Protein AF-A0AA36XPP5-F1 (afdb_monomer)

Solvent-accessible surface area (backbone atoms only — not comparable to full-atom values): 53344 Å² total; per-residue (Å²): 145,74,96,83,79,74,90,86,80,87,82,66,67,74,62,55,51,56,56,52,49,53,53,53,50,54,57,54,77,67,50,90,87,70,90,84,84,87,48,51,59,71,35,63,33,61,49,49,78,95,54,59,74,43,61,52,51,81,38,69,43,71,72,24,37,44,35,72,62,15,49,47,55,27,47,52,43,38,48,56,35,48,56,54,48,48,61,48,45,57,52,46,52,52,49,46,51,52,50,49,50,52,47,48,56,48,43,42,61,69,55,74,66,60,68,74,81,83,69,68,63,65,62,61,53,60,72,58,71,79,62,90,84,93,86,81,97,67,85,78,70,79,70,71,80,76,77,81,85,87,85,79,97,71,75,68,45,34,56,79,75,78,38,54,87,59,74,57,29,41,75,36,64,59,76,80,69,86,54,88,68,45,43,58,11,17,26,10,43,19,52,45,30,52,52,27,51,54,58,43,49,61,72,61,68,70,78,72,85,83,82,81,79,93,72,81,78,91,62,87,86,82,83,75,95,77,77,88,86,84,90,70,84,80,74,53,61,93,96,37,50,63,42,72,44,71,46,99,86,73,49,78,43,76,78,50,63,70,64,86,78,76,92,78,88,84,70,102,60,90,84,83,77,91,73,89,84,89,66,95,82,75,91,86,58,101,82,70,84,83,87,79,81,62,65,93,93,57,97,66,76,66,95,70,70,93,78,61,75,100,48,54,101,56,50,99,56,94,78,84,88,88,80,72,92,59,94,52,96,84,60,74,83,87,87,79,72,78,44,58,93,92,66,67,85,56,75,87,83,73,89,86,66,86,71,89,66,101,60,90,72,82,54,95,92,50,88,71,83,72,72,86,72,66,48,74,48,77,47,76,44,54,57,33,42,57,71,16,23,17,37,48,27,38,35,44,40,53,50,76,73,24,42,36,37,43,34,36,40,36,11,46,37,85,62,85,92,49,66,46,26,66,27,51,33,44,33,42,36,33,30,26,79,50,83,72,67,55,70,51,42,39,33,42,23,58,34,81,83,8,44,32,42,76,48,43,32,36,28,82,76,52,96,46,28,32,42,31,33,37,25,17,48,26,52,53,14,49,68,29,38,35,37,37,30,38,75,62,48,61,47,84,36,80,41,66,54,58,34,73,84,66,82,80,56,47,74,43,47,85,41,71,49,74,45,101,91,36,69,93,53,92,34,57,50,79,40,89,61,33,29,44,33,38,43,56,96,93,33,48,34,31,44,30,47,45,52,102,87,42,72,51,76,51,59,68,46,92,84,60,86,86,72,100,63,86,89,80,59,95,84,62,82,89,63,52,75,73,34,60,54,55,58,95,89,27,56,42,39,33,18,72,75,82,80,55,88,37,54,21,48,82,58,60,61,94,72,80,88,72,50,37,92,34,49,82,48,68,90,78,35,48,34,50,30,49,87,63,96,68,40,52,27,44,38,39,35,91,77,70,71,81,89,71,71,87,79,62,99,76,60,43,68,39,76,45,63,48,80,42,102,52,68,48,70,83,40,70,44,63,78,50,102,84,44,56,37,28,34,36,35,35,36,29,42,98,70,60,33,34,31,48,24,74,50,33,100,65,32,34,35,40,36,45,93,95,43,80,42,81,49,68,68,96,70,95,73,87,92,81,87,82,76,56,69,71,57,64,69,64,68,80,77,70,82,88,60,60,71,45,60,32,42,33,44,58,22,44,46,71,70,50,72,49,73,43,98,92,42,74,30,30,28,41,38,49,88,94,22,60,52,59,92,74,59,51,60,46,80,75,44,53,94,56,27,29,31,25,61,53,56,25,30,34,44,38,42,40,31,32,34,35,34,48,83,68,94,67,76,47,57,34,36,8,33,38,25,48,72,78,37,84,73,28,73,28,74,40,78,40,64,80,70,49,72,52,73,20,63,24,62,44,74,48,79,44,49,64,66,44,31,40,32,67,32,31,43,51,88,38,54,58,39,65,60,20,35,37,40,44,32,39,59,44,112

pLDDT: mean 73.1, std 15.68, range [35.47, 96.19]

Sequence (875 aa):
MALKKLTQVGGSPARKLREEITTKVDEHASNKTNPHGVTKAQVGLGNVPNYPATSSVSDTSNSKLATAGAVKQAYDKGVEGLNRGNAAYDRAEQAETNANKHTDERISTLIGGAPAEALDTIKELGDALMDQEDAVAAITTNIAQHKSDNSNPHKVTKAQVGLSNVPNYAFTAAVNDASDVKFAAAGAVKKAYDLAASKMTQAQADGRYLKLSGGTLTGGLLIDEGSSNVSQLHIGHAGKRFHVETKTDGTFEVVESDVSSRLKIRKGGESTLYGSLNATESVSSNRSVEVQGTRAGNNVPSSEQVKLDGYGLIGNRRAVYLTNGSNSSDAYVQIAVGGAHNGGVAKLDLTRSELNSNVPIKIQGQKVITEANNRTQVVRTSLGSDNSWCQVANVTMPQSSSTAVIEFFGGAGFNTDLHYQSSRHQMILRASNGNPKGLNGQVITDHPSGLPFSEFGWVNTSGDNYAIYVKTRSAYSTNILIRYMCSHTITPYVSNKGATQPAGLVKGLMVTNYTSYNKPLDGVDIEAAKGIKLTYSGKQTWIGSRNSSWCHMETEATSGFYSYSSFTFAKGIDVMLNQSISLGGRAAFRNTDGNWLRINDLGKFTSGIFFGSSLVRTDGEFTAGSWTGSNDAVRMDNSFMDSSWATNGRAGFSINCKDSSSAHWALASYYDGTNIRSGIQILSNSEGRMRFYTNRRSKYVDIKDGNVYAGSPQSSAGNSLARKDYVDSKLAGVSSRAGEVALGCNAGLREGNLTIDGITWEFKNWIGCFLDPFDLINYNAPVAGFDVRVEGYYEIEWTAIRRRNASNSSTVYSAIAKSNKIIAEAQSDSNDFDAVPTTCRWVGKLYYGELIQFLDRGASTPIQGSHFSIRYIKP

Mean predicted aligned error: 24.29 Å

Foldseek 3Di:
DPPDDDDDDPDDDPVVVVVVVVVVVVVVVPDPPDDDDDDCVLQVLVQPDPADEDLDLQDQDLRHFYDPNLLVLLVVLLVVLVVLVVVVVVVVVVVVVVVVVVVVVVVCVVVVNDDCVVPDPVVVVVVVVVDDDDDDPDVPVPPDPPDDDDDDDDRNYCVNVVNPVPQSAHEDLDLPPPDPRYTYGSSNSNVSSVVSVVSVVVSVVVPDDDDDPDDDPPDDDDDDPDDDDPPDDAPDDPPWGFDWDQDPVRDIDRPDGPPDDDDDDDDDDDDDDPDDDPDPPDDDDPPDDDDDQDDPPDPDRDPDDPDDPDAPPARPHDDDDDDFPDPDPPTDDDDDFDDPDPDDDGDDCPPDDDDDDPDQDDDPPDRDDDDDDQFKDKDFWFQAAAQAKWWWKKDQAPQPWKKKKKKKAAFQADDPPPCLRRWIKIKMWTFHNVVVGDIAIEIETQAQRNHQFDWWWWAAPDDRMITIMTGGNHSRSHRIIMIIGIPHDMGGDSGPHRHDDDPRTDTYHYHYDDDPVRHPPPAWDQDPLFGIWGADPNKIWTFAHNDPPDTDTDIPDPVTDDDPDDDDDPVDDDADAPGADDDPNHGAWHHHPVPDIDGCLVVRDVDDDDLHVWDQDDPQKGKRWDDPQATWIWIAHPPDDDPPPPPDPDDNTDTRDHQDQDKAFPFFDAPDPPWTQWGWIFGSHPQRWIWGGNGTPAFTWIDTPNDIRGDHGPDDDDDDDPPDPVVVVPPPPDDDQAWFKKKFWFWAFFPDWDAAPNDIWTWTDRVVGIDHPPQQWDQDGGRFGIFGADWAKKKKKWKFWFWADDADKKKKKKFKDKPRHTPWMFIDIDHHGDTDITMIMDIDTDDGGITIGIIIDMNTTGDTTIMMMMGGHGD

Organism: Vibrio alginolyticus (NCBI:txid663)

Secondary structure (DSSP, 8-state):
------SSSS--THHHHHHHHHHHHHHHHH-TTSSS---TTTTT-TT-----EE--TT---TTSEEPHHHHHHHHHHHHHHHHHHHHHHHHHHHHHHHHHHHHHHHHHHHTTT--GGGG--HHHHHTTSS-----------TTGGG-------SS--GGGGT-TTS--PEEE--S----TTEEEBHHHHHHHHHHHHHHHHHHHHT------SS----S-------SS---------TT--EEEEEPTTS-EEEEEE-S-S------SS-----S----SS----SS--------TT-SS--S-----TTTTTTTT-S---------STT-------PPPTTS-------TT-----SS---BTTB----SSSSS-EEEEE---STT-EEEEEEEE--TTT-EEEEEEES-S---TT-GGGG-EEEEEEEE--STT-SEEEEEEES-GGG-SEEEEEEEEEETTEEEEEEEES-TT--SEEEEEEESSEEEEEEEEEEEPPPTTPEEPEEEEPPBTTB---TTEEEETTTEEEEEETTEEEEEEEEETTEEEEEE--TT----SS----TT-----BT-EEEETTEEEEEESSSS-EEESTT---SSSS--TTPEEE-SSSEEEE--STTS-EEEE-SS---TTSSS----SEEEE--S-SSEEEEEEEESSSS-EEEEEEEESSTT--EEEESBTBT-EEEEETTEEEEPPPSSS--S--SSSHHHHHHHTT--S-TT-EEEE-S--SEEEEEEETTEEEEEE--TTSEE-SS--EEEEETTTEEEESS-EEEEEEEEEEEEE-SSS-EEEEEEEEETTEEEEEEEEEE-TT-EEEEEEEEEEEE-TT-EEEEEEEESEEE-S--EEEEEEEE-

Radius of gyration: 94.65 Å; Cα contacts (8 Å, |Δi|>4): 1377; chains: 1; bounding box: 246×124×213 Å

Structure (mmCIF, N/CA/C/O backbone):
data_AF-A0AA36XPP5-F1
#
_entry.id   AF-A0AA36XPP5-F1
#
loop_
_atom_site.group_PDB
_atom_site.id
_atom_site.type_symbol
_atom_site.label_atom_id
_atom_site.label_alt_id
_atom_site.label_comp_id
_atom_site.label_asym_id
_atom_site.label_entity_id
_atom_site.label_seq_id
_atom_site.pdbx_PDB_ins_code
_atom_site.Cartn_x
_atom_site.Cartn_y
_atom_site.Cartn_z
_atom_site.occupancy
_atom_site.B_iso_or_equiv
_atom_site.auth_seq_id
_atom_site.auth_comp_id
_atom_site.auth_asym_id
_atom_site.auth_atom_id
_atom_site.pdbx_PDB_model_num
ATOM 1 N N . MET A 1 1 ? -145.602 -66.912 -20.712 1.00 37.72 1 MET A N 1
ATOM 2 C CA . MET A 1 1 ? -145.394 -68.295 -21.206 1.00 37.72 1 MET A CA 1
ATOM 3 C C . MET A 1 1 ? -144.557 -69.134 -20.213 1.00 37.72 1 MET A C 1
ATOM 5 O O . MET A 1 1 ? -143.662 -69.845 -20.635 1.00 37.72 1 MET A O 1
ATOM 9 N N . ALA A 1 2 ? -144.823 -69.074 -18.894 1.00 45.12 2 ALA A N 1
ATOM 10 C CA . ALA A 1 2 ? -143.966 -69.719 -17.874 1.00 45.12 2 ALA A CA 1
ATOM 11 C C . ALA A 1 2 ? -144.724 -70.517 -16.788 1.00 45.12 2 ALA A C 1
ATOM 13 O O . ALA A 1 2 ? -144.128 -70.970 -15.814 1.00 45.12 2 ALA A O 1
ATOM 14 N N . LEU A 1 3 ? -146.023 -70.780 -16.977 1.00 37.66 3 LEU A N 1
ATOM 15 C CA . LEU A 1 3 ? -146.696 -71.877 -16.276 1.00 37.66 3 LEU A CA 1
ATOM 16 C C . LEU A 1 3 ? -146.195 -73.207 -16.868 1.00 37.66 3 LEU A C 1
ATOM 18 O O . LEU A 1 3 ? -146.825 -73.729 -17.786 1.00 37.66 3 LEU A O 1
ATOM 22 N N . LYS A 1 4 ? -145.042 -73.711 -16.395 1.00 36.62 4 LYS A N 1
ATOM 23 C CA . LYS A 1 4 ? -144.599 -75.123 -16.505 1.00 36.62 4 LYS A CA 1
ATOM 24 C C . LYS A 1 4 ? -143.245 -75.372 -15.804 1.00 36.62 4 LYS A C 1
ATOM 26 O O . LYS A 1 4 ? -142.230 -75.542 -16.472 1.00 36.62 4 LYS A O 1
ATOM 31 N N . LYS A 1 5 ? -143.274 -75.472 -14.466 1.00 48.28 5 LYS A N 1
ATOM 32 C CA . LYS A 1 5 ? -142.683 -76.541 -13.609 1.00 48.28 5 LYS A CA 1
ATOM 33 C C . LYS A 1 5 ? -142.287 -75.980 -12.214 1.00 48.28 5 LYS A C 1
ATOM 35 O O . LYS A 1 5 ? -141.548 -75.009 -12.172 1.00 48.28 5 LYS A O 1
ATOM 40 N N . LEU A 1 6 ? -142.847 -76.414 -11.067 1.00 50.94 6 LEU A N 1
ATOM 41 C CA . LEU A 1 6 ? -142.948 -77.784 -10.496 1.00 50.94 6 LEU A CA 1
ATOM 42 C C . LEU A 1 6 ? -141.558 -78.182 -9.939 1.00 50.94 6 LEU A C 1
ATOM 44 O O . LEU A 1 6 ? -140.620 -78.297 -10.717 1.00 50.94 6 LEU A O 1
ATOM 48 N N . THR A 1 7 ? -141.291 -78.348 -8.635 1.00 44.22 7 THR A N 1
ATOM 49 C CA . THR A 1 7 ? -142.137 -78.766 -7.493 1.00 44.22 7 THR A CA 1
ATOM 50 C C . THR A 1 7 ? -142.832 -80.097 -7.767 1.00 44.22 7 THR A C 1
ATOM 52 O O . THR A 1 7 ? -144.007 -80.094 -8.080 1.00 44.22 7 THR A O 1
ATOM 55 N N . GLN A 1 8 ? -142.107 -81.221 -7.643 1.00 38.69 8 GLN A N 1
ATOM 56 C CA . GLN A 1 8 ? -142.527 -82.599 -7.999 1.00 38.69 8 GLN A CA 1
ATOM 57 C C . GLN A 1 8 ? -142.375 -83.008 -9.486 1.00 38.69 8 GLN A C 1
ATOM 59 O O . GLN A 1 8 ? -143.361 -83.349 -10.118 1.00 38.69 8 GLN A O 1
ATOM 64 N N . VAL A 1 9 ? -141.144 -83.069 -10.023 1.00 40.81 9 VAL A N 1
ATOM 65 C CA . VAL A 1 9 ? -140.527 -84.333 -10.521 1.00 40.81 9 VAL A CA 1
ATOM 66 C C . VAL A 1 9 ? -138.992 -84.157 -10.485 1.00 40.81 9 VAL A C 1
ATOM 68 O O . VAL A 1 9 ? -138.464 -83.357 -11.248 1.00 40.81 9 VAL A O 1
ATOM 71 N N . GLY A 1 10 ? -138.269 -84.870 -9.605 1.00 55.81 10 GLY A N 1
ATOM 72 C CA . GLY A 1 10 ? -136.784 -84.877 -9.574 1.00 55.81 10 GLY A CA 1
ATOM 73 C C . GLY A 1 10 ? -136.077 -84.067 -8.466 1.00 55.81 10 GLY A C 1
ATOM 74 O O . GLY A 1 10 ? -134.906 -83.727 -8.609 1.00 55.81 10 GLY A O 1
ATOM 75 N N . GLY A 1 11 ? -136.762 -83.721 -7.370 1.00 44.28 11 GLY A N 1
ATOM 76 C CA . GLY A 1 11 ? -136.217 -82.848 -6.318 1.00 44.28 11 GLY A CA 1
ATOM 77 C C . GLY A 1 11 ? -135.140 -83.478 -5.418 1.00 44.28 11 GLY A C 1
ATOM 78 O O . GLY A 1 11 ? -135.283 -84.613 -4.968 1.00 44.28 11 GLY A O 1
ATOM 79 N N . SER A 1 12 ? -134.106 -82.687 -5.097 1.00 49.72 12 SER A N 1
ATOM 80 C CA . SER A 1 12 ? -133.097 -82.986 -4.068 1.00 49.72 12 SER A CA 1
ATOM 81 C C . SER A 1 12 ? -133.144 -81.962 -2.907 1.00 49.72 12 SER A C 1
ATOM 83 O O . SER A 1 12 ? -134.116 -82.010 -2.154 1.00 49.72 12 SER A O 1
ATOM 85 N N . PRO A 1 13 ? -132.186 -81.039 -2.680 1.00 51.31 13 PRO A N 1
ATOM 86 C CA . PRO A 1 13 ? -131.531 -80.895 -1.373 1.00 51.31 13 PRO A CA 1
ATOM 87 C C . PRO A 1 13 ? -132.428 -80.634 -0.154 1.00 51.31 13 PRO A C 1
ATOM 89 O O . PRO A 1 13 ? -132.145 -81.171 0.907 1.00 51.31 13 PRO A O 1
ATOM 92 N N . ALA A 1 14 ? -133.510 -79.855 -0.260 1.00 52.28 14 ALA A N 1
ATOM 93 C CA . ALA A 1 14 ? -134.243 -79.356 0.912 1.00 52.28 14 ALA A CA 1
ATOM 94 C C . ALA A 1 14 ? -134.846 -80.450 1.824 1.00 52.28 14 ALA A C 1
ATOM 96 O O . ALA A 1 14 ? -134.867 -80.274 3.042 1.00 52.28 14 ALA A O 1
ATOM 97 N N . ARG A 1 15 ? -135.302 -81.590 1.270 1.00 54.53 15 ARG A N 1
ATOM 98 C CA . ARG A 1 15 ? -135.760 -82.728 2.097 1.00 54.53 15 ARG A CA 1
ATOM 99 C C . ARG A 1 15 ? -134.588 -83.511 2.689 1.00 54.53 15 ARG A C 1
ATOM 101 O O . ARG A 1 15 ? -134.635 -83.830 3.872 1.00 54.53 15 ARG A O 1
ATOM 108 N N . LYS A 1 16 ? -133.525 -83.731 1.899 1.00 58.62 16 LYS A N 1
ATOM 109 C CA . LYS A 1 16 ? -132.273 -84.336 2.383 1.00 58.62 16 LYS A CA 1
ATOM 110 C C . LYS A 1 16 ? -131.715 -83.551 3.566 1.00 58.62 16 LYS A C 1
ATOM 112 O O . LYS A 1 16 ? -131.491 -84.157 4.599 1.00 58.62 16 LYS A O 1
ATOM 117 N N . LEU A 1 17 ? -131.622 -82.220 3.464 1.00 64.38 17 LEU A N 1
ATOM 118 C CA . LEU A 1 17 ? -131.173 -81.363 4.563 1.00 64.38 17 LEU A CA 1
ATOM 119 C C . LEU A 1 17 ? -131.991 -81.579 5.840 1.00 64.38 17 LEU A C 1
ATOM 121 O O . LEU A 1 17 ? -131.408 -81.619 6.912 1.00 64.38 17 LEU A O 1
ATOM 125 N N . ARG A 1 18 ? -133.322 -81.717 5.768 1.00 68.88 18 ARG A N 1
ATOM 126 C CA . ARG A 1 18 ? -134.134 -81.910 6.983 1.00 68.88 18 ARG A CA 1
ATOM 127 C C . ARG A 1 18 ? -133.870 -83.254 7.666 1.00 68.88 18 ARG A C 1
ATOM 129 O O . ARG A 1 18 ? -133.756 -83.278 8.885 1.00 68.88 18 ARG A O 1
ATOM 136 N N . GLU A 1 19 ? -133.743 -84.336 6.902 1.00 65.88 19 GLU A N 1
ATOM 137 C CA . GLU A 1 19 ? -133.425 -85.675 7.428 1.00 65.88 19 GLU A CA 1
ATOM 138 C C . GLU A 1 19 ? -131.963 -85.763 7.924 1.00 65.88 19 GLU A C 1
ATOM 140 O O . GLU A 1 19 ? -131.681 -86.313 8.991 1.00 65.88 19 GLU A O 1
ATOM 145 N N . GLU A 1 20 ? -131.038 -85.138 7.195 1.00 69.75 20 GLU A N 1
ATOM 146 C CA . GLU A 1 20 ? -129.612 -85.033 7.521 1.00 69.75 20 GLU A CA 1
ATOM 147 C C . GLU A 1 20 ? -129.373 -84.179 8.779 1.00 69.75 20 GLU A C 1
ATOM 149 O O . GLU A 1 20 ? -128.576 -84.564 9.630 1.00 69.75 20 GLU A O 1
ATOM 154 N N . ILE A 1 21 ? -130.123 -83.084 8.968 1.00 74.69 21 ILE A N 1
ATOM 155 C CA . ILE A 1 21 ? -130.101 -82.274 10.198 1.00 74.69 21 ILE A CA 1
ATOM 156 C C . ILE A 1 21 ? -130.597 -83.082 11.401 1.00 74.69 21 ILE A C 1
ATOM 158 O O . ILE A 1 21 ? -129.938 -83.054 12.436 1.00 74.69 21 ILE A O 1
ATOM 162 N N . THR A 1 22 ? -131.712 -83.817 11.292 1.00 70.00 22 THR A N 1
ATOM 163 C CA . THR A 1 22 ? -132.204 -84.645 12.411 1.00 70.00 22 THR A CA 1
ATOM 164 C C . THR A 1 22 ? -131.165 -85.692 12.819 1.00 70.00 22 THR A C 1
ATOM 166 O O . THR A 1 22 ? -130.789 -85.745 13.987 1.00 70.00 22 THR A O 1
ATOM 169 N N . THR A 1 23 ? -130.598 -86.420 11.852 1.00 72.12 23 THR A N 1
ATOM 170 C CA . THR A 1 23 ? -129.526 -87.401 12.113 1.00 72.12 23 THR A CA 1
ATOM 171 C C . THR A 1 23 ? -128.309 -86.740 12.783 1.00 72.12 23 THR A C 1
ATOM 173 O O . THR A 1 23 ? -127.792 -87.251 13.774 1.00 72.12 23 THR A O 1
ATOM 176 N N . LYS A 1 24 ? -127.876 -85.565 12.300 1.00 73.56 24 LYS A N 1
ATOM 177 C CA . LYS A 1 24 ? -126.742 -84.811 12.868 1.00 73.56 24 LYS A CA 1
ATOM 178 C C . LYS A 1 24 ? -126.979 -84.331 14.301 1.00 73.56 24 LYS A C 1
ATOM 180 O O . LYS A 1 24 ? -126.022 -84.247 15.068 1.00 73.56 24 LYS A O 1
ATOM 185 N N . VAL A 1 25 ? -128.218 -84.003 14.667 1.00 73.19 25 VAL A N 1
ATOM 186 C CA . VAL A 1 25 ? -128.571 -83.577 16.031 1.00 73.19 25 VAL A CA 1
ATOM 187 C C . VAL A 1 25 ? -128.553 -84.763 16.997 1.00 73.19 25 VAL A C 1
ATOM 189 O O . VAL A 1 25 ? -128.009 -84.631 18.093 1.00 73.19 25 VAL A O 1
ATOM 192 N N . ASP A 1 26 ? -129.036 -85.934 16.581 1.00 70.44 26 ASP A N 1
ATOM 193 C CA . ASP A 1 26 ? -129.015 -87.140 17.418 1.00 70.44 26 ASP A CA 1
ATOM 194 C C . ASP A 1 26 ? -127.584 -87.707 17.579 1.00 70.44 26 ASP A C 1
ATOM 196 O O . ASP A 1 26 ? -127.186 -88.109 18.679 1.00 70.44 26 ASP A O 1
ATOM 200 N N . GLU A 1 27 ? -126.751 -87.641 16.528 1.00 74.31 27 GLU A N 1
ATOM 201 C CA . GLU A 1 27 ? -125.295 -87.886 16.605 1.00 74.31 27 GLU A CA 1
ATOM 202 C C . GLU A 1 27 ? -124.598 -86.917 17.581 1.00 74.31 27 GLU A C 1
ATOM 204 O O . GLU A 1 27 ? -123.693 -87.308 18.321 1.00 74.31 27 GLU A O 1
ATOM 209 N N . HIS A 1 28 ? -125.012 -85.646 17.602 1.00 65.75 28 HIS A N 1
ATOM 210 C CA . HIS A 1 28 ? -124.443 -84.635 18.493 1.00 65.75 28 HIS A CA 1
ATOM 211 C C . HIS A 1 28 ? -124.829 -84.883 19.959 1.00 65.75 28 HIS A C 1
ATOM 213 O O . HIS A 1 28 ? -123.960 -84.881 20.830 1.00 65.75 28 HIS A O 1
ATOM 219 N N . ALA A 1 29 ? -126.108 -85.159 20.233 1.00 63.38 29 ALA A N 1
ATOM 220 C CA . ALA A 1 29 ? -126.623 -85.393 21.583 1.00 63.38 29 ALA A CA 1
ATOM 221 C C . ALA A 1 29 ? -126.069 -86.671 22.249 1.00 63.38 29 ALA A C 1
ATOM 223 O O . ALA A 1 29 ? -126.018 -86.761 23.478 1.00 63.38 29 ALA A O 1
ATOM 224 N N . SER A 1 30 ? -125.642 -87.659 21.456 1.00 64.94 30 SER A N 1
ATOM 225 C CA . SER A 1 30 ? -125.132 -88.948 21.947 1.00 64.94 30 SER A CA 1
ATOM 226 C C . SER A 1 30 ? -123.606 -89.005 22.140 1.00 64.94 30 SER A C 1
ATOM 228 O O . SER A 1 30 ? -123.102 -89.936 22.776 1.00 64.94 30 SER A O 1
ATOM 230 N N . ASN A 1 31 ? -122.848 -88.010 21.664 1.00 58.84 31 ASN A N 1
ATOM 231 C CA . ASN A 1 31 ? -121.384 -88.031 21.712 1.00 58.84 31 ASN A CA 1
ATOM 232 C C . ASN A 1 31 ? -120.802 -87.612 23.083 1.00 58.84 31 ASN A C 1
ATOM 234 O O . ASN A 1 31 ? -120.739 -86.436 23.434 1.00 58.84 31 ASN A O 1
ATOM 238 N N . LYS A 1 32 ? -120.269 -88.582 23.837 1.00 55.00 32 LYS A N 1
ATOM 239 C CA . LYS A 1 32 ? -119.685 -88.398 25.183 1.00 55.00 32 LYS A CA 1
ATOM 240 C C . LYS A 1 32 ? -118.195 -87.983 25.196 1.00 55.00 32 LYS A C 1
ATOM 242 O O . LYS A 1 32 ? -117.572 -88.049 26.251 1.00 55.00 32 LYS A O 1
ATOM 247 N N . THR A 1 33 ? -117.602 -87.584 24.063 1.00 52.97 33 THR A N 1
ATOM 248 C CA . THR A 1 33 ? -116.139 -87.333 23.937 1.00 52.97 33 THR A CA 1
ATOM 249 C C . THR A 1 33 ? -115.708 -85.870 23.762 1.00 52.97 33 THR A C 1
ATOM 251 O O . THR A 1 33 ? -114.516 -85.605 23.609 1.00 52.97 33 THR A O 1
ATOM 254 N N . ASN A 1 34 ? -116.632 -84.903 23.791 1.00 50.91 34 ASN A N 1
ATOM 255 C CA . ASN A 1 34 ? -116.337 -83.493 23.501 1.00 50.91 34 ASN A CA 1
ATOM 256 C C . ASN A 1 34 ? -117.468 -82.570 24.025 1.00 50.91 34 ASN A C 1
ATOM 258 O O . ASN A 1 34 ? -118.586 -82.770 23.557 1.00 50.91 34 ASN A O 1
ATOM 262 N N . PRO A 1 35 ? -117.258 -81.553 24.902 1.00 57.38 35 PRO A N 1
ATOM 263 C CA . PRO A 1 35 ? -116.050 -81.151 25.639 1.00 57.38 35 PRO A CA 1
ATOM 264 C C . PRO A 1 35 ? -116.288 -80.889 27.154 1.00 57.38 35 PRO A C 1
ATOM 266 O O . PRO A 1 35 ? -116.817 -79.844 27.528 1.00 57.38 35 PRO A O 1
ATOM 269 N N . HIS A 1 36 ? -115.782 -81.735 28.059 1.00 49.56 36 HIS A N 1
ATOM 270 C CA . HIS A 1 36 ? -115.665 -81.385 29.489 1.00 49.56 36 HIS A CA 1
ATOM 271 C C . HIS A 1 36 ? -114.374 -81.967 30.094 1.00 49.56 36 HIS A C 1
ATOM 273 O O . HIS A 1 36 ? -114.084 -83.143 29.901 1.00 49.56 36 HIS A O 1
ATOM 279 N N . GLY A 1 37 ? -113.601 -81.151 30.828 1.00 56.16 37 GLY A N 1
ATOM 280 C CA . GLY A 1 37 ? -112.390 -81.599 31.543 1.00 56.16 37 GLY A CA 1
ATOM 281 C C . GLY A 1 37 ? -111.062 -81.545 30.765 1.00 56.16 37 GLY A C 1
ATOM 282 O O . GLY A 1 37 ? -110.202 -82.393 30.980 1.00 56.16 37 GLY A O 1
ATOM 283 N N . VAL A 1 38 ? -110.868 -80.570 29.866 1.00 64.06 38 VAL A N 1
ATOM 284 C CA . VAL A 1 38 ? -109.613 -80.420 29.096 1.00 64.06 38 VAL A CA 1
ATOM 285 C C . VAL A 1 38 ? -108.395 -80.106 29.976 1.00 64.06 38 VAL A C 1
ATOM 287 O O . VAL A 1 38 ? -108.352 -79.109 30.694 1.00 64.06 38 VAL A O 1
ATOM 290 N N . THR A 1 39 ? -107.361 -80.937 29.855 1.00 67.44 39 THR A N 1
ATOM 291 C CA . THR A 1 39 ? -106.042 -80.770 30.484 1.00 67.44 39 THR A CA 1
ATOM 292 C C . THR A 1 39 ? -105.096 -79.925 29.622 1.00 67.44 39 THR A C 1
ATOM 294 O O . THR A 1 39 ? -105.262 -79.824 28.404 1.00 67.44 39 THR A O 1
ATOM 297 N N . LYS A 1 40 ? -104.025 -79.376 30.223 1.00 70.94 40 LYS A N 1
ATOM 298 C CA . LYS A 1 40 ? -102.977 -78.631 29.488 1.00 70.94 40 LYS A CA 1
ATOM 299 C C . LYS A 1 40 ? -102.377 -79.424 28.319 1.00 70.94 40 LYS A C 1
ATOM 301 O O . LYS A 1 40 ? -102.091 -78.841 27.278 1.00 70.94 40 LYS A O 1
ATOM 306 N N . ALA A 1 41 ? -102.224 -80.742 28.463 1.00 73.94 41 ALA A N 1
ATOM 307 C CA . ALA A 1 41 ? -101.731 -81.609 27.394 1.00 73.94 41 ALA A CA 1
ATOM 308 C C . ALA A 1 41 ? -102.694 -81.663 26.192 1.00 73.94 41 ALA A C 1
ATOM 310 O O . ALA A 1 41 ? -102.249 -81.565 25.051 1.00 73.94 41 ALA A O 1
ATOM 311 N N . GLN A 1 42 ? -104.008 -81.742 26.435 1.00 65.12 42 GLN A N 1
ATOM 312 C CA . GLN A 1 42 ? -105.024 -81.864 25.379 1.00 65.12 42 GLN A CA 1
ATOM 313 C C . GLN A 1 42 ? -105.183 -80.600 24.518 1.00 65.12 42 GLN A C 1
ATOM 315 O O . GLN A 1 42 ? -105.526 -80.722 23.347 1.00 65.12 42 GLN A O 1
ATOM 320 N N . VAL A 1 43 ? -104.885 -79.409 25.053 1.00 69.44 43 VAL A N 1
ATOM 321 C CA . VAL A 1 43 ? -104.853 -78.144 24.280 1.00 69.44 43 VAL A CA 1
ATOM 322 C C . VAL A 1 43 ? -103.466 -77.810 23.706 1.00 69.44 43 VAL A C 1
ATOM 324 O O . VAL A 1 43 ? -103.255 -76.724 23.164 1.00 69.44 43 VAL A O 1
ATOM 327 N N . GLY A 1 44 ? -102.497 -78.725 23.827 1.00 74.31 44 GLY A N 1
ATOM 328 C CA . GLY A 1 44 ? -101.134 -78.531 23.327 1.00 74.31 44 GLY A CA 1
ATOM 329 C C . GLY A 1 44 ? -100.313 -77.501 24.112 1.00 74.31 44 GLY A C 1
ATOM 330 O O . GLY A 1 44 ? -99.426 -76.887 23.532 1.00 74.31 44 GLY A O 1
ATOM 331 N N . LEU A 1 45 ? -100.604 -77.304 25.405 1.00 77.38 45 LEU A N 1
ATOM 332 C CA . LEU A 1 45 ? -99.897 -76.406 26.338 1.00 77.38 45 LEU A CA 1
ATOM 333 C C . LEU A 1 45 ? -99.236 -77.173 27.508 1.00 77.38 45 LEU A C 1
ATOM 335 O O . LEU A 1 45 ? -99.023 -76.624 28.590 1.00 77.38 45 LEU A O 1
ATOM 339 N N . GLY A 1 46 ? -98.941 -78.465 27.318 1.00 77.62 46 GLY A N 1
ATOM 340 C CA . GLY A 1 46 ? -98.427 -79.357 28.367 1.00 77.62 46 GLY A CA 1
ATOM 341 C C . GLY A 1 46 ? -97.079 -78.941 28.972 1.00 77.62 46 GLY A C 1
ATOM 342 O O . GLY A 1 46 ? -96.835 -79.238 30.137 1.00 77.62 46 GLY A O 1
ATOM 343 N N . ASN A 1 47 ? -96.245 -78.209 28.227 1.00 78.06 47 ASN A N 1
ATOM 344 C CA . ASN A 1 47 ? -94.931 -77.746 28.687 1.00 78.06 47 ASN A CA 1
ATOM 345 C C . ASN A 1 47 ? -94.996 -76.420 29.459 1.00 78.06 47 ASN A C 1
ATOM 347 O O . ASN A 1 47 ? -93.966 -75.976 29.959 1.00 78.06 47 ASN A O 1
ATOM 351 N N . VAL A 1 48 ? -96.169 -75.778 29.549 1.00 76.50 48 VAL A N 1
ATOM 352 C CA . VAL A 1 48 ? -96.344 -74.473 30.203 1.00 76.50 48 VAL A CA 1
ATOM 353 C C . VAL A 1 48 ? -96.692 -74.672 31.690 1.00 76.50 48 VAL A C 1
ATOM 355 O O . VAL A 1 48 ? -97.867 -74.903 32.007 1.00 76.50 48 VAL A O 1
ATOM 358 N N . PRO A 1 49 ? -95.737 -74.589 32.641 1.00 71.12 49 PRO A N 1
ATOM 359 C CA . PRO A 1 49 ? -96.024 -74.596 34.077 1.00 71.12 49 PRO A CA 1
ATOM 360 C C . PRO A 1 49 ? -96.929 -73.433 34.508 1.00 71.12 49 PRO A C 1
ATOM 362 O O . PRO A 1 49 ? -97.138 -72.464 33.783 1.00 71.12 49 PRO A O 1
ATOM 365 N N . ASN A 1 50 ? -97.509 -73.544 35.705 1.00 75.19 50 ASN A N 1
ATOM 366 C CA . ASN A 1 50 ? -98.354 -72.503 36.297 1.00 75.19 50 ASN A CA 1
ATOM 367 C C . ASN A 1 50 ? -97.551 -71.674 37.314 1.00 75.19 50 ASN A C 1
ATOM 369 O O . ASN A 1 50 ? -97.726 -71.836 38.519 1.00 75.19 50 ASN A O 1
ATOM 373 N N . TYR A 1 51 ? -96.615 -70.856 36.828 1.00 81.56 51 TYR A N 1
ATOM 374 C CA . TYR A 1 51 ? -95.694 -70.081 37.668 1.00 81.56 51 TYR A CA 1
ATOM 375 C C . TYR A 1 51 ? -96.023 -68.578 37.668 1.00 81.56 51 TYR A C 1
ATOM 377 O O . TYR A 1 51 ? -96.376 -68.041 36.617 1.00 81.56 51 TYR A O 1
ATOM 385 N N . PRO A 1 52 ? -95.876 -67.873 38.808 1.00 81.25 52 PRO A N 1
ATOM 386 C CA . PRO A 1 52 ? -96.033 -66.423 38.858 1.00 81.25 52 PRO A CA 1
ATOM 387 C C . PRO A 1 52 ? -94.862 -65.707 38.164 1.00 81.25 52 PRO A C 1
ATOM 389 O O . PRO A 1 52 ? -93.767 -66.257 38.028 1.00 81.25 52 PRO A O 1
ATOM 392 N N . ALA A 1 53 ? -95.084 -64.463 37.738 1.00 82.00 53 ALA A N 1
ATOM 393 C CA . ALA A 1 53 ? -94.066 -63.638 37.089 1.00 82.00 53 ALA A CA 1
ATOM 394 C C . ALA A 1 53 ? -93.352 -62.686 38.068 1.00 82.00 53 ALA A C 1
ATOM 396 O O . ALA A 1 53 ? -93.882 -62.348 39.126 1.00 82.00 53 ALA A O 1
ATOM 397 N N . THR A 1 54 ? -92.148 -62.242 37.707 1.00 81.88 54 THR A N 1
ATOM 398 C CA . THR A 1 54 ? -91.340 -61.269 38.455 1.00 81.88 54 THR A CA 1
ATOM 399 C C . THR A 1 54 ? -90.597 -60.328 37.506 1.00 81.88 54 THR A C 1
ATOM 401 O O . THR A 1 54 ? -90.093 -60.742 36.461 1.00 81.88 54 THR A O 1
ATOM 404 N N . SER A 1 55 ? -90.534 -59.048 37.874 1.00 84.44 55 SER A N 1
ATOM 405 C CA . SER A 1 55 ? -89.827 -57.998 37.123 1.00 84.44 55 SER A CA 1
ATOM 406 C C . SER A 1 55 ? -88.485 -57.610 37.749 1.00 84.44 55 SER A C 1
ATOM 408 O O . SER A 1 55 ? -87.861 -56.657 37.297 1.00 84.44 55 SER A O 1
ATOM 410 N N . SER A 1 56 ? -88.043 -58.315 38.796 1.00 83.69 56 SER A N 1
ATOM 411 C CA . SER A 1 56 ? -86.760 -58.051 39.449 1.00 83.69 56 SER A CA 1
ATOM 412 C C . SER A 1 56 ? -85.641 -58.873 38.815 1.00 83.69 56 SER A C 1
ATOM 414 O O . SER A 1 56 ? -85.721 -60.100 38.781 1.00 83.69 56 SER A O 1
ATOM 416 N N . VAL A 1 57 ? -84.555 -58.208 38.409 1.00 82.25 57 VAL A N 1
ATOM 417 C CA . VAL A 1 57 ? -83.293 -58.871 38.030 1.00 82.25 57 VAL A CA 1
ATOM 418 C C . VAL A 1 57 ? -82.581 -59.546 39.207 1.00 82.25 57 VAL A C 1
ATOM 420 O O . VAL A 1 57 ? -81.631 -60.282 38.984 1.00 82.25 57 VAL A O 1
ATOM 423 N N . SER A 1 58 ? -83.027 -59.339 40.450 1.00 84.31 58 SER A N 1
ATOM 424 C CA . SER A 1 58 ? -82.422 -59.938 41.649 1.00 84.31 58 SER A CA 1
ATOM 425 C C . SER A 1 58 ? -83.110 -61.229 42.112 1.00 84.31 58 SER A C 1
ATOM 427 O O . SER A 1 58 ? -82.634 -61.861 43.054 1.00 84.31 58 SER A O 1
ATOM 429 N N . ASP A 1 59 ? -84.217 -61.634 41.480 1.00 83.00 59 ASP A N 1
ATOM 430 C CA . ASP A 1 59 ? -84.981 -62.829 41.857 1.00 83.00 59 ASP A CA 1
ATOM 431 C C . ASP A 1 59 ? -84.274 -64.108 41.374 1.00 83.00 59 ASP A C 1
ATOM 433 O O . ASP A 1 59 ? -84.054 -64.317 40.183 1.00 83.00 59 ASP A O 1
ATOM 437 N N . THR A 1 60 ? -83.894 -64.975 42.313 1.00 84.25 60 THR A N 1
ATOM 438 C CA . THR A 1 60 ? -83.137 -66.209 42.051 1.00 84.25 60 THR A CA 1
ATOM 439 C C . THR A 1 60 ? -84.010 -67.393 41.628 1.00 84.25 60 THR A C 1
ATOM 441 O O . THR A 1 60 ? -83.476 -68.467 41.345 1.00 84.25 60 THR A O 1
ATOM 444 N N . SER A 1 61 ? -85.340 -67.249 41.599 1.00 84.44 61 SER A N 1
ATOM 445 C CA . SER A 1 61 ? -86.247 -68.387 41.427 1.00 84.44 61 SER A CA 1
ATOM 446 C C . SER A 1 61 ? -86.194 -69.010 40.028 1.00 84.44 61 SER A C 1
ATOM 448 O O . SER A 1 61 ? -86.360 -68.337 39.009 1.00 84.44 61 SER A O 1
ATOM 450 N N . ASN A 1 62 ? -86.069 -70.339 39.984 1.00 81.56 62 ASN A N 1
ATOM 451 C CA . ASN A 1 62 ? -86.235 -71.132 38.760 1.00 81.56 62 ASN A CA 1
ATOM 452 C C . ASN A 1 62 ? -87.712 -71.468 38.458 1.00 81.56 62 ASN A C 1
ATOM 454 O O . ASN A 1 62 ? -88.015 -71.994 37.390 1.00 81.56 62 ASN A O 1
ATOM 458 N N . SER A 1 63 ? -88.629 -71.133 39.374 1.00 82.69 63 SER A N 1
ATOM 459 C CA . SER A 1 63 ? -90.075 -71.392 39.273 1.00 82.69 63 SER A CA 1
ATOM 460 C C . SER A 1 63 ? -90.883 -70.092 39.192 1.00 82.69 63 SER A C 1
ATOM 462 O O . SER A 1 63 ? -91.973 -69.982 39.753 1.00 82.69 63 SER A O 1
ATOM 464 N N . LYS A 1 64 ? -90.318 -69.079 38.522 1.00 85.75 64 LYS A N 1
ATOM 465 C CA . LYS A 1 64 ? -90.978 -67.816 38.170 1.00 85.75 64 LYS A CA 1
ATOM 466 C C . LYS A 1 64 ? -90.639 -67.401 36.742 1.00 85.75 64 LYS A C 1
ATOM 468 O O . LYS A 1 64 ? -89.501 -67.564 36.302 1.00 85.75 64 LYS A O 1
ATOM 473 N N . LEU A 1 65 ? -91.615 -66.810 36.059 1.00 81.75 65 LEU A N 1
ATOM 474 C CA . LEU A 1 65 ? -91.437 -66.141 34.769 1.00 81.75 65 LEU A CA 1
ATOM 475 C C . LEU A 1 65 ? -90.690 -64.815 34.959 1.00 81.75 65 LEU A C 1
ATOM 477 O O . LEU A 1 65 ? -91.152 -63.962 35.714 1.00 81.75 65 LEU A O 1
ATOM 481 N N . ALA A 1 66 ? -89.583 -64.599 34.249 1.00 83.44 66 ALA A N 1
ATOM 482 C CA . ALA A 1 66 ? -89.030 -63.253 34.120 1.00 83.44 66 ALA A CA 1
ATOM 483 C C . ALA A 1 66 ? -89.919 -62.417 33.185 1.00 83.44 66 ALA A C 1
ATOM 485 O O . ALA A 1 66 ? -90.275 -62.873 32.097 1.00 83.44 66 ALA A O 1
ATOM 486 N N . THR A 1 67 ? -90.283 -61.193 33.573 1.00 84.12 67 THR A N 1
ATOM 487 C CA . THR A 1 67 ? -90.966 -60.272 32.651 1.00 84.12 67 THR A CA 1
ATOM 488 C C . THR A 1 67 ? -89.975 -59.635 31.675 1.00 84.12 67 THR A C 1
ATOM 490 O O . THR A 1 67 ? -88.772 -59.556 31.939 1.00 84.12 67 THR A O 1
ATOM 493 N N . ALA A 1 68 ? -90.489 -59.097 30.564 1.00 82.69 68 ALA A N 1
ATOM 494 C CA . ALA A 1 68 ? -89.688 -58.339 29.602 1.00 82.69 68 ALA A CA 1
ATOM 495 C C . ALA A 1 68 ? -88.915 -57.170 30.249 1.00 82.69 68 ALA A C 1
ATOM 497 O O . ALA A 1 68 ? -87.831 -56.836 29.784 1.00 82.69 68 ALA A O 1
ATOM 498 N N . GLY A 1 69 ? -89.418 -56.593 31.350 1.00 82.69 69 GLY A N 1
ATOM 499 C CA . GLY A 1 69 ? -88.711 -55.559 32.112 1.00 82.69 69 GLY A CA 1
ATOM 500 C C . GLY A 1 69 ? -87.421 -56.066 32.766 1.00 82.69 69 GLY A C 1
ATOM 501 O O . GLY A 1 69 ? -86.386 -55.416 32.643 1.00 82.69 69 GLY A O 1
ATOM 502 N N . ALA A 1 70 ? -87.448 -57.254 33.383 1.00 83.56 70 ALA A N 1
ATOM 503 C CA . ALA A 1 70 ? -86.246 -57.871 33.950 1.00 83.56 70 ALA A CA 1
ATOM 504 C C . ALA A 1 70 ? -85.234 -58.237 32.850 1.00 83.56 70 ALA A C 1
ATOM 506 O O . ALA A 1 70 ? -84.044 -57.953 32.974 1.00 83.56 70 ALA A O 1
ATOM 507 N N . VAL A 1 71 ? -85.709 -58.814 31.738 1.00 82.75 71 VAL A N 1
ATOM 508 C CA . VAL A 1 71 ? -84.854 -59.158 30.586 1.00 82.75 71 VAL A CA 1
ATOM 509 C C . VAL A 1 71 ? -84.214 -57.903 29.981 1.00 82.75 71 VAL A C 1
ATOM 511 O O . VAL A 1 71 ? -83.015 -57.899 29.715 1.00 82.75 71 VAL A O 1
ATOM 514 N N . LYS A 1 72 ? -84.977 -56.812 29.827 1.00 85.69 72 LYS A N 1
ATOM 515 C CA . LYS A 1 72 ? -84.481 -55.526 29.315 1.00 85.69 72 LYS A CA 1
ATOM 516 C C . LYS A 1 72 ? -83.432 -54.902 30.236 1.00 85.69 72 LYS A C 1
ATOM 518 O O . LYS A 1 72 ? -82.418 -54.437 29.736 1.00 85.69 72 LYS A O 1
ATOM 523 N N . GLN A 1 73 ? -83.614 -54.953 31.557 1.00 83.25 73 GLN A N 1
ATOM 524 C CA . GLN A 1 73 ? -82.603 -54.476 32.513 1.00 83.25 73 GLN A CA 1
ATOM 525 C C . GLN A 1 73 ? -81.296 -55.285 32.439 1.00 83.25 73 GLN A C 1
ATOM 527 O O . GLN A 1 73 ? -80.214 -54.704 32.502 1.00 83.25 73 GLN A O 1
ATOM 532 N N . ALA A 1 74 ? -81.372 -56.609 32.258 1.00 83.38 74 ALA A N 1
ATOM 533 C CA . ALA A 1 74 ? -80.190 -57.441 32.019 1.00 83.38 74 ALA A CA 1
ATOM 534 C C . ALA A 1 74 ? -79.513 -57.121 30.672 1.00 83.38 74 ALA A C 1
ATOM 536 O O . ALA A 1 74 ? -78.289 -57.005 30.614 1.00 83.38 74 ALA A O 1
ATOM 537 N N . TYR A 1 75 ? -80.301 -56.912 29.613 1.00 84.38 75 TYR A N 1
ATOM 538 C CA . TYR A 1 75 ? -79.810 -56.505 28.293 1.00 84.38 75 TYR A CA 1
ATOM 539 C C . TYR A 1 75 ? -79.110 -55.140 28.327 1.00 84.38 75 TYR A C 1
ATOM 541 O O . TYR A 1 75 ? -77.981 -55.030 27.858 1.00 84.38 75 TYR A O 1
ATOM 549 N N . ASP A 1 76 ? -79.727 -54.124 28.935 1.00 85.69 76 ASP A N 1
ATOM 550 C CA . ASP A 1 76 ? -79.159 -52.773 29.043 1.00 85.69 76 ASP A CA 1
ATOM 551 C C . ASP A 1 76 ? -77.818 -52.795 29.790 1.00 85.69 76 ASP A C 1
ATOM 553 O O . ASP A 1 76 ? -76.864 -52.134 29.379 1.00 85.69 76 ASP A O 1
ATOM 557 N N . LYS A 1 77 ? -77.695 -53.639 30.825 1.00 82.56 77 LYS A N 1
ATOM 558 C CA . LYS A 1 77 ? -76.422 -53.858 31.525 1.00 82.56 77 LYS A CA 1
ATOM 559 C C . LYS A 1 77 ? -75.373 -54.557 30.659 1.00 82.56 77 LYS A C 1
ATOM 561 O O . LYS A 1 77 ? -74.193 -54.223 30.741 1.00 82.56 77 LYS A O 1
ATOM 566 N N . GLY A 1 78 ? -75.797 -55.478 29.795 1.00 80.69 78 GLY A N 1
ATOM 567 C CA . GLY A 1 78 ? -74.952 -56.057 28.749 1.00 80.69 78 GLY A CA 1
ATOM 568 C C . GLY A 1 78 ? -74.455 -55.010 27.745 1.00 80.69 78 GLY A C 1
ATOM 569 O O . GLY A 1 78 ? -73.269 -54.998 27.425 1.00 80.69 78 GLY A O 1
ATOM 570 N N . VAL A 1 79 ? -75.322 -54.088 27.311 1.00 84.12 79 VAL A N 1
ATOM 571 C CA . VAL A 1 79 ? -74.971 -52.980 26.402 1.00 84.12 79 VAL A CA 1
ATOM 572 C C . VAL A 1 79 ? -74.014 -51.983 27.064 1.00 84.12 79 VAL A C 1
ATOM 574 O O . VAL A 1 79 ? -73.046 -51.566 26.434 1.00 84.12 79 VAL A O 1
ATOM 577 N N . GLU A 1 80 ? -74.205 -51.641 28.342 1.00 78.25 80 GLU A N 1
ATOM 578 C CA . GLU A 1 80 ? -73.224 -50.847 29.101 1.00 78.25 80 GLU A CA 1
ATOM 579 C C . GLU A 1 80 ? -71.847 -51.530 29.165 1.00 78.25 80 GLU A C 1
ATOM 581 O O . GLU A 1 80 ? -70.818 -50.861 29.039 1.00 78.25 80 GLU A O 1
ATOM 586 N N . GLY A 1 81 ? -71.820 -52.856 29.341 1.00 77.06 81 GLY A N 1
ATOM 587 C CA . GLY A 1 81 ? -70.599 -53.660 29.289 1.00 77.06 81 GLY A CA 1
ATOM 588 C C . GLY A 1 81 ? -69.936 -53.631 27.908 1.00 77.06 81 GLY A C 1
ATOM 589 O O . GLY A 1 81 ? -68.743 -53.345 27.814 1.00 77.06 81 GLY A O 1
ATOM 590 N N . LEU A 1 82 ? -70.712 -53.853 26.842 1.00 79.25 82 LEU A N 1
ATOM 591 C CA . LEU A 1 82 ? -70.242 -53.821 25.454 1.00 79.25 82 LEU A CA 1
ATOM 592 C C . LEU A 1 82 ? -69.683 -52.448 25.072 1.00 79.25 82 LEU A C 1
ATOM 594 O O . LEU A 1 82 ? -68.567 -52.369 24.577 1.00 79.25 82 LEU A O 1
ATOM 598 N N . ASN A 1 83 ? -70.397 -51.360 25.368 1.00 80.62 83 ASN A N 1
ATOM 599 C CA . ASN A 1 83 ? -69.949 -50.002 25.046 1.00 80.62 83 ASN A CA 1
ATOM 600 C C . ASN A 1 83 ? -68.643 -49.632 25.770 1.00 80.62 83 ASN A C 1
ATOM 602 O O . ASN A 1 83 ? -67.809 -48.920 25.216 1.00 80.62 83 ASN A O 1
ATOM 606 N N . ARG A 1 84 ? -68.425 -50.139 26.993 1.00 71.69 84 ARG A N 1
ATOM 607 C CA . ARG A 1 84 ? -67.141 -49.997 27.705 1.00 71.69 84 ARG A CA 1
ATOM 608 C C . ARG A 1 84 ? -66.038 -50.873 27.110 1.00 71.69 84 ARG A C 1
ATOM 610 O O . ARG A 1 84 ? -64.886 -50.448 27.116 1.00 71.69 84 ARG A O 1
ATOM 617 N N . GLY A 1 85 ? -66.390 -52.055 26.602 1.00 71.75 85 GLY A N 1
ATOM 618 C CA . GLY A 1 85 ? -65.505 -52.927 25.830 1.00 71.75 85 GLY A CA 1
ATOM 619 C C . GLY A 1 85 ? -65.042 -52.261 24.535 1.00 71.75 85 GLY A C 1
ATOM 620 O O . GLY A 1 85 ? -63.842 -52.148 24.322 1.00 71.75 85 GLY A O 1
ATOM 621 N N . ASN A 1 86 ? -65.969 -51.717 23.745 1.00 79.31 86 ASN A N 1
ATOM 622 C CA . ASN A 1 86 ? -65.667 -50.965 22.526 1.00 79.31 86 ASN A CA 1
ATOM 623 C C . ASN A 1 86 ? -64.800 -49.740 22.845 1.00 79.31 86 ASN A C 1
ATOM 625 O O . ASN A 1 86 ? -63.708 -49.621 22.319 1.00 79.31 86 ASN A O 1
ATOM 629 N N . ALA A 1 87 ? -65.157 -48.931 23.848 1.00 71.62 87 ALA A N 1
ATOM 630 C CA . ALA A 1 87 ? -64.303 -47.816 24.265 1.00 71.62 87 ALA A CA 1
ATOM 631 C C . ALA A 1 87 ? -62.916 -48.252 24.790 1.00 71.62 87 ALA A C 1
ATOM 633 O O . ALA A 1 87 ? -62.009 -47.428 24.891 1.00 71.62 87 ALA A O 1
ATOM 634 N N . ALA A 1 88 ? -62.717 -49.509 25.204 1.00 71.06 88 ALA A N 1
ATOM 635 C CA . ALA A 1 88 ? -61.391 -50.063 25.493 1.00 71.06 88 ALA A CA 1
ATOM 636 C C . ALA A 1 88 ? -60.677 -50.545 24.217 1.00 71.06 88 ALA A C 1
ATOM 638 O O . ALA A 1 88 ? -59.477 -50.309 24.099 1.00 71.06 88 ALA A O 1
ATOM 639 N N . TYR A 1 89 ? -61.409 -51.130 23.265 1.00 75.44 89 TYR A N 1
ATOM 640 C CA . TYR A 1 89 ? -60.933 -51.479 21.926 1.00 75.44 89 TYR A CA 1
ATOM 641 C C . TYR A 1 89 ? -60.462 -50.236 21.157 1.00 75.44 89 TYR A C 1
ATOM 643 O O . TYR A 1 89 ? -59.303 -50.198 20.772 1.00 75.44 89 TYR A O 1
ATOM 651 N N . ASP A 1 90 ? -61.261 -49.170 21.065 1.00 76.25 90 ASP A N 1
ATOM 652 C CA . ASP A 1 90 ? -60.897 -47.919 20.376 1.00 76.25 90 ASP A CA 1
ATOM 653 C C . ASP A 1 90 ? -59.612 -47.298 20.967 1.00 76.25 90 ASP A C 1
ATOM 655 O O . ASP A 1 90 ? -58.785 -46.711 20.273 1.00 76.25 90 ASP A O 1
ATOM 659 N N . ARG A 1 91 ? -59.400 -47.450 22.285 1.00 73.50 91 ARG A N 1
ATOM 660 C CA . ARG A 1 91 ? -58.160 -47.023 22.960 1.00 73.50 91 ARG A CA 1
ATOM 661 C C . ARG A 1 91 ? -56.985 -47.963 22.700 1.00 73.50 91 ARG A C 1
ATOM 663 O O . ARG A 1 91 ? -55.851 -47.490 22.718 1.00 73.50 91 ARG A O 1
ATOM 670 N N . ALA A 1 92 ? -57.231 -49.254 22.485 1.00 73.81 92 ALA A N 1
ATOM 671 C CA . ALA A 1 92 ? -56.215 -50.213 22.068 1.00 73.81 92 ALA A CA 1
ATOM 672 C C . ALA A 1 92 ? -55.811 -49.974 20.606 1.00 73.81 92 ALA A C 1
ATOM 674 O O . ALA A 1 92 ? -54.623 -49.868 20.342 1.00 73.81 92 ALA A O 1
ATOM 675 N N . GLU A 1 93 ? -56.767 -49.751 19.704 1.00 79.88 93 GLU A N 1
ATOM 676 C CA . GLU A 1 93 ? -56.555 -49.375 18.300 1.00 79.88 93 GLU A CA 1
ATOM 677 C C . GLU A 1 93 ? -55.829 -48.024 18.181 1.00 79.88 93 GLU A C 1
ATOM 679 O O . GLU A 1 93 ? -54.877 -47.881 17.414 1.00 79.88 93 GLU A O 1
ATOM 684 N N . GLN A 1 94 ? -56.177 -47.034 19.012 1.00 77.06 94 GLN A N 1
ATOM 685 C CA . GLN A 1 94 ? -55.438 -45.771 19.080 1.00 77.06 94 GLN A CA 1
ATOM 686 C C . GLN A 1 94 ? -54.015 -45.952 19.639 1.00 77.06 94 GLN A C 1
ATOM 688 O O . GLN A 1 94 ? -53.097 -45.239 19.222 1.00 77.06 94 GLN A O 1
ATOM 693 N N . ALA A 1 95 ? -53.810 -46.881 20.579 1.00 76.12 95 ALA A N 1
ATOM 694 C CA . ALA A 1 95 ? -52.488 -47.214 21.108 1.00 76.12 95 ALA A CA 1
ATOM 695 C C . ALA A 1 95 ? -51.644 -48.003 20.092 1.00 76.12 95 ALA A C 1
ATOM 697 O O . ALA A 1 95 ? -50.455 -47.727 19.969 1.00 76.12 95 ALA A O 1
ATOM 698 N N . GLU A 1 96 ? -52.257 -48.906 19.328 1.00 77.19 96 GLU A N 1
ATOM 699 C CA . GLU A 1 96 ? -51.661 -49.617 18.198 1.00 77.19 96 GLU A CA 1
ATOM 700 C C . GLU A 1 96 ? -51.302 -48.642 17.077 1.00 77.19 96 GLU A C 1
ATOM 702 O O . GLU A 1 96 ? -50.171 -48.645 16.622 1.00 77.19 96 GLU A O 1
ATOM 707 N N . THR A 1 97 ? -52.180 -47.700 16.730 1.00 79.75 97 THR A N 1
ATOM 708 C CA . THR A 1 97 ? -51.884 -46.603 15.790 1.00 79.75 97 THR A CA 1
ATOM 709 C C . THR A 1 97 ? -50.676 -45.779 16.247 1.00 79.75 97 THR A C 1
ATOM 711 O O . THR A 1 97 ? -49.814 -45.432 15.443 1.00 79.75 97 THR A O 1
ATOM 714 N N . ASN A 1 98 ? -50.565 -45.490 17.549 1.00 77.38 98 ASN A N 1
ATOM 715 C CA . ASN A 1 98 ? -49.410 -44.782 18.108 1.00 77.38 98 ASN A CA 1
ATOM 716 C C . ASN A 1 98 ? -48.138 -45.651 18.132 1.00 77.38 98 ASN A C 1
ATOM 718 O O . ASN A 1 98 ? -47.043 -45.127 17.934 1.00 77.38 98 ASN A O 1
ATOM 722 N N . ALA A 1 99 ? -48.265 -46.960 18.361 1.00 75.25 99 ALA A N 1
ATOM 723 C CA . ALA A 1 99 ? -47.155 -47.909 18.331 1.00 75.25 99 ALA A CA 1
ATOM 724 C C . ALA A 1 99 ? -46.667 -48.169 16.899 1.00 75.25 99 ALA A C 1
ATOM 726 O O . ALA A 1 99 ? -45.460 -48.230 16.685 1.00 75.25 99 ALA A O 1
ATOM 727 N N . ASN A 1 100 ? -47.577 -48.230 15.927 1.00 77.94 100 ASN A N 1
ATOM 728 C CA . ASN A 1 100 ? -47.294 -48.311 14.499 1.00 77.94 100 ASN A CA 1
ATOM 729 C C . ASN A 1 100 ? -46.621 -47.023 14.046 1.00 77.94 100 ASN A C 1
ATOM 731 O O . ASN A 1 100 ? -45.505 -47.103 13.569 1.00 77.94 100 ASN A O 1
ATOM 735 N N . LYS A 1 101 ? -47.156 -45.838 14.375 1.00 78.81 101 LYS A N 1
ATOM 736 C CA . LYS A 1 101 ? -46.467 -44.563 14.116 1.00 78.81 101 LYS A CA 1
ATOM 737 C C . LYS A 1 101 ? -45.055 -44.516 14.717 1.00 78.81 101 LYS A C 1
ATOM 739 O O . LYS A 1 101 ? -44.119 -44.095 14.045 1.00 78.81 101 LYS A O 1
ATOM 744 N N . HIS A 1 102 ? -44.873 -44.961 15.962 1.00 76.31 102 HIS A N 1
ATOM 745 C CA . HIS A 1 102 ? -43.539 -45.063 16.562 1.00 76.31 102 HIS A CA 1
ATOM 746 C C . HIS A 1 102 ? -42.650 -46.081 15.828 1.00 76.31 102 HIS A C 1
ATOM 748 O O . HIS A 1 102 ? -41.455 -45.854 15.651 1.00 76.31 102 HIS A O 1
ATOM 754 N N . THR A 1 103 ? -43.226 -47.191 15.371 1.00 72.31 103 THR A N 1
ATOM 755 C CA . THR A 1 103 ? -42.546 -48.210 14.564 1.00 72.31 103 THR A CA 1
ATOM 756 C C . THR A 1 103 ? -42.190 -47.676 13.180 1.00 72.31 103 THR A C 1
ATOM 758 O O . THR A 1 103 ? -41.089 -47.946 12.731 1.00 72.31 103 THR A O 1
ATOM 761 N N . ASP A 1 104 ? -43.015 -46.836 12.559 1.00 71.00 104 ASP A N 1
ATOM 762 C CA . ASP A 1 104 ? -42.773 -46.170 11.278 1.00 71.00 104 ASP A CA 1
ATOM 763 C C . ASP A 1 104 ? -41.689 -45.093 11.413 1.00 71.00 104 ASP A C 1
ATOM 765 O O . ASP A 1 104 ? -40.785 -45.009 10.586 1.00 71.00 104 ASP A O 1
ATOM 769 N N . GLU A 1 105 ? -41.697 -44.317 12.502 1.00 74.69 105 GLU A N 1
ATOM 770 C CA . GLU A 1 105 ? -40.602 -43.410 12.877 1.00 74.69 105 GLU A CA 1
ATOM 771 C C . GLU A 1 105 ? -39.290 -44.194 13.092 1.00 74.69 105 GLU A C 1
ATOM 773 O O . GLU A 1 105 ? -38.214 -43.777 12.648 1.00 74.69 105 GLU A O 1
ATOM 778 N N . ARG A 1 106 ? -39.361 -45.377 13.718 1.00 71.75 106 ARG A N 1
ATOM 779 C CA . ARG A 1 106 ? -38.221 -46.290 13.902 1.00 71.75 106 ARG A CA 1
ATOM 780 C C . ARG A 1 106 ? -37.786 -46.981 12.607 1.00 71.75 106 ARG A C 1
ATOM 782 O O . ARG A 1 106 ? -36.584 -47.155 12.438 1.00 71.75 106 ARG A O 1
ATOM 789 N N . ILE A 1 107 ? -38.700 -47.329 11.704 1.00 67.50 107 ILE A N 1
ATOM 790 C CA . ILE A 1 107 ? -38.440 -47.895 10.373 1.00 67.50 107 ILE A CA 1
ATOM 791 C C . ILE A 1 107 ? -37.779 -46.829 9.508 1.00 67.50 107 ILE A C 1
ATOM 793 O O . ILE A 1 107 ? -36.702 -47.088 8.993 1.00 67.50 107 ILE A O 1
ATOM 797 N N . SER A 1 108 ? -38.318 -45.608 9.465 1.00 66.81 108 SER A N 1
ATOM 798 C CA . SER A 1 108 ? -37.702 -44.424 8.846 1.00 66.81 108 SER A CA 1
ATOM 799 C C . SER A 1 108 ? -36.270 -44.183 9.354 1.00 66.81 108 SER A C 1
ATOM 801 O O . SER A 1 108 ? -35.353 -43.928 8.569 1.00 66.81 108 SER A O 1
ATOM 803 N N . THR A 1 109 ? -36.042 -44.385 10.659 1.00 67.44 109 THR A N 1
ATOM 804 C CA . THR A 1 109 ? -34.701 -44.344 11.271 1.00 67.44 109 THR A CA 1
ATOM 805 C C . THR A 1 109 ? -33.817 -45.544 10.872 1.00 67.44 109 THR A C 1
ATOM 807 O O . THR A 1 109 ? -32.607 -45.383 10.729 1.00 67.44 109 THR A O 1
ATOM 810 N N . LEU A 1 110 ? -34.382 -46.745 10.693 1.00 61.12 110 LEU A N 1
ATOM 811 C CA . LEU A 1 110 ? -33.664 -47.979 10.325 1.00 61.12 110 LEU A CA 1
ATOM 812 C C . LEU A 1 110 ? -33.294 -48.048 8.835 1.00 61.12 110 LEU A C 1
ATOM 814 O O . LEU A 1 110 ? -32.220 -48.542 8.505 1.00 61.12 110 LEU A O 1
ATOM 818 N N . ILE A 1 111 ? -34.153 -47.544 7.947 1.00 63.50 111 ILE A N 1
ATOM 819 C CA . ILE A 1 111 ? -33.943 -47.507 6.488 1.00 63.50 111 ILE A CA 1
ATOM 820 C C . ILE A 1 111 ? -33.106 -46.296 6.043 1.00 63.50 111 ILE A C 1
ATOM 822 O O . ILE A 1 111 ? -33.001 -46.014 4.852 1.00 63.50 111 ILE A O 1
ATOM 826 N N . GLY A 1 112 ? -32.513 -45.559 6.990 1.00 64.50 112 GLY A N 1
ATOM 827 C CA . GLY A 1 112 ? -31.594 -44.451 6.715 1.00 64.50 112 GLY A CA 1
ATOM 828 C C . GLY A 1 112 ? -32.224 -43.267 5.975 1.00 64.50 112 GLY A C 1
ATOM 829 O O . GLY A 1 112 ? -31.505 -42.525 5.310 1.00 64.50 112 GLY A O 1
ATOM 830 N N . GLY A 1 113 ? -33.548 -43.099 6.056 1.00 63.81 113 GLY A N 1
ATOM 831 C CA . GLY A 1 113 ? -34.283 -42.099 5.277 1.00 63.81 113 GLY A CA 1
ATOM 832 C C . GLY A 1 113 ? -34.556 -42.481 3.816 1.00 63.81 113 GLY A C 1
ATOM 833 O O . GLY A 1 113 ? -34.950 -41.610 3.042 1.00 63.81 113 GLY A O 1
ATOM 834 N N . ALA A 1 114 ? -34.381 -43.748 3.418 1.00 57.75 114 ALA A N 1
ATOM 835 C CA . ALA A 1 114 ? -34.936 -44.235 2.155 1.00 57.75 114 ALA A CA 1
ATOM 836 C C . ALA A 1 114 ? -36.477 -44.079 2.158 1.00 57.75 114 ALA A C 1
ATOM 838 O O . ALA A 1 114 ? -37.113 -44.420 3.158 1.00 57.75 114 ALA A O 1
ATOM 839 N N . PRO A 1 115 ? -37.097 -43.546 1.089 1.00 61.97 115 PRO A N 1
ATOM 840 C CA . PRO A 1 115 ? -38.531 -43.265 1.072 1.00 61.97 115 PRO A CA 1
ATOM 841 C C . PRO A 1 115 ? -39.380 -44.543 0.981 1.00 61.97 115 PRO A C 1
ATOM 843 O O . PRO A 1 115 ? -38.948 -45.568 0.453 1.00 61.97 115 PRO A O 1
ATOM 846 N N . ALA A 1 116 ? -40.629 -44.458 1.453 1.00 57.53 116 ALA A N 1
ATOM 847 C CA . ALA A 1 116 ? -41.586 -45.573 1.509 1.00 57.53 116 ALA A CA 1
ATOM 848 C C . ALA A 1 116 ? -42.001 -46.140 0.131 1.00 57.53 116 ALA A C 1
ATOM 850 O O . ALA A 1 116 ? -42.661 -47.171 0.053 1.00 57.53 116 ALA A O 1
ATOM 851 N N . GLU A 1 117 ? -41.572 -45.506 -0.958 1.00 60.59 117 GLU A N 1
ATOM 852 C CA . GLU A 1 117 ? -41.818 -45.896 -2.353 1.00 60.59 117 GLU A CA 1
ATOM 853 C C . GLU A 1 117 ? -41.127 -47.225 -2.735 1.00 60.59 117 GLU A C 1
ATOM 855 O O . GLU A 1 117 ? -41.424 -47.812 -3.770 1.00 60.59 117 GLU A O 1
ATOM 860 N N . ALA A 1 118 ? -40.247 -47.748 -1.872 1.00 59.78 118 ALA A N 1
ATOM 861 C CA . ALA A 1 118 ? -39.685 -49.096 -1.977 1.00 59.78 118 ALA A CA 1
ATOM 862 C C . ALA A 1 118 ? -40.603 -50.217 -1.423 1.00 59.78 118 ALA A C 1
ATOM 864 O O . ALA A 1 118 ? -40.178 -51.372 -1.372 1.00 59.78 118 ALA A O 1
ATOM 865 N N . LEU A 1 119 ? -41.821 -49.897 -0.961 1.00 59.81 119 LEU A N 1
ATOM 866 C CA . LEU A 1 119 ? -42.734 -50.816 -0.253 1.00 59.81 119 LEU A CA 1
ATOM 867 C C . LEU A 1 119 ? -44.155 -50.881 -0.869 1.00 59.81 119 LEU A C 1
ATOM 869 O O . LEU A 1 119 ? -45.091 -51.351 -0.221 1.00 59.81 119 LEU A O 1
ATOM 873 N N . ASP A 1 120 ? -44.334 -50.423 -2.112 1.00 53.72 120 ASP A N 1
ATOM 874 C CA . ASP A 1 120 ? -45.651 -50.260 -2.746 1.00 53.72 120 ASP A CA 1
ATOM 875 C C . ASP A 1 120 ? -46.146 -51.501 -3.525 1.00 53.72 120 ASP A C 1
ATOM 877 O O . ASP A 1 120 ? -45.913 -51.652 -4.723 1.00 53.72 120 ASP A O 1
ATOM 881 N N . THR A 1 121 ? -46.899 -52.367 -2.839 1.00 61.59 121 THR A N 1
ATOM 882 C CA . THR A 1 121 ? -47.765 -53.399 -3.460 1.00 61.59 121 THR A CA 1
ATOM 883 C C . THR A 1 121 ? -49.213 -52.926 -3.653 1.00 61.59 121 THR A C 1
ATOM 885 O O . THR A 1 121 ? -50.037 -53.645 -4.216 1.00 61.59 121 THR A O 1
ATOM 888 N N . ILE A 1 122 ? -49.546 -51.698 -3.237 1.00 61.44 122 ILE A N 1
ATOM 889 C CA . ILE A 1 122 ? -50.871 -51.097 -3.455 1.00 61.44 122 ILE A CA 1
ATOM 890 C C . ILE A 1 122 ? -51.026 -50.687 -4.927 1.00 61.44 122 ILE A C 1
ATOM 892 O O . ILE A 1 122 ? -52.127 -50.789 -5.475 1.00 61.44 122 ILE A O 1
ATOM 896 N N . LYS A 1 123 ? -49.918 -50.366 -5.608 1.00 58.41 123 LYS A N 1
ATOM 897 C CA . LYS A 1 123 ? -49.862 -50.267 -7.070 1.00 58.41 123 LYS A CA 1
ATOM 898 C C . LYS A 1 123 ? -50.420 -51.518 -7.773 1.00 58.41 123 LYS A C 1
ATOM 900 O O . LYS A 1 123 ? -51.176 -51.381 -8.730 1.00 58.41 123 LYS A O 1
ATOM 905 N N . GLU A 1 124 ? -50.100 -52.723 -7.297 1.00 64.06 124 GLU A N 1
ATOM 906 C CA . GLU A 1 124 ? -50.483 -53.977 -7.973 1.00 64.06 124 GLU A CA 1
ATOM 907 C C . GLU A 1 124 ? -51.984 -54.300 -7.858 1.00 64.06 124 GLU A C 1
ATOM 909 O O . GLU A 1 124 ? -52.549 -54.916 -8.759 1.00 64.06 124 GLU A O 1
ATOM 914 N N . LEU A 1 125 ? -52.665 -53.843 -6.799 1.00 63.03 125 LEU A N 1
ATOM 915 C CA . LEU A 1 125 ? -54.127 -53.968 -6.678 1.00 63.03 125 LEU A CA 1
ATOM 916 C C . LEU A 1 125 ? -54.888 -52.877 -7.447 1.00 63.03 125 LEU A C 1
ATOM 918 O O . LEU A 1 125 ? -56.002 -53.129 -7.909 1.00 63.03 125 LEU A O 1
ATOM 922 N N . GLY A 1 126 ? -54.286 -51.698 -7.637 1.00 62.78 126 GLY A N 1
ATOM 923 C CA . GLY A 1 126 ? -54.808 -50.673 -8.546 1.00 62.78 126 GLY A CA 1
ATOM 924 C C . GLY A 1 126 ? -54.843 -51.153 -10.000 1.00 62.78 126 GLY A C 1
ATOM 925 O O . GLY A 1 126 ? -55.843 -50.953 -10.685 1.00 62.78 126 GLY A O 1
ATOM 926 N N . ASP A 1 127 ? -53.803 -51.874 -10.425 1.00 59.66 127 ASP A N 1
ATOM 927 C CA . ASP A 1 127 ? -53.725 -52.496 -11.753 1.00 59.66 127 ASP A CA 1
ATOM 928 C C . ASP A 1 127 ? -54.713 -53.683 -11.926 1.00 59.66 127 ASP A C 1
ATOM 930 O O . ASP A 1 127 ? -54.982 -54.089 -13.055 1.00 59.66 127 ASP A O 1
ATOM 934 N N . ALA A 1 128 ? -55.285 -54.228 -10.839 1.00 61.94 128 ALA A N 1
ATOM 935 C CA . ALA A 1 128 ? -56.153 -55.417 -10.859 1.00 61.94 128 ALA A CA 1
ATOM 936 C C . ALA A 1 128 ? -57.669 -55.133 -10.785 1.00 61.94 128 ALA A C 1
ATOM 938 O O . ALA A 1 128 ? -58.462 -56.009 -11.126 1.00 61.94 128 ALA A O 1
ATOM 939 N N . LEU A 1 129 ? -58.095 -53.943 -10.336 1.00 61.59 129 LEU A N 1
ATOM 940 C CA . LEU A 1 129 ? -59.523 -53.575 -10.251 1.00 61.59 129 LEU A CA 1
ATOM 941 C C . LEU A 1 129 ? -60.052 -52.812 -11.478 1.00 61.59 129 LEU A C 1
ATOM 943 O O . LEU A 1 129 ? -61.223 -52.441 -11.510 1.00 61.59 129 LEU A O 1
ATOM 947 N N . MET A 1 130 ? -59.204 -52.565 -12.480 1.00 57.72 130 MET A N 1
ATOM 948 C CA . MET A 1 130 ? -59.589 -51.915 -13.739 1.00 57.72 130 MET A CA 1
ATOM 949 C C . MET A 1 130 ? -60.112 -52.906 -14.803 1.00 57.72 130 MET A C 1
ATOM 951 O O . MET A 1 130 ? -60.186 -52.536 -15.972 1.00 57.72 130 MET A O 1
ATOM 955 N N . ASP A 1 131 ? -60.484 -54.135 -14.415 1.00 60.38 131 ASP A N 1
ATOM 956 C CA . ASP A 1 131 ? -60.837 -55.230 -15.334 1.00 60.38 131 ASP A CA 1
ATOM 957 C C . ASP A 1 131 ? -62.164 -55.948 -14.946 1.00 60.38 131 ASP A C 1
ATOM 959 O O . ASP A 1 131 ? -62.287 -56.473 -13.837 1.00 60.38 131 ASP A O 1
ATOM 963 N N . GLN A 1 132 ? -63.111 -56.020 -15.907 1.00 56.06 132 GLN A N 1
ATOM 964 C CA . GLN A 1 132 ? -64.401 -56.775 -15.939 1.00 56.06 132 GLN A CA 1
ATOM 965 C C . GLN A 1 132 ? -65.593 -56.297 -15.046 1.00 56.06 132 GLN A C 1
ATOM 967 O O . GLN A 1 132 ? -65.440 -55.485 -14.140 1.00 56.06 132 GLN A O 1
ATOM 972 N N . GLU A 1 133 ? -66.817 -56.841 -15.212 1.00 57.84 133 GLU A N 1
ATOM 973 C CA . GLU A 1 133 ? -67.869 -56.368 -16.157 1.00 57.84 133 GLU A CA 1
ATOM 974 C C . GLU A 1 133 ? -69.306 -56.906 -15.807 1.00 57.84 133 GLU A C 1
ATOM 976 O O . GLU A 1 133 ? -69.522 -57.481 -14.739 1.00 57.84 133 GLU A O 1
ATOM 981 N N . ASP A 1 134 ? -70.304 -56.662 -16.676 1.00 55.94 134 ASP A N 1
ATOM 982 C CA . ASP A 1 134 ? -71.762 -56.959 -16.591 1.00 55.94 134 ASP A CA 1
ATOM 983 C C . ASP A 1 134 ? -72.215 -58.421 -16.280 1.00 55.94 134 ASP A C 1
ATOM 985 O O . ASP A 1 134 ? -71.935 -59.330 -17.065 1.00 55.94 134 ASP A O 1
ATOM 989 N N . ALA A 1 135 ? -73.080 -58.647 -15.255 1.00 49.88 135 ALA A N 1
ATOM 990 C CA . ALA A 1 135 ? -73.932 -59.863 -15.129 1.00 49.88 135 ALA A CA 1
ATOM 991 C C . ALA A 1 135 ? -75.113 -59.835 -14.091 1.00 49.88 135 ALA A C 1
ATOM 993 O O . ALA A 1 135 ? -75.072 -59.162 -13.068 1.00 49.88 135 ALA A O 1
ATOM 994 N N . VAL A 1 136 ? -76.111 -60.725 -14.304 1.00 47.72 136 VAL A N 1
ATOM 995 C CA . VAL A 1 136 ? -77.134 -61.289 -13.354 1.00 47.72 136 VAL A CA 1
ATOM 996 C C . VAL A 1 136 ? -78.382 -60.463 -12.942 1.00 47.72 136 VAL A C 1
ATOM 998 O O . VAL A 1 136 ? -78.818 -60.462 -11.791 1.00 47.72 136 VAL A O 1
ATOM 1001 N N . ALA A 1 137 ? -79.114 -59.919 -13.915 1.00 58.66 137 ALA A N 1
ATOM 1002 C CA . ALA A 1 137 ? -80.463 -59.344 -13.734 1.00 58.66 137 ALA A CA 1
ATOM 1003 C C . ALA A 1 137 ? -81.622 -60.357 -13.445 1.00 58.66 137 ALA A C 1
ATOM 1005 O O . ALA A 1 137 ? -82.760 -60.115 -13.846 1.00 58.66 137 ALA A O 1
ATOM 1006 N N . ALA A 1 138 ? -81.375 -61.520 -12.819 1.00 57.00 138 ALA A N 1
ATOM 1007 C CA . ALA A 1 138 ? -82.252 -62.701 -12.976 1.00 57.00 138 ALA A CA 1
ATOM 1008 C C . ALA A 1 138 ? -83.175 -63.105 -11.797 1.00 57.00 138 ALA A C 1
ATOM 1010 O O . ALA A 1 138 ? -84.209 -63.727 -12.038 1.00 57.00 138 ALA A O 1
ATOM 1011 N N . ILE A 1 139 ? -82.851 -62.814 -10.528 1.00 55.91 139 ILE A N 1
ATOM 1012 C CA . ILE A 1 139 ? -83.487 -63.485 -9.357 1.00 55.91 139 ILE A CA 1
ATOM 1013 C C . ILE A 1 139 ? -84.789 -62.791 -8.875 1.00 55.91 139 ILE A C 1
ATOM 1015 O O . ILE A 1 139 ? -85.240 -62.897 -7.737 1.00 55.91 139 ILE A O 1
ATOM 1019 N N . THR A 1 140 ? -85.518 -62.198 -9.820 1.00 52.22 140 THR A N 1
ATOM 1020 C CA . THR A 1 140 ? -86.926 -61.763 -9.697 1.00 52.22 140 THR A CA 1
ATOM 1021 C C . THR A 1 140 ? -87.912 -62.943 -9.490 1.00 52.22 140 THR A C 1
ATOM 1023 O O . THR A 1 140 ? -89.125 -62.760 -9.421 1.00 52.22 140 THR A O 1
ATOM 1026 N N . THR A 1 141 ? -87.392 -64.158 -9.280 1.00 55.00 141 THR A N 1
ATOM 1027 C CA . THR A 1 141 ? -88.011 -65.451 -8.907 1.00 55.00 141 THR A CA 1
ATOM 1028 C C . THR A 1 141 ? -88.976 -65.436 -7.699 1.00 55.00 141 THR A C 1
ATOM 1030 O O . THR A 1 141 ? -89.584 -66.458 -7.388 1.00 55.00 141 THR A O 1
ATOM 1033 N N . ASN A 1 142 ? -89.203 -64.290 -7.050 1.00 57.19 142 ASN A N 1
ATOM 1034 C CA . ASN A 1 142 ? -90.116 -64.074 -5.910 1.00 57.19 142 ASN A CA 1
ATOM 1035 C C . ASN A 1 142 ? -91.580 -64.553 -6.102 1.00 57.19 142 ASN A C 1
ATOM 1037 O O . ASN A 1 142 ? -92.355 -64.561 -5.151 1.00 57.19 142 ASN A O 1
ATOM 1041 N N . ILE A 1 143 ? -91.999 -64.922 -7.315 1.00 59.50 143 ILE A N 1
ATOM 1042 C CA . ILE A 1 143 ? -93.414 -65.097 -7.685 1.00 59.50 143 ILE A CA 1
ATOM 1043 C C . ILE A 1 143 ? -94.084 -66.357 -7.098 1.00 59.50 143 ILE A C 1
ATOM 1045 O O . ILE A 1 143 ? -95.279 -66.333 -6.806 1.00 59.50 143 ILE A O 1
ATOM 1049 N N . ALA A 1 144 ? -93.378 -67.483 -6.959 1.00 53.19 144 ALA A N 1
ATOM 1050 C CA . ALA A 1 144 ? -94.062 -68.785 -6.959 1.00 53.19 144 ALA A CA 1
ATOM 1051 C C . ALA A 1 144 ? -94.708 -69.224 -5.624 1.00 53.19 144 ALA A C 1
ATOM 1053 O O . ALA A 1 144 ? -95.689 -69.971 -5.644 1.00 53.19 144 ALA A O 1
ATOM 1054 N N . GLN A 1 145 ? -94.177 -68.808 -4.466 1.00 59.44 145 GLN A N 1
ATOM 1055 C CA . GLN A 1 145 ? -94.531 -69.410 -3.165 1.00 59.44 145 GLN A CA 1
ATOM 1056 C C . GLN A 1 145 ? -95.600 -68.680 -2.334 1.00 59.44 145 GLN A C 1
ATOM 1058 O O . GLN A 1 145 ? -95.880 -69.090 -1.214 1.00 59.44 145 GLN A O 1
ATOM 1063 N N . HIS A 1 146 ? -96.359 -67.781 -2.969 1.00 53.34 146 HIS A N 1
ATOM 1064 C CA . HIS A 1 146 ? -97.770 -68.082 -3.279 1.00 53.34 146 HIS A CA 1
ATOM 1065 C C . HIS A 1 146 ? -98.503 -69.071 -2.332 1.00 53.34 146 HIS A C 1
ATOM 1067 O O . HIS A 1 146 ? -99.480 -68.742 -1.663 1.00 53.34 146 HIS A O 1
ATOM 1073 N N . LYS A 1 147 ? -98.151 -70.356 -2.473 1.00 48.72 147 LYS A N 1
ATOM 1074 C CA . LYS A 1 147 ? -99.129 -71.413 -2.762 1.00 48.72 147 LYS A CA 1
ATOM 1075 C C . LYS A 1 147 ? -100.303 -71.498 -1.759 1.00 48.72 147 LYS A C 1
ATOM 1077 O O . LYS A 1 147 ? -101.465 -71.293 -2.099 1.00 48.72 147 LYS A O 1
ATOM 1082 N N . SER A 1 148 ? -99.975 -71.958 -0.551 1.00 53.94 148 SER A N 1
ATOM 1083 C CA . SER A 1 148 ? -100.856 -72.875 0.193 1.00 53.94 148 SER A CA 1
ATOM 1084 C C . SER A 1 148 ? -100.243 -73.319 1.532 1.00 53.94 148 SER A C 1
ATOM 1086 O O . SER A 1 148 ? -99.053 -73.621 1.552 1.00 53.94 148 SER A O 1
ATOM 1088 N N . ASP A 1 149 ? -100.974 -73.534 2.627 1.00 54.31 149 ASP A N 1
ATOM 1089 C CA . ASP A 1 149 ? -102.356 -73.154 2.975 1.00 54.31 149 ASP A CA 1
ATOM 1090 C C . ASP A 1 149 ? -102.574 -73.392 4.493 1.00 54.31 149 ASP A C 1
ATOM 1092 O O . ASP A 1 149 ? -101.753 -74.027 5.158 1.00 54.31 149 ASP A O 1
ATOM 1096 N N . ASN A 1 150 ? -103.694 -72.920 5.039 1.00 54.25 150 ASN A N 1
ATOM 1097 C CA . ASN A 1 150 ? -104.170 -73.162 6.402 1.00 54.25 150 ASN A CA 1
ATOM 1098 C C . ASN A 1 150 ? -105.412 -74.084 6.386 1.00 54.25 150 ASN A C 1
ATOM 1100 O O . ASN A 1 150 ? -106.046 -74.227 5.347 1.00 54.25 150 ASN A O 1
ATOM 1104 N N . SER A 1 151 ? -105.844 -74.615 7.547 1.00 48.44 151 SER A N 1
ATOM 1105 C CA . SER A 1 151 ? -107.223 -74.426 8.084 1.00 48.44 151 SER A CA 1
ATOM 1106 C C . SER A 1 151 ? -107.835 -75.571 8.938 1.00 48.44 151 SER A C 1
ATOM 1108 O O . SER A 1 151 ? -107.791 -76.749 8.604 1.00 48.44 151 SER A O 1
ATOM 1110 N N . ASN A 1 152 ? -108.541 -75.136 9.995 1.00 43.16 152 ASN A N 1
ATOM 1111 C CA . ASN A 1 152 ? -109.810 -75.676 10.530 1.00 43.16 152 ASN A CA 1
ATOM 1112 C C . ASN A 1 152 ? -109.838 -77.099 11.184 1.00 43.16 152 ASN A C 1
ATOM 1114 O O . ASN A 1 152 ? -108.790 -77.668 11.479 1.00 43.16 152 ASN A O 1
ATOM 1118 N N . PRO A 1 153 ? -110.984 -77.593 11.713 1.00 51.97 153 PRO A N 1
ATOM 1119 C CA . PRO A 1 153 ? -111.156 -77.714 13.154 1.00 51.97 153 PRO A CA 1
ATOM 1120 C C . PRO A 1 153 ? -111.147 -79.175 13.628 1.00 51.97 153 PRO A C 1
ATOM 1122 O O . PRO A 1 153 ? -112.110 -79.655 14.223 1.00 51.97 153 PRO A O 1
ATOM 1125 N N . HIS A 1 154 ? -110.033 -79.875 13.423 1.00 52.62 154 HIS A N 1
ATOM 1126 C CA . HIS A 1 154 ? -109.766 -81.152 14.092 1.00 52.62 154 HIS A CA 1
ATOM 1127 C C . HIS A 1 154 ? -108.464 -81.071 14.889 1.00 52.62 154 HIS A C 1
ATOM 1129 O O . HIS A 1 154 ? -107.456 -80.589 14.382 1.00 52.62 154 HIS A O 1
ATOM 1135 N N . LYS A 1 155 ? -108.500 -81.584 16.132 1.00 54.91 155 LYS A N 1
ATOM 1136 C CA . LYS A 1 155 ? -107.588 -81.234 17.241 1.00 54.91 155 LYS A CA 1
ATOM 1137 C C . LYS A 1 155 ? -107.803 -79.769 17.645 1.00 54.91 155 LYS A C 1
ATOM 1139 O O . LYS A 1 155 ? -107.324 -78.875 16.960 1.00 54.91 155 LYS A O 1
ATOM 1144 N N . VAL A 1 156 ? -108.519 -79.518 18.748 1.00 57.59 156 VAL A N 1
ATOM 1145 C CA . VAL A 1 156 ? -108.659 -78.154 19.295 1.00 57.59 156 VAL A CA 1
ATOM 1146 C C . VAL A 1 156 ? -107.296 -77.652 19.751 1.00 57.59 156 VAL A C 1
ATOM 1148 O O . VAL A 1 156 ? -106.818 -77.939 20.846 1.00 57.59 156 VAL A O 1
ATOM 1151 N N . THR A 1 157 ? -106.638 -76.927 18.857 1.00 59.44 157 THR A N 1
ATOM 1152 C CA . THR A 1 157 ? -105.365 -76.284 19.144 1.00 59.44 157 THR A CA 1
ATOM 1153 C C . THR A 1 157 ? -105.591 -75.158 20.145 1.00 59.44 157 THR A C 1
ATOM 1155 O O . THR A 1 157 ? -106.693 -74.609 20.250 1.00 59.44 157 THR A O 1
ATOM 1158 N N . LYS A 1 158 ? -104.517 -74.722 20.810 1.00 67.62 158 LYS A N 1
ATOM 1159 C CA . LYS A 1 158 ? -104.501 -73.479 21.591 1.00 67.62 158 LYS A CA 1
ATOM 1160 C C . LYS A 1 158 ? -105.196 -72.299 20.885 1.00 67.62 158 LYS A C 1
ATOM 1162 O O . LYS A 1 158 ? -105.807 -71.476 21.559 1.00 67.62 158 LYS A O 1
ATOM 1167 N N . ALA A 1 159 ? -105.189 -72.243 19.547 1.00 67.00 159 ALA A N 1
ATOM 1168 C CA . ALA A 1 159 ? -105.829 -71.172 18.788 1.00 67.00 159 ALA A CA 1
ATOM 1169 C C . ALA A 1 159 ? -107.356 -71.112 18.913 1.00 67.00 159 ALA A C 1
ATOM 1171 O O . ALA A 1 159 ? -107.934 -70.030 18.890 1.00 67.00 159 ALA A O 1
ATOM 1172 N N . GLN A 1 160 ? -108.014 -72.255 19.095 1.00 59.78 160 GLN A N 1
ATOM 1173 C CA . GLN A 1 160 ? -109.478 -72.343 19.098 1.00 59.78 160 GLN A CA 1
ATOM 1174 C C . GLN A 1 160 ? -110.091 -72.090 20.484 1.00 59.78 160 GLN A C 1
ATOM 1176 O O . GLN A 1 160 ? -111.297 -71.902 20.592 1.00 59.78 160 GLN A O 1
ATOM 1181 N N . VAL A 1 161 ? -109.261 -72.024 21.530 1.00 65.25 161 VAL A N 1
ATOM 1182 C CA . VAL A 1 161 ? -109.642 -71.625 22.899 1.00 65.25 161 VAL A CA 1
ATOM 1183 C C . VAL A 1 161 ? -109.164 -70.206 23.254 1.00 65.25 161 VAL A C 1
ATOM 1185 O O . VAL A 1 161 ? -109.075 -69.856 24.426 1.00 65.25 161 VAL A O 1
ATOM 1188 N N . GLY A 1 162 ? -108.804 -69.390 22.254 1.00 71.19 162 GLY A N 1
ATOM 1189 C CA . GLY A 1 162 ? -108.296 -68.023 22.455 1.00 71.19 162 GLY A CA 1
ATOM 1190 C C . GLY A 1 162 ? -106.856 -67.939 22.983 1.00 71.19 162 GLY A C 1
ATOM 1191 O O . GLY A 1 162 ? -106.373 -66.852 23.285 1.00 71.19 162 GLY A O 1
ATOM 1192 N N . LEU A 1 163 ? -106.144 -69.066 23.070 1.00 72.38 163 LEU A N 1
ATOM 1193 C CA . LEU A 1 163 ? -104.769 -69.166 23.570 1.00 72.38 163 LEU A CA 1
ATOM 1194 C C . LEU A 1 163 ? -103.735 -69.323 22.435 1.00 72.38 163 LEU A C 1
ATOM 1196 O O . LEU A 1 163 ? -102.605 -69.726 22.702 1.00 72.38 163 LEU A O 1
ATOM 1200 N N . SER A 1 164 ? -104.075 -69.003 21.175 1.00 73.56 164 SER A N 1
ATOM 1201 C CA . SER A 1 164 ? -103.202 -69.138 19.982 1.00 73.56 164 SER A CA 1
ATOM 1202 C C . SER A 1 164 ? -101.811 -68.572 20.222 1.00 73.56 164 SER A C 1
ATOM 1204 O O . SER A 1 164 ? -100.799 -69.185 19.877 1.00 73.56 164 SER A O 1
ATOM 1206 N N . ASN A 1 165 ? -101.791 -67.406 20.859 1.00 76.56 165 ASN A N 1
ATOM 1207 C CA . ASN A 1 165 ? -100.604 -66.600 21.076 1.00 76.56 165 ASN A CA 1
ATOM 1208 C C . ASN A 1 165 ? -99.781 -67.066 22.284 1.00 76.56 165 ASN A C 1
ATOM 1210 O O . ASN A 1 165 ? -98.698 -66.537 22.484 1.00 76.56 165 ASN A O 1
ATOM 1214 N N . VAL A 1 166 ? -100.246 -68.054 23.064 1.00 75.06 166 VAL A N 1
ATOM 1215 C CA . VAL A 1 166 ? -99.484 -68.654 24.172 1.00 75.06 166 VAL A CA 1
ATOM 1216 C C . VAL A 1 166 ? -98.503 -69.692 23.607 1.00 75.06 166 VAL A C 1
ATOM 1218 O O . VAL A 1 166 ? -98.933 -70.704 23.046 1.00 75.06 166 VAL A O 1
ATOM 1221 N N . PRO A 1 167 ? -97.180 -69.491 23.700 1.00 73.44 167 PRO A N 1
ATOM 1222 C CA . PRO A 1 167 ? -96.200 -70.491 23.278 1.00 73.44 167 PRO A CA 1
ATOM 1223 C C . PRO A 1 167 ? -96.179 -71.709 24.219 1.00 73.44 167 PRO A C 1
ATOM 1225 O O . PRO A 1 167 ? -96.196 -71.547 25.437 1.00 73.44 167 PRO A O 1
ATOM 1228 N N . ASN A 1 168 ? -96.099 -72.932 23.676 1.00 77.88 168 ASN A N 1
ATOM 1229 C CA . ASN A 1 168 ? -95.966 -74.167 24.472 1.00 77.88 168 ASN A CA 1
ATOM 1230 C C . ASN A 1 168 ? -94.494 -74.482 24.787 1.00 77.88 168 ASN A C 1
ATOM 1232 O O . ASN A 1 168 ? -93.965 -75.540 24.436 1.00 77.88 168 ASN A O 1
ATOM 1236 N N . TYR A 1 169 ? -93.813 -73.507 25.370 1.00 81.62 169 TYR A N 1
ATOM 1237 C CA . TYR A 1 169 ? -92.367 -73.519 25.535 1.00 81.62 169 TYR A CA 1
ATOM 1238 C C . TYR A 1 169 ? -91.977 -74.036 26.920 1.00 81.62 169 TYR A C 1
ATOM 1240 O O . TYR A 1 169 ? -92.594 -73.685 27.927 1.00 81.62 169 TYR A O 1
ATOM 1248 N N . ALA A 1 170 ? -90.946 -74.882 26.961 1.00 78.19 170 ALA A N 1
ATOM 1249 C CA . ALA A 1 170 ? -90.349 -75.336 28.212 1.00 78.19 170 ALA A CA 1
ATOM 1250 C C . ALA A 1 170 ? -89.559 -74.194 28.874 1.00 78.19 170 ALA A C 1
ATOM 1252 O O . ALA A 1 170 ? -89.220 -73.200 28.235 1.00 78.19 170 ALA A O 1
ATOM 1253 N N . PHE A 1 171 ? -89.249 -74.331 30.160 1.00 77.44 171 PHE A N 1
ATOM 1254 C CA . PHE A 1 171 ? -88.500 -73.319 30.907 1.00 77.44 171 PHE A CA 1
ATOM 1255 C C . PHE A 1 171 ? -87.017 -73.678 30.988 1.00 77.44 171 PHE A C 1
ATOM 1257 O O . PHE A 1 171 ? -86.666 -74.853 31.090 1.00 77.44 171 PHE A O 1
ATOM 1264 N N . THR A 1 172 ? -86.151 -72.664 30.992 1.00 80.62 172 THR A N 1
ATOM 1265 C CA . THR A 1 172 ? -84.705 -72.834 31.173 1.00 80.62 172 THR A CA 1
ATOM 1266 C C . THR A 1 172 ? -84.152 -71.939 32.282 1.00 80.62 172 THR A C 1
ATOM 1268 O O . THR A 1 172 ? -84.540 -70.780 32.437 1.00 80.62 172 THR A O 1
ATOM 1271 N N . ALA A 1 173 ? -83.241 -72.510 33.074 1.00 81.88 173 ALA A N 1
ATOM 1272 C CA . ALA A 1 173 ? -82.476 -71.835 34.128 1.00 81.88 173 ALA A CA 1
ATOM 1273 C C . ALA A 1 173 ? -81.009 -71.562 33.711 1.00 81.88 173 ALA A C 1
ATOM 1275 O O . ALA A 1 173 ? -80.189 -71.131 34.537 1.00 81.88 173 ALA A O 1
ATOM 1276 N N . ALA A 1 174 ? -80.679 -71.856 32.446 1.00 81.81 174 ALA A N 1
ATOM 1277 C CA . ALA A 1 174 ? -79.409 -71.553 31.796 1.00 81.81 174 ALA A CA 1
ATOM 1278 C C . ALA A 1 174 ? -79.440 -70.158 31.151 1.00 81.81 174 ALA A C 1
ATOM 1280 O O . ALA A 1 174 ? -80.484 -69.685 30.711 1.00 81.81 174 ALA A O 1
ATOM 1281 N N . VAL A 1 175 ? -78.276 -69.506 31.101 1.00 78.88 175 VAL A N 1
ATOM 1282 C CA . VAL A 1 175 ? -78.099 -68.141 30.557 1.00 78.88 175 VAL A CA 1
ATOM 1283 C C . VAL A 1 175 ? -77.721 -68.111 29.076 1.00 78.88 175 VAL A C 1
ATOM 1285 O O . VAL A 1 175 ? -77.699 -67.052 28.464 1.00 78.88 175 VAL A O 1
ATOM 1288 N N . ASN A 1 176 ? -77.385 -69.274 28.525 1.00 81.00 176 ASN A N 1
ATOM 1289 C CA . ASN A 1 176 ? -76.811 -69.487 27.198 1.00 81.00 176 ASN A CA 1
ATOM 1290 C C . ASN A 1 176 ? -77.613 -70.520 26.384 1.00 81.00 176 ASN A C 1
ATOM 1292 O O . ASN A 1 176 ? -77.088 -71.136 25.459 1.00 81.00 176 ASN A O 1
ATOM 1296 N N . ASP A 1 177 ? -78.872 -70.750 26.756 1.00 79.75 177 ASP A N 1
ATOM 1297 C CA . ASP A 1 177 ? -79.788 -71.614 26.018 1.00 79.75 177 ASP A CA 1
ATOM 1298 C C . ASP A 1 177 ? -80.270 -70.854 24.774 1.00 79.75 177 ASP A C 1
ATOM 1300 O O . ASP A 1 177 ? -81.121 -69.974 24.872 1.00 79.75 177 ASP A O 1
ATOM 1304 N N . ALA A 1 178 ? -79.699 -71.162 23.607 1.00 78.81 178 ALA A N 1
ATOM 1305 C CA . ALA A 1 178 ? -79.998 -70.480 22.340 1.00 78.81 178 ALA A CA 1
ATOM 1306 C C . ALA A 1 178 ? -81.399 -70.798 21.766 1.00 78.81 178 ALA A C 1
ATOM 1308 O O . ALA A 1 178 ? -81.715 -70.417 20.642 1.00 78.81 178 ALA A O 1
ATOM 1309 N N . SER A 1 179 ? -82.231 -71.521 22.519 1.00 78.31 179 SER A N 1
ATOM 1310 C CA . SER A 1 179 ? -83.581 -71.919 22.135 1.00 78.31 179 SER A CA 1
ATOM 1311 C C . SER A 1 179 ? -84.565 -70.746 22.202 1.00 78.31 179 SER A C 1
ATOM 1313 O O . SER A 1 179 ? -85.071 -70.410 23.273 1.00 78.31 179 SER A O 1
ATOM 1315 N N . ASP A 1 180 ? -84.951 -70.229 21.041 1.00 74.19 180 ASP A N 1
ATOM 1316 C CA . ASP A 1 180 ? -86.089 -69.320 20.836 1.00 74.19 180 ASP A CA 1
ATOM 1317 C C . ASP A 1 180 ? -87.447 -69.910 21.287 1.00 74.19 180 ASP A C 1
ATOM 1319 O O . ASP A 1 180 ? -88.383 -69.173 21.605 1.00 74.19 180 ASP A O 1
ATOM 1323 N N . VAL A 1 181 ? -87.539 -71.242 21.390 1.00 77.75 181 VAL A N 1
ATOM 1324 C CA . VAL A 1 181 ? -88.714 -71.994 21.872 1.00 77.75 181 VAL A CA 1
ATOM 1325 C C . VAL A 1 181 ? -88.698 -72.352 23.375 1.00 77.75 181 VAL A C 1
ATOM 1327 O O . VAL A 1 181 ? -89.284 -73.358 23.792 1.00 77.75 181 VAL A O 1
ATOM 1330 N N . LYS A 1 182 ? -88.037 -71.542 24.218 1.00 82.88 182 LYS A N 1
ATOM 1331 C CA . LYS A 1 182 ? -88.035 -71.681 25.693 1.00 82.88 182 LYS A CA 1
ATOM 1332 C C . LYS A 1 182 ? -88.293 -70.357 26.417 1.00 82.88 182 LYS A C 1
ATOM 1334 O O . LYS A 1 182 ? -87.931 -69.289 25.938 1.00 82.88 182 LYS A O 1
ATOM 1339 N N . PHE A 1 183 ? -88.877 -70.429 27.613 1.00 81.38 183 PHE A N 1
ATOM 1340 C CA . PHE A 1 183 ? -88.998 -69.284 28.521 1.00 81.38 183 PHE A CA 1
ATOM 1341 C C . PHE A 1 183 ? -87.830 -69.223 29.509 1.00 81.38 183 PHE A C 1
ATOM 1343 O O . PHE A 1 183 ? -87.487 -70.221 30.148 1.00 81.38 183 PHE A O 1
ATOM 1350 N N . ALA A 1 184 ? -87.257 -68.033 29.692 1.00 81.69 184 ALA A N 1
ATOM 1351 C CA . ALA A 1 184 ? -86.252 -67.792 30.720 1.00 81.69 184 ALA A CA 1
ATOM 1352 C C . ALA A 1 184 ? -86.896 -67.735 32.116 1.00 81.69 184 ALA A C 1
ATOM 1354 O O . ALA A 1 184 ? -87.824 -66.956 32.364 1.00 81.69 184 ALA A O 1
ATOM 1355 N N . ALA A 1 185 ? -86.377 -68.532 33.049 1.00 84.94 185 ALA A N 1
ATOM 1356 C CA . ALA A 1 185 ? -86.703 -68.380 34.460 1.00 84.94 185 ALA A CA 1
ATOM 1357 C C . ALA A 1 185 ? -86.012 -67.137 35.054 1.00 84.94 185 ALA A C 1
ATOM 1359 O O . ALA A 1 185 ? -84.948 -66.724 34.586 1.00 84.94 185 ALA A O 1
ATOM 1360 N N . ALA A 1 186 ? -86.573 -66.565 36.122 1.00 83.94 186 ALA A N 1
ATOM 1361 C CA . ALA A 1 186 ? -86.000 -65.387 36.788 1.00 83.94 186 ALA A CA 1
ATOM 1362 C C . ALA A 1 186 ? -84.527 -65.586 37.199 1.00 83.94 186 ALA A C 1
ATOM 1364 O O . ALA A 1 186 ? -83.676 -64.748 36.895 1.00 83.94 186 ALA A O 1
ATOM 1365 N N . GLY A 1 187 ? -84.201 -66.762 37.748 1.00 82.31 187 GLY A N 1
ATOM 1366 C CA . GLY A 1 187 ? -82.832 -67.146 38.095 1.00 82.31 187 GLY A CA 1
ATOM 1367 C C . GLY A 1 187 ? -81.848 -67.203 36.914 1.00 82.31 187 GLY A C 1
ATOM 1368 O O . GLY A 1 187 ? -80.645 -67.076 37.137 1.00 82.31 187 GLY A O 1
ATOM 1369 N N . ALA A 1 188 ? -82.310 -67.348 35.664 1.00 84.25 188 ALA A N 1
ATOM 1370 C CA . ALA A 1 188 ? -81.453 -67.208 34.481 1.00 84.25 188 ALA A CA 1
ATOM 1371 C C . ALA A 1 188 ? -81.163 -65.730 34.181 1.00 84.25 188 ALA A C 1
ATOM 1373 O O . ALA A 1 188 ? -80.006 -65.346 34.018 1.00 84.25 188 ALA A O 1
ATOM 1374 N N . VAL A 1 189 ? -82.193 -64.879 34.185 1.00 85.06 189 VAL A N 1
ATOM 1375 C CA . VAL A 1 189 ? -82.039 -63.435 33.932 1.00 85.06 189 VAL A CA 1
ATOM 1376 C C . VAL A 1 189 ? -81.139 -62.780 34.982 1.00 85.06 189 VAL A C 1
ATOM 1378 O O . VAL A 1 189 ? -80.264 -61.993 34.619 1.00 85.06 189 VAL A O 1
ATOM 1381 N N . LYS A 1 190 ? -81.255 -63.180 36.257 1.00 85.12 190 LYS A N 1
ATOM 1382 C CA . LYS A 1 190 ? -80.323 -62.751 37.309 1.00 85.12 190 LYS A CA 1
ATOM 1383 C C . LYS A 1 190 ? -78.875 -63.128 36.993 1.00 85.12 190 LYS A C 1
ATOM 1385 O O . LYS A 1 190 ? -78.003 -62.270 37.039 1.00 85.12 190 LYS A O 1
ATOM 1390 N N . LYS A 1 191 ? -78.601 -64.395 36.662 1.00 84.81 191 LYS A N 1
ATOM 1391 C CA . LYS A 1 191 ? -77.235 -64.850 36.339 1.00 84.81 191 LYS A CA 1
ATOM 1392 C C . LYS A 1 191 ? -76.648 -64.093 35.141 1.00 84.81 191 LYS A C 1
ATOM 1394 O O . LYS A 1 191 ? -75.456 -63.810 35.140 1.00 84.81 191 LYS A O 1
ATOM 1399 N N . ALA A 1 192 ? -77.466 -63.753 34.141 1.00 82.44 192 ALA A N 1
ATOM 1400 C CA . ALA A 1 192 ? -77.036 -62.937 33.005 1.00 82.44 192 ALA A CA 1
ATOM 1401 C C . ALA A 1 192 ? -76.698 -61.492 33.430 1.00 82.44 192 ALA A C 1
ATOM 1403 O O . ALA A 1 192 ? -75.653 -60.971 33.039 1.00 82.44 192 ALA A O 1
ATOM 1404 N N . TYR A 1 193 ? -77.523 -60.878 34.288 1.00 84.56 193 TYR A N 1
ATOM 1405 C CA . TYR A 1 193 ? -77.248 -59.565 34.882 1.00 84.56 193 TYR A CA 1
ATOM 1406 C C . TYR A 1 193 ? -75.964 -59.569 35.735 1.00 84.56 193 TYR A C 1
ATOM 1408 O O . TYR A 1 193 ? -75.109 -58.703 35.556 1.00 84.56 193 TYR A O 1
ATOM 1416 N N . ASP A 1 194 ? -75.784 -60.565 36.610 1.00 83.38 194 ASP A N 1
ATOM 1417 C CA . ASP A 1 194 ? -74.584 -60.717 37.447 1.00 83.38 194 ASP A CA 1
ATOM 1418 C C . ASP A 1 194 ? -73.314 -60.920 36.588 1.00 83.38 194 ASP A C 1
ATOM 1420 O O . ASP A 1 194 ? -72.246 -60.377 36.891 1.00 83.38 194 ASP A O 1
ATOM 1424 N N . LEU A 1 195 ? -73.414 -61.671 35.482 1.00 79.88 195 LEU A N 1
ATOM 1425 C CA . LEU A 1 195 ? -72.307 -61.879 34.544 1.00 79.88 195 LEU A CA 1
ATOM 1426 C C . LEU A 1 195 ? -71.929 -60.578 33.818 1.00 79.88 195 LEU A C 1
ATOM 1428 O O . LEU A 1 195 ? -70.745 -60.255 33.731 1.00 79.88 195 LEU A O 1
ATOM 1432 N N . ALA A 1 196 ? -72.908 -59.793 33.360 1.00 75.56 196 ALA A N 1
ATOM 1433 C CA . ALA A 1 196 ? -72.651 -58.474 32.780 1.00 75.56 196 ALA A CA 1
ATOM 1434 C C . ALA A 1 196 ? -72.023 -57.513 33.811 1.00 75.56 196 ALA A C 1
ATOM 1436 O O . ALA A 1 196 ? -71.006 -56.875 33.533 1.00 75.56 196 ALA A O 1
ATOM 1437 N N . ALA A 1 197 ? -72.570 -57.463 35.030 1.00 73.94 197 ALA A N 1
ATOM 1438 C CA . ALA A 1 197 ? -72.080 -56.599 36.101 1.00 73.94 197 ALA A CA 1
ATOM 1439 C C . ALA A 1 197 ? -70.642 -56.942 36.534 1.00 73.94 197 ALA A C 1
ATOM 1441 O O . ALA A 1 197 ? -69.813 -56.042 36.664 1.00 73.94 197 ALA A O 1
ATOM 1442 N N . SER A 1 198 ? -70.306 -58.227 36.688 1.00 69.94 198 SER A N 1
ATOM 1443 C CA . SER A 1 198 ? -68.947 -58.655 37.067 1.00 69.94 198 SER A CA 1
ATOM 1444 C C . SER A 1 198 ? -67.892 -58.310 36.007 1.00 69.94 198 SER A C 1
ATOM 1446 O O . SER A 1 198 ? -66.783 -57.897 36.355 1.00 69.94 198 SER A O 1
ATOM 1448 N N . LYS A 1 199 ? -68.243 -58.373 34.714 1.00 64.62 199 LYS A N 1
ATOM 1449 C CA . LYS A 1 199 ? -67.372 -57.900 33.625 1.00 64.62 199 LYS A CA 1
ATOM 1450 C C . LYS A 1 199 ? -67.171 -56.380 33.641 1.00 64.62 199 LYS A C 1
ATOM 1452 O O . LYS A 1 199 ? -66.082 -55.923 33.304 1.00 64.62 199 LYS A O 1
ATOM 1457 N N . MET A 1 200 ? -68.145 -55.598 34.116 1.00 63.12 200 MET A N 1
ATOM 1458 C CA . MET A 1 200 ? -67.951 -54.158 34.342 1.00 63.12 200 MET A CA 1
ATOM 1459 C C . MET A 1 200 ? -67.013 -53.865 35.521 1.00 63.12 200 MET A C 1
ATOM 1461 O O . MET A 1 200 ? -66.215 -52.934 35.433 1.00 63.12 200 MET A O 1
ATOM 1465 N N . THR A 1 201 ? -67.076 -54.647 36.606 1.00 57.69 201 THR A N 1
ATOM 1466 C CA . THR A 1 201 ? -66.209 -54.447 37.783 1.00 57.69 201 THR A CA 1
ATOM 1467 C C . THR A 1 201 ? -64.739 -54.679 37.443 1.00 57.69 201 THR A C 1
ATOM 1469 O O . THR A 1 201 ? -63.884 -53.906 37.869 1.00 57.69 201 THR A O 1
ATOM 1472 N N . GLN A 1 202 ? -64.439 -55.683 36.614 1.00 53.53 202 GLN A N 1
ATOM 1473 C CA . GLN A 1 202 ? -63.065 -55.987 36.207 1.00 53.53 202 GLN A CA 1
ATOM 1474 C C . GLN A 1 202 ? -62.450 -54.868 35.338 1.00 53.53 202 GLN A C 1
ATOM 1476 O O . GLN A 1 202 ? -61.268 -54.584 35.470 1.00 53.53 202 GLN A O 1
ATOM 1481 N N . ALA A 1 203 ? -63.265 -54.137 34.565 1.00 52.84 203 ALA A N 1
ATOM 1482 C CA . ALA A 1 203 ? -62.842 -52.942 33.822 1.00 52.84 203 ALA A CA 1
ATOM 1483 C C . ALA A 1 203 ? -62.790 -51.641 34.661 1.00 52.84 203 ALA A C 1
ATOM 1485 O O . ALA A 1 203 ? -62.305 -50.619 34.178 1.00 52.84 203 ALA A O 1
ATOM 1486 N N . GLN A 1 204 ? -63.303 -51.645 35.899 1.00 55.69 204 GLN A N 1
ATOM 1487 C CA . GLN A 1 204 ? -63.195 -50.519 36.845 1.00 55.69 204 GLN A CA 1
ATOM 1488 C C . GLN A 1 204 ? -62.099 -50.732 37.901 1.00 55.69 204 GLN A C 1
ATOM 1490 O O . GLN A 1 204 ? -61.604 -49.755 38.459 1.00 55.69 204 GLN A O 1
ATOM 1495 N N . ALA A 1 205 ? -61.691 -51.981 38.145 1.00 49.34 205 ALA A N 1
ATOM 1496 C CA . ALA A 1 205 ? -60.562 -52.322 39.009 1.00 49.34 205 ALA A CA 1
ATOM 1497 C C . ALA A 1 205 ? -59.204 -51.864 38.434 1.00 49.34 205 ALA A C 1
ATOM 1499 O O . ALA A 1 205 ? -58.302 -51.536 39.200 1.00 49.34 205 ALA A O 1
ATOM 1500 N N . ASP A 1 206 ? -59.088 -51.734 37.107 1.00 47.75 206 ASP A N 1
ATOM 1501 C CA . ASP A 1 206 ? -57.871 -51.310 36.388 1.00 47.75 206 ASP A CA 1
ATOM 1502 C C . ASP A 1 206 ? -57.536 -49.801 36.490 1.00 47.75 206 ASP A C 1
ATOM 1504 O O . ASP A 1 206 ? -56.767 -49.262 35.690 1.00 47.75 206 ASP A O 1
ATOM 1508 N N . GLY A 1 207 ? -58.091 -49.100 37.487 1.00 56.22 207 GLY A N 1
ATOM 1509 C CA . GLY A 1 207 ? -57.486 -47.902 38.088 1.00 56.22 207 GLY A CA 1
ATOM 1510 C C . GLY A 1 207 ? -57.213 -46.696 37.179 1.00 56.22 207 GLY A C 1
ATOM 1511 O O . GLY A 1 207 ? -56.432 -45.823 37.559 1.00 56.22 207 GLY A O 1
ATOM 1512 N N . ARG A 1 208 ? -57.816 -46.613 35.987 1.00 54.84 208 ARG A N 1
ATOM 1513 C CA . ARG A 1 208 ? -57.581 -45.523 35.025 1.00 54.84 208 ARG A CA 1
ATOM 1514 C C . ARG A 1 208 ? -58.873 -44.802 34.636 1.00 54.84 208 ARG A C 1
ATOM 1516 O O . ARG A 1 208 ? -59.938 -45.405 34.553 1.00 54.84 208 ARG A O 1
ATOM 1523 N N . TYR A 1 209 ? -58.718 -43.512 34.323 1.00 44.62 209 TYR A N 1
ATOM 1524 C CA . TYR A 1 209 ? -59.733 -42.577 33.806 1.00 44.62 209 TYR A CA 1
ATOM 1525 C C . TYR A 1 209 ? -60.670 -41.916 34.831 1.00 44.62 209 TYR A C 1
ATOM 1527 O O . TYR A 1 209 ? -61.891 -41.900 34.688 1.00 44.62 209 TYR A O 1
ATOM 1535 N N . LEU A 1 210 ? -60.057 -41.218 35.793 1.00 51.75 210 LEU A N 1
ATOM 1536 C CA . LEU A 1 210 ? -60.617 -39.966 36.305 1.00 51.75 210 LEU A CA 1
ATOM 1537 C C . LEU A 1 210 ? -60.217 -38.781 35.405 1.00 51.75 210 LEU A C 1
ATOM 1539 O O . LEU A 1 210 ? -59.055 -38.641 35.039 1.00 51.75 210 LEU A O 1
ATOM 1543 N N . LYS A 1 211 ? -61.197 -37.895 35.197 1.00 49.50 211 LYS A N 1
ATOM 1544 C CA . LYS A 1 211 ? -61.131 -36.484 34.765 1.00 49.50 211 LYS A CA 1
ATOM 1545 C C . LYS A 1 211 ? -60.713 -36.128 33.327 1.00 49.50 211 LYS A C 1
ATOM 1547 O O . LYS A 1 211 ? -59.603 -36.349 32.859 1.00 49.50 211 LYS A O 1
ATOM 1552 N N . LEU A 1 212 ? -61.667 -35.433 32.705 1.00 43.59 212 LEU A N 1
ATOM 1553 C CA . LEU A 1 212 ? -61.574 -34.654 31.477 1.00 43.59 212 LEU A CA 1
ATOM 1554 C C . LEU A 1 212 ? -60.480 -33.579 31.518 1.00 43.59 212 LEU A C 1
ATOM 1556 O O . LEU A 1 212 ? -60.208 -32.967 32.551 1.00 43.59 212 LEU A O 1
ATOM 1560 N N . SER A 1 213 ? -59.958 -33.297 30.327 1.00 42.94 213 SER A N 1
ATOM 1561 C CA . SER A 1 213 ? -59.138 -32.134 29.996 1.00 42.94 213 SER A CA 1
ATOM 1562 C C . SER A 1 213 ? -59.787 -30.797 30.393 1.00 42.94 213 SER A C 1
ATOM 1564 O O . SER A 1 213 ? -60.950 -30.549 30.084 1.00 42.94 213 SER A O 1
ATOM 1566 N N . GLY A 1 214 ? -58.994 -29.907 30.999 1.00 48.47 214 GLY A N 1
ATOM 1567 C CA . GLY A 1 214 ? -58.951 -28.476 30.652 1.00 48.47 214 GLY A CA 1
ATOM 1568 C C . GLY A 1 214 ? -60.154 -27.556 30.925 1.00 48.47 214 GLY A C 1
ATOM 1569 O O . GLY A 1 214 ? -60.027 -26.360 30.682 1.00 48.47 214 GLY A O 1
ATOM 1570 N N . GLY A 1 215 ? -61.296 -28.042 31.416 1.00 46.81 215 GLY A N 1
ATOM 1571 C CA . GLY A 1 215 ? -62.495 -27.217 31.640 1.00 46.81 215 GLY A CA 1
ATOM 1572 C C . GLY A 1 215 ? -62.514 -26.477 32.986 1.00 46.81 215 GLY A C 1
ATOM 1573 O O . GLY A 1 215 ? -62.501 -27.107 34.042 1.00 46.81 215 GLY A O 1
ATOM 1574 N N . THR A 1 216 ? -62.592 -25.142 32.966 1.00 42.19 216 THR A N 1
ATOM 1575 C CA . THR A 1 216 ? -62.689 -24.290 34.168 1.00 42.19 216 THR A CA 1
ATOM 1576 C C . THR A 1 216 ? -63.953 -24.570 34.989 1.00 42.19 216 THR A C 1
ATOM 1578 O O . THR A 1 216 ? -65.066 -24.396 34.495 1.00 42.19 216 THR A O 1
ATOM 1581 N N . LEU A 1 217 ? -63.800 -24.900 36.277 1.00 46.78 217 LEU A N 1
ATOM 1582 C CA . LEU A 1 217 ? -64.927 -25.067 37.201 1.00 46.78 217 LEU A CA 1
ATOM 1583 C C . LEU A 1 217 ? -65.444 -23.698 37.688 1.00 46.78 217 LEU A C 1
ATOM 1585 O O . LEU A 1 217 ? -65.014 -23.178 38.714 1.00 46.78 217 LEU A O 1
ATOM 1589 N N . THR A 1 218 ? -66.364 -23.096 36.936 1.00 43.69 218 THR A N 1
ATOM 1590 C CA . THR A 1 218 ? -67.004 -21.798 37.241 1.00 43.69 218 THR A CA 1
ATOM 1591 C C . THR A 1 218 ? -68.197 -21.948 38.199 1.00 43.69 218 THR A C 1
ATOM 1593 O O . THR A 1 218 ? -69.295 -21.460 37.958 1.00 43.69 218 THR A O 1
ATOM 1596 N N . GLY A 1 219 ? -67.975 -22.639 39.318 1.00 40.16 219 GLY A N 1
ATOM 1597 C CA . GLY A 1 219 ? -68.956 -22.841 40.385 1.00 40.16 219 GLY A CA 1
ATOM 1598 C C . GLY A 1 219 ? -68.253 -23.256 41.674 1.00 40.16 219 GLY A C 1
ATOM 1599 O O . GLY A 1 219 ? -67.314 -24.050 41.630 1.00 40.16 219 GLY A O 1
ATOM 1600 N N . GLY A 1 220 ? -68.659 -22.677 42.807 1.00 45.91 220 GLY A N 1
ATOM 1601 C CA . GLY A 1 220 ? -67.966 -22.850 44.085 1.00 45.91 220 GLY A CA 1
ATOM 1602 C C . GLY A 1 220 ? -67.912 -24.309 44.542 1.00 45.91 220 GLY A C 1
ATOM 1603 O O . GLY A 1 220 ? -68.940 -24.981 44.612 1.00 45.91 220 GLY A O 1
ATOM 1604 N N . LEU A 1 221 ? -66.713 -24.785 44.882 1.00 51.34 221 LEU A N 1
ATOM 1605 C CA . LEU A 1 221 ? -66.521 -26.095 45.497 1.00 51.34 221 LEU A CA 1
ATOM 1606 C C . LEU A 1 221 ? -66.885 -26.010 46.984 1.00 51.34 221 LEU A C 1
ATOM 1608 O O . LEU A 1 221 ? -66.089 -25.540 47.795 1.00 51.34 221 LEU A O 1
ATOM 1612 N N . LEU A 1 222 ? -68.086 -26.468 47.331 1.00 42.72 222 LEU A N 1
ATOM 1613 C CA . LEU A 1 222 ? -68.482 -26.705 48.716 1.00 42.72 222 LEU A CA 1
ATOM 1614 C C . LEU A 1 222 ? -67.900 -28.052 49.167 1.00 42.72 222 LEU A C 1
ATOM 1616 O O . LEU A 1 222 ? -68.256 -29.095 48.619 1.00 42.72 222 LEU A O 1
ATOM 1620 N N . ILE A 1 223 ? -66.997 -28.017 50.146 1.00 54.66 223 ILE A N 1
ATOM 1621 C CA . ILE A 1 223 ? -66.552 -29.198 50.891 1.00 54.66 223 ILE A CA 1
ATOM 1622 C C . ILE A 1 223 ? -67.300 -29.151 52.221 1.00 54.66 223 ILE A C 1
ATOM 1624 O O . ILE A 1 223 ? -66.995 -28.312 53.062 1.00 54.66 223 ILE A O 1
ATOM 1628 N N . ASP A 1 224 ? -68.313 -30.000 52.363 1.00 40.19 224 ASP A N 1
ATOM 1629 C CA . ASP A 1 224 ? -69.084 -30.137 53.599 1.00 40.19 224 ASP A CA 1
ATOM 1630 C C . ASP A 1 224 ? -68.397 -31.161 54.519 1.00 40.19 224 ASP A C 1
ATOM 1632 O O . ASP A 1 224 ? -67.993 -32.237 54.063 1.00 40.19 224 ASP A O 1
ATOM 1636 N N . GLU A 1 225 ? -68.227 -30.836 55.803 1.00 47.53 225 GLU A N 1
ATOM 1637 C CA . GLU A 1 225 ? -67.468 -31.642 56.774 1.00 47.53 225 GLU A CA 1
ATOM 1638 C C . GLU A 1 225 ? -68.302 -32.819 57.322 1.00 47.53 225 GLU A C 1
ATOM 1640 O O . GLU A 1 225 ? -68.564 -32.957 58.517 1.00 47.53 225 GLU A O 1
ATOM 1645 N N . GLY A 1 226 ? -68.720 -33.708 56.419 1.00 40.12 226 GLY A N 1
ATOM 1646 C CA . GLY A 1 226 ? -69.564 -34.871 56.697 1.00 40.12 226 GLY A CA 1
ATOM 1647 C C . GLY A 1 226 ? -68.798 -36.189 56.860 1.00 40.12 226 GLY A C 1
ATOM 1648 O O . GLY A 1 226 ? -68.916 -37.071 56.017 1.00 40.12 226 GLY A O 1
ATOM 1649 N N . SER A 1 227 ? -68.093 -36.360 57.982 1.00 35.47 227 SER A N 1
ATOM 1650 C CA . SER A 1 227 ? -67.492 -37.631 58.444 1.00 35.47 227 SER A CA 1
ATOM 1651 C C . SER A 1 227 ? -66.263 -38.185 57.683 1.00 35.47 227 SER A C 1
ATOM 1653 O O . SER A 1 227 ? -66.352 -39.059 56.824 1.00 35.47 227 SER A O 1
ATOM 1655 N N . SER A 1 228 ? -65.085 -37.819 58.203 1.00 43.19 228 SER A N 1
ATOM 1656 C CA . SER A 1 228 ? -63.820 -38.587 58.217 1.00 43.19 228 SER A CA 1
ATOM 1657 C C . SER A 1 228 ? -63.014 -38.815 56.914 1.00 43.19 228 SER A C 1
ATOM 1659 O O . SER A 1 228 ? -63.434 -39.484 55.977 1.00 43.19 228 SER A O 1
ATOM 1661 N N . ASN A 1 229 ? -61.740 -38.395 56.983 1.00 45.16 229 ASN A N 1
ATOM 1662 C CA . ASN A 1 229 ? -60.583 -38.860 56.192 1.00 45.16 229 ASN A CA 1
ATOM 1663 C C . ASN A 1 229 ? -60.314 -38.263 54.793 1.00 45.16 229 ASN A C 1
ATOM 1665 O O . ASN A 1 229 ? -59.729 -38.935 53.944 1.00 45.16 229 ASN A O 1
ATOM 1669 N N . VAL A 1 230 ? -60.560 -36.962 54.588 1.00 42.19 230 VAL A N 1
ATOM 1670 C CA . VAL A 1 230 ? -59.786 -36.172 53.600 1.00 42.19 230 VAL A CA 1
ATOM 1671 C C . VAL A 1 230 ? -58.697 -35.396 54.340 1.00 42.19 230 VAL A C 1
ATOM 1673 O O . VAL A 1 230 ? -58.851 -34.225 54.664 1.00 42.19 230 VAL A O 1
ATOM 1676 N N . SER A 1 231 ? -57.593 -36.071 54.663 1.00 44.53 231 SER A N 1
ATOM 1677 C CA . SER A 1 231 ? -56.527 -35.502 55.501 1.00 44.53 231 SER A CA 1
ATOM 1678 C C . SER A 1 231 ? -55.626 -34.489 54.787 1.00 44.53 231 SER A C 1
ATOM 1680 O O . SER A 1 231 ? -54.872 -33.790 55.458 1.00 44.53 231 SER A O 1
ATOM 1682 N N . GLN A 1 232 ? -55.642 -34.420 53.448 1.00 49.84 232 GLN A N 1
ATOM 1683 C CA . GLN A 1 232 ? -54.746 -33.554 52.670 1.00 49.84 232 GLN A CA 1
ATOM 1684 C C . GLN A 1 232 ? -55.410 -33.052 51.377 1.00 49.84 232 GLN A C 1
ATOM 1686 O O . GLN A 1 232 ? -55.793 -33.842 50.514 1.00 49.84 232 GLN A O 1
ATOM 1691 N N . LEU A 1 233 ? -55.466 -31.727 51.199 1.00 53.06 233 LEU A N 1
ATOM 1692 C CA . LEU A 1 233 ? -55.754 -31.094 49.910 1.00 53.06 233 LEU A CA 1
ATOM 1693 C C . LEU A 1 233 ? -54.452 -31.006 49.096 1.00 53.06 233 LEU A C 1
ATOM 1695 O O . LEU A 1 233 ? -53.680 -30.060 49.236 1.00 53.06 233 LEU A O 1
ATOM 1699 N N . HIS A 1 234 ? -54.183 -31.994 48.239 1.00 45.25 234 HIS A N 1
ATOM 1700 C CA . HIS A 1 234 ? -53.012 -31.956 47.353 1.00 45.25 234 HIS A CA 1
ATOM 1701 C C . HIS A 1 234 ? -53.211 -30.978 46.192 1.00 45.25 234 HIS A C 1
ATOM 1703 O O . HIS A 1 234 ? -53.659 -31.354 45.110 1.00 45.25 234 HIS A O 1
ATOM 1709 N N . ILE A 1 235 ? -52.794 -29.726 46.387 1.00 57.38 235 ILE A N 1
ATOM 1710 C CA . ILE A 1 235 ? -52.511 -28.800 45.282 1.00 57.38 235 ILE A CA 1
ATOM 1711 C C . ILE A 1 235 ? -51.067 -29.049 44.822 1.00 57.38 235 ILE A C 1
ATOM 1713 O O . ILE A 1 235 ? -50.147 -28.308 45.162 1.00 57.38 235 ILE A O 1
ATOM 1717 N N . GLY A 1 236 ? -50.861 -30.148 44.093 1.00 46.59 236 GLY A N 1
ATOM 1718 C CA . GLY A 1 236 ? -49.539 -30.604 43.660 1.00 46.59 236 GLY A CA 1
ATOM 1719 C C . GLY A 1 236 ? -49.521 -31.103 42.217 1.00 46.59 236 GLY A C 1
ATOM 1720 O O . GLY A 1 236 ? -50.409 -31.834 41.782 1.00 46.59 236 GLY A O 1
ATOM 1721 N N . HIS A 1 237 ? -48.477 -30.721 41.484 1.00 53.62 237 HIS A N 1
ATOM 1722 C CA . HIS A 1 237 ? -48.058 -31.410 40.264 1.00 53.62 237 HIS A CA 1
ATOM 1723 C C . HIS A 1 237 ? -47.277 -32.683 40.645 1.00 53.62 237 HIS A C 1
ATOM 1725 O O . HIS A 1 237 ? -46.738 -32.775 41.749 1.00 53.62 237 HIS A O 1
ATOM 1731 N N . ALA A 1 238 ? -47.223 -33.672 39.749 1.00 45.53 238 ALA A N 1
ATOM 1732 C CA . ALA A 1 238 ? -46.647 -34.984 40.039 1.00 45.53 238 ALA A CA 1
ATOM 1733 C C . ALA A 1 238 ? -45.223 -34.888 40.631 1.00 45.53 238 ALA A C 1
ATOM 1735 O O . ALA A 1 238 ? -44.336 -34.265 40.052 1.00 45.53 238 ALA A O 1
ATOM 1736 N N . GLY A 1 239 ? -45.017 -35.518 41.794 1.00 55.28 239 GLY A N 1
ATOM 1737 C CA . GLY A 1 239 ? -43.713 -35.608 42.462 1.00 55.28 239 GLY A CA 1
ATOM 1738 C C . GLY A 1 239 ? -43.297 -34.410 43.327 1.00 55.28 239 GLY A C 1
ATOM 1739 O O . GLY A 1 239 ? -42.147 -34.379 43.757 1.00 55.28 239 GLY A O 1
ATOM 1740 N N . LYS A 1 240 ? -44.176 -33.429 43.586 1.00 54.47 240 LYS A N 1
ATOM 1741 C CA . LYS A 1 240 ? -43.857 -32.240 44.400 1.00 54.47 240 LYS A CA 1
ATOM 1742 C C . LYS A 1 240 ? -44.985 -31.877 45.371 1.00 54.47 240 LYS A C 1
ATOM 1744 O O . LYS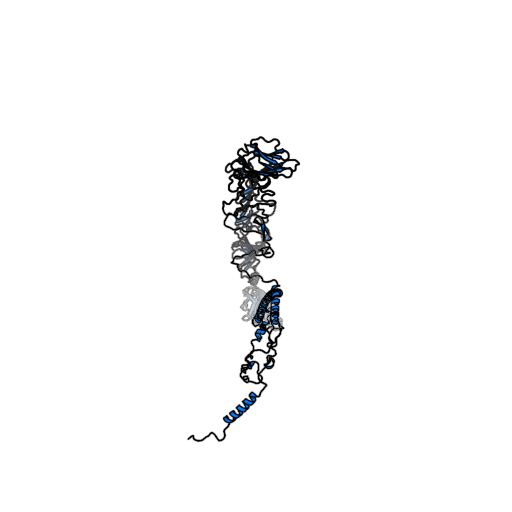 A 1 240 ? -46.130 -31.722 44.948 1.00 54.47 240 LYS A O 1
ATOM 1749 N N . ARG A 1 241 ? -44.665 -31.696 46.659 1.00 54.41 241 ARG A N 1
ATOM 1750 C CA . ARG A 1 241 ? -45.629 -31.301 47.705 1.00 54.41 241 ARG A CA 1
ATOM 1751 C C . ARG A 1 241 ? -45.442 -29.832 48.104 1.00 54.41 241 ARG A C 1
ATOM 1753 O O . ARG A 1 241 ? -44.314 -29.382 48.291 1.00 54.41 241 ARG A O 1
ATOM 1760 N N . PHE A 1 242 ? -46.549 -29.102 48.246 1.00 59.81 242 PHE A N 1
ATOM 1761 C CA . PHE A 1 242 ? -46.626 -27.813 48.943 1.00 59.81 242 PHE A CA 1
ATOM 1762 C C . PHE A 1 242 ? -47.594 -27.997 50.110 1.00 59.81 242 PHE A C 1
ATOM 1764 O O . PHE A 1 242 ? -48.802 -28.114 49.902 1.00 59.81 242 PHE A O 1
ATOM 1771 N N . HIS A 1 243 ? -47.052 -28.128 51.319 1.00 61.12 243 HIS A N 1
ATOM 1772 C CA . HIS A 1 243 ? -47.799 -28.510 52.513 1.00 61.12 243 HIS A CA 1
ATOM 1773 C C . HIS A 1 243 ? -47.854 -27.328 53.479 1.00 61.12 243 HIS A C 1
ATOM 1775 O O . HIS A 1 243 ? -46.817 -26.840 53.926 1.00 61.12 243 HIS A O 1
ATOM 1781 N N . VAL A 1 244 ? -49.065 -26.863 53.788 1.00 60.66 244 VAL A N 1
ATOM 1782 C CA . VAL A 1 244 ? -49.310 -25.761 54.725 1.00 60.66 244 VAL A CA 1
ATOM 1783 C C . VAL A 1 244 ? -50.182 -26.282 55.855 1.00 60.66 244 VAL A C 1
ATOM 1785 O O . VAL A 1 244 ? -51.281 -26.768 55.596 1.00 60.66 244 VAL A O 1
ATOM 1788 N N . GLU A 1 245 ? -49.703 -26.174 57.088 1.00 57.38 245 GLU A N 1
ATOM 1789 C CA . GLU A 1 245 ? -50.469 -26.529 58.282 1.00 57.38 245 GLU A CA 1
ATOM 1790 C C . GLU A 1 245 ? -50.979 -25.273 58.968 1.00 57.38 245 GLU A C 1
ATOM 1792 O O . GLU A 1 245 ? -50.256 -24.285 59.109 1.00 57.38 245 GLU A O 1
ATOM 1797 N N . THR A 1 246 ? -52.225 -25.324 59.430 1.00 54.66 246 THR A N 1
ATOM 1798 C CA . THR A 1 246 ? -52.722 -24.381 60.429 1.00 54.66 246 THR A CA 1
ATOM 1799 C C . THR A 1 246 ? -52.315 -24.900 61.801 1.00 54.66 246 THR A C 1
ATOM 1801 O O . THR A 1 246 ? -52.692 -26.010 62.180 1.00 54.66 246 THR A O 1
ATOM 1804 N N . LYS A 1 247 ? -51.549 -24.116 62.557 1.00 57.62 247 LYS A N 1
ATOM 1805 C CA . LYS A 1 247 ? -51.235 -24.432 63.951 1.00 57.62 247 LYS A CA 1
ATOM 1806 C C . LYS A 1 247 ? -52.454 -24.182 64.835 1.00 57.62 247 LYS A C 1
ATOM 1808 O O . LYS A 1 247 ? -53.384 -23.465 64.470 1.00 57.62 247 LYS A O 1
ATOM 1813 N N . THR A 1 248 ? -52.441 -24.761 66.031 1.00 57.25 248 THR A N 1
ATOM 1814 C CA . THR A 1 248 ? -53.516 -24.642 67.032 1.00 57.25 248 THR A CA 1
ATOM 1815 C C . THR A 1 248 ? -53.778 -23.211 67.519 1.00 57.25 248 THR A C 1
ATOM 1817 O O . THR A 1 248 ? -54.798 -22.979 68.160 1.00 57.25 248 THR A O 1
ATOM 1820 N N . ASP A 1 249 ? -52.902 -22.253 67.206 1.00 52.53 249 ASP A N 1
ATOM 1821 C CA . ASP A 1 249 ? -53.078 -20.816 67.460 1.00 52.53 249 ASP A CA 1
ATOM 1822 C C . ASP A 1 249 ? -53.743 -20.048 66.295 1.00 52.53 249 ASP A C 1
ATOM 1824 O O . ASP A 1 249 ? -53.950 -18.838 66.390 1.00 52.53 249 ASP A O 1
ATOM 1828 N N . GLY A 1 250 ? -54.094 -20.732 65.199 1.00 50.56 250 GLY A N 1
ATOM 1829 C CA . GLY A 1 250 ? -54.701 -20.140 64.004 1.00 50.56 250 GLY A CA 1
ATOM 1830 C C . GLY A 1 250 ? -53.706 -19.536 63.006 1.00 50.56 250 GLY A C 1
ATOM 1831 O O . GLY A 1 250 ? -54.129 -18.985 61.988 1.00 50.56 250 GLY A O 1
ATOM 1832 N N . THR A 1 251 ? -52.396 -19.636 63.253 1.00 46.47 251 THR A N 1
ATOM 1833 C CA . THR A 1 251 ? -51.366 -19.255 62.273 1.00 46.47 251 THR A CA 1
ATOM 1834 C C . THR A 1 251 ? -51.161 -20.354 61.228 1.00 46.47 251 THR A C 1
ATOM 1836 O O . THR A 1 251 ? -51.444 -21.523 61.478 1.00 46.47 251 THR A O 1
ATOM 1839 N N . PHE A 1 252 ? -50.674 -19.994 60.037 1.00 54.00 252 PHE A N 1
ATOM 1840 C CA . PHE A 1 252 ? -50.386 -20.941 58.954 1.00 54.00 252 PHE A CA 1
ATOM 1841 C C . PHE A 1 252 ? -48.878 -20.997 58.689 1.00 54.00 252 PHE A C 1
ATOM 1843 O O . PHE A 1 252 ? -48.261 -19.960 58.441 1.00 54.00 252 PHE A O 1
ATOM 1850 N N . GLU A 1 253 ? -48.294 -22.195 58.686 1.00 53.94 253 GLU A N 1
ATOM 1851 C CA . GLU A 1 253 ? -46.878 -22.432 58.381 1.00 53.94 253 GLU A CA 1
ATOM 1852 C C . GLU A 1 253 ? -46.732 -23.396 57.197 1.00 53.94 253 GLU A C 1
ATOM 1854 O O . GLU A 1 253 ? -47.431 -24.404 57.106 1.00 53.94 253 GLU A O 1
ATOM 1859 N N . VAL A 1 254 ? -45.813 -23.093 56.274 1.00 63.53 254 VAL A N 1
ATOM 1860 C CA . VAL A 1 254 ? -45.440 -24.011 55.188 1.00 63.53 254 VAL A CA 1
ATOM 1861 C C . VAL A 1 254 ? -44.427 -25.006 55.751 1.00 63.53 254 VAL A C 1
ATOM 1863 O O . VAL A 1 254 ? -43.251 -24.669 55.872 1.00 63.53 254 VAL A O 1
ATOM 1866 N N . VAL A 1 255 ? -44.882 -26.199 56.134 1.00 59.69 255 VAL A N 1
ATOM 1867 C CA . VAL A 1 255 ? -44.059 -27.163 56.889 1.00 59.69 255 VAL A CA 1
ATOM 1868 C C . VAL A 1 255 ? -43.062 -27.884 55.982 1.00 59.69 255 VAL A C 1
ATOM 1870 O O . VAL A 1 255 ? -41.892 -27.997 56.331 1.00 59.69 255 VAL A O 1
ATOM 1873 N N . GLU A 1 256 ? -43.485 -28.289 54.779 1.00 55.47 256 GLU A N 1
ATOM 1874 C CA . GLU A 1 256 ? -42.585 -28.791 53.734 1.00 55.47 256 GLU A CA 1
ATOM 1875 C C . GLU A 1 256 ? -43.009 -28.294 52.344 1.00 55.47 256 GLU A C 1
ATOM 1877 O O . GLU A 1 256 ? -44.193 -28.223 51.998 1.00 55.47 256 GLU A O 1
ATOM 1882 N N . SER A 1 257 ? -42.015 -27.943 51.527 1.00 53.50 257 SER A N 1
ATOM 1883 C CA . SER A 1 257 ? -42.211 -27.434 50.171 1.00 53.50 257 SER A CA 1
ATOM 1884 C C . SER A 1 257 ? -41.093 -27.906 49.247 1.00 53.50 257 SER A C 1
ATOM 1886 O O . SER A 1 257 ? -40.065 -27.242 49.110 1.00 53.50 257 SER A O 1
ATOM 1888 N N . ASP A 1 258 ? -41.339 -28.986 48.505 1.00 52.97 258 ASP A N 1
ATOM 1889 C CA . ASP A 1 258 ? -40.455 -29.404 47.408 1.00 52.97 258 ASP A CA 1
ATOM 1890 C C . ASP A 1 258 ? -40.509 -28.438 46.208 1.00 52.97 258 ASP A C 1
ATOM 1892 O O . ASP A 1 258 ? -39.729 -28.563 45.254 1.00 52.97 258 ASP A O 1
ATOM 1896 N N . VAL A 1 259 ? -41.486 -27.524 46.206 1.00 53.47 259 VAL A N 1
ATOM 1897 C CA . VAL A 1 259 ? -41.765 -26.583 45.120 1.00 53.47 259 VAL A CA 1
ATOM 1898 C C . VAL A 1 259 ? -40.817 -25.388 45.219 1.00 53.47 259 VAL A C 1
ATOM 1900 O O . VAL A 1 259 ? -41.054 -24.423 45.945 1.00 53.47 259 VAL A O 1
ATOM 1903 N N . SER A 1 260 ? -39.708 -25.451 44.486 1.00 48.56 260 SER A N 1
ATOM 1904 C CA . SER A 1 260 ? -38.683 -24.411 44.530 1.00 48.56 260 SER A CA 1
ATOM 1905 C C . SER A 1 260 ? -39.171 -23.071 43.955 1.00 48.56 260 SER A C 1
ATOM 1907 O O . SER A 1 260 ? -39.172 -22.845 42.746 1.00 48.56 260 SER A O 1
ATOM 1909 N N . SER A 1 261 ? -39.422 -22.140 44.878 1.00 43.75 261 SER A N 1
ATOM 1910 C CA . SER A 1 261 ? -39.276 -20.680 44.760 1.00 43.75 261 SER A CA 1
ATOM 1911 C C . SER A 1 261 ? -40.487 -19.799 44.360 1.00 43.75 261 SER A C 1
ATOM 1913 O O . SER A 1 261 ? -41.072 -19.883 43.284 1.00 43.75 261 SER A O 1
ATOM 1915 N N . ARG A 1 262 ? -40.707 -18.796 45.232 1.00 50.75 262 ARG A N 1
ATOM 1916 C CA . ARG A 1 262 ? -41.441 -17.520 45.054 1.00 50.75 262 ARG A CA 1
ATOM 1917 C C . ARG A 1 262 ? -42.978 -17.564 45.071 1.00 50.75 262 ARG A C 1
ATOM 1919 O O . ARG A 1 262 ? -43.637 -17.351 44.052 1.00 50.75 262 ARG A O 1
ATOM 1926 N N . LEU A 1 263 ? -43.529 -17.600 46.288 1.00 55.62 263 LEU A N 1
ATOM 1927 C CA . LEU A 1 263 ? -44.844 -17.024 46.599 1.00 55.62 263 LEU A CA 1
ATOM 1928 C C . LEU A 1 263 ? -44.896 -15.557 46.116 1.00 55.62 263 LEU A C 1
ATOM 1930 O O . LEU A 1 263 ? -44.190 -14.695 46.638 1.00 55.62 263 LEU A O 1
ATOM 1934 N N . LYS A 1 264 ? -45.715 -15.267 45.099 1.00 50.91 264 LYS A N 1
ATOM 1935 C CA . LYS A 1 264 ? -45.913 -13.913 44.552 1.00 50.91 264 LYS A CA 1
ATOM 1936 C C . LYS A 1 264 ? -47.214 -13.312 45.079 1.00 50.91 264 LYS A C 1
ATOM 1938 O O . LYS A 1 264 ? -48.257 -13.447 44.444 1.00 50.91 264 LYS A O 1
ATOM 1943 N N . ILE A 1 265 ? -47.142 -12.595 46.197 1.00 59.00 265 ILE A N 1
ATOM 1944 C CA . ILE A 1 265 ? -48.251 -11.749 46.651 1.00 59.00 265 ILE A CA 1
ATOM 1945 C C . ILE A 1 265 ? -48.293 -10.503 45.753 1.00 59.00 265 ILE A C 1
ATOM 1947 O O . ILE A 1 265 ? -47.312 -9.770 45.646 1.00 59.00 265 ILE A O 1
ATOM 1951 N N . ARG A 1 266 ? -49.421 -10.269 45.074 1.00 44.34 266 ARG A N 1
ATOM 1952 C CA . ARG A 1 266 ? -49.681 -9.051 44.291 1.00 44.34 266 ARG A CA 1
ATOM 1953 C C . ARG A 1 266 ? -51.012 -8.443 44.721 1.00 44.34 266 ARG A C 1
ATOM 1955 O O . ARG A 1 266 ? -52.062 -8.995 44.404 1.00 44.34 266 ARG A O 1
ATOM 1962 N N . LYS A 1 267 ? -50.972 -7.282 45.376 1.00 41.53 267 LYS A N 1
ATOM 1963 C CA . LYS A 1 267 ? -52.133 -6.400 45.559 1.00 41.53 267 LYS A CA 1
ATOM 1964 C C . LYS A 1 267 ? -51.668 -4.941 45.621 1.00 41.53 267 LYS A C 1
ATOM 1966 O O . LYS A 1 267 ? -50.546 -4.672 46.032 1.00 41.53 267 LYS A O 1
ATOM 1971 N N . GLY A 1 268 ? -52.508 -4.013 45.160 1.00 46.56 268 GLY A N 1
ATOM 1972 C CA . GLY A 1 268 ? -52.195 -2.581 45.040 1.00 46.56 268 GLY A CA 1
ATOM 1973 C C . GLY A 1 268 ? -52.270 -1.804 46.359 1.00 46.56 268 GLY A C 1
ATOM 1974 O O . GLY A 1 268 ? -53.027 -0.847 46.451 1.00 46.56 268 GLY A O 1
ATOM 1975 N N . GLY A 1 269 ? -51.527 -2.240 47.372 1.00 48.97 269 GLY A N 1
ATOM 1976 C CA . GLY A 1 269 ? -51.412 -1.605 48.686 1.00 48.97 269 GLY A CA 1
ATOM 1977 C C . GLY A 1 269 ? -50.255 -2.237 49.460 1.00 48.97 269 GLY A C 1
ATOM 1978 O O . GLY A 1 269 ? -49.890 -3.381 49.179 1.00 48.97 269 GLY A O 1
ATOM 1979 N N . GLU A 1 270 ? -49.645 -1.486 50.376 1.00 46.88 270 GLU A N 1
ATOM 1980 C CA . GLU A 1 270 ? -48.414 -1.881 51.072 1.00 46.88 270 GLU A CA 1
ATOM 1981 C C . GLU A 1 270 ? -48.506 -3.285 51.690 1.00 46.88 270 GLU A C 1
ATOM 1983 O O . GLU A 1 270 ? -49.464 -3.631 52.380 1.00 46.88 270 GLU A O 1
ATOM 1988 N N . SER A 1 271 ? -47.497 -4.112 51.414 1.00 51.75 271 SER A N 1
ATOM 1989 C CA . SER A 1 271 ? -47.383 -5.473 51.942 1.00 51.75 271 SER A CA 1
ATOM 1990 C C . SER A 1 271 ? -46.290 -5.509 53.006 1.00 51.75 271 SER A C 1
ATOM 1992 O O . SER A 1 271 ? -45.144 -5.853 52.722 1.00 51.75 271 SER A O 1
ATOM 1994 N N . THR A 1 272 ? -46.644 -5.117 54.229 1.00 51.66 272 THR A N 1
ATOM 1995 C CA . THR A 1 272 ? -45.728 -5.095 55.376 1.00 51.66 272 THR A CA 1
ATOM 1996 C C . THR A 1 272 ? -45.539 -6.506 55.933 1.00 51.66 272 THR A C 1
ATOM 1998 O O . THR A 1 272 ? -46.461 -7.082 56.509 1.00 51.66 272 THR A O 1
ATOM 2001 N N . LEU A 1 273 ? -44.341 -7.072 55.771 1.00 56.25 273 LEU A N 1
ATOM 2002 C CA . LEU A 1 273 ? -43.975 -8.361 56.359 1.00 56.25 273 LEU A CA 1
ATOM 2003 C C . LEU A 1 273 ? -43.471 -8.150 57.795 1.00 56.25 273 LEU A C 1
ATOM 2005 O O . LEU A 1 273 ? -42.372 -7.641 58.001 1.00 56.25 273 LEU A O 1
ATOM 2009 N N . TYR A 1 274 ? -44.261 -8.555 58.788 1.00 45.16 274 TYR A N 1
ATOM 2010 C CA . TYR A 1 274 ? -43.862 -8.507 60.196 1.00 45.16 274 TYR A CA 1
ATOM 2011 C C . TYR A 1 274 ? -43.068 -9.768 60.573 1.00 45.16 274 TYR A C 1
ATOM 2013 O O . TYR A 1 274 ? -43.657 -10.786 60.928 1.00 45.16 274 TYR A O 1
ATOM 2021 N N . GLY A 1 275 ? -41.735 -9.717 60.495 1.00 59.28 275 GLY A N 1
ATOM 2022 C CA . GLY A 1 275 ? -40.874 -10.825 60.924 1.00 59.28 275 GLY A CA 1
ATOM 2023 C C . GLY A 1 275 ? -39.412 -10.717 60.480 1.00 59.28 275 GLY A C 1
ATOM 2024 O O . GLY A 1 275 ? -39.030 -9.798 59.759 1.00 59.28 275 GLY A O 1
ATOM 2025 N N . SER A 1 276 ? -38.596 -11.683 60.909 1.00 53.88 276 SER A N 1
ATOM 2026 C CA . SER A 1 276 ? -37.212 -11.857 60.445 1.00 53.88 276 SER A CA 1
ATOM 2027 C C . SER A 1 276 ? -37.181 -12.523 59.064 1.00 53.88 276 SER A C 1
ATOM 2029 O O . SER A 1 276 ? -37.798 -13.571 58.871 1.00 53.88 276 SER A O 1
ATOM 2031 N N . LEU A 1 277 ? -36.440 -11.946 58.113 1.00 60.56 277 LEU A N 1
ATOM 2032 C CA . LEU A 1 277 ? -36.235 -12.514 56.777 1.00 60.56 277 LEU A CA 1
ATOM 2033 C C . LEU A 1 277 ? -34.860 -13.195 56.678 1.00 60.56 277 LEU A C 1
ATOM 2035 O O . LEU A 1 277 ? -33.882 -12.590 56.242 1.00 60.56 277 LEU A O 1
ATOM 2039 N N . ASN A 1 278 ? -34.798 -14.480 57.031 1.00 55.47 278 ASN A N 1
ATOM 2040 C CA . ASN A 1 278 ? -33.628 -15.322 56.764 1.00 55.47 278 ASN A CA 1
ATOM 2041 C C . ASN A 1 278 ? -33.627 -15.784 55.296 1.00 55.47 278 ASN A C 1
ATOM 2043 O O . ASN A 1 278 ? -34.200 -16.816 54.956 1.00 55.47 278 ASN A O 1
ATOM 2047 N N . ALA A 1 279 ? -32.987 -15.011 54.415 1.00 59.12 279 ALA A N 1
ATOM 2048 C CA . ALA A 1 279 ? -32.812 -15.362 53.006 1.00 59.12 279 ALA A CA 1
ATOM 2049 C C . ALA A 1 279 ? -31.436 -16.005 52.757 1.00 59.12 279 ALA A C 1
ATOM 2051 O O . ALA A 1 279 ? -30.408 -15.342 52.864 1.00 59.12 279 ALA A O 1
ATOM 2052 N N . THR A 1 280 ? -31.414 -17.283 52.368 1.00 51.25 280 THR A N 1
ATOM 2053 C CA . THR A 1 280 ? -30.177 -18.058 52.138 1.00 51.25 280 THR A CA 1
ATOM 2054 C C . THR A 1 280 ? -29.428 -17.696 50.847 1.00 51.25 280 THR A C 1
ATOM 2056 O O . THR A 1 280 ? -28.268 -18.070 50.693 1.00 51.25 280 THR A O 1
ATOM 2059 N N . GLU A 1 281 ? -30.076 -16.986 49.914 1.00 57.75 281 GLU A N 1
ATOM 2060 C CA . GLU A 1 281 ? -29.527 -16.677 48.583 1.00 57.75 281 GLU A CA 1
ATOM 2061 C C . GLU A 1 281 ? -29.487 -15.173 48.278 1.00 57.75 281 GLU A C 1
ATOM 2063 O O . GLU A 1 281 ? -28.406 -14.599 48.151 1.00 57.75 281 GLU A O 1
ATOM 2068 N N . SER A 1 282 ? -30.645 -14.516 48.122 1.00 57.47 282 SER A N 1
ATOM 2069 C CA . SER A 1 282 ? -30.710 -13.078 47.824 1.00 57.47 282 SER A CA 1
ATOM 2070 C C . SER A 1 282 ? -32.054 -12.437 48.188 1.00 57.47 282 SER A C 1
ATOM 2072 O O . SER A 1 282 ? -33.111 -13.060 48.083 1.00 57.47 282 SER A O 1
ATOM 2074 N N . VAL A 1 283 ? -32.014 -11.154 48.564 1.00 63.12 283 VAL A N 1
ATOM 2075 C CA . VAL A 1 283 ? -33.196 -10.289 48.710 1.00 63.12 283 VAL A CA 1
ATOM 2076 C C . VAL A 1 283 ? -33.188 -9.282 47.559 1.00 63.12 283 VAL A C 1
ATOM 2078 O O . VAL A 1 283 ? -32.408 -8.335 47.554 1.00 63.12 283 VAL A O 1
ATOM 2081 N N . SER A 1 284 ? -34.036 -9.506 46.551 1.00 59.00 284 SER A N 1
ATOM 2082 C CA . SER A 1 284 ? -34.110 -8.675 45.341 1.00 59.00 284 SER A CA 1
ATOM 2083 C C . SER A 1 284 ? -35.379 -7.817 45.320 1.00 59.00 284 SER A C 1
ATOM 2085 O O . SER A 1 284 ? -36.482 -8.372 45.314 1.00 59.00 284 SER A O 1
ATOM 2087 N N . SER A 1 285 ? -35.241 -6.498 45.188 1.00 58.53 285 SER A N 1
ATOM 2088 C CA . SER A 1 285 ? -36.341 -5.583 44.856 1.00 58.53 285 SER A CA 1
ATOM 2089 C C . SER A 1 285 ? -36.087 -4.937 43.497 1.00 58.53 285 SER A C 1
ATOM 2091 O O . SER A 1 285 ? -34.947 -4.628 43.164 1.00 58.53 285 SER A O 1
ATOM 2093 N N . ASN A 1 286 ? -37.142 -4.713 42.713 1.00 49.75 286 ASN A N 1
ATOM 2094 C CA . ASN A 1 286 ? -37.068 -4.000 41.433 1.00 49.75 286 ASN A CA 1
ATOM 2095 C C . ASN A 1 286 ? -37.186 -2.470 41.586 1.00 49.75 286 ASN A C 1
ATOM 2097 O O . ASN A 1 286 ? -37.349 -1.775 40.584 1.00 49.75 286 ASN A O 1
ATOM 2101 N N . ARG A 1 287 ? -37.149 -1.951 42.823 1.00 56.38 287 ARG A N 1
ATOM 2102 C CA . ARG A 1 287 ? -37.225 -0.513 43.118 1.00 56.38 287 ARG A CA 1
ATOM 2103 C C . ARG A 1 287 ? -36.216 -0.109 44.197 1.00 56.38 287 ARG A C 1
ATOM 2105 O O . ARG A 1 287 ? -35.225 0.539 43.889 1.00 56.38 287 ARG A O 1
ATOM 2112 N N . SER A 1 288 ? -36.430 -0.553 45.432 1.00 51.28 288 SER A N 1
ATOM 2113 C CA . SER A 1 288 ? -35.521 -0.384 46.573 1.00 51.28 288 SER A CA 1
ATOM 2114 C C . SER A 1 288 ? -35.753 -1.494 47.603 1.00 51.28 288 SER A C 1
ATOM 2116 O O . SER A 1 288 ? -36.855 -2.040 47.699 1.00 51.28 288 SER A O 1
ATOM 2118 N N . VAL A 1 289 ? -34.714 -1.845 48.363 1.00 64.62 289 VAL A N 1
ATOM 2119 C CA . VAL A 1 289 ? -34.852 -2.556 49.643 1.00 64.62 289 VAL A CA 1
ATOM 2120 C C . VAL A 1 289 ? -34.604 -1.508 50.716 1.00 64.62 289 VAL A C 1
ATOM 2122 O O . VAL A 1 289 ? -33.502 -0.972 50.802 1.00 64.62 289 VAL A O 1
ATOM 2125 N N . GLU A 1 290 ? -35.638 -1.164 51.475 1.00 58.34 290 GLU A N 1
ATOM 2126 C CA . GLU A 1 290 ? -35.582 -0.107 52.481 1.00 58.34 290 GLU A CA 1
ATOM 2127 C C . GLU A 1 290 ? -35.588 -0.718 53.885 1.00 58.34 290 GLU A C 1
ATOM 2129 O O . GLU A 1 290 ? -36.438 -1.547 54.204 1.00 58.34 290 GLU A O 1
ATOM 2134 N N . VAL A 1 291 ? -34.628 -0.315 54.718 1.00 64.56 291 VAL A N 1
ATOM 2135 C CA . VAL A 1 291 ? -34.503 -0.768 56.110 1.00 64.56 291 VAL A CA 1
ATOM 2136 C C . VAL A 1 291 ? -34.707 0.444 57.014 1.00 64.56 291 VAL A C 1
ATOM 2138 O O . VAL A 1 291 ? -33.755 1.146 57.351 1.00 64.56 291 VAL A O 1
ATOM 2141 N N . GLN A 1 292 ? -35.963 0.727 57.369 1.00 50.84 292 GLN A N 1
ATOM 2142 C CA . GLN A 1 292 ? -36.288 1.811 58.299 1.00 50.84 292 GLN A CA 1
ATOM 2143 C C . GLN A 1 292 ? -36.178 1.341 59.755 1.00 50.84 292 GLN A C 1
ATOM 2145 O O . GLN A 1 292 ? -36.835 0.386 60.161 1.00 50.84 292 GLN A O 1
ATOM 2150 N N . GLY A 1 293 ? -35.396 2.062 60.564 1.00 53.88 293 GLY A N 1
ATOM 2151 C CA . GLY A 1 293 ? -35.270 1.836 62.012 1.00 53.88 293 GLY A CA 1
ATOM 2152 C C . GLY A 1 293 ? -36.387 2.463 62.860 1.00 53.88 293 GLY A C 1
ATOM 2153 O O . GLY A 1 293 ? -36.264 2.526 64.080 1.00 53.88 293 GLY A O 1
ATOM 2154 N N . THR A 1 294 ? -37.455 2.977 62.245 1.00 50.78 294 THR A N 1
ATOM 2155 C CA . THR A 1 294 ? -38.496 3.767 62.922 1.00 50.78 294 THR A CA 1
ATOM 2156 C C . THR A 1 294 ? -39.889 3.188 62.710 1.00 50.78 294 THR A C 1
ATOM 2158 O O . THR A 1 294 ? -40.433 3.213 61.609 1.00 50.78 294 THR A O 1
ATOM 2161 N N . ARG A 1 295 ? -40.511 2.730 63.801 1.00 48.00 295 ARG A N 1
ATOM 2162 C CA . ARG A 1 295 ? -41.953 2.453 63.858 1.00 48.00 295 ARG A CA 1
ATOM 2163 C C . ARG A 1 295 ? -42.727 3.775 63.805 1.00 48.00 295 ARG A C 1
ATOM 2165 O O . ARG A 1 295 ? -42.339 4.739 64.464 1.00 48.00 295 ARG A O 1
ATOM 2172 N N . ALA A 1 296 ? -43.854 3.800 63.091 1.00 44.09 296 ALA A N 1
ATOM 2173 C CA . ALA A 1 296 ? -44.759 4.948 63.080 1.00 44.09 296 ALA A CA 1
ATOM 2174 C C . ALA A 1 296 ? -45.156 5.356 64.516 1.00 44.09 296 ALA A C 1
ATOM 2176 O O . ALA A 1 296 ? -45.667 4.532 65.277 1.00 44.09 296 ALA A O 1
ATOM 2177 N N . GLY A 1 297 ? -44.903 6.621 64.872 1.00 55.88 297 GLY A N 1
ATOM 2178 C CA . GLY A 1 297 ? -45.218 7.198 66.186 1.00 55.88 297 GLY A CA 1
ATOM 2179 C C . GLY A 1 297 ? -44.029 7.481 67.117 1.00 55.88 297 GLY A C 1
ATOM 2180 O O . GLY A 1 297 ? -44.260 8.001 68.204 1.00 55.88 297 GLY A O 1
ATOM 2181 N N . ASN A 1 298 ? -42.781 7.186 66.729 1.00 44.34 298 ASN A N 1
ATOM 2182 C CA . ASN A 1 298 ? -41.594 7.559 67.511 1.00 44.34 298 ASN A CA 1
ATOM 2183 C C . ASN A 1 298 ? -40.687 8.547 66.751 1.00 44.34 298 ASN A C 1
ATOM 2185 O O . ASN A 1 298 ? -40.109 8.197 65.725 1.00 44.34 298 ASN A O 1
ATOM 2189 N N . ASN A 1 299 ? -40.527 9.761 67.291 1.00 51.97 299 ASN A N 1
ATOM 2190 C CA . ASN A 1 299 ? -39.703 10.829 66.707 1.00 51.97 299 ASN A CA 1
ATOM 2191 C C . ASN A 1 299 ? -38.216 10.770 67.112 1.00 51.97 299 ASN A C 1
ATOM 2193 O O . ASN A 1 299 ? -37.441 11.631 66.697 1.00 51.97 299 ASN A O 1
ATOM 2197 N N . VAL A 1 300 ? -37.804 9.785 67.917 1.00 49.41 300 VAL A N 1
ATOM 2198 C CA . VAL A 1 300 ? -36.402 9.569 68.302 1.00 49.41 300 VAL A CA 1
ATOM 2199 C C . VAL A 1 300 ? -35.959 8.187 67.812 1.00 49.41 300 VAL A C 1
ATOM 2201 O O . VAL A 1 300 ? -36.409 7.182 68.369 1.00 49.41 300 VAL A O 1
ATOM 2204 N N . PRO A 1 301 ? -35.082 8.095 66.793 1.00 53.75 301 PRO A N 1
ATOM 2205 C CA . PRO A 1 301 ? -34.478 6.825 66.405 1.00 53.75 301 PRO A CA 1
ATOM 2206 C C . PRO A 1 301 ? -33.734 6.221 67.601 1.00 53.75 301 PRO A C 1
ATOM 2208 O O . PRO A 1 301 ? -32.880 6.881 68.199 1.00 53.75 301 PRO A O 1
ATOM 2211 N N . SER A 1 302 ? -34.054 4.978 67.968 1.00 44.59 302 SER A N 1
ATOM 2212 C CA . SER A 1 302 ? -33.266 4.233 68.951 1.00 44.59 302 SER A CA 1
ATOM 2213 C C . SER A 1 302 ? -31.849 4.012 68.418 1.00 44.59 302 SER A C 1
ATOM 2215 O O . SER A 1 302 ? -31.627 3.943 67.211 1.00 44.59 302 SER A O 1
ATOM 2217 N N . SER A 1 303 ? -30.874 3.905 69.322 1.00 52.12 303 SER A N 1
ATOM 2218 C CA . SER A 1 303 ? -29.429 3.916 69.035 1.00 52.12 303 SER A CA 1
ATOM 2219 C C . SER A 1 303 ? -28.886 2.694 68.272 1.00 52.12 303 SER A C 1
ATOM 2221 O O . SER A 1 303 ? -27.682 2.442 68.281 1.00 52.12 303 SER A O 1
ATOM 2223 N N . GLU A 1 304 ? -29.752 1.913 67.635 1.00 50.97 304 GLU A N 1
ATOM 2224 C CA . GLU A 1 304 ? -29.418 0.646 66.996 1.00 50.97 304 GLU A CA 1
ATOM 2225 C C . GLU A 1 304 ? -29.276 0.844 65.486 1.00 50.97 304 GLU A C 1
ATOM 2227 O O . GLU A 1 304 ? -30.238 0.957 64.728 1.00 50.97 304 GLU A O 1
ATOM 2232 N N . GLN A 1 305 ? -28.017 0.919 65.059 1.00 57.56 305 GLN A N 1
ATOM 2233 C CA . GLN A 1 305 ? -27.626 0.891 63.654 1.00 57.56 305 GLN A CA 1
ATOM 2234 C C . GLN A 1 305 ? -27.993 -0.462 63.027 1.00 57.56 305 GLN A C 1
ATOM 2236 O O . GLN A 1 305 ? -28.017 -1.484 63.714 1.00 57.56 305 GLN A O 1
ATOM 2241 N N . VAL A 1 306 ? -28.173 -0.497 61.701 1.00 56.41 306 VAL A N 1
ATOM 2242 C CA . VAL A 1 306 ? -28.225 -1.759 60.945 1.00 56.41 306 VAL A CA 1
ATOM 2243 C C . VAL A 1 306 ? -26.865 -2.452 61.065 1.00 56.41 306 VAL A C 1
ATOM 2245 O O . VAL A 1 306 ? -25.917 -2.138 60.344 1.00 56.41 306 VAL A O 1
ATOM 2248 N N . LYS A 1 307 ? -26.762 -3.373 62.022 1.00 52.00 307 LYS A N 1
ATOM 2249 C CA . LYS A 1 307 ? -25.553 -4.143 62.303 1.00 52.00 307 LYS A CA 1
ATOM 2250 C C . LYS A 1 307 ? -25.496 -5.346 61.358 1.00 52.00 307 LYS A C 1
ATOM 2252 O O . LYS A 1 307 ? -26.458 -6.100 61.246 1.00 52.00 307 LYS A O 1
ATOM 2257 N N . LEU A 1 308 ? -24.384 -5.487 60.638 1.00 62.53 308 LEU A N 1
ATOM 2258 C CA . LEU A 1 308 ? -24.157 -6.553 59.654 1.00 62.53 308 LEU A CA 1
ATOM 2259 C C . LEU A 1 308 ? -22.996 -7.442 60.120 1.00 62.53 308 LEU A C 1
ATOM 2261 O O . LEU A 1 308 ? -21.867 -7.349 59.635 1.00 62.53 308 LEU A O 1
ATOM 2265 N N . ASP A 1 309 ? -23.292 -8.248 61.136 1.00 49.59 309 ASP A N 1
ATOM 2266 C CA . ASP A 1 309 ? -22.371 -9.131 61.852 1.00 49.59 309 ASP A CA 1
ATOM 2267 C C . ASP A 1 309 ? -21.760 -10.251 60.985 1.00 49.59 309 ASP A C 1
ATOM 2269 O O . ASP A 1 309 ? -22.231 -10.593 59.900 1.00 49.59 309 ASP A O 1
ATOM 2273 N N . GLY A 1 310 ? -20.697 -10.872 61.504 1.00 50.53 310 GLY A N 1
ATOM 2274 C CA . GLY A 1 310 ? -20.124 -12.119 60.988 1.00 50.53 310 GLY A CA 1
ATOM 2275 C C . GLY A 1 310 ? -19.178 -11.954 59.797 1.00 50.53 310 GLY A C 1
ATOM 2276 O O . GLY A 1 310 ? -18.045 -12.417 59.870 1.00 50.53 310 GLY A O 1
ATOM 2277 N N . TYR A 1 311 ? -19.618 -11.289 58.722 1.00 50.41 311 TYR A N 1
ATOM 2278 C CA . TYR A 1 311 ? -18.867 -11.214 57.454 1.00 50.41 311 TYR A CA 1
ATOM 2279 C C . TYR A 1 311 ? -19.042 -9.906 56.648 1.00 50.41 311 TYR A C 1
ATOM 2281 O O . TYR A 1 311 ? -18.495 -9.782 55.545 1.00 50.41 311 TYR A O 1
ATOM 2289 N N . GLY A 1 312 ? -19.775 -8.918 57.175 1.00 59.09 312 GLY A N 1
ATOM 2290 C CA . GLY A 1 312 ? -20.099 -7.678 56.458 1.00 59.09 312 GLY A CA 1
ATOM 2291 C C . GLY A 1 312 ? -20.926 -7.917 55.184 1.00 59.09 312 GLY A C 1
ATOM 2292 O O . GLY A 1 312 ? -21.483 -8.992 54.981 1.00 59.09 312 GLY A O 1
ATOM 2293 N N . LEU A 1 313 ? -20.988 -6.923 54.288 1.00 62.28 313 LEU A N 1
ATOM 2294 C CA . LEU A 1 313 ? -21.820 -6.984 53.069 1.00 62.28 313 LEU A CA 1
ATOM 2295 C C . LEU A 1 313 ? -21.407 -8.068 52.047 1.00 62.28 313 LEU A C 1
ATOM 2297 O O . LEU A 1 313 ? -22.147 -8.315 51.098 1.00 62.28 313 LEU A O 1
ATOM 2301 N N . ILE A 1 314 ? -20.195 -8.628 52.164 1.00 59.00 314 ILE A N 1
ATOM 2302 C CA . ILE A 1 314 ? -19.487 -9.269 51.038 1.00 59.00 314 ILE A CA 1
ATOM 2303 C C . ILE A 1 314 ? -18.947 -10.671 51.389 1.00 59.00 314 ILE A C 1
ATOM 2305 O O . ILE A 1 314 ? -18.901 -11.552 50.522 1.00 59.00 314 ILE A O 1
ATOM 2309 N N . GLY A 1 315 ? -18.556 -10.912 52.648 1.00 63.09 315 GLY A N 1
ATOM 2310 C CA . GLY A 1 315 ? -17.850 -12.132 53.055 1.00 63.09 315 GLY A CA 1
ATOM 2311 C C . GLY A 1 315 ? -16.605 -12.405 52.208 1.00 63.09 315 GLY A C 1
ATOM 2312 O O . GLY A 1 315 ? -15.896 -11.483 51.820 1.00 63.09 315 GLY A O 1
ATOM 2313 N N . ASN A 1 316 ? -16.355 -13.672 51.865 1.00 52.38 316 ASN A N 1
ATOM 2314 C CA . ASN A 1 316 ? -15.194 -14.079 51.055 1.00 52.38 316 ASN A CA 1
ATOM 2315 C C . ASN A 1 316 ? -15.299 -13.726 49.547 1.00 52.38 316 ASN A C 1
ATOM 2317 O O . ASN A 1 316 ? -14.533 -14.257 48.739 1.00 52.38 316 ASN A O 1
ATOM 2321 N N . ARG A 1 317 ? -16.246 -12.874 49.125 1.00 56.75 317 ARG A N 1
ATOM 2322 C CA . ARG A 1 317 ? -16.382 -12.440 47.719 1.00 56.75 317 ARG A CA 1
ATOM 2323 C C . ARG A 1 317 ? -15.528 -11.192 47.450 1.00 56.75 317 ARG A C 1
ATOM 2325 O O . ARG A 1 317 ? -15.257 -10.402 48.344 1.00 56.75 317 ARG A O 1
ATOM 2332 N N . ARG A 1 318 ? -15.057 -11.029 46.208 1.00 57.62 318 ARG A N 1
ATOM 2333 C CA . ARG A 1 318 ? -13.956 -10.097 45.879 1.00 57.62 318 ARG A CA 1
ATOM 2334 C C . ARG A 1 318 ? -14.359 -8.644 45.588 1.00 57.62 318 ARG A C 1
ATOM 2336 O O . ARG A 1 318 ? -13.477 -7.795 45.575 1.00 57.62 318 ARG A O 1
ATOM 2343 N N . ALA A 1 319 ? -15.631 -8.353 45.312 1.00 61.69 319 ALA A N 1
ATOM 2344 C CA . ALA A 1 319 ? -16.083 -7.007 44.943 1.00 61.69 319 ALA A CA 1
ATOM 2345 C C . ALA A 1 319 ? -17.582 -6.794 45.213 1.00 61.69 319 ALA A C 1
ATOM 2347 O O . ALA A 1 319 ? -18.365 -7.744 45.178 1.00 61.69 319 ALA A O 1
ATOM 2348 N N . VAL A 1 320 ? -17.970 -5.529 45.401 1.00 66.44 320 VAL A N 1
ATOM 2349 C CA . VAL A 1 320 ? -19.352 -5.036 45.289 1.00 66.44 320 VAL A CA 1
ATOM 2350 C C . VAL A 1 320 ? -19.418 -4.100 44.088 1.00 66.44 320 VAL A C 1
ATOM 2352 O O . VAL A 1 320 ? -18.611 -3.180 43.972 1.00 66.44 320 VAL A O 1
ATOM 2355 N N . TYR A 1 321 ? -20.384 -4.334 43.202 1.00 62.94 321 TYR A N 1
ATOM 2356 C CA . TYR A 1 321 ? -20.632 -3.495 42.034 1.00 62.94 321 TYR A CA 1
ATOM 2357 C C . TYR A 1 321 ? -21.806 -2.558 42.310 1.00 62.94 321 TYR A C 1
ATOM 2359 O O . TYR A 1 321 ? -22.917 -3.013 42.570 1.00 62.94 321 TYR A O 1
ATOM 2367 N N . LEU A 1 322 ? -21.566 -1.252 42.206 1.00 67.69 322 LEU A N 1
ATOM 2368 C CA . LEU A 1 322 ? -22.610 -0.232 42.205 1.00 67.69 322 LEU A CA 1
ATOM 2369 C C . LEU A 1 322 ? -22.681 0.356 40.796 1.00 67.69 322 LEU A C 1
ATOM 2371 O O . LEU A 1 322 ? -21.727 0.981 40.338 1.00 67.69 322 LEU A O 1
ATOM 2375 N N . THR A 1 323 ? -23.791 0.128 40.097 1.00 60.50 323 THR A N 1
ATOM 2376 C CA . THR A 1 323 ? -23.987 0.599 38.720 1.00 60.50 323 THR A CA 1
ATOM 2377 C C . THR A 1 323 ? -25.159 1.570 38.663 1.00 60.50 323 THR A C 1
ATOM 2379 O O . THR A 1 323 ? -26.248 1.265 39.145 1.00 60.50 323 THR A O 1
ATOM 2382 N N . ASN A 1 324 ? -24.942 2.747 38.076 1.00 62.34 324 ASN A N 1
ATOM 2383 C CA . ASN A 1 324 ? -26.022 3.646 37.686 1.00 62.34 324 ASN A CA 1
ATOM 2384 C C . ASN A 1 324 ? -26.250 3.458 36.181 1.00 62.34 324 ASN A C 1
ATOM 2386 O O . ASN A 1 324 ? -25.394 3.817 35.380 1.00 62.34 324 ASN A O 1
ATOM 2390 N N . GLY A 1 325 ? -27.376 2.844 35.809 1.00 65.69 325 GLY A N 1
ATOM 2391 C CA . GLY A 1 325 ? -27.738 2.553 34.416 1.00 65.69 325 GLY A CA 1
ATOM 2392 C C . GLY A 1 325 ? -28.405 3.717 33.675 1.00 65.69 325 GLY A C 1
ATOM 2393 O O . GLY A 1 325 ? -29.115 3.478 32.704 1.00 65.69 325 GLY A O 1
ATOM 2394 N N . SER A 1 326 ? -28.265 4.950 34.167 1.00 64.88 326 SER A N 1
ATOM 2395 C CA . SER A 1 326 ? -28.836 6.144 33.542 1.00 64.88 326 SER A CA 1
ATOM 2396 C C . SER A 1 326 ? -27.929 6.693 32.440 1.00 64.88 326 SER A C 1
ATOM 2398 O O . SER A 1 326 ? -26.721 6.822 32.617 1.00 64.88 326 SER A O 1
ATOM 2400 N N . ASN A 1 327 ? -28.540 7.095 31.325 1.00 68.31 327 ASN A N 1
ATOM 2401 C CA . ASN A 1 327 ? -27.853 7.669 30.163 1.00 68.31 327 ASN A CA 1
ATOM 2402 C C . ASN A 1 327 ? -27.614 9.191 30.300 1.00 68.31 327 ASN A C 1
ATOM 2404 O O . ASN A 1 327 ? -27.208 9.837 29.336 1.00 68.31 327 ASN A O 1
ATOM 2408 N N . SER A 1 328 ? -27.931 9.783 31.458 1.00 73.88 328 SER A N 1
ATOM 2409 C CA . SER A 1 328 ? -27.758 11.217 31.728 1.00 73.88 328 SER A CA 1
ATOM 2410 C C . SER A 1 328 ? -26.303 11.566 32.059 1.00 73.88 328 SER A C 1
ATOM 2412 O O . SER A 1 328 ? -25.629 10.804 32.750 1.00 73.88 328 SER A O 1
ATOM 2414 N N . SER A 1 329 ? -25.845 12.757 31.657 1.00 64.81 329 SER A N 1
ATOM 2415 C CA . SER A 1 329 ? -24.550 13.325 32.080 1.00 64.81 329 SER A CA 1
ATOM 2416 C C . SER A 1 329 ? -24.420 13.469 33.597 1.00 64.81 329 SER A C 1
ATOM 2418 O O . SER A 1 329 ? -23.312 13.460 34.129 1.00 64.81 329 SER A O 1
ATOM 2420 N N . ASP A 1 330 ? -25.559 13.574 34.280 1.00 61.41 330 ASP A N 1
ATOM 2421 C CA . ASP A 1 330 ? -25.653 13.874 35.706 1.00 61.41 330 ASP A CA 1
ATOM 2422 C C . ASP A 1 330 ? -25.894 12.589 36.525 1.00 61.41 330 ASP A C 1
ATOM 2424 O O . ASP A 1 330 ? -26.270 12.630 37.695 1.00 61.41 330 ASP A O 1
ATOM 2428 N N . ALA A 1 331 ? -25.706 11.418 35.906 1.00 59.69 331 ALA A N 1
ATOM 2429 C CA . ALA A 1 331 ? -25.801 10.120 36.553 1.00 59.69 331 ALA A CA 1
ATOM 2430 C C . ALA A 1 331 ? -24.544 9.832 37.390 1.00 59.69 331 ALA A C 1
ATOM 2432 O O . ALA A 1 331 ? -23.470 9.561 36.854 1.00 59.69 331 ALA A O 1
ATOM 2433 N N . TYR A 1 332 ? -24.677 9.832 38.717 1.00 58.53 332 TYR A N 1
ATOM 2434 C CA . TYR A 1 332 ? -23.597 9.460 39.633 1.00 58.53 332 TYR A CA 1
ATOM 2435 C C . TYR A 1 332 ? -24.019 8.352 40.605 1.00 58.53 332 TYR A C 1
ATOM 2437 O O . TYR A 1 332 ? -25.205 8.106 40.830 1.00 58.53 332 TYR A O 1
ATOM 2445 N N . VAL A 1 333 ? -23.029 7.655 41.164 1.00 62.34 333 VAL A N 1
ATOM 2446 C CA . VAL A 1 333 ? -23.178 6.767 42.324 1.00 62.34 333 VAL A CA 1
ATOM 2447 C C . VAL A 1 333 ? -22.514 7.480 43.495 1.00 62.34 333 VAL A C 1
ATOM 2449 O O . VAL A 1 333 ? -21.311 7.732 43.452 1.00 62.34 333 VAL A O 1
ATOM 2452 N N . GLN A 1 334 ? -23.278 7.825 44.533 1.00 63.84 334 GLN A N 1
ATOM 2453 C CA . GLN A 1 334 ? -22.738 8.497 45.715 1.00 63.84 334 GLN A CA 1
ATOM 2454 C C . GLN A 1 334 ? -22.545 7.506 46.861 1.00 63.84 334 GLN A C 1
ATOM 2456 O O . GLN A 1 334 ? -23.502 6.894 47.324 1.00 63.84 334 GLN A O 1
ATOM 2461 N N . ILE A 1 335 ? -21.313 7.404 47.357 1.00 65.56 335 ILE A N 1
ATOM 2462 C CA . ILE A 1 335 ? -21.011 6.789 48.651 1.00 65.56 335 ILE A CA 1
ATOM 2463 C C . ILE A 1 335 ? -20.556 7.929 49.562 1.00 65.56 335 ILE A C 1
ATOM 2465 O O . ILE A 1 335 ? -19.457 8.454 49.396 1.00 65.56 335 ILE A O 1
ATOM 2469 N N . ALA A 1 336 ? -21.420 8.356 50.480 1.00 57.03 336 ALA A N 1
ATOM 2470 C CA . ALA A 1 336 ? -21.136 9.444 51.410 1.00 57.03 336 ALA A CA 1
ATOM 2471 C C . ALA A 1 336 ? -21.034 8.913 52.844 1.00 57.03 336 ALA A C 1
ATOM 2473 O O . ALA A 1 336 ? -21.876 8.130 53.279 1.00 57.03 336 ALA A O 1
ATOM 2474 N N . VAL A 1 337 ? -20.036 9.384 53.593 1.00 58.25 337 VAL A N 1
ATOM 2475 C CA . VAL A 1 337 ? -20.000 9.240 55.054 1.00 58.25 337 VAL A CA 1
ATOM 2476 C C . VAL A 1 337 ? -20.597 10.502 55.676 1.00 58.25 337 VAL A C 1
ATOM 2478 O O . VAL A 1 337 ? -20.010 11.579 55.609 1.00 58.25 337 VAL A O 1
ATOM 2481 N N . GLY A 1 338 ? -21.800 10.380 56.235 1.00 53.38 338 GLY A N 1
ATOM 2482 C CA . GLY A 1 338 ? -22.472 11.463 56.949 1.00 53.38 338 GLY A CA 1
ATOM 2483 C C . GLY A 1 338 ? -22.097 11.456 58.428 1.00 53.38 338 GLY A C 1
ATOM 2484 O O . GLY A 1 338 ? -22.256 10.440 59.101 1.00 53.38 338 GLY A O 1
ATOM 2485 N N . GLY A 1 339 ? -21.617 12.587 58.942 1.00 54.38 339 GLY A N 1
ATOM 2486 C CA . GLY A 1 339 ? -21.564 12.820 60.385 1.00 54.38 339 GLY A CA 1
ATOM 2487 C C . GLY A 1 339 ? -22.973 13.111 60.897 1.00 54.38 339 GLY A C 1
ATOM 2488 O O . GLY A 1 339 ? -23.806 13.622 60.145 1.00 54.38 339 GLY A O 1
ATOM 2489 N N . ALA A 1 340 ? -23.251 12.803 62.165 1.00 47.59 340 ALA A N 1
ATOM 2490 C CA . ALA A 1 340 ? -24.512 13.201 62.779 1.00 47.59 340 ALA A CA 1
ATOM 2491 C C . ALA A 1 340 ? -24.693 14.726 62.679 1.00 47.59 340 ALA A C 1
ATOM 2493 O O . ALA A 1 340 ? -23.727 15.484 62.824 1.00 47.59 340 ALA A O 1
ATOM 2494 N N . HIS A 1 341 ? -25.932 15.169 62.450 1.00 45.19 341 HIS A N 1
ATOM 2495 C CA . HIS A 1 341 ? -26.283 16.586 62.420 1.00 45.19 341 HIS A CA 1
ATOM 2496 C C . HIS A 1 341 ? -25.831 17.243 63.738 1.00 45.19 341 HIS A C 1
ATOM 2498 O O . HIS A 1 341 ? -26.390 16.967 64.796 1.00 45.19 341 HIS A O 1
ATOM 2504 N N . ASN A 1 342 ? -24.795 18.086 63.653 1.00 49.59 342 ASN A N 1
ATOM 2505 C CA . ASN A 1 342 ? -24.121 18.782 64.758 1.00 49.59 342 ASN A CA 1
ATOM 2506 C C . ASN A 1 342 ? -23.288 17.925 65.745 1.00 49.59 342 ASN A C 1
ATOM 2508 O O . ASN A 1 342 ? -23.323 18.186 66.946 1.00 49.59 342 ASN A O 1
ATOM 2512 N N . GLY A 1 343 ? -22.469 16.967 65.277 1.00 52.16 343 GLY A N 1
ATOM 2513 C CA . GLY A 1 343 ? -21.556 16.256 66.194 1.00 52.16 343 GLY A CA 1
ATOM 2514 C C . GLY A 1 343 ? -20.405 15.434 65.596 1.00 52.16 343 GLY A C 1
ATOM 2515 O O . GLY A 1 343 ? -20.379 14.220 65.773 1.00 52.16 343 GLY A O 1
ATOM 2516 N N . GLY A 1 344 ? -19.407 16.078 64.977 1.00 58.62 344 GLY A N 1
ATOM 2517 C CA . GLY A 1 344 ? -18.104 15.457 64.670 1.00 58.62 344 GLY A CA 1
ATOM 2518 C C . GLY A 1 344 ? -17.802 15.203 63.186 1.00 58.62 344 GLY A C 1
ATOM 2519 O O . GLY A 1 344 ? -18.688 15.176 62.335 1.00 58.62 344 GLY A O 1
ATOM 2520 N N . VAL A 1 345 ? -16.511 15.041 62.869 1.00 54.62 345 VAL A N 1
ATOM 2521 C CA . VAL A 1 345 ? -16.021 14.850 61.492 1.00 54.62 345 VAL A CA 1
ATOM 2522 C C . VAL A 1 345 ? -16.276 13.415 61.032 1.00 54.62 345 VAL A C 1
ATOM 2524 O O . VAL A 1 345 ? -15.763 12.471 61.633 1.00 54.62 345 VAL A O 1
ATOM 2527 N N . ALA A 1 346 ? -17.013 13.251 59.933 1.00 57.00 346 ALA A N 1
ATOM 2528 C CA . ALA A 1 346 ? -17.180 11.956 59.284 1.00 57.00 346 ALA A CA 1
ATOM 2529 C C . ALA A 1 346 ? -15.846 11.459 58.707 1.00 57.00 346 ALA A C 1
ATOM 2531 O O . ALA A 1 346 ? -15.147 12.202 58.017 1.00 57.00 346 ALA A O 1
ATOM 2532 N N . LYS A 1 347 ? -15.499 10.194 58.963 1.00 56.97 347 LYS A N 1
ATOM 2533 C CA . LYS A 1 347 ? -14.293 9.552 58.426 1.00 56.97 347 LYS A CA 1
ATOM 2534 C C . LYS A 1 347 ? -14.668 8.333 57.591 1.00 56.97 347 LYS A C 1
ATOM 2536 O O . LYS A 1 347 ? -15.452 7.501 58.034 1.00 56.97 347 LYS A O 1
ATOM 2541 N N . LEU A 1 348 ? -14.058 8.219 56.414 1.00 63.38 348 LEU A N 1
ATOM 2542 C CA . LEU A 1 348 ? -13.992 6.986 55.632 1.00 63.38 348 LEU A CA 1
ATOM 2543 C C . LEU A 1 348 ? -12.560 6.458 55.752 1.00 63.38 348 LEU A C 1
ATOM 2545 O O . LEU A 1 348 ? -11.645 7.053 55.188 1.00 63.38 348 LEU A O 1
ATOM 2549 N N . ASP A 1 349 ? -12.363 5.390 56.523 1.00 55.16 349 ASP A N 1
ATOM 2550 C CA . ASP A 1 349 ? -11.029 4.908 56.902 1.00 55.16 349 ASP A CA 1
ATOM 2551 C C . ASP A 1 349 ? -10.680 3.599 56.166 1.00 55.16 349 ASP A C 1
ATOM 2553 O O . ASP A 1 349 ? -11.048 2.497 56.580 1.00 55.16 349 ASP A O 1
ATOM 2557 N N . LEU A 1 350 ? -10.004 3.719 55.018 1.00 62.06 350 LEU A N 1
ATOM 2558 C CA . LEU A 1 350 ? -9.641 2.598 54.137 1.00 62.06 350 LEU A CA 1
ATOM 2559 C C . LEU A 1 350 ? -8.294 1.979 54.546 1.00 62.06 350 LEU A C 1
ATOM 2561 O O . LEU A 1 350 ? -7.319 1.988 53.799 1.00 62.06 350 LEU A O 1
ATOM 2565 N N . THR A 1 351 ? -8.239 1.429 55.757 1.00 50.75 351 THR A N 1
ATOM 2566 C CA . THR A 1 351 ? -6.981 1.055 56.437 1.00 50.75 351 THR A CA 1
ATOM 2567 C C . THR A 1 351 ? -6.159 -0.078 55.799 1.00 50.75 351 THR A C 1
ATOM 2569 O O . THR A 1 351 ? -5.027 -0.304 56.232 1.00 50.75 351 THR A O 1
ATOM 2572 N N . ARG A 1 352 ? -6.683 -0.823 54.808 1.00 49.53 352 ARG A N 1
ATOM 2573 C CA . ARG A 1 352 ? -6.027 -2.025 54.237 1.00 49.53 352 ARG A CA 1
ATOM 2574 C C . ARG A 1 352 ? -6.277 -2.302 52.741 1.00 49.53 352 ARG A C 1
ATOM 2576 O O . ARG A 1 352 ? -6.126 -3.447 52.316 1.00 49.53 352 ARG A O 1
ATOM 2583 N N . SER A 1 353 ? -6.672 -1.328 51.917 1.00 43.09 353 SER A N 1
ATOM 2584 C CA . SER A 1 353 ? -6.954 -1.612 50.493 1.00 43.09 353 SER A CA 1
ATOM 2585 C C . SER A 1 353 ? -6.526 -0.508 49.531 1.00 43.09 353 SER A C 1
ATOM 2587 O O . SER A 1 353 ? -6.790 0.669 49.748 1.00 43.09 353 SER A O 1
ATOM 2589 N N . GLU A 1 354 ? -5.878 -0.934 48.447 1.00 53.03 354 GLU A N 1
ATOM 2590 C CA . GLU A 1 354 ? -5.517 -0.125 47.284 1.00 53.03 354 GLU A CA 1
ATOM 2591 C C . GLU A 1 354 ? -6.779 0.264 46.491 1.00 53.03 354 GLU A C 1
ATOM 2593 O O . GLU A 1 354 ? -7.666 -0.567 46.283 1.00 53.03 354 GLU A O 1
ATOM 2598 N N . LEU A 1 355 ? -6.870 1.523 46.048 1.00 59.09 355 LEU A N 1
ATOM 2599 C CA . LEU A 1 355 ? -8.003 2.042 45.275 1.00 59.09 355 LEU A CA 1
ATOM 2600 C C . LEU A 1 355 ? -7.614 2.190 43.799 1.00 59.09 355 LEU A C 1
ATOM 2602 O O . LEU A 1 355 ? -7.256 3.275 43.344 1.00 59.09 355 LEU A O 1
ATOM 2606 N N . ASN A 1 356 ? -7.702 1.095 43.046 1.00 52.78 356 ASN A N 1
ATOM 2607 C CA . ASN A 1 356 ? -7.450 1.116 41.606 1.00 52.78 356 ASN A CA 1
ATOM 2608 C C . ASN A 1 356 ? -8.620 1.777 40.860 1.00 52.78 356 ASN A C 1
ATOM 2610 O O . ASN A 1 356 ? -9.754 1.304 40.927 1.00 52.78 356 ASN A O 1
ATOM 2614 N N . SER A 1 357 ? -8.334 2.853 40.121 1.00 52.59 357 SER A N 1
ATOM 2615 C CA . SER A 1 357 ? -9.299 3.559 39.272 1.00 52.59 357 SER A CA 1
ATOM 2616 C C . SER A 1 357 ? -8.707 3.819 37.893 1.00 52.59 357 SER A C 1
ATOM 2618 O O . SER A 1 357 ? -7.679 4.475 37.756 1.00 52.59 357 SER A O 1
ATOM 2620 N N . ASN A 1 358 ? -9.400 3.354 36.857 1.00 48.00 358 ASN A N 1
ATOM 2621 C CA . ASN A 1 358 ? -9.069 3.592 35.450 1.00 48.00 358 ASN A CA 1
ATOM 2622 C C . ASN A 1 358 ? -9.538 4.971 34.935 1.00 48.00 358 ASN A C 1
ATOM 2624 O O . ASN A 1 358 ? -9.339 5.289 33.763 1.00 48.00 358 ASN A O 1
ATOM 2628 N N . VAL A 1 359 ? -10.134 5.799 35.801 1.00 44.00 359 VAL A N 1
ATOM 2629 C CA . VAL A 1 359 ? -10.513 7.196 35.529 1.00 44.00 359 VAL A CA 1
ATOM 2630 C C . VAL A 1 359 ? -10.023 8.142 36.640 1.00 44.00 359 VAL A C 1
ATOM 2632 O O . VAL A 1 359 ? -9.872 7.710 37.787 1.00 44.00 359 VAL A O 1
ATOM 2635 N N . PRO A 1 360 ? -9.771 9.439 36.359 1.00 50.44 360 PRO A N 1
ATOM 2636 C CA . PRO A 1 360 ? -9.222 10.358 37.357 1.00 50.44 360 PRO A CA 1
ATOM 2637 C C . PRO A 1 360 ? -10.177 10.618 38.531 1.00 50.44 360 PRO A C 1
ATOM 2639 O O . PRO A 1 360 ? -11.245 11.208 38.358 1.00 50.44 360 PRO A O 1
ATOM 2642 N N . ILE A 1 361 ? -9.752 10.266 39.746 1.00 56.91 361 ILE A N 1
ATOM 2643 C CA . ILE A 1 361 ? -10.476 10.605 40.976 1.00 56.91 361 ILE A CA 1
ATOM 2644 C C . ILE A 1 361 ? -10.284 12.101 41.275 1.00 56.91 361 ILE A C 1
ATOM 2646 O O . ILE A 1 361 ? -9.160 12.581 41.431 1.00 56.91 361 ILE A O 1
ATOM 2650 N N . LYS A 1 362 ? -11.388 12.851 41.382 1.00 53.38 362 LYS A N 1
ATOM 2651 C CA . LYS A 1 362 ? -11.392 14.243 41.860 1.00 53.38 362 LYS A CA 1
ATOM 2652 C C . LYS A 1 362 ? -11.852 14.294 43.316 1.00 53.38 362 LYS A C 1
ATOM 2654 O O . LYS A 1 362 ? -13.040 14.168 43.588 1.00 53.38 362 LYS A O 1
ATOM 2659 N N . ILE A 1 363 ? -10.925 14.561 44.231 1.00 59.56 363 ILE A N 1
ATOM 2660 C CA . ILE A 1 363 ? -11.251 15.010 45.590 1.00 59.56 363 ILE A CA 1
ATOM 2661 C C . ILE A 1 363 ? -11.296 16.542 45.559 1.00 59.56 363 ILE A C 1
ATOM 2663 O O . ILE A 1 363 ? -10.386 17.179 45.021 1.00 59.56 363 ILE A O 1
ATOM 2667 N N . GLN A 1 364 ? -12.362 17.151 46.088 1.00 47.88 364 GLN A N 1
ATOM 2668 C CA . GLN A 1 364 ? -12.502 18.610 46.103 1.00 47.88 364 GLN A CA 1
ATOM 2669 C C . GLN A 1 364 ? -11.350 19.246 46.900 1.00 47.88 364 GLN A C 1
ATOM 2671 O O . GLN A 1 364 ? -11.258 19.092 48.113 1.00 47.88 364 GLN A O 1
ATOM 2676 N N . GLY A 1 365 ? -10.461 19.958 46.201 1.00 54.09 365 GLY A N 1
ATOM 2677 C CA . GLY A 1 365 ? -9.380 20.754 46.791 1.00 54.09 365 GLY A CA 1
ATOM 2678 C C . GLY A 1 365 ? -7.968 20.158 46.716 1.00 54.09 365 GLY A C 1
ATOM 2679 O O . GLY A 1 365 ? -7.018 20.936 46.719 1.00 54.09 365 GLY A O 1
ATOM 2680 N N . GLN A 1 366 ? -7.783 18.835 46.588 1.00 46.72 366 GLN A N 1
ATOM 2681 C CA . GLN A 1 366 ? -6.440 18.235 46.458 1.00 46.72 366 GLN A CA 1
ATOM 2682 C C . GLN A 1 366 ? -6.381 17.061 45.471 1.00 46.72 366 GLN A C 1
ATOM 2684 O O . GLN A 1 366 ? -7.160 16.112 45.534 1.00 46.72 366 GLN A O 1
ATOM 2689 N N . LYS A 1 367 ? -5.396 17.109 44.563 1.00 41.78 367 LYS A N 1
ATOM 2690 C CA . LYS A 1 367 ? -5.111 16.055 43.581 1.00 41.78 367 LYS A CA 1
ATOM 2691 C C . LYS A 1 367 ? -4.309 14.925 44.237 1.00 41.78 367 LYS A C 1
ATOM 2693 O O . LYS A 1 367 ? -3.082 14.910 44.159 1.00 41.78 367 LYS A O 1
ATOM 2698 N N . VAL A 1 368 ? -5.005 13.978 44.856 1.00 45.78 368 VAL A N 1
ATOM 2699 C CA . VAL A 1 368 ? -4.397 12.731 45.338 1.00 45.78 368 VAL A CA 1
ATOM 2700 C C . VAL A 1 368 ? -4.225 11.777 44.155 1.00 45.78 368 VAL A C 1
ATOM 2702 O O . VAL A 1 368 ? -5.200 11.286 43.595 1.00 45.78 368 VAL A O 1
ATOM 2705 N N . ILE A 1 369 ? -2.974 11.540 43.758 1.00 45.94 369 ILE A N 1
ATOM 2706 C CA . ILE A 1 369 ? -2.599 10.398 42.917 1.00 45.94 369 ILE A CA 1
ATOM 2707 C C . ILE A 1 369 ? -2.214 9.273 43.876 1.00 45.94 369 ILE A C 1
ATOM 2709 O O . ILE A 1 369 ? -1.367 9.476 44.746 1.00 45.94 369 ILE A O 1
ATOM 2713 N N . THR A 1 370 ? -2.810 8.094 43.728 1.00 48.59 370 THR A N 1
ATOM 2714 C CA . THR A 1 370 ? -2.389 6.897 44.464 1.00 48.59 370 THR A CA 1
ATOM 2715 C C . THR A 1 370 ? -2.427 5.694 43.536 1.00 48.59 370 THR A C 1
ATOM 2717 O O . THR A 1 370 ? -3.438 5.019 43.414 1.00 48.59 370 THR A O 1
ATOM 2720 N N . GLU A 1 371 ? -1.285 5.441 42.907 1.00 42.94 371 GLU A N 1
ATOM 2721 C CA . GLU A 1 371 ? -0.838 4.089 42.570 1.00 42.94 371 GLU A CA 1
ATOM 2722 C C . GLU A 1 371 ? 0.402 3.800 43.434 1.00 42.94 371 GLU A C 1
ATOM 2724 O O . GLU A 1 371 ? 1.073 4.730 43.901 1.00 42.94 371 GLU A O 1
ATOM 2729 N N . ALA A 1 372 ? 0.670 2.524 43.709 1.00 42.84 372 ALA A N 1
ATOM 2730 C CA . ALA A 1 372 ? 1.577 2.090 44.768 1.00 42.84 372 ALA A CA 1
ATOM 2731 C C . ALA A 1 372 ? 2.988 2.730 44.762 1.00 42.84 372 ALA A C 1
ATOM 2733 O O . ALA A 1 372 ? 3.684 2.796 43.748 1.00 42.84 372 ALA A O 1
ATOM 2734 N N . ASN A 1 373 ? 3.464 3.068 45.968 1.00 44.09 373 ASN A N 1
ATOM 2735 C CA . ASN A 1 373 ? 4.871 3.322 46.308 1.00 44.09 373 ASN A CA 1
ATOM 2736 C C . ASN A 1 373 ? 5.588 4.442 45.525 1.00 44.09 373 A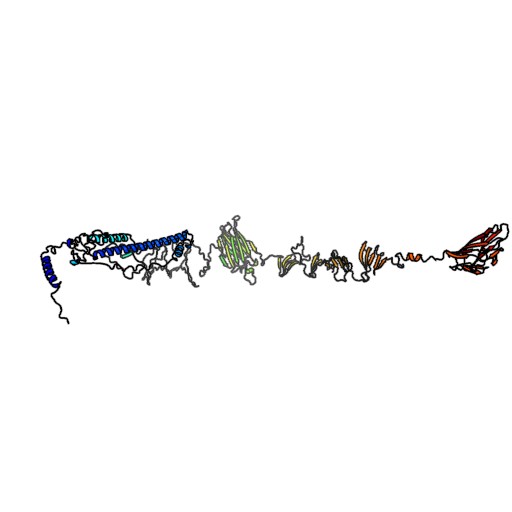SN A C 1
ATOM 2738 O O . ASN A 1 373 ? 6.563 4.183 44.827 1.00 44.09 373 ASN A O 1
ATOM 2742 N N . ASN A 1 374 ? 5.160 5.695 45.719 1.00 49.94 374 ASN A N 1
ATOM 2743 C CA . ASN A 1 374 ? 5.955 6.937 45.599 1.00 49.94 374 ASN A CA 1
ATOM 2744 C C . ASN A 1 374 ? 6.964 7.049 44.423 1.00 49.94 374 ASN A C 1
ATOM 2746 O O . ASN A 1 374 ? 8.063 7.588 44.572 1.00 49.94 374 ASN A O 1
ATOM 2750 N N . ARG A 1 375 ? 6.600 6.547 43.234 1.00 54.31 375 ARG A N 1
ATOM 2751 C CA . ARG A 1 375 ? 7.493 6.479 42.059 1.00 54.31 375 ARG A CA 1
ATOM 2752 C C . ARG A 1 375 ? 7.428 7.671 41.113 1.00 54.31 375 ARG A C 1
ATOM 2754 O O . ARG A 1 375 ? 8.264 7.750 40.221 1.00 54.31 375 ARG A O 1
ATOM 2761 N N . THR A 1 376 ? 6.475 8.589 41.264 1.00 52.62 376 THR A N 1
ATOM 2762 C CA . THR A 1 376 ? 6.420 9.838 40.481 1.00 52.62 376 THR A CA 1
ATOM 2763 C C . THR A 1 376 ? 5.690 10.935 41.259 1.00 52.62 376 THR A C 1
ATOM 2765 O O . THR A 1 376 ? 4.506 11.186 41.048 1.00 52.62 376 THR A O 1
ATOM 2768 N N . GLN A 1 377 ? 6.400 11.625 42.153 1.00 63.81 377 GLN A N 1
ATOM 2769 C CA . GLN A 1 377 ? 5.895 12.860 42.767 1.00 63.81 377 GLN A CA 1
ATOM 2770 C C . GLN A 1 377 ? 6.351 14.061 41.930 1.00 63.81 377 GLN A C 1
ATOM 2772 O O . GLN A 1 377 ? 7.526 14.137 41.580 1.00 63.81 377 GLN A O 1
ATOM 2777 N N . VAL A 1 378 ? 5.451 15.000 41.615 1.00 73.44 378 VAL A N 1
ATOM 2778 C CA . VAL A 1 378 ? 5.791 16.272 40.947 1.00 73.44 378 VAL A CA 1
ATOM 2779 C C . VAL A 1 378 ? 5.578 17.425 41.924 1.00 73.44 378 VAL A C 1
ATOM 2781 O O . VAL A 1 378 ? 4.470 17.618 42.419 1.00 73.44 378 VAL A O 1
ATOM 2784 N N . VAL A 1 379 ? 6.631 18.197 42.188 1.00 81.94 379 VAL A N 1
ATOM 2785 C CA . VAL A 1 379 ? 6.620 19.367 43.077 1.00 81.94 379 VAL A CA 1
ATOM 2786 C C . VAL A 1 379 ? 6.948 20.617 42.263 1.00 81.94 379 VAL A C 1
ATOM 2788 O O . VAL A 1 379 ? 7.944 20.642 41.547 1.00 81.94 379 VAL A O 1
ATOM 2791 N N . ARG A 1 380 ? 6.140 21.674 42.395 1.00 84.25 380 ARG A N 1
ATOM 2792 C CA . ARG A 1 380 ? 6.464 23.017 41.887 1.00 84.25 380 ARG A CA 1
ATOM 2793 C C . ARG A 1 380 ? 7.117 23.821 43.006 1.00 84.25 380 ARG A C 1
ATOM 2795 O O . ARG A 1 380 ? 6.491 24.018 44.044 1.00 84.25 380 ARG A O 1
ATOM 2802 N N . THR A 1 381 ? 8.347 24.289 42.818 1.00 86.38 381 THR A N 1
ATOM 2803 C CA . THR A 1 381 ? 9.072 25.051 43.850 1.00 86.38 381 THR A CA 1
ATOM 2804 C C . THR A 1 381 ? 10.224 25.868 43.262 1.00 86.38 381 THR A C 1
ATOM 2806 O O . THR A 1 381 ? 10.687 25.615 42.155 1.00 86.38 381 THR A O 1
ATOM 2809 N N . SER A 1 382 ? 10.689 26.871 44.000 1.00 87.44 382 SER A N 1
ATOM 2810 C CA . SER A 1 382 ? 11.868 27.680 43.654 1.00 87.44 382 SER A CA 1
ATOM 2811 C C . SER A 1 382 ? 13.077 27.190 44.447 1.00 87.44 382 SER A C 1
ATOM 2813 O O . SER A 1 382 ? 12.937 26.971 45.652 1.00 87.44 382 SER A O 1
ATOM 2815 N N . LEU A 1 383 ? 14.247 27.039 43.821 1.00 85.88 383 LEU A N 1
ATOM 2816 C CA . LEU A 1 383 ? 15.413 26.425 44.480 1.00 85.88 383 LEU A CA 1
ATOM 2817 C C . LEU A 1 383 ? 16.059 27.326 45.548 1.00 85.88 383 LEU A C 1
ATOM 2819 O O . LEU A 1 383 ? 16.443 26.828 46.602 1.00 85.88 383 LEU A O 1
ATOM 2823 N N . GLY A 1 384 ? 16.080 28.648 45.363 1.00 71.50 384 GLY A N 1
ATOM 2824 C CA . GLY A 1 384 ? 16.588 29.580 46.376 1.00 71.50 384 GLY A CA 1
ATOM 2825 C C . GLY A 1 384 ? 17.315 30.778 45.782 1.00 71.50 384 GLY A C 1
ATOM 2826 O O . GLY A 1 384 ? 17.068 31.135 44.637 1.00 71.50 384 GLY A O 1
ATOM 2827 N N . SER A 1 385 ? 18.189 31.389 46.580 1.00 76.31 385 SER A N 1
ATOM 2828 C CA . SER A 1 385 ? 19.037 32.535 46.230 1.00 76.31 385 SER A CA 1
ATOM 2829 C C . SER A 1 385 ? 20.234 32.154 45.344 1.00 76.31 385 SER A C 1
ATOM 2831 O O . SER A 1 385 ? 20.644 30.989 45.309 1.00 76.31 385 SER A O 1
ATOM 2833 N N . ASP A 1 386 ? 20.809 33.141 44.643 1.00 85.00 386 ASP A N 1
ATOM 2834 C CA . ASP A 1 386 ? 21.955 32.959 43.740 1.00 85.00 386 ASP A CA 1
ATOM 2835 C C . ASP A 1 386 ? 23.116 32.186 44.392 1.00 85.00 386 ASP A C 1
ATOM 2837 O O . ASP A 1 386 ? 23.507 32.450 45.529 1.00 85.00 386 ASP A O 1
ATOM 2841 N N . ASN A 1 387 ? 23.690 31.245 43.635 1.00 88.69 387 ASN A N 1
ATOM 2842 C CA . ASN A 1 387 ? 24.915 30.501 43.953 1.00 88.69 387 ASN A CA 1
ATOM 2843 C C . ASN A 1 387 ? 24.928 29.745 45.306 1.00 88.69 387 ASN A C 1
ATOM 2845 O O . ASN A 1 387 ? 25.999 29.389 45.807 1.00 88.69 387 ASN A O 1
ATOM 2849 N N . SER A 1 388 ? 23.754 29.484 45.891 1.00 90.69 388 SER A N 1
ATOM 2850 C CA . SER A 1 388 ? 23.588 28.911 47.235 1.00 90.69 388 SER A CA 1
ATOM 2851 C C . SER A 1 388 ? 23.146 27.446 47.223 1.00 90.69 388 SER A C 1
ATOM 2853 O O . SER A 1 388 ? 22.474 26.996 46.292 1.00 90.69 388 SER A O 1
ATOM 2855 N N . TRP A 1 389 ? 23.489 26.685 48.265 1.00 92.31 389 TRP A N 1
ATOM 2856 C CA . TRP A 1 389 ? 23.015 25.307 48.397 1.00 92.31 389 TRP A CA 1
ATOM 2857 C C . TRP A 1 389 ? 21.575 25.259 48.917 1.00 92.31 389 TRP A C 1
ATOM 2859 O O . TRP A 1 389 ? 21.154 26.081 49.730 1.00 92.31 389 TRP A O 1
ATOM 2869 N N . CYS A 1 390 ? 20.827 24.267 48.442 1.00 91.19 390 CYS A N 1
ATOM 2870 C CA . CYS A 1 390 ? 19.553 23.837 49.005 1.00 91.19 390 CYS A CA 1
ATOM 2871 C C . CYS A 1 390 ? 19.477 22.306 48.987 1.00 91.19 390 CYS A C 1
ATOM 2873 O O . CYS A 1 390 ? 20.097 21.641 48.151 1.00 91.19 390 CYS A O 1
ATOM 2875 N N . GLN A 1 391 ? 18.727 21.738 49.926 1.00 92.62 391 GLN A N 1
ATOM 2876 C CA . GLN A 1 391 ? 18.368 20.322 49.896 1.00 92.62 391 GLN A CA 1
ATOM 2877 C C . GLN A 1 391 ? 17.216 20.149 48.902 1.00 92.62 391 GLN A C 1
ATOM 2879 O O . GLN A 1 391 ? 16.407 21.065 48.767 1.00 92.62 391 GLN A O 1
ATOM 2884 N N . VAL A 1 392 ? 17.140 19.017 48.196 1.00 92.12 392 VAL A N 1
ATOM 2885 C CA . VAL A 1 392 ? 16.058 18.741 47.226 1.00 92.12 392 VAL A CA 1
ATOM 2886 C C . VAL A 1 392 ? 15.302 17.441 47.476 1.00 92.12 392 VAL A C 1
ATOM 2888 O O . VAL A 1 392 ? 14.131 17.340 47.099 1.00 92.12 392 VAL A O 1
ATOM 2891 N N . ALA A 1 393 ? 15.934 16.458 48.116 1.00 92.62 393 ALA A N 1
ATOM 2892 C CA . ALA A 1 393 ? 15.315 15.198 48.511 1.00 92.62 393 ALA A CA 1
ATOM 2893 C C . ALA A 1 393 ? 16.082 14.543 49.664 1.00 92.62 393 ALA A C 1
ATOM 2895 O O . ALA A 1 393 ? 17.280 14.769 49.827 1.00 92.62 393 ALA A O 1
ATOM 2896 N N . ASN A 1 394 ? 15.404 13.661 50.392 1.00 92.81 394 ASN A N 1
ATOM 2897 C CA . ASN A 1 394 ? 16.039 12.560 51.112 1.00 92.81 394 ASN A CA 1
ATOM 2898 C C . ASN A 1 394 ? 15.716 11.258 50.375 1.00 92.81 394 ASN A C 1
ATOM 2900 O O . ASN A 1 394 ? 14.580 11.068 49.940 1.00 92.81 394 ASN A O 1
ATOM 2904 N N . VAL A 1 395 ? 16.695 10.370 50.223 1.00 91.81 395 VAL A N 1
ATOM 2905 C CA . VAL A 1 395 ? 16.528 9.067 49.566 1.00 91.81 395 VAL A CA 1
ATOM 2906 C C . VAL A 1 395 ? 17.034 7.948 50.464 1.00 91.81 395 VAL A C 1
ATOM 2908 O O . VAL A 1 395 ? 18.133 8.033 51.002 1.00 91.81 395 VAL A O 1
ATOM 2911 N N . THR A 1 396 ? 16.259 6.876 50.593 1.00 92.25 396 THR A N 1
ATOM 2912 C CA . THR A 1 396 ? 16.724 5.605 51.156 1.00 92.25 396 THR A CA 1
ATOM 2913 C C . THR A 1 396 ? 17.109 4.714 49.984 1.00 92.25 396 THR A C 1
ATOM 2915 O O . THR A 1 396 ? 16.258 4.346 49.175 1.00 92.25 396 THR A O 1
ATOM 2918 N N . MET A 1 397 ? 18.396 4.400 49.858 1.00 92.19 397 MET A N 1
ATOM 2919 C CA . MET A 1 397 ? 18.967 3.666 48.729 1.00 92.19 397 MET A CA 1
ATOM 2920 C C . MET A 1 397 ? 19.868 2.523 49.216 1.00 92.19 397 MET A C 1
ATOM 2922 O O . MET A 1 397 ? 21.094 2.680 49.261 1.00 92.19 397 MET A O 1
ATOM 2926 N N . PRO A 1 398 ? 19.276 1.359 49.552 1.00 92.38 398 PRO A N 1
ATOM 2927 C CA . PRO A 1 398 ? 20.015 0.146 49.876 1.00 92.38 398 PRO A CA 1
ATOM 2928 C C . PRO A 1 398 ? 21.104 -0.186 48.855 1.00 92.38 398 PRO A C 1
ATOM 2930 O O . PRO A 1 398 ? 20.920 0.006 47.646 1.00 92.38 398 PRO A O 1
ATOM 2933 N N . GLN A 1 399 ? 22.230 -0.711 49.339 1.00 89.56 399 GLN A N 1
ATOM 2934 C CA . GLN A 1 399 ? 23.428 -1.050 48.548 1.00 89.56 399 GLN A CA 1
ATOM 2935 C C . GLN A 1 399 ? 23.259 -2.332 47.698 1.00 89.56 399 GLN A C 1
ATOM 2937 O O . GLN A 1 399 ? 24.153 -3.164 47.573 1.00 89.56 399 GLN A O 1
ATOM 2942 N N . SER A 1 400 ? 22.067 -2.499 47.127 1.00 82.50 400 SER A N 1
ATOM 2943 C CA . SER A 1 400 ? 21.566 -3.673 46.414 1.00 82.50 400 SER A CA 1
ATOM 2944 C C . SER A 1 400 ? 20.936 -3.255 45.080 1.00 82.50 400 SER A C 1
ATOM 2946 O O . SER A 1 400 ? 19.805 -3.606 44.756 1.00 82.50 400 SER A O 1
ATOM 2948 N N . SER A 1 401 ? 21.672 -2.475 44.277 1.00 79.19 401 SER A N 1
ATOM 2949 C CA . SER A 1 401 ? 21.193 -1.962 42.982 1.00 79.19 401 SER A CA 1
ATOM 2950 C C . SER A 1 401 ? 20.001 -0.988 43.061 1.00 79.19 401 SER A C 1
ATOM 2952 O O . SER A 1 401 ? 19.170 -0.946 42.150 1.00 79.19 401 SER A O 1
ATOM 2954 N N . SER A 1 402 ? 19.948 -0.124 44.079 1.00 90.81 402 SER A N 1
ATOM 2955 C CA . SER A 1 402 ? 18.978 0.985 44.130 1.00 90.81 402 SER A CA 1
ATOM 2956 C C . SER A 1 402 ? 19.253 2.072 43.083 1.00 90.81 402 SER A C 1
ATOM 2958 O O . SER A 1 402 ? 20.403 2.458 42.879 1.00 90.81 402 SER A O 1
ATOM 2960 N N . THR A 1 403 ? 18.201 2.641 42.489 1.00 92.44 403 THR A N 1
ATOM 2961 C CA . THR A 1 403 ? 18.253 3.857 41.649 1.00 92.44 403 THR A CA 1
ATOM 2962 C C . THR A 1 403 ? 17.280 4.908 42.181 1.00 92.44 403 THR A C 1
ATOM 2964 O O . THR A 1 403 ? 16.174 4.570 42.606 1.00 92.44 403 THR A O 1
ATOM 2967 N N . ALA A 1 404 ? 17.660 6.181 42.107 1.00 92.38 404 ALA A N 1
ATOM 2968 C CA . ALA A 1 404 ? 16.759 7.323 42.210 1.00 92.38 404 ALA A CA 1
ATOM 2969 C C . ALA A 1 404 ? 16.981 8.264 41.016 1.00 92.38 404 ALA A C 1
ATOM 2971 O O . ALA A 1 404 ? 18.097 8.390 40.518 1.00 92.38 404 ALA A O 1
ATOM 2972 N N . VAL A 1 405 ? 15.918 8.909 40.546 1.00 93.62 405 VAL A N 1
ATOM 2973 C CA . VAL A 1 405 ? 15.942 9.885 39.456 1.00 93.62 405 VAL A CA 1
ATOM 2974 C C . VAL A 1 405 ? 15.188 11.131 39.907 1.00 93.62 405 VAL A C 1
ATOM 2976 O O . VAL A 1 405 ? 14.075 11.035 40.425 1.00 93.62 405 VAL A O 1
ATOM 2979 N N . ILE A 1 406 ? 15.799 12.297 39.719 1.00 93.94 406 ILE A N 1
ATOM 2980 C CA . ILE A 1 406 ? 15.214 13.603 40.020 1.00 93.94 406 ILE A CA 1
ATOM 2981 C C . ILE A 1 406 ? 15.293 14.443 38.743 1.00 93.94 406 ILE A C 1
ATOM 2983 O O . ILE A 1 406 ? 16.373 14.859 38.325 1.00 93.94 406 ILE A O 1
ATOM 2987 N N . GLU A 1 407 ? 14.156 14.656 38.090 1.00 93.62 407 GLU A N 1
ATOM 2988 C CA . GLU A 1 407 ? 14.062 15.458 36.870 1.00 93.62 407 GLU A CA 1
ATOM 2989 C C . GLU A 1 407 ? 13.639 16.884 37.210 1.00 93.62 407 GLU A C 1
ATOM 2991 O O . GLU A 1 407 ? 12.660 17.079 37.923 1.00 93.62 407 GLU A O 1
ATOM 2996 N N . PHE A 1 408 ? 14.335 17.875 36.669 1.00 92.88 408 PHE A N 1
ATOM 2997 C CA . PHE A 1 408 ? 14.021 19.292 36.801 1.00 92.88 408 PHE A CA 1
ATOM 2998 C C . PHE A 1 408 ? 13.614 19.813 35.420 1.00 92.88 408 PHE A C 1
ATOM 3000 O O . PHE A 1 408 ? 14.347 19.621 34.448 1.00 92.88 408 PHE A O 1
ATOM 3007 N N . PHE A 1 409 ? 12.456 20.462 35.333 1.00 91.19 409 PHE A N 1
ATOM 3008 C CA . PHE A 1 409 ? 11.944 21.083 34.112 1.00 91.19 409 PHE A CA 1
ATOM 3009 C C . PHE A 1 409 ? 11.861 22.600 34.313 1.00 91.19 409 PHE A C 1
ATOM 3011 O O . PHE A 1 409 ? 11.228 23.067 35.269 1.00 91.19 409 PHE A O 1
ATOM 3018 N N . GLY A 1 410 ? 12.495 23.349 33.410 1.00 89.00 410 GLY A N 1
ATOM 3019 C CA . GLY A 1 410 ? 12.756 24.781 33.558 1.00 89.00 410 GLY A CA 1
ATOM 3020 C C . GLY A 1 410 ? 14.177 25.066 34.057 1.00 89.00 410 GLY A C 1
ATOM 3021 O O . GLY A 1 410 ? 14.885 24.163 34.508 1.00 89.00 410 GLY A O 1
ATOM 3022 N N . GLY A 1 411 ? 14.588 26.332 33.975 1.00 89.69 411 GLY A N 1
ATOM 3023 C CA . GLY A 1 411 ? 15.988 26.721 34.107 1.00 89.69 411 GLY A CA 1
ATOM 3024 C C . GLY A 1 411 ? 16.282 27.960 34.946 1.00 89.69 411 GLY A C 1
ATOM 3025 O O . GLY A 1 411 ? 15.444 28.474 35.686 1.00 89.69 411 GLY A O 1
ATOM 3026 N N . ALA A 1 412 ? 17.521 28.440 34.838 1.00 88.94 412 ALA A N 1
ATOM 3027 C CA . ALA A 1 412 ? 17.971 29.668 35.488 1.00 88.94 412 ALA A CA 1
ATOM 3028 C C . ALA A 1 412 ? 17.462 30.914 34.728 1.00 88.94 412 ALA A C 1
ATOM 3030 O O . ALA A 1 412 ? 18.164 31.463 33.875 1.00 88.94 412 ALA A O 1
ATOM 3031 N N . GLY A 1 413 ? 16.235 31.348 35.035 1.00 88.00 413 GLY A N 1
ATOM 3032 C CA . GLY A 1 413 ? 15.574 32.524 34.449 1.00 88.00 413 GLY A CA 1
ATOM 3033 C C . GLY A 1 413 ? 14.420 32.194 33.494 1.00 88.00 413 GLY A C 1
ATOM 3034 O O . GLY A 1 413 ? 14.066 31.033 33.314 1.00 88.00 413 GLY A O 1
ATOM 3035 N N . PHE A 1 414 ? 13.804 33.237 32.928 1.00 89.12 414 PHE A N 1
ATOM 3036 C CA . PHE A 1 414 ? 12.532 33.164 32.187 1.00 89.12 414 PHE A CA 1
ATOM 3037 C C . PHE A 1 414 ? 12.418 34.241 31.083 1.00 89.12 414 PHE A C 1
ATOM 3039 O O . PHE A 1 414 ? 11.352 34.803 30.845 1.00 89.12 414 PHE A O 1
ATOM 3046 N N . ASN A 1 415 ? 13.532 34.562 30.426 1.00 90.31 415 ASN A N 1
ATOM 3047 C CA . ASN A 1 415 ? 13.597 35.571 29.370 1.00 90.31 415 ASN A CA 1
ATOM 3048 C C . ASN A 1 415 ? 13.050 35.018 28.042 1.00 90.31 415 ASN A C 1
ATOM 3050 O O . ASN A 1 415 ? 13.282 33.857 27.697 1.00 90.31 415 ASN A O 1
ATOM 3054 N N . THR A 1 416 ? 12.388 35.872 27.261 1.00 87.75 416 THR A N 1
ATOM 3055 C CA . THR A 1 416 ? 11.987 35.571 25.877 1.00 87.75 416 THR A CA 1
ATOM 3056 C C . THR A 1 416 ? 13.210 35.222 25.012 1.00 87.75 416 THR A C 1
ATOM 3058 O O . THR A 1 416 ? 14.319 35.679 25.287 1.00 87.75 416 THR A O 1
ATOM 3061 N N . ASP A 1 417 ? 13.013 34.371 24.002 1.00 85.94 417 ASP A N 1
ATOM 3062 C CA . ASP A 1 417 ? 14.005 33.889 23.017 1.00 85.94 417 ASP A CA 1
ATOM 3063 C C . ASP A 1 417 ? 15.218 33.103 23.565 1.00 85.94 417 ASP A C 1
ATOM 3065 O O . ASP A 1 417 ? 15.945 32.456 22.811 1.00 85.94 417 ASP A O 1
ATOM 3069 N N . LEU A 1 418 ? 15.394 33.014 24.887 1.00 87.94 418 LEU A N 1
ATOM 3070 C CA . LEU A 1 418 ? 16.387 32.143 25.525 1.00 87.94 418 LEU A CA 1
ATOM 3071 C C . LEU A 1 418 ? 15.810 30.739 25.771 1.00 87.94 418 LEU A C 1
ATOM 3073 O O . LEU A 1 418 ? 15.715 30.278 26.909 1.00 87.94 418 LEU A O 1
ATOM 3077 N N . HIS A 1 419 ? 15.445 30.027 24.697 1.00 85.50 419 HIS A N 1
ATOM 3078 C CA . HIS A 1 419 ? 14.753 28.724 24.752 1.00 85.50 419 HIS A CA 1
ATOM 3079 C C . HIS A 1 419 ? 15.414 27.682 25.673 1.00 85.50 419 HIS A C 1
ATOM 3081 O O . HIS A 1 419 ? 14.722 26.837 26.245 1.00 85.50 419 HIS A O 1
ATOM 3087 N N . TYR A 1 420 ? 16.731 27.764 25.900 1.00 86.12 420 TYR A N 1
ATOM 3088 C CA . TYR A 1 420 ? 17.431 26.889 26.841 1.00 86.12 420 TYR A CA 1
ATOM 3089 C C . TYR A 1 420 ? 16.921 26.999 28.291 1.00 86.12 420 TYR A C 1
ATOM 3091 O O . TYR A 1 420 ? 17.119 26.065 29.065 1.00 86.12 420 TYR A O 1
ATOM 3099 N N . GLN A 1 421 ? 16.240 28.082 28.674 1.00 89.50 421 GLN A N 1
ATOM 3100 C CA . GLN A 1 421 ? 15.606 28.232 29.992 1.00 89.50 421 GLN A CA 1
ATOM 3101 C C . GLN A 1 421 ? 14.355 27.343 30.171 1.00 89.50 421 GLN A C 1
ATOM 3103 O O . GLN A 1 421 ? 13.879 27.173 31.290 1.00 89.50 421 GLN A O 1
ATOM 3108 N N . SER A 1 422 ? 13.867 26.709 29.096 1.00 87.88 422 SER A N 1
ATOM 3109 C CA . SER A 1 422 ? 12.796 25.694 29.108 1.00 87.88 422 SER A CA 1
ATOM 3110 C C . SER A 1 422 ? 13.297 24.236 29.057 1.00 87.88 422 SER A C 1
ATOM 3112 O O . SER A 1 422 ? 12.511 23.312 28.859 1.00 87.88 422 SER A O 1
ATOM 3114 N N . SER A 1 423 ? 14.604 24.019 29.245 1.00 88.06 423 SER A N 1
ATOM 3115 C CA . SER A 1 423 ? 15.234 22.691 29.174 1.00 88.06 423 SER A CA 1
ATOM 3116 C C . SER A 1 423 ? 14.754 21.715 30.259 1.00 88.06 423 SER A C 1
ATOM 3118 O O . SER A 1 423 ? 14.237 22.104 31.311 1.00 88.06 423 SER A O 1
ATOM 3120 N N . ARG A 1 424 ? 14.996 20.421 30.017 1.00 91.06 424 ARG A N 1
ATOM 3121 C CA . ARG A 1 424 ? 14.902 19.344 31.010 1.00 91.06 424 ARG A CA 1
ATOM 3122 C C . ARG A 1 424 ? 16.304 18.933 31.474 1.00 91.06 424 ARG A C 1
ATOM 3124 O O . ARG A 1 424 ? 17.271 18.918 30.708 1.00 91.06 424 ARG A O 1
ATOM 3131 N N . HIS A 1 425 ? 16.389 18.560 32.747 1.00 92.88 425 HIS A N 1
ATOM 3132 C CA . HIS A 1 425 ? 17.614 18.130 33.413 1.00 92.88 425 HIS A CA 1
ATOM 3133 C C . HIS A 1 425 ? 17.324 16.887 34.257 1.00 92.88 425 HIS A C 1
ATOM 3135 O O . HIS A 1 425 ? 16.512 16.947 35.175 1.00 92.88 425 HIS A O 1
ATOM 3141 N N . GLN A 1 426 ? 17.963 15.757 33.964 1.00 94.75 426 GLN A N 1
ATOM 3142 C CA . GLN A 1 426 ? 17.691 14.475 34.617 1.00 94.75 426 GLN A CA 1
ATOM 3143 C C . GLN A 1 426 ? 18.871 14.067 35.503 1.00 94.75 426 GLN A C 1
ATOM 3145 O O . GLN A 1 426 ? 19.910 13.637 35.007 1.00 94.75 426 GLN A O 1
ATOM 3150 N N . MET A 1 427 ? 18.719 14.208 36.821 1.00 95.62 427 MET A N 1
ATOM 3151 C CA . MET A 1 427 ? 19.673 13.695 37.806 1.00 95.62 427 MET A CA 1
ATOM 3152 C C . MET A 1 427 ? 19.386 12.217 38.056 1.00 95.62 427 MET A C 1
ATOM 3154 O O . MET A 1 427 ? 18.266 11.862 38.406 1.00 95.62 427 MET A O 1
ATOM 3158 N N . ILE A 1 428 ? 20.392 11.362 37.905 1.00 95.12 428 ILE A N 1
ATOM 3159 C CA . ILE A 1 428 ? 20.326 9.920 38.133 1.00 95.12 428 ILE A CA 1
ATOM 3160 C C . ILE A 1 428 ? 21.329 9.576 39.230 1.00 95.12 428 ILE A C 1
ATOM 3162 O O . ILE A 1 428 ? 22.522 9.846 39.099 1.00 95.12 428 ILE A O 1
ATOM 3166 N N . LEU A 1 429 ? 20.836 8.958 40.298 1.00 95.31 429 LEU A N 1
ATOM 3167 C CA . LEU A 1 429 ? 21.605 8.444 41.424 1.00 95.31 429 LEU A CA 1
ATOM 3168 C C . LEU A 1 429 ? 21.485 6.920 41.448 1.00 95.31 429 LEU A C 1
ATOM 3170 O O . LEU A 1 429 ? 20.394 6.375 41.270 1.00 95.31 429 LEU A O 1
ATOM 3174 N N . ARG A 1 430 ? 22.583 6.217 41.717 1.00 94.75 430 ARG A N 1
ATOM 3175 C CA . ARG A 1 430 ? 22.620 4.755 41.805 1.00 94.75 430 ARG A CA 1
ATOM 3176 C C . ARG A 1 430 ? 23.470 4.314 42.988 1.00 94.75 430 ARG A C 1
ATOM 3178 O O . ARG A 1 430 ? 24.591 4.784 43.140 1.00 94.75 430 ARG A O 1
ATOM 3185 N N . ALA A 1 431 ? 22.943 3.427 43.824 1.00 94.06 431 ALA A N 1
ATOM 3186 C CA . ALA A 1 431 ? 23.685 2.886 44.957 1.00 94.06 431 ALA A CA 1
ATOM 3187 C C . ALA A 1 431 ? 24.826 1.971 44.496 1.00 94.06 431 ALA A C 1
ATOM 3189 O O . ALA A 1 431 ? 24.699 1.260 43.495 1.00 94.06 431 ALA A O 1
ATOM 3190 N N . SER A 1 432 ? 25.922 1.985 45.253 1.00 88.56 432 SER A N 1
ATOM 3191 C CA . SER A 1 432 ? 27.017 1.023 45.121 1.00 88.56 432 SER A CA 1
ATOM 3192 C C . SER A 1 432 ? 26.594 -0.376 45.608 1.00 88.56 432 SER A C 1
ATOM 3194 O O . SER A 1 432 ? 25.499 -0.567 46.139 1.00 88.56 432 SER A O 1
ATOM 3196 N N . ASN A 1 433 ? 27.478 -1.361 45.450 1.00 88.81 433 ASN A N 1
ATOM 3197 C CA . ASN A 1 433 ? 27.351 -2.720 45.995 1.00 88.81 433 ASN A CA 1
ATOM 3198 C C . ASN A 1 433 ? 27.811 -2.830 47.468 1.00 88.81 433 ASN A C 1
ATOM 3200 O O . ASN A 1 433 ? 28.025 -3.931 47.969 1.00 88.81 433 ASN A O 1
ATOM 3204 N N . GLY A 1 434 ? 28.042 -1.695 48.137 1.00 87.00 434 GLY A N 1
ATOM 3205 C CA . GLY A 1 434 ? 28.557 -1.616 49.505 1.00 87.00 434 GLY A CA 1
ATOM 3206 C C . GLY A 1 434 ? 30.084 -1.543 49.626 1.00 87.00 434 GLY A C 1
ATOM 3207 O O . GLY A 1 434 ? 30.560 -1.184 50.700 1.00 87.00 434 GLY A O 1
ATOM 3208 N N . ASN A 1 435 ? 30.848 -1.790 48.553 1.00 85.56 435 ASN A N 1
ATOM 3209 C CA . ASN A 1 435 ? 32.316 -1.851 48.570 1.00 85.56 435 ASN A CA 1
ATOM 3210 C C . ASN A 1 435 ? 32.957 -0.992 47.450 1.00 85.56 435 ASN A C 1
ATOM 3212 O O . ASN A 1 435 ? 33.244 -1.518 46.374 1.00 85.56 435 ASN A O 1
ATOM 3216 N N . PRO A 1 436 ? 33.232 0.309 47.681 1.00 87.50 436 PRO A N 1
ATOM 3217 C CA . PRO A 1 436 ? 32.892 1.094 48.870 1.00 87.50 436 PRO A CA 1
ATOM 3218 C C . PRO A 1 436 ? 31.404 1.468 48.912 1.00 87.50 436 PRO A C 1
ATOM 3220 O O . PRO A 1 436 ? 30.726 1.545 47.883 1.00 87.50 436 PRO A O 1
ATOM 3223 N N . LYS A 1 437 ? 30.894 1.739 50.116 1.00 88.00 437 LYS A N 1
ATOM 3224 C CA . LYS A 1 437 ? 29.511 2.170 50.335 1.00 88.00 437 LYS A CA 1
ATOM 3225 C C . LYS A 1 437 ? 29.300 3.607 49.863 1.00 88.00 437 LYS A C 1
ATOM 3227 O O . LYS A 1 437 ? 30.028 4.508 50.269 1.00 88.00 437 LYS A O 1
ATOM 3232 N N . GLY A 1 438 ? 28.258 3.846 49.069 1.00 90.94 438 GLY A N 1
ATOM 3233 C CA . GLY A 1 438 ? 27.970 5.178 48.543 1.00 90.94 438 GLY A CA 1
ATOM 3234 C C . GLY A 1 438 ? 26.927 5.193 47.431 1.00 90.94 438 GLY A C 1
ATOM 3235 O O . GLY A 1 438 ? 26.218 4.210 47.203 1.00 90.94 438 GLY A O 1
ATOM 3236 N N . LEU A 1 439 ? 26.865 6.329 46.737 1.00 94.12 439 LEU A N 1
ATOM 3237 C CA . LEU A 1 439 ? 26.118 6.511 45.497 1.00 94.12 439 LEU A CA 1
ATOM 3238 C C . LEU A 1 439 ? 27.096 6.896 44.380 1.00 94.12 439 LEU A C 1
ATOM 3240 O O . LEU A 1 439 ? 28.101 7.553 44.636 1.00 94.12 439 LEU A O 1
ATOM 3244 N N . ASN A 1 440 ? 26.753 6.548 43.146 1.00 93.25 440 ASN A N 1
ATOM 3245 C CA . ASN A 1 440 ? 27.230 7.210 41.939 1.00 93.25 440 ASN A CA 1
ATOM 3246 C C . ASN A 1 440 ? 26.109 8.126 41.444 1.00 93.25 440 ASN A C 1
ATOM 3248 O O . ASN A 1 440 ? 24.951 7.706 41.403 1.00 93.25 440 ASN A O 1
ATOM 3252 N N . GLY A 1 441 ? 26.431 9.362 41.068 1.00 94.19 441 GLY A N 1
ATOM 3253 C CA . GLY A 1 441 ? 25.434 10.338 40.641 1.00 94.19 441 GLY A CA 1
ATOM 3254 C C . GLY A 1 441 ? 25.899 11.160 39.450 1.00 94.19 441 GLY A C 1
ATOM 3255 O O . GLY A 1 441 ? 26.994 11.719 39.481 1.00 94.19 441 GLY A O 1
ATOM 3256 N N . GLN A 1 442 ? 25.042 11.289 38.438 1.00 96.19 442 GLN A N 1
ATOM 3257 C CA . GLN A 1 442 ? 25.232 12.220 37.322 1.00 96.19 442 GLN A CA 1
ATOM 3258 C C . GLN A 1 442 ? 23.943 12.990 37.020 1.00 96.19 442 GLN A C 1
ATOM 3260 O O . GLN A 1 442 ? 22.853 12.463 37.228 1.00 96.19 442 GLN A O 1
ATOM 3265 N N . VAL A 1 443 ? 24.045 14.213 36.501 1.00 95.19 443 VAL A N 1
ATOM 3266 C CA . VAL A 1 443 ? 22.916 14.922 35.880 1.00 95.19 443 VAL A CA 1
ATOM 3267 C C . VAL A 1 443 ? 23.167 15.074 34.392 1.00 95.19 443 VAL A C 1
ATOM 3269 O O . VAL A 1 443 ? 24.229 15.536 33.989 1.00 95.19 443 VAL A O 1
ATOM 3272 N N . ILE A 1 444 ? 22.179 14.697 33.586 1.00 92.12 444 ILE A N 1
ATOM 3273 C CA . ILE A 1 444 ? 22.179 14.876 32.136 1.00 92.12 444 ILE A CA 1
ATOM 3274 C C . ILE A 1 444 ? 21.319 16.103 31.821 1.00 92.12 444 ILE A C 1
ATOM 3276 O O . ILE A 1 444 ? 20.143 16.144 32.186 1.00 92.12 444 ILE A O 1
ATOM 3280 N N . THR A 1 445 ? 21.895 17.115 31.172 1.00 90.06 445 THR A N 1
ATOM 3281 C CA . THR A 1 445 ? 21.182 18.328 30.739 1.00 90.06 445 THR A CA 1
ATOM 3282 C C . THR A 1 445 ? 21.020 18.391 29.226 1.00 90.06 445 THR A C 1
ATOM 3284 O O . THR A 1 445 ? 21.976 18.136 28.497 1.00 90.06 445 THR A O 1
ATOM 3287 N N . ASP A 1 446 ? 19.843 18.809 28.753 1.00 86.19 446 ASP A N 1
ATOM 3288 C CA . ASP A 1 446 ? 19.627 19.111 27.333 1.00 86.19 446 ASP A CA 1
ATOM 3289 C C . ASP A 1 446 ? 20.392 20.389 26.888 1.00 86.19 446 ASP A C 1
ATOM 3291 O O . ASP A 1 446 ? 20.766 20.506 25.721 1.00 86.19 446 ASP A O 1
ATOM 3295 N N . HIS A 1 447 ? 20.701 21.323 27.808 1.00 85.81 447 HIS A N 1
ATOM 3296 C CA . HIS A 1 447 ? 21.529 22.513 27.532 1.00 85.81 447 HIS A CA 1
ATOM 3297 C C . HIS A 1 447 ? 22.321 23.003 28.768 1.00 85.81 447 HIS A C 1
ATOM 3299 O O . HIS A 1 447 ? 21.725 23.217 29.832 1.00 85.81 447 HIS A O 1
ATOM 3305 N N . PRO A 1 448 ? 23.646 23.250 28.680 1.00 83.75 448 PRO A N 1
ATOM 3306 C CA . PRO A 1 448 ? 24.477 23.568 29.846 1.00 83.75 448 PRO A CA 1
ATOM 3307 C C . PRO A 1 448 ? 24.094 24.892 30.509 1.00 83.75 448 PRO A C 1
ATOM 3309 O O . PRO A 1 448 ? 24.064 24.955 31.738 1.00 83.75 448 PRO A O 1
ATOM 3312 N N . SER A 1 449 ? 23.717 25.920 29.738 1.00 84.50 449 SER A N 1
ATOM 3313 C CA . SER A 1 449 ? 23.227 27.213 30.259 1.00 84.50 449 SER A CA 1
ATOM 3314 C C . SER A 1 449 ? 21.810 27.142 30.845 1.00 84.50 449 SER A C 1
ATOM 3316 O O . SER A 1 449 ? 21.433 28.022 31.612 1.00 84.50 449 SER A O 1
ATOM 3318 N N . GLY A 1 450 ? 21.044 26.091 30.523 1.00 85.19 450 GLY A N 1
ATOM 3319 C CA . GLY A 1 450 ? 19.656 25.917 30.963 1.00 85.19 450 GLY A CA 1
ATOM 3320 C C . GLY A 1 450 ? 19.499 25.455 32.406 1.00 85.19 450 GLY A C 1
ATOM 3321 O O . GLY A 1 450 ? 18.503 25.788 33.027 1.00 85.19 450 GLY A O 1
ATOM 3322 N N . LEU A 1 451 ? 20.487 24.750 32.965 1.00 90.31 451 LEU A N 1
ATOM 3323 C CA . LEU A 1 451 ? 20.397 24.174 34.311 1.00 90.31 451 LEU A CA 1
ATOM 3324 C C . LEU A 1 451 ? 20.030 25.213 35.399 1.00 90.31 451 LEU A C 1
ATOM 3326 O O . LEU A 1 451 ? 20.730 26.224 35.522 1.00 90.31 451 LEU A O 1
ATOM 3330 N N . PRO A 1 452 ? 19.023 24.939 36.258 1.00 91.81 452 PRO A N 1
ATOM 3331 C CA . PRO A 1 452 ? 18.679 25.792 37.401 1.00 91.81 452 PRO A CA 1
ATOM 3332 C C . PRO A 1 452 ? 19.675 25.663 38.577 1.00 91.81 452 PRO A C 1
ATOM 3334 O O . PRO A 1 452 ? 19.608 26.413 39.550 1.00 91.81 452 PRO A O 1
ATOM 3337 N N . PHE A 1 453 ? 20.640 24.742 38.495 1.00 92.75 453 PHE A N 1
ATOM 3338 C CA . PHE A 1 453 ? 21.733 24.573 39.458 1.00 92.75 453 PHE A CA 1
ATOM 3339 C C . PHE A 1 453 ? 23.096 24.430 38.766 1.00 92.75 453 PHE A C 1
ATOM 3341 O O . PHE A 1 453 ? 23.200 23.945 37.641 1.00 92.75 453 PHE A O 1
ATOM 3348 N N . SER A 1 454 ? 24.157 24.900 39.418 1.00 91.50 454 SER A N 1
ATOM 3349 C CA . SER A 1 454 ? 25.538 24.825 38.926 1.00 91.50 454 SER A CA 1
ATOM 3350 C C . SER A 1 454 ? 26.247 23.536 39.345 1.00 91.50 454 SER A C 1
ATOM 3352 O O . SER A 1 454 ? 27.093 23.045 38.605 1.00 91.50 454 SER A O 1
ATOM 3354 N N . GLU A 1 455 ? 25.884 22.979 40.500 1.00 93.81 455 GLU A N 1
ATOM 3355 C CA . GLU A 1 455 ? 26.486 21.781 41.093 1.00 93.81 455 GLU A CA 1
ATOM 3356 C C . GLU A 1 455 ? 25.408 20.947 41.805 1.00 93.81 455 GLU A C 1
ATOM 3358 O O . GLU A 1 455 ? 24.368 21.479 42.204 1.00 93.81 455 GLU A O 1
ATOM 3363 N N . PHE A 1 456 ? 25.665 19.657 42.028 1.00 95.50 456 PHE A N 1
ATOM 3364 C CA . PHE A 1 456 ? 24.874 18.832 42.946 1.00 95.50 456 PHE A CA 1
ATOM 3365 C C . PHE A 1 456 ? 25.747 17.812 43.682 1.00 95.50 456 PHE A C 1
ATOM 3367 O O . PHE A 1 456 ? 26.884 17.536 43.291 1.00 95.50 456 PHE A O 1
ATOM 3374 N N . GLY A 1 457 ? 25.202 17.240 44.750 1.00 95.94 457 GLY A N 1
ATOM 3375 C CA . GLY A 1 457 ? 25.861 16.200 45.527 1.00 95.94 457 GLY A CA 1
ATOM 3376 C C . GLY A 1 457 ? 24.944 15.581 46.572 1.00 95.94 457 GLY A C 1
ATOM 3377 O O . GLY A 1 457 ? 23.749 15.880 46.630 1.00 95.94 457 GLY A O 1
ATOM 3378 N N . TRP A 1 458 ? 25.508 14.722 47.413 1.00 96.19 458 TRP A N 1
ATOM 3379 C CA . TRP A 1 458 ? 24.785 14.051 48.491 1.00 96.19 458 TRP A CA 1
ATOM 3380 C C . TRP A 1 458 ? 25.633 13.902 49.754 1.00 96.19 458 TRP A C 1
ATOM 3382 O O . TRP A 1 458 ? 26.862 13.878 49.703 1.00 96.19 458 TRP A O 1
ATOM 3392 N N . VAL A 1 459 ? 24.954 13.762 50.890 1.00 95.12 459 VAL A N 1
ATOM 3393 C CA . VAL A 1 459 ? 25.533 13.419 52.197 1.00 95.12 459 VAL A CA 1
ATOM 3394 C C . VAL A 1 459 ? 24.865 12.131 52.678 1.00 95.12 459 VAL A C 1
ATOM 3396 O O . VAL A 1 459 ? 23.640 12.045 52.638 1.00 95.12 459 VAL A O 1
ATOM 3399 N N . ASN A 1 460 ? 25.629 11.129 53.130 1.00 94.38 460 ASN A N 1
ATOM 3400 C CA . ASN A 1 460 ? 25.048 9.975 53.831 1.00 94.38 460 ASN A CA 1
ATOM 3401 C C . ASN A 1 460 ? 24.647 10.417 55.244 1.00 94.38 460 ASN A C 1
ATOM 3403 O O . ASN A 1 460 ? 25.506 10.827 56.021 1.00 94.38 460 ASN A O 1
ATOM 3407 N N . THR A 1 461 ? 23.354 10.368 55.560 1.00 91.81 461 THR A N 1
ATOM 3408 C CA . THR A 1 461 ? 22.821 10.844 56.843 1.00 91.81 461 THR A CA 1
ATOM 3409 C C . THR A 1 461 ? 22.738 9.741 57.894 1.00 91.81 461 THR A C 1
ATOM 3411 O O . THR A 1 461 ? 22.887 10.026 59.078 1.00 91.81 461 THR A O 1
ATOM 3414 N N . SER A 1 462 ? 22.479 8.495 57.483 1.00 91.75 462 SER A N 1
ATOM 3415 C CA . SER A 1 462 ? 22.485 7.308 58.350 1.00 91.75 462 SER A CA 1
ATOM 3416 C C . SER A 1 462 ? 22.233 6.039 57.536 1.00 91.75 462 SER A C 1
ATOM 3418 O O . SER A 1 462 ? 21.292 5.981 56.747 1.00 91.75 462 SER A O 1
ATOM 3420 N N . GLY A 1 463 ? 23.012 4.977 57.758 1.00 90.69 463 GLY A N 1
ATOM 3421 C CA . GLY A 1 463 ? 22.778 3.687 57.100 1.00 90.69 463 GLY A CA 1
ATOM 3422 C C . GLY A 1 463 ? 22.816 3.799 55.570 1.00 90.69 463 GLY A C 1
ATOM 3423 O O . GLY A 1 463 ? 23.881 4.051 55.005 1.00 90.69 463 GLY A O 1
ATOM 3424 N N . ASP A 1 464 ? 21.668 3.568 54.929 1.00 93.00 464 ASP A N 1
ATOM 3425 C CA . ASP A 1 464 ? 21.433 3.694 53.479 1.00 93.00 464 ASP A CA 1
ATOM 3426 C C . ASP A 1 464 ? 20.626 4.958 53.105 1.00 93.00 464 ASP A C 1
ATOM 3428 O O . ASP A 1 464 ? 20.085 5.053 52.003 1.00 93.00 464 ASP A O 1
ATOM 3432 N N . ASN A 1 465 ? 20.509 5.927 54.017 1.00 93.69 465 ASN A N 1
ATOM 3433 C CA . ASN A 1 465 ? 19.811 7.192 53.795 1.00 93.69 465 ASN A CA 1
ATOM 3434 C C . ASN A 1 465 ? 20.782 8.290 53.353 1.00 93.69 465 ASN A C 1
ATOM 3436 O O . ASN A 1 465 ? 21.826 8.499 53.972 1.00 93.69 465 ASN A O 1
ATOM 3440 N N . TYR A 1 466 ? 20.404 9.033 52.317 1.00 94.25 466 TYR A N 1
ATOM 3441 C CA . TYR A 1 466 ? 21.196 10.114 51.746 1.00 94.25 466 TYR A CA 1
ATOM 3442 C C . TYR A 1 466 ? 20.347 11.375 51.569 1.00 94.25 466 TYR A C 1
ATOM 3444 O O . TYR A 1 466 ? 19.253 11.327 51.004 1.00 94.25 466 TYR A O 1
ATOM 3452 N N . ALA A 1 467 ? 20.871 12.516 52.006 1.00 94.44 467 ALA A N 1
ATOM 3453 C CA . ALA A 1 467 ? 20.314 13.829 51.707 1.00 94.44 467 ALA A CA 1
ATOM 3454 C C . ALA A 1 467 ? 20.931 14.354 50.406 1.00 94.44 467 ALA A C 1
ATOM 3456 O O . ALA A 1 467 ? 22.155 14.400 50.274 1.00 94.44 467 ALA A O 1
ATOM 3457 N N . ILE A 1 468 ? 20.088 14.729 49.443 1.00 95.81 468 ILE A N 1
ATOM 3458 C CA . ILE A 1 468 ? 20.487 15.194 48.110 1.00 95.81 468 ILE A CA 1
ATOM 3459 C C . ILE A 1 468 ? 20.400 16.716 48.064 1.00 95.81 468 ILE A C 1
ATOM 3461 O O . ILE A 1 468 ? 19.373 17.291 48.435 1.00 95.81 468 ILE A O 1
ATOM 3465 N N . TYR A 1 469 ? 21.458 17.360 47.576 1.00 94.81 469 TYR A N 1
ATOM 3466 C CA . TYR A 1 469 ? 21.601 18.812 47.535 1.00 94.81 469 TYR A CA 1
ATOM 3467 C C . TYR A 1 469 ? 21.941 19.305 46.130 1.00 94.81 469 TYR A C 1
ATOM 3469 O O . TYR A 1 469 ? 22.692 18.656 45.399 1.00 94.81 469 TYR A O 1
ATOM 3477 N N . VAL A 1 470 ? 21.449 20.494 45.782 1.00 94.38 470 VAL A N 1
ATOM 3478 C CA . VAL A 1 470 ? 21.860 21.236 44.581 1.00 94.38 470 VAL A CA 1
ATOM 3479 C C . VAL A 1 470 ? 22.314 22.639 44.957 1.00 94.38 470 VAL A C 1
ATOM 3481 O O . VAL A 1 470 ? 21.807 23.237 45.908 1.00 94.38 470 VAL A O 1
ATOM 3484 N N . LYS A 1 471 ? 23.262 23.175 44.192 1.00 93.56 471 LYS A N 1
ATOM 3485 C CA . LYS A 1 471 ? 23.731 24.553 44.306 1.00 93.56 471 LYS A CA 1
ATOM 3486 C C . LYS A 1 471 ? 23.028 25.398 43.254 1.00 93.56 471 LYS A C 1
ATOM 3488 O O . LYS A 1 471 ? 23.328 25.290 42.069 1.00 93.56 471 LYS A O 1
ATOM 3493 N N . THR A 1 472 ? 22.056 26.192 43.676 1.00 91.31 472 THR A N 1
ATOM 3494 C CA . THR A 1 472 ? 21.217 27.032 42.816 1.00 91.31 472 THR A CA 1
ATOM 3495 C C . THR A 1 472 ? 22.086 27.920 41.929 1.00 91.31 472 THR A C 1
ATOM 3497 O O . THR A 1 472 ? 22.974 28.606 42.429 1.00 91.31 472 THR A O 1
ATOM 3500 N N . ARG A 1 473 ? 21.852 27.931 40.611 1.00 89.12 473 ARG A N 1
ATOM 3501 C CA . ARG A 1 473 ? 22.673 28.727 39.687 1.00 89.12 473 ARG A CA 1
ATOM 3502 C C . ARG A 1 473 ? 22.320 30.207 39.765 1.00 89.12 473 ARG A C 1
ATOM 3504 O O . ARG A 1 473 ? 23.219 31.038 39.735 1.00 89.12 473 ARG A O 1
ATOM 3511 N N . SER A 1 474 ? 21.030 30.520 39.872 1.00 87.75 474 SER A N 1
ATOM 3512 C CA . SER A 1 474 ? 20.557 31.891 40.063 1.00 87.75 474 SER A CA 1
ATOM 3513 C C . SER A 1 474 ? 19.260 31.966 40.870 1.00 87.75 474 SER A C 1
ATOM 3515 O O . SER A 1 474 ? 18.448 31.042 40.800 1.00 87.75 474 SER A O 1
ATOM 3517 N N . ALA A 1 475 ? 19.028 33.084 41.563 1.00 86.62 475 ALA A N 1
ATOM 3518 C CA . ALA A 1 475 ? 17.791 33.418 42.266 1.00 86.62 475 ALA A CA 1
ATOM 3519 C C . ALA A 1 475 ? 16.538 33.311 41.381 1.00 86.62 475 ALA A C 1
ATOM 3521 O O . ALA A 1 475 ? 15.452 33.015 41.875 1.00 86.62 475 ALA A O 1
ATOM 3522 N N . TYR A 1 476 ? 16.690 33.466 40.061 1.00 90.06 476 TYR A N 1
ATOM 3523 C CA . TYR A 1 476 ? 15.607 33.303 39.088 1.00 90.06 476 TYR A CA 1
ATOM 3524 C C . TYR A 1 476 ? 15.254 31.839 38.763 1.00 90.06 476 TYR A C 1
ATOM 3526 O O . TYR A 1 476 ? 14.367 31.600 37.945 1.00 90.06 476 TYR A O 1
ATOM 3534 N N . SER A 1 477 ? 15.880 30.859 39.430 1.00 90.25 477 SER A N 1
ATOM 3535 C CA . SER A 1 477 ? 15.539 29.422 39.365 1.00 90.25 477 SER A CA 1
ATOM 3536 C C . SER A 1 477 ? 14.245 29.138 40.143 1.00 90.25 477 SER A C 1
ATOM 3538 O O . SER A 1 477 ? 14.218 28.438 41.164 1.00 90.25 477 SER A O 1
ATOM 3540 N N . THR A 1 478 ? 13.166 29.772 39.687 1.00 88.00 478 THR A N 1
ATOM 3541 C CA . THR A 1 478 ? 11.871 29.858 40.362 1.00 88.00 478 THR A CA 1
ATOM 3542 C C . THR A 1 478 ? 10.822 28.998 39.679 1.00 88.00 478 THR A C 1
ATOM 3544 O O . THR A 1 478 ? 10.868 28.795 38.471 1.00 88.00 478 THR A O 1
ATOM 3547 N N . ASN A 1 479 ? 9.851 28.503 40.453 1.00 88.00 479 ASN A N 1
ATOM 3548 C CA . ASN A 1 479 ? 8.728 27.705 39.941 1.00 88.00 479 ASN A CA 1
ATOM 3549 C C . ASN A 1 479 ? 9.130 26.472 39.103 1.00 88.00 479 ASN A C 1
ATOM 3551 O O . ASN A 1 479 ? 8.322 25.988 38.308 1.00 88.00 479 ASN A O 1
ATOM 3555 N N . ILE A 1 480 ? 10.338 25.946 39.321 1.00 89.50 480 ILE A N 1
ATOM 3556 C CA . ILE A 1 480 ? 10.853 24.733 38.687 1.00 89.50 480 ILE A CA 1
ATOM 3557 C C . ILE A 1 480 ? 9.918 23.571 39.026 1.00 89.50 480 ILE A C 1
ATOM 3559 O O . ILE A 1 480 ? 9.515 23.388 40.182 1.00 89.50 480 ILE A O 1
ATOM 3563 N N . LEU A 1 481 ? 9.563 22.786 38.011 1.00 90.38 481 LEU A N 1
ATOM 3564 C CA . LEU A 1 481 ? 8.832 21.540 38.200 1.00 90.38 481 LEU A CA 1
ATOM 3565 C C . LEU A 1 481 ? 9.856 20.432 38.424 1.00 90.38 481 LEU A C 1
ATOM 3567 O O . LEU A 1 481 ? 10.687 20.178 37.555 1.00 90.38 481 LEU A O 1
ATOM 3571 N N . ILE A 1 482 ? 9.803 19.782 39.583 1.00 91.06 482 ILE A N 1
ATOM 3572 C CA . ILE A 1 482 ? 10.718 18.700 39.944 1.00 91.06 482 ILE A CA 1
ATOM 3573 C C . ILE A 1 482 ? 9.928 17.399 40.050 1.00 91.06 482 ILE A C 1
ATOM 3575 O O . ILE A 1 482 ? 8.967 17.319 40.818 1.00 91.06 482 ILE A O 1
ATOM 3579 N N . ARG A 1 483 ? 10.320 16.384 39.278 1.00 90.31 483 ARG A N 1
ATOM 3580 C CA . ARG A 1 483 ? 9.753 15.033 39.308 1.00 90.31 483 ARG A CA 1
ATOM 3581 C C . ARG A 1 483 ? 10.718 14.081 40.006 1.00 90.31 483 ARG A C 1
ATOM 3583 O O . ARG A 1 483 ? 11.887 14.014 39.645 1.00 90.31 483 ARG A O 1
ATOM 3590 N N . TYR A 1 484 ? 10.214 13.307 40.958 1.00 88.50 484 TYR A N 1
ATOM 3591 C CA . TYR A 1 484 ? 11.000 12.389 41.781 1.00 88.50 484 TYR A CA 1
ATOM 3592 C C . TYR A 1 484 ? 10.567 10.945 41.542 1.00 88.50 484 TYR A C 1
ATOM 3594 O O . TYR A 1 484 ? 9.376 10.642 41.615 1.00 88.50 484 TYR A O 1
ATOM 3602 N N . MET A 1 485 ? 11.533 10.062 41.288 1.00 85.50 485 MET A N 1
ATOM 3603 C CA . MET A 1 485 ? 11.332 8.631 41.054 1.00 85.50 485 MET A CA 1
ATOM 3604 C C . MET A 1 485 ? 12.403 7.839 41.810 1.00 85.50 485 MET A C 1
ATOM 3606 O O . MET A 1 485 ? 13.558 8.257 41.845 1.00 85.50 485 MET A O 1
ATOM 3610 N N . CYS A 1 486 ? 12.081 6.685 42.398 1.00 85.75 486 CYS A N 1
ATOM 3611 C CA . CYS A 1 486 ? 13.114 5.796 42.939 1.00 85.75 486 CYS A CA 1
ATOM 3612 C C . CYS A 1 486 ? 12.660 4.334 43.048 1.00 85.75 486 CYS A C 1
ATOM 3614 O O . CYS A 1 486 ? 11.474 4.016 42.996 1.00 85.75 486 CYS A O 1
ATOM 3616 N N . SER A 1 487 ? 13.637 3.443 43.220 1.00 85.38 487 SER A N 1
ATOM 3617 C CA . SER A 1 487 ? 13.433 2.009 43.474 1.00 85.38 487 SER A CA 1
ATOM 3618 C C . SER A 1 487 ? 12.911 1.674 44.880 1.00 85.38 487 SER A C 1
ATOM 3620 O O . SER A 1 487 ? 12.359 0.594 45.062 1.00 85.38 487 SER A O 1
ATOM 3622 N N . HIS A 1 488 ? 13.103 2.576 45.848 1.00 86.12 488 HIS A N 1
ATOM 3623 C CA . HIS A 1 488 ? 12.864 2.362 47.280 1.00 86.12 488 HIS A CA 1
ATOM 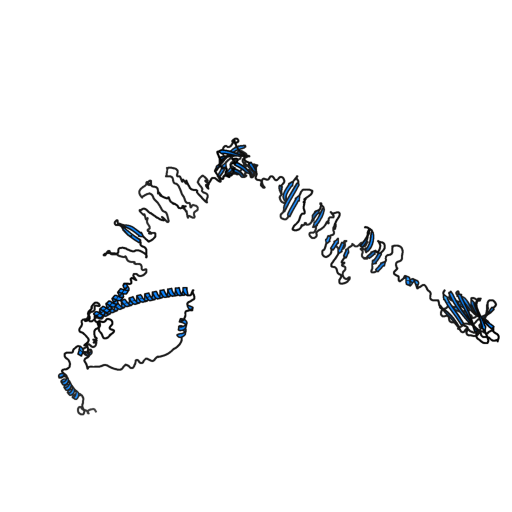3624 C C . HIS A 1 488 ? 12.067 3.547 47.858 1.00 86.12 488 HIS A C 1
ATOM 3626 O O . HIS A 1 488 ? 10.921 3.740 47.457 1.00 86.12 488 HIS A O 1
ATOM 3632 N N . THR A 1 489 ? 12.658 4.366 48.737 1.00 85.69 489 THR A N 1
ATOM 3633 C CA . THR A 1 489 ? 11.998 5.549 49.313 1.00 85.69 489 THR A CA 1
ATOM 3634 C C . THR A 1 489 ? 12.682 6.826 48.844 1.00 85.69 489 THR A C 1
ATOM 3636 O O . THR A 1 489 ? 13.893 6.985 48.996 1.00 85.69 489 THR A O 1
ATOM 3639 N N . ILE A 1 490 ? 11.893 7.764 48.322 1.00 87.62 490 ILE A N 1
ATOM 3640 C CA . ILE A 1 490 ? 12.291 9.151 48.090 1.00 87.62 490 ILE A CA 1
ATOM 3641 C C . ILE A 1 490 ? 11.280 10.057 48.780 1.00 87.62 490 ILE A C 1
ATOM 3643 O O . ILE A 1 490 ? 10.072 9.892 48.613 1.00 87.62 490 ILE A O 1
ATOM 3647 N N . THR A 1 491 ? 11.789 11.009 49.551 1.00 87.38 491 THR A N 1
ATOM 3648 C CA . THR A 1 491 ? 11.019 12.050 50.227 1.00 87.38 491 THR A CA 1
ATOM 3649 C C . THR A 1 491 ? 11.446 13.385 49.626 1.00 87.38 491 THR A C 1
ATOM 3651 O O . THR A 1 491 ? 12.530 13.878 49.956 1.00 87.38 491 THR A O 1
ATOM 3654 N N . PRO A 1 492 ? 10.652 13.972 48.713 1.00 85.19 492 PRO A N 1
ATOM 3655 C CA . PRO A 1 492 ? 10.922 15.294 48.159 1.00 85.19 492 PRO A CA 1
ATOM 3656 C C . PRO A 1 492 ? 11.001 16.346 49.256 1.00 85.19 492 PRO A C 1
ATOM 3658 O O . PRO A 1 492 ? 10.126 16.438 50.116 1.00 85.19 492 PRO A O 1
ATOM 3661 N N . TYR A 1 493 ? 12.087 17.113 49.252 1.00 75.12 493 TYR A N 1
ATOM 3662 C CA . TYR A 1 493 ? 12.476 17.905 50.411 1.00 75.12 493 TYR A CA 1
ATOM 3663 C C . TYR A 1 493 ? 13.256 19.143 49.969 1.00 75.12 493 TYR A C 1
ATOM 3665 O O . TYR A 1 493 ? 14.472 19.210 50.129 1.00 75.12 493 TYR A O 1
ATOM 3673 N N . VAL A 1 494 ? 12.549 20.113 49.373 1.00 83.56 494 VAL A N 1
ATOM 3674 C CA . VAL A 1 494 ? 13.154 21.385 48.947 1.00 83.56 494 VAL A CA 1
ATOM 3675 C C . VAL A 1 494 ? 13.177 22.382 50.103 1.00 83.56 494 VAL A C 1
ATOM 3677 O O . VAL A 1 494 ? 12.221 23.126 50.326 1.00 83.56 494 VAL A O 1
ATOM 3680 N N . SER A 1 495 ? 14.284 22.377 50.840 1.00 84.19 495 SER A N 1
ATOM 3681 C CA . SER A 1 495 ? 14.491 23.126 52.084 1.00 84.19 495 SER A CA 1
ATOM 3682 C C . SER A 1 495 ? 15.923 23.674 52.171 1.00 84.19 495 SER A C 1
ATOM 3684 O O . SER A 1 495 ? 16.717 23.505 51.244 1.00 84.19 495 SER A O 1
ATOM 3686 N N . ASN A 1 496 ? 16.257 24.350 53.278 1.00 78.75 496 ASN A N 1
ATOM 3687 C CA . ASN A 1 496 ? 17.605 24.874 53.542 1.00 78.75 496 ASN A CA 1
ATOM 3688 C C . ASN A 1 496 ? 18.139 25.773 52.407 1.00 78.75 496 ASN A C 1
ATOM 3690 O O . ASN A 1 496 ? 19.311 25.715 52.052 1.00 78.75 496 ASN A O 1
ATOM 3694 N N . LYS A 1 497 ? 17.252 26.577 51.805 1.00 81.94 497 LYS A N 1
ATOM 3695 C CA . LYS A 1 497 ? 17.570 27.492 50.700 1.00 81.94 497 LYS A CA 1
ATOM 3696 C C . LYS A 1 497 ? 18.485 28.606 51.204 1.00 81.94 497 LYS A C 1
ATOM 3698 O O . LYS A 1 497 ? 18.170 29.218 52.220 1.00 81.94 497 LYS A O 1
ATOM 3703 N N . GLY A 1 498 ? 19.571 28.896 50.489 1.00 80.00 498 GLY A N 1
ATOM 3704 C CA . GLY A 1 498 ? 20.550 29.896 50.928 1.00 80.00 498 GLY A CA 1
ATOM 3705 C C . GLY A 1 498 ? 21.677 29.342 51.806 1.00 80.00 498 GLY A C 1
ATOM 3706 O O . GLY A 1 498 ? 22.435 30.129 52.365 1.00 80.00 498 GLY A O 1
ATOM 3707 N N . ALA A 1 499 ? 21.801 28.019 51.952 1.00 84.00 499 ALA A N 1
ATOM 3708 C CA . ALA A 1 499 ? 22.808 27.410 52.815 1.00 84.00 499 ALA A CA 1
ATOM 3709 C C . ALA A 1 499 ? 24.230 27.451 52.220 1.00 84.00 499 ALA A C 1
ATOM 3711 O O . ALA A 1 499 ? 24.441 27.496 51.001 1.00 84.00 499 ALA A O 1
ATOM 3712 N N . THR A 1 500 ? 25.222 27.365 53.111 1.00 89.44 500 THR A N 1
ATOM 3713 C CA . THR A 1 500 ? 26.608 27.017 52.773 1.00 89.44 500 THR A CA 1
ATOM 3714 C C . THR A 1 500 ? 26.713 25.546 52.346 1.00 89.44 500 THR A C 1
ATOM 3716 O O . THR A 1 500 ? 25.755 24.778 52.460 1.00 89.44 500 THR A O 1
ATOM 3719 N N . GLN A 1 501 ? 27.868 25.131 51.811 1.00 92.81 501 GLN A N 1
ATOM 3720 C CA . GLN A 1 501 ? 28.059 23.743 51.379 1.00 92.81 501 GLN A CA 1
ATOM 3721 C C . GLN A 1 501 ? 27.921 22.772 52.571 1.00 92.81 501 GLN A C 1
ATOM 3723 O O . GLN A 1 501 ? 28.620 22.960 53.568 1.00 92.81 501 GLN A O 1
ATOM 3728 N N . PRO A 1 502 ? 27.089 21.714 52.471 1.00 91.56 502 PRO A N 1
ATOM 3729 C CA . PRO A 1 502 ? 26.977 20.706 53.520 1.00 91.56 502 PRO A CA 1
ATOM 3730 C C . PRO A 1 502 ? 28.315 20.019 53.824 1.00 91.56 502 PRO A C 1
ATOM 3732 O O . PRO A 1 502 ? 29.080 19.674 52.915 1.00 91.56 502 PRO A O 1
ATOM 3735 N N . ALA A 1 503 ? 28.583 19.775 55.107 1.00 91.12 503 ALA A N 1
ATOM 3736 C CA . ALA A 1 503 ? 29.740 18.996 55.537 1.00 91.12 503 ALA A CA 1
ATOM 3737 C C . ALA A 1 503 ? 29.629 17.543 55.034 1.00 91.12 503 ALA A C 1
ATOM 3739 O O . ALA A 1 503 ? 28.556 16.945 55.075 1.00 91.12 503 ALA A O 1
ATOM 3740 N N . GLY A 1 504 ? 30.737 16.978 54.545 1.00 90.06 504 GLY A N 1
ATOM 3741 C CA . GLY A 1 504 ? 30.766 15.609 54.010 1.00 90.06 504 GLY A CA 1
ATOM 3742 C C . GLY A 1 504 ? 30.067 15.413 52.654 1.00 90.06 504 GLY A C 1
ATOM 3743 O O . GLY A 1 504 ? 29.832 14.272 52.265 1.00 90.06 504 GLY A O 1
ATOM 3744 N N . LEU A 1 505 ? 29.731 16.491 51.931 1.00 94.88 505 LEU A N 1
ATOM 3745 C CA . LEU A 1 505 ? 29.119 16.410 50.601 1.00 94.88 505 LEU A CA 1
ATOM 3746 C C . LEU A 1 505 ? 30.049 15.733 49.578 1.00 94.88 505 LEU A C 1
ATOM 3748 O O . LEU A 1 505 ? 31.123 16.249 49.265 1.00 94.88 505 LEU A O 1
ATOM 3752 N N . VAL A 1 506 ? 29.576 14.645 48.971 1.00 95.94 506 VAL A N 1
ATOM 3753 C CA . VAL A 1 506 ? 30.166 14.052 47.763 1.00 95.94 506 VAL A CA 1
ATOM 3754 C C . VAL A 1 506 ? 29.491 14.671 46.539 1.00 95.94 506 VAL A C 1
ATOM 3756 O O . VAL A 1 506 ? 28.262 14.677 46.453 1.00 95.94 506 VAL A O 1
ATOM 3759 N N . LYS A 1 507 ? 30.272 15.219 45.599 1.00 95.56 507 LYS A N 1
ATOM 3760 C CA . LYS A 1 507 ? 29.744 15.842 44.372 1.00 95.56 507 LYS A CA 1
ATOM 3761 C C . LYS A 1 507 ? 29.425 14.797 43.302 1.00 95.56 507 LYS A C 1
ATOM 3763 O O . LYS A 1 507 ? 30.163 13.827 43.143 1.00 95.56 507 LYS A O 1
ATOM 3768 N N . GLY A 1 508 ? 28.357 15.033 42.545 1.00 94.19 508 GLY A N 1
ATOM 3769 C CA . GLY A 1 508 ? 28.034 14.265 41.342 1.00 94.19 508 GLY A CA 1
ATOM 3770 C C . GLY A 1 508 ? 28.590 14.890 40.058 1.00 94.19 508 GLY A C 1
ATOM 3771 O O . GLY A 1 508 ? 29.079 16.020 40.058 1.00 94.19 508 GLY A O 1
ATOM 3772 N N . LEU A 1 509 ? 28.504 14.151 38.949 1.00 94.88 509 LEU A N 1
ATOM 3773 C CA . LEU A 1 509 ? 29.007 14.577 37.640 1.00 94.88 509 LEU A CA 1
ATOM 3774 C C . LEU A 1 509 ? 27.958 15.379 36.848 1.00 94.88 509 LEU A C 1
ATOM 3776 O O . LEU A 1 509 ? 26.828 14.930 36.662 1.00 94.88 509 LEU A O 1
ATOM 3780 N N . MET A 1 510 ? 28.346 16.542 36.324 1.00 91.94 510 MET A N 1
ATOM 3781 C CA . MET A 1 510 ? 27.524 17.331 35.398 1.00 91.94 510 MET A CA 1
ATOM 3782 C C . MET A 1 510 ? 27.807 16.887 33.953 1.00 91.94 510 MET A C 1
ATOM 3784 O O . MET A 1 510 ? 28.949 16.976 33.508 1.00 91.94 510 MET A O 1
ATOM 3788 N N . VAL A 1 511 ? 26.791 16.429 33.216 1.00 88.38 511 VAL A N 1
ATOM 3789 C CA . VAL A 1 511 ? 26.915 15.916 31.839 1.00 88.38 511 VAL A CA 1
ATOM 3790 C C . VAL A 1 511 ? 25.952 16.653 30.908 1.00 88.38 511 VAL A C 1
ATOM 3792 O O . VAL A 1 511 ? 24.767 16.795 31.204 1.00 88.38 511 VAL A O 1
ATOM 3795 N N . THR A 1 512 ? 26.444 17.091 29.752 1.00 85.06 512 THR A N 1
ATOM 3796 C CA . THR A 1 512 ? 25.627 17.701 28.693 1.00 85.06 512 THR A CA 1
ATOM 3797 C C . THR A 1 512 ? 25.280 16.658 27.638 1.00 85.06 512 THR A C 1
ATOM 3799 O O . THR A 1 512 ? 26.168 15.977 27.132 1.00 85.06 512 THR A O 1
ATOM 3802 N N . ASN A 1 513 ? 24.000 16.545 27.287 1.00 81.50 513 ASN A N 1
ATOM 3803 C CA . ASN A 1 513 ? 23.550 15.737 26.163 1.00 81.50 513 ASN A CA 1
ATOM 3804 C C . ASN A 1 513 ? 23.729 16.527 24.861 1.00 81.50 513 ASN A C 1
ATOM 3806 O O . ASN A 1 513 ? 23.173 17.620 24.726 1.00 81.50 513 ASN A O 1
ATOM 3810 N N . TYR A 1 514 ? 24.487 15.984 23.909 1.00 73.25 514 TYR A N 1
ATOM 3811 C CA . TYR A 1 514 ? 24.716 16.653 22.632 1.00 73.25 514 TYR A CA 1
ATOM 3812 C C . TYR A 1 514 ? 23.663 16.246 21.595 1.00 73.25 514 TYR A C 1
ATOM 3814 O O . TYR A 1 514 ? 23.408 15.068 21.358 1.00 73.25 514 TYR A O 1
ATOM 3822 N N . THR A 1 515 ? 23.041 17.246 20.978 1.00 68.12 515 THR A N 1
ATOM 3823 C CA . THR A 1 515 ? 21.957 17.117 19.992 1.00 68.12 515 THR A CA 1
ATOM 3824 C C . THR A 1 515 ? 22.218 18.065 18.820 1.00 68.12 515 THR A C 1
ATOM 3826 O O . THR A 1 515 ? 23.136 18.879 18.875 1.00 68.12 515 THR A O 1
ATOM 3829 N N . SER A 1 516 ? 21.394 18.044 17.769 1.00 63.25 516 SER A N 1
ATOM 3830 C CA . SER A 1 516 ? 21.487 19.035 16.681 1.00 63.25 516 SER A CA 1
ATOM 3831 C C . SER A 1 516 ? 21.365 20.495 17.154 1.00 63.25 516 SER A C 1
ATOM 3833 O O . SER A 1 516 ? 21.866 21.387 16.476 1.00 63.25 516 SER A O 1
ATOM 3835 N N . TYR A 1 517 ? 20.743 20.732 18.316 1.00 62.75 517 TYR A N 1
ATOM 3836 C CA . TYR A 1 517 ? 20.572 22.050 18.938 1.00 62.75 517 TYR A CA 1
ATOM 3837 C C . TYR A 1 517 ? 21.734 22.452 19.869 1.00 62.75 517 TYR A C 1
ATOM 3839 O O . TYR A 1 517 ? 21.910 23.623 20.188 1.00 62.75 517 TYR A O 1
ATOM 3847 N N . ASN A 1 518 ? 22.533 21.488 20.328 1.00 64.75 518 ASN A N 1
ATOM 3848 C CA . ASN A 1 518 ? 23.579 21.684 21.330 1.00 64.75 518 ASN A CA 1
ATOM 3849 C C . ASN A 1 518 ? 24.731 20.728 20.999 1.00 64.75 518 ASN A C 1
ATOM 3851 O O . ASN A 1 518 ? 24.672 19.557 21.366 1.00 64.75 518 ASN A O 1
ATOM 3855 N N . LYS A 1 519 ? 25.730 21.191 20.239 1.00 62.19 519 LYS A N 1
ATOM 3856 C CA . LYS A 1 519 ? 26.763 20.341 19.623 1.00 62.19 519 LYS A CA 1
ATOM 3857 C C . LYS A 1 519 ? 28.166 20.969 19.746 1.00 62.19 519 LYS A C 1
ATOM 3859 O O . LYS A 1 519 ? 28.284 22.172 19.522 1.00 62.19 519 LYS A O 1
ATOM 3864 N N . PRO A 1 520 ? 29.235 20.193 20.000 1.00 59.69 520 PRO A N 1
ATOM 3865 C CA . PRO A 1 520 ? 30.616 20.646 19.907 1.00 59.69 520 PRO A CA 1
ATOM 3866 C C . PRO A 1 520 ? 31.195 20.156 18.573 1.00 59.69 520 PRO A C 1
ATOM 3868 O O . PRO A 1 520 ? 31.997 19.227 18.534 1.00 59.69 520 PRO A O 1
ATOM 3871 N N . LEU A 1 521 ? 30.707 20.699 17.455 1.00 56.94 521 LEU A N 1
ATOM 3872 C CA . LEU A 1 521 ? 31.190 20.303 16.129 1.00 56.94 521 LEU A CA 1
ATOM 3873 C C . LEU A 1 521 ? 32.154 21.349 15.578 1.00 56.94 521 LEU A C 1
ATOM 3875 O O . LEU A 1 521 ? 31.821 22.081 14.646 1.00 56.94 521 LEU A O 1
ATOM 3879 N N . ASP A 1 522 ? 33.363 21.358 16.141 1.00 62.62 522 ASP A N 1
ATOM 3880 C CA . ASP A 1 522 ? 34.531 22.019 15.556 1.00 62.62 522 ASP A CA 1
ATOM 3881 C C . ASP A 1 522 ? 34.842 21.364 14.202 1.00 62.62 522 ASP A C 1
ATOM 3883 O O . ASP A 1 522 ? 35.611 20.410 14.096 1.00 62.62 522 ASP A O 1
ATOM 3887 N N . GLY A 1 523 ? 34.172 21.854 13.159 1.00 69.00 523 GLY A N 1
ATOM 3888 C CA . GLY A 1 523 ? 34.366 21.411 11.785 1.00 69.00 523 GLY A CA 1
ATOM 3889 C C . GLY A 1 523 ? 33.293 20.504 11.180 1.00 69.00 523 GLY A C 1
ATOM 3890 O O . GLY A 1 523 ? 33.554 19.967 10.110 1.00 69.00 523 GLY A O 1
ATOM 3891 N N . VAL A 1 524 ? 32.103 20.331 11.778 1.00 79.94 524 VAL A N 1
ATOM 3892 C CA . VAL A 1 524 ? 31.008 19.557 11.141 1.00 79.94 524 VAL A CA 1
ATOM 3893 C C . VAL A 1 524 ? 29.658 20.280 11.215 1.00 79.94 524 VAL A C 1
ATOM 3895 O O . VAL A 1 524 ? 29.100 20.530 12.284 1.00 79.94 524 VAL A O 1
ATOM 3898 N N . ASP A 1 525 ? 29.085 20.569 10.053 1.00 78.62 525 ASP A N 1
ATOM 3899 C CA . ASP A 1 525 ? 27.862 21.352 9.878 1.00 78.62 525 ASP A CA 1
ATOM 3900 C C . ASP A 1 525 ? 26.922 20.729 8.842 1.00 78.62 525 ASP A C 1
ATOM 3902 O O . ASP A 1 525 ? 27.310 19.868 8.055 1.00 78.62 525 ASP A O 1
ATOM 3906 N N . ILE A 1 526 ? 25.680 21.212 8.817 1.00 78.69 526 ILE A N 1
ATOM 3907 C CA . ILE A 1 526 ? 24.757 21.001 7.701 1.00 78.69 526 ILE A CA 1
ATOM 3908 C C . ILE A 1 526 ? 24.623 22.331 6.963 1.00 78.69 526 ILE A C 1
ATOM 3910 O O . ILE A 1 526 ? 24.297 23.346 7.576 1.00 78.69 526 ILE A O 1
ATOM 3914 N N . GLU A 1 527 ? 24.864 22.328 5.656 1.00 78.44 527 GLU A N 1
ATOM 3915 C CA . GLU A 1 527 ? 24.673 23.488 4.791 1.00 78.44 527 GLU A CA 1
ATOM 3916 C C . GLU A 1 527 ? 23.472 23.264 3.867 1.00 78.44 527 GLU A C 1
ATOM 3918 O O . GLU A 1 527 ? 23.371 22.253 3.159 1.00 78.44 527 GLU A O 1
ATOM 3923 N N . ALA A 1 528 ? 22.537 24.217 3.889 1.00 75.31 528 ALA A N 1
ATOM 3924 C CA . ALA A 1 528 ? 21.356 24.188 3.038 1.00 75.31 528 ALA A CA 1
ATOM 3925 C C . ALA A 1 528 ? 21.775 24.108 1.561 1.00 75.31 528 ALA A C 1
ATOM 3927 O O . ALA A 1 528 ? 22.637 24.861 1.117 1.00 75.31 528 ALA A O 1
ATOM 3928 N N . ALA A 1 529 ? 21.171 23.181 0.811 1.00 71.94 529 ALA A N 1
ATOM 3929 C CA . ALA A 1 529 ? 21.503 22.916 -0.593 1.00 71.94 529 ALA A CA 1
ATOM 3930 C C . ALA A 1 529 ? 22.972 22.498 -0.871 1.00 71.94 529 ALA A C 1
ATOM 3932 O O . ALA A 1 529 ? 23.435 22.645 -2.002 1.00 71.94 529 ALA A O 1
ATOM 3933 N N . LYS A 1 530 ? 23.693 21.946 0.121 1.00 73.00 530 LYS A N 1
ATOM 3934 C CA . LYS A 1 530 ? 24.967 21.213 -0.081 1.00 73.00 530 LYS A CA 1
ATOM 3935 C C . LYS A 1 530 ? 25.122 19.943 0.772 1.00 73.00 530 LYS A C 1
ATOM 3937 O O . LYS A 1 530 ? 25.906 19.064 0.427 1.00 73.00 530 LYS A O 1
ATOM 3942 N N . GLY A 1 531 ? 24.370 19.804 1.867 1.00 84.69 531 GLY A N 1
ATOM 3943 C CA . GLY A 1 531 ? 24.399 18.614 2.726 1.00 84.69 531 GLY A CA 1
ATOM 3944 C C . GLY A 1 531 ? 25.389 18.738 3.882 1.00 84.69 531 GLY A C 1
ATOM 3945 O O . GLY A 1 531 ? 25.365 19.733 4.602 1.00 84.69 531 GLY A O 1
ATOM 3946 N N . ILE A 1 532 ? 26.225 17.721 4.102 1.00 87.75 532 ILE A N 1
ATOM 3947 C CA . ILE A 1 532 ? 27.200 17.718 5.202 1.00 87.75 532 ILE A CA 1
ATOM 3948 C C . ILE A 1 532 ? 28.386 18.594 4.804 1.00 87.75 532 ILE A C 1
ATOM 3950 O O . ILE A 1 532 ? 29.056 18.297 3.818 1.00 87.75 532 ILE A O 1
ATOM 3954 N N . LYS A 1 533 ? 28.662 19.637 5.590 1.00 86.44 533 LYS A N 1
ATOM 3955 C CA . LYS A 1 533 ? 29.872 20.458 5.508 1.00 86.44 533 LYS A CA 1
ATOM 3956 C C . LYS A 1 533 ? 30.895 19.966 6.528 1.00 86.44 533 LYS A C 1
ATOM 3958 O O . LYS A 1 533 ? 30.598 19.883 7.718 1.00 86.44 533 LYS A O 1
ATOM 3963 N N . LEU A 1 534 ? 32.112 19.720 6.064 1.00 87.25 534 LEU A N 1
ATOM 3964 C CA . LEU A 1 534 ? 33.295 19.445 6.868 1.00 87.25 534 LEU A CA 1
ATOM 3965 C C . LEU A 1 534 ? 34.258 20.631 6.733 1.00 87.25 534 LEU A C 1
ATOM 3967 O O . LEU A 1 534 ? 34.678 20.950 5.621 1.00 87.25 534 LEU A O 1
ATOM 3971 N N . THR A 1 535 ? 34.605 21.284 7.840 1.00 84.69 535 THR A N 1
ATOM 3972 C CA . THR A 1 535 ? 35.534 22.425 7.867 1.00 84.69 535 THR A CA 1
ATOM 3973 C C . THR A 1 535 ? 36.817 22.025 8.584 1.00 84.69 535 THR A C 1
ATOM 3975 O O . THR A 1 535 ? 36.787 21.696 9.766 1.00 84.69 535 THR A O 1
ATOM 3978 N N . TYR A 1 536 ? 37.958 22.106 7.903 1.00 82.88 536 TYR A N 1
ATOM 3979 C CA . TYR A 1 536 ? 39.271 21.841 8.492 1.00 82.88 536 TYR A CA 1
ATOM 3980 C C . TYR A 1 536 ? 40.277 22.904 8.045 1.00 82.88 536 TYR A C 1
ATOM 3982 O O . TYR A 1 536 ? 40.389 23.194 6.857 1.00 82.88 536 TYR A O 1
ATOM 3990 N N . SER A 1 537 ? 41.000 23.508 8.995 1.00 83.81 537 SER A N 1
ATOM 3991 C CA . SER A 1 537 ? 41.989 24.572 8.733 1.00 83.81 537 SER A CA 1
ATOM 3992 C C . SER A 1 537 ? 41.459 25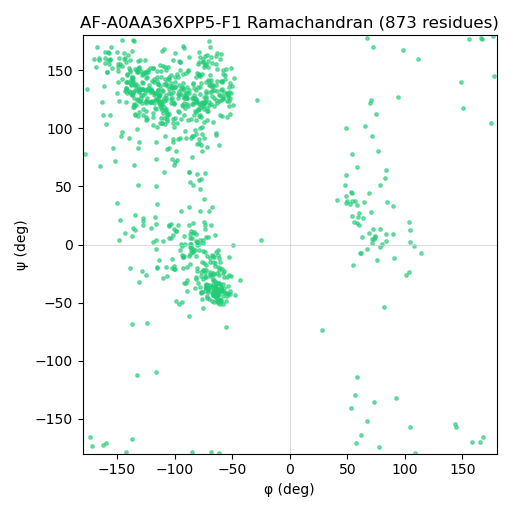.707 7.827 1.00 83.81 537 SER A C 1
ATOM 3994 O O . SER A 1 537 ? 42.119 26.165 6.898 1.00 83.81 537 SER A O 1
ATOM 3996 N N . GLY A 1 538 ? 40.209 26.129 8.054 1.00 81.75 538 GLY A N 1
ATOM 3997 C CA . GLY A 1 538 ? 39.552 27.185 7.272 1.00 81.75 538 GLY A CA 1
ATOM 3998 C C . GLY A 1 538 ? 39.118 26.793 5.852 1.00 81.75 538 GLY A C 1
ATOM 3999 O O . GLY A 1 538 ? 38.635 27.658 5.128 1.00 81.75 538 GLY A O 1
ATOM 4000 N N . LYS A 1 539 ? 39.258 25.523 5.449 1.00 86.25 539 LYS A N 1
ATOM 4001 C CA . LYS A 1 539 ? 38.757 24.990 4.174 1.00 86.25 539 LYS A CA 1
ATOM 4002 C C . LYS A 1 539 ? 37.517 24.138 4.380 1.00 86.25 539 LYS A C 1
ATOM 4004 O O . LYS A 1 539 ? 37.497 23.280 5.263 1.00 86.25 539 LYS A O 1
ATOM 4009 N N . GLN A 1 540 ? 36.504 24.359 3.549 1.00 89.31 540 GLN A N 1
ATOM 4010 C CA . GLN A 1 540 ? 35.240 23.629 3.583 1.00 89.31 540 GLN A CA 1
ATOM 4011 C C . GLN A 1 540 ? 35.206 22.537 2.508 1.00 89.31 540 GLN A C 1
ATOM 4013 O O . GLN A 1 540 ? 35.760 22.677 1.417 1.00 89.31 540 GLN A O 1
ATOM 4018 N N . THR A 1 541 ? 34.574 21.416 2.838 1.00 88.75 541 THR A N 1
ATOM 4019 C CA . THR A 1 541 ? 34.290 20.296 1.936 1.00 88.75 541 THR A CA 1
ATOM 4020 C C . THR A 1 541 ? 32.857 19.852 2.166 1.00 88.75 541 THR A C 1
ATOM 4022 O O . THR A 1 541 ? 32.454 19.667 3.311 1.00 88.75 541 THR A O 1
ATOM 4025 N N . TRP A 1 542 ? 32.090 19.672 1.097 1.00 90.19 542 TRP A N 1
ATOM 4026 C CA . TRP A 1 542 ? 30.674 19.330 1.164 1.00 90.19 542 TRP A CA 1
ATOM 4027 C C . TRP A 1 542 ? 30.391 17.996 0.491 1.00 90.19 542 TRP A C 1
ATOM 4029 O O . TRP A 1 542 ? 30.952 17.695 -0.564 1.00 90.19 542 TRP A O 1
ATOM 4039 N N . ILE A 1 543 ? 29.500 17.213 1.097 1.00 88.06 543 ILE A N 1
ATOM 4040 C CA . ILE A 1 543 ? 28.977 15.964 0.542 1.00 88.06 543 ILE A CA 1
ATOM 4041 C C . ILE A 1 543 ? 27.462 15.940 0.758 1.00 88.06 543 ILE A C 1
ATOM 4043 O O . ILE A 1 543 ? 26.989 15.912 1.899 1.00 88.06 543 ILE A O 1
ATOM 4047 N N . GLY A 1 544 ? 26.691 15.897 -0.329 1.00 86.69 544 GLY A N 1
ATOM 4048 C CA . GLY A 1 544 ? 25.244 15.720 -0.237 1.00 86.69 544 GLY A CA 1
ATOM 4049 C C . GLY A 1 544 ? 24.449 16.189 -1.448 1.00 86.69 544 GLY A C 1
ATOM 4050 O O . GLY A 1 544 ? 24.983 16.485 -2.515 1.00 86.69 544 GLY A O 1
ATOM 4051 N N . SER A 1 545 ? 23.127 16.224 -1.282 1.00 81.12 545 SER A N 1
ATOM 4052 C CA . SER A 1 545 ? 22.207 16.687 -2.324 1.00 81.12 545 SER A CA 1
ATOM 4053 C C . SER A 1 545 ? 22.241 18.209 -2.439 1.00 81.12 545 SER A C 1
ATOM 4055 O O . SER A 1 545 ? 21.896 18.915 -1.491 1.00 81.12 545 SER A O 1
ATOM 4057 N N . ARG A 1 546 ? 22.618 18.707 -3.620 1.00 71.81 546 ARG A N 1
ATOM 4058 C CA . ARG A 1 546 ? 22.570 20.132 -3.961 1.00 71.81 546 ARG A CA 1
ATOM 4059 C C . ARG A 1 546 ? 21.132 20.604 -4.176 1.00 71.81 546 ARG A C 1
ATOM 4061 O O . ARG A 1 546 ? 20.770 21.718 -3.821 1.00 71.81 546 ARG A O 1
ATOM 4068 N N . ASN A 1 547 ? 20.303 19.748 -4.769 1.00 77.06 547 ASN A N 1
ATOM 4069 C CA . ASN A 1 547 ? 18.857 19.921 -4.915 1.00 77.06 547 ASN A CA 1
ATOM 4070 C C . ASN A 1 547 ? 18.202 18.547 -5.164 1.00 77.06 547 ASN A C 1
ATOM 4072 O O . ASN A 1 547 ? 18.868 17.520 -5.062 1.00 77.06 547 ASN A O 1
ATOM 4076 N N . SER A 1 548 ? 16.913 18.517 -5.514 1.00 77.69 548 SER A N 1
ATOM 4077 C CA . SER A 1 548 ? 16.161 17.281 -5.794 1.00 77.69 548 SER A CA 1
ATOM 4078 C C . SER A 1 548 ? 16.695 16.436 -6.959 1.00 77.69 548 SER A C 1
ATOM 4080 O O . SER A 1 548 ? 16.284 15.290 -7.099 1.00 77.69 548 SER A O 1
ATOM 4082 N N . SER A 1 549 ? 17.566 16.988 -7.810 1.00 77.94 549 SER A N 1
ATOM 4083 C CA . SER A 1 549 ? 18.087 16.324 -9.014 1.00 77.94 549 SER A CA 1
ATOM 4084 C C . SER A 1 549 ? 19.550 15.888 -8.896 1.00 77.94 549 SER A C 1
ATOM 4086 O O . SER A 1 549 ? 19.983 15.036 -9.665 1.00 77.94 549 SER A O 1
ATOM 4088 N N . TRP A 1 550 ? 20.326 16.457 -7.963 1.00 73.62 550 TRP A N 1
ATOM 4089 C CA . TRP A 1 550 ? 21.788 16.320 -7.964 1.00 73.62 550 TRP A CA 1
ATOM 4090 C C . TRP A 1 550 ? 22.380 16.100 -6.574 1.00 73.62 550 TRP A C 1
ATOM 4092 O O . TRP A 1 550 ? 22.145 16.887 -5.659 1.00 73.62 550 TRP A O 1
ATOM 4102 N N . CYS A 1 551 ? 23.248 15.094 -6.460 1.00 80.62 551 CYS A N 1
ATOM 4103 C CA . CYS A 1 551 ? 24.198 14.929 -5.361 1.00 80.62 551 CYS A CA 1
ATOM 4104 C C . CYS A 1 551 ? 25.594 15.359 -5.835 1.00 80.62 551 CYS A C 1
ATOM 4106 O O . CYS A 1 551 ? 25.979 15.021 -6.954 1.00 80.62 551 CYS A O 1
ATOM 4108 N N . HIS A 1 552 ? 26.339 16.106 -5.017 1.00 77.44 552 HIS A N 1
ATOM 4109 C CA . HIS A 1 552 ? 27.707 16.530 -5.326 1.00 77.44 552 HIS A CA 1
ATOM 4110 C C . HIS A 1 552 ? 28.671 16.286 -4.161 1.00 77.44 552 HIS A C 1
ATOM 4112 O O . HIS A 1 552 ? 28.272 16.172 -2.999 1.00 77.44 552 HIS A O 1
ATOM 4118 N N . MET A 1 553 ? 29.954 16.208 -4.512 1.00 86.31 553 MET A N 1
ATOM 4119 C CA . MET A 1 553 ? 31.084 16.313 -3.598 1.00 86.31 553 MET A CA 1
ATOM 4120 C C . MET A 1 553 ? 31.931 17.491 -4.080 1.00 86.31 553 MET A C 1
ATOM 4122 O O . MET A 1 553 ? 32.345 17.513 -5.239 1.00 86.31 553 MET A O 1
ATOM 4126 N N . GLU A 1 554 ? 32.156 18.485 -3.227 1.00 85.44 554 GLU A N 1
ATOM 4127 C CA . GLU A 1 554 ? 32.853 19.729 -3.582 1.00 85.44 554 GLU A CA 1
ATOM 4128 C C . GLU A 1 554 ? 33.805 20.155 -2.454 1.00 85.44 554 GLU A C 1
ATOM 4130 O O . GLU A 1 554 ? 33.544 19.866 -1.288 1.00 85.44 554 GLU A O 1
ATOM 4135 N N . THR A 1 555 ? 34.928 20.804 -2.772 1.00 87.19 555 THR A N 1
ATOM 4136 C CA . THR A 1 555 ? 35.913 21.245 -1.771 1.00 87.19 555 THR A CA 1
ATOM 4137 C C . THR A 1 555 ? 36.573 22.563 -2.165 1.00 87.19 555 THR A C 1
ATOM 4139 O O . THR A 1 555 ? 36.880 22.793 -3.332 1.00 87.19 555 THR A O 1
ATOM 4142 N N . GLU A 1 556 ? 36.833 23.417 -1.176 1.00 89.06 556 GLU A N 1
ATOM 4143 C CA . GLU A 1 556 ? 37.604 24.661 -1.318 1.00 89.06 556 GLU A CA 1
ATOM 4144 C C . GLU A 1 556 ? 39.128 24.429 -1.304 1.00 89.06 556 GLU A C 1
ATOM 4146 O O . GLU A 1 556 ? 39.917 25.385 -1.354 1.00 89.06 556 GLU A O 1
ATOM 4151 N N . ALA A 1 557 ? 39.570 23.176 -1.164 1.00 83.69 557 ALA A N 1
ATOM 4152 C CA . ALA A 1 557 ? 40.974 22.805 -1.241 1.00 83.69 557 ALA A CA 1
ATOM 4153 C C . ALA A 1 557 ? 41.485 22.937 -2.685 1.00 83.69 557 ALA A C 1
ATOM 4155 O O . ALA A 1 557 ? 40.984 22.282 -3.596 1.00 83.69 557 ALA A O 1
ATOM 4156 N N . THR A 1 558 ? 42.535 23.738 -2.894 1.00 80.69 558 THR A N 1
ATOM 4157 C CA . THR A 1 558 ? 43.111 24.019 -4.225 1.00 80.69 558 THR A CA 1
ATOM 4158 C C . THR A 1 558 ? 43.562 22.757 -4.973 1.00 80.69 558 THR A C 1
ATOM 4160 O O . THR A 1 558 ? 43.546 22.728 -6.200 1.00 80.69 558 THR A O 1
ATOM 4163 N N . SER A 1 559 ? 43.942 21.706 -4.241 1.00 78.88 559 SER A N 1
ATOM 4164 C CA . SER A 1 559 ? 44.368 20.412 -4.794 1.00 78.88 559 SER A CA 1
ATOM 4165 C C . SER A 1 559 ? 43.211 19.444 -5.092 1.00 78.88 559 SER A C 1
ATOM 4167 O O . SER A 1 559 ? 43.459 18.345 -5.582 1.00 78.88 559 SER A O 1
ATOM 4169 N N . GLY A 1 560 ? 41.961 19.824 -4.802 1.00 80.00 560 GLY A N 1
ATOM 4170 C CA . GLY A 1 560 ? 40.784 18.975 -4.979 1.00 80.00 560 GLY A CA 1
ATOM 4171 C C . GLY A 1 560 ? 40.743 17.768 -4.035 1.00 80.00 560 GLY A C 1
ATOM 4172 O O . GLY A 1 560 ? 41.272 17.798 -2.923 1.00 80.00 560 GLY A O 1
ATOM 4173 N N . PHE A 1 561 ? 40.086 16.698 -4.486 1.00 79.31 561 PHE A N 1
ATOM 4174 C CA . PHE A 1 561 ? 39.940 15.447 -3.742 1.00 79.31 561 PHE A CA 1
ATOM 4175 C C . PHE A 1 561 ? 41.096 14.478 -4.016 1.00 79.31 561 PHE A C 1
ATOM 4177 O O . PHE A 1 561 ? 41.456 14.239 -5.167 1.00 79.31 561 PHE A O 1
ATOM 4184 N N . TYR A 1 562 ? 41.619 13.859 -2.956 1.00 80.81 562 TYR A N 1
ATOM 4185 C CA . TYR A 1 562 ? 42.645 12.818 -3.027 1.00 80.81 562 TYR A CA 1
ATOM 4186 C C . TYR A 1 562 ? 42.096 11.478 -2.518 1.00 80.81 562 TYR A C 1
ATOM 4188 O O . TYR A 1 562 ? 41.362 11.440 -1.531 1.00 80.81 562 TYR A O 1
ATOM 4196 N N . SER A 1 563 ? 42.473 10.378 -3.172 1.00 81.88 563 SER A N 1
ATOM 4197 C CA . SER A 1 563 ? 42.118 9.012 -2.776 1.00 81.88 563 SER A CA 1
ATOM 4198 C C . SER A 1 563 ? 43.340 8.102 -2.873 1.00 81.88 563 SER A C 1
ATOM 4200 O O . SER A 1 563 ? 44.068 8.141 -3.862 1.00 81.88 563 SER A O 1
ATOM 4202 N N . TYR A 1 564 ? 43.525 7.239 -1.873 1.00 86.12 564 TYR A N 1
ATOM 4203 C CA . TYR A 1 564 ? 44.551 6.189 -1.867 1.00 86.12 564 TYR A CA 1
ATOM 4204 C C . TYR A 1 564 ? 44.163 4.955 -2.708 1.00 86.12 564 TYR A C 1
ATOM 4206 O O . TYR A 1 564 ? 44.898 3.970 -2.744 1.00 86.12 564 TYR A O 1
ATOM 4214 N N . SER A 1 565 ? 42.988 4.948 -3.344 1.00 87.50 565 SER A N 1
ATOM 4215 C CA . SER A 1 565 ? 42.467 3.810 -4.117 1.00 87.50 565 SER A CA 1
ATOM 4216 C C . SER A 1 565 ? 41.558 4.261 -5.265 1.00 87.50 565 SER A C 1
ATOM 4218 O O . SER A 1 565 ? 41.121 5.413 -5.320 1.00 87.50 565 SER A O 1
ATOM 4220 N N . SER A 1 566 ? 41.273 3.356 -6.202 1.00 84.62 566 SER A N 1
ATOM 4221 C CA . SER A 1 566 ? 40.434 3.631 -7.371 1.00 84.62 566 SER A CA 1
ATOM 4222 C C . SER A 1 566 ? 38.970 3.901 -7.006 1.00 84.62 566 SER A C 1
ATOM 4224 O O . SER A 1 566 ? 38.344 3.164 -6.244 1.00 84.62 566 SER A O 1
ATOM 4226 N N . PHE A 1 567 ? 38.380 4.923 -7.629 1.00 83.25 567 PHE A N 1
ATOM 4227 C CA . PHE A 1 567 ? 36.929 5.100 -7.639 1.00 83.25 567 PHE A CA 1
ATOM 4228 C C . PHE A 1 567 ? 36.299 4.082 -8.600 1.00 83.25 567 PHE A C 1
ATOM 4230 O O . PHE A 1 567 ? 36.631 4.060 -9.784 1.00 83.25 567 PHE A O 1
ATOM 4237 N N . THR A 1 568 ? 35.387 3.247 -8.097 1.00 84.38 568 THR A N 1
ATOM 4238 C CA . THR A 1 568 ? 34.668 2.233 -8.891 1.00 84.38 568 THR A CA 1
ATOM 4239 C C . THR A 1 568 ? 33.185 2.595 -8.949 1.00 84.38 568 THR A C 1
ATOM 4241 O O . THR A 1 568 ? 32.532 2.691 -7.912 1.00 84.38 568 THR A O 1
ATOM 4244 N N . PHE A 1 569 ? 32.640 2.778 -10.154 1.00 82.25 569 PHE A N 1
ATOM 4245 C CA . PHE A 1 569 ? 31.250 3.193 -10.363 1.00 82.25 569 PHE A CA 1
ATOM 4246 C C . PHE A 1 569 ? 30.395 2.030 -10.880 1.00 82.25 569 PHE A C 1
ATOM 4248 O O . PHE A 1 569 ? 30.520 1.619 -12.030 1.00 82.25 569 PHE A O 1
ATOM 4255 N N . ALA A 1 570 ? 29.480 1.525 -10.048 1.00 84.44 570 ALA A N 1
ATOM 4256 C CA . ALA A 1 570 ? 28.668 0.341 -10.358 1.00 84.44 570 ALA A CA 1
ATOM 4257 C C . ALA A 1 570 ? 27.659 0.518 -11.516 1.00 84.44 570 ALA A C 1
ATOM 4259 O O . ALA A 1 570 ? 27.124 -0.470 -12.011 1.00 84.44 570 ALA A O 1
ATOM 4260 N N . LYS A 1 571 ? 27.369 1.760 -11.932 1.00 84.06 571 LYS A N 1
ATOM 4261 C CA . LYS A 1 571 ? 26.426 2.091 -13.020 1.00 84.06 571 LYS A CA 1
ATOM 4262 C C . LYS A 1 571 ? 27.035 3.018 -14.085 1.00 84.06 571 LYS A C 1
ATOM 4264 O O . LYS A 1 571 ? 26.305 3.709 -14.786 1.00 84.06 571 LYS A O 1
ATOM 4269 N N . GLY A 1 572 ? 28.366 3.031 -14.202 1.00 79.31 572 GLY A N 1
ATOM 4270 C CA . GLY A 1 572 ? 29.093 3.929 -15.105 1.00 79.31 572 GLY A CA 1
ATOM 4271 C C . GLY A 1 572 ? 29.225 5.364 -14.579 1.00 79.31 572 GLY A C 1
ATOM 4272 O O . GLY A 1 572 ? 28.880 5.655 -13.434 1.00 79.31 572 GLY A O 1
ATOM 4273 N N . ILE A 1 573 ? 29.766 6.247 -15.422 1.00 82.31 573 ILE A N 1
ATOM 4274 C CA . ILE A 1 573 ? 29.949 7.679 -15.150 1.00 82.31 573 ILE A CA 1
ATOM 4275 C C . ILE A 1 573 ? 29.175 8.455 -16.215 1.00 82.31 573 ILE A C 1
ATOM 4277 O O . ILE A 1 573 ? 29.449 8.288 -17.402 1.00 82.31 573 ILE A O 1
ATOM 4281 N N . ASP A 1 574 ? 28.250 9.313 -15.792 1.00 79.31 574 ASP A N 1
ATOM 4282 C CA . ASP A 1 574 ? 27.587 10.272 -16.677 1.00 79.31 574 ASP A CA 1
ATOM 4283 C C . ASP A 1 574 ? 28.360 11.600 -16.677 1.00 79.31 574 ASP A C 1
ATOM 4285 O O . ASP A 1 574 ? 28.641 12.175 -15.621 1.00 79.31 574 ASP A O 1
ATOM 4289 N N . VAL A 1 575 ? 28.737 12.075 -17.865 1.00 82.62 575 VAL A N 1
ATOM 4290 C CA . VAL A 1 575 ? 29.422 13.358 -18.059 1.00 82.62 575 VAL A CA 1
ATOM 4291 C C . VAL A 1 575 ? 28.428 14.299 -18.720 1.00 82.62 575 VAL A C 1
ATOM 4293 O O . VAL A 1 575 ? 28.106 14.141 -19.897 1.00 82.62 575 VAL A O 1
ATOM 4296 N N . MET A 1 576 ? 27.954 15.288 -17.963 1.00 78.56 576 MET A N 1
ATOM 4297 C CA . MET A 1 576 ? 26.950 16.243 -18.436 1.00 78.56 576 MET A CA 1
ATOM 4298 C C . MET A 1 576 ? 27.425 17.047 -19.654 1.00 78.56 576 MET A C 1
ATOM 4300 O O . MET A 1 576 ? 28.624 17.237 -19.881 1.00 78.56 576 MET A O 1
ATOM 4304 N N . LEU A 1 577 ? 26.465 17.602 -20.394 1.00 82.81 577 LEU A N 1
ATOM 4305 C CA . LEU A 1 577 ? 26.722 18.493 -21.521 1.00 82.81 577 LEU A CA 1
ATOM 4306 C C . LEU A 1 577 ? 27.646 19.662 -21.123 1.00 82.81 577 LEU A C 1
ATOM 4308 O O . LEU A 1 577 ? 27.427 20.347 -20.124 1.00 82.81 577 LEU A O 1
ATOM 4312 N N . ASN A 1 578 ? 28.675 19.886 -21.938 1.00 77.69 578 ASN A N 1
ATOM 4313 C CA . ASN A 1 578 ? 29.780 20.832 -21.754 1.00 77.69 578 ASN A CA 1
ATOM 4314 C C . ASN A 1 578 ? 30.694 20.592 -20.537 1.00 77.69 578 ASN A C 1
ATOM 4316 O O . ASN A 1 578 ? 31.611 21.385 -20.317 1.00 77.69 578 ASN A O 1
ATOM 4320 N N . GLN A 1 579 ? 30.525 19.493 -19.794 1.00 85.00 579 GLN A N 1
ATOM 4321 C CA . GLN A 1 579 ? 31.415 19.120 -18.691 1.00 85.00 579 GLN A CA 1
ATOM 4322 C C . GLN A 1 579 ? 32.552 18.192 -19.136 1.00 85.00 579 GLN A C 1
ATOM 4324 O O . GLN A 1 579 ? 32.587 17.684 -20.262 1.00 85.00 579 GLN A O 1
ATOM 4329 N N . SER A 1 580 ? 33.526 18.001 -18.241 1.00 85.00 580 SER A N 1
ATOM 4330 C CA . SER A 1 580 ? 34.688 17.152 -18.496 1.00 85.00 580 SER A CA 1
ATOM 4331 C C . SER A 1 580 ? 35.119 16.338 -17.283 1.00 85.00 580 SER A C 1
ATOM 4333 O O . SER A 1 580 ? 35.089 16.833 -16.158 1.00 85.00 580 SER A O 1
ATOM 4335 N N . ILE A 1 581 ? 35.635 15.137 -17.537 1.00 87.50 581 ILE A N 1
ATOM 4336 C CA . ILE A 1 581 ? 36.551 14.474 -16.610 1.00 87.50 581 ILE A CA 1
ATOM 4337 C C . ILE A 1 581 ? 37.937 15.056 -16.893 1.00 87.50 581 ILE A C 1
ATOM 4339 O O . ILE A 1 581 ? 38.483 14.896 -17.991 1.00 87.50 581 ILE A O 1
ATOM 4343 N N . SER A 1 582 ? 38.492 15.764 -15.912 1.00 83.06 582 SER A N 1
ATOM 4344 C CA . SER A 1 582 ? 39.828 16.355 -15.994 1.00 83.06 582 SER A CA 1
ATOM 4345 C C . SER A 1 582 ? 40.861 15.494 -15.272 1.00 83.06 582 SER A C 1
ATOM 4347 O O . SER A 1 582 ? 40.633 15.066 -14.145 1.00 83.06 582 SER A O 1
ATOM 4349 N N . LEU A 1 583 ? 42.022 15.285 -15.895 1.00 82.19 583 LEU A N 1
ATOM 4350 C CA . LEU A 1 583 ? 43.169 14.591 -15.303 1.00 82.19 583 LEU A CA 1
ATOM 4351 C C . LEU A 1 583 ? 44.315 15.599 -15.159 1.00 82.19 583 LEU A C 1
ATOM 4353 O O . LEU A 1 583 ? 44.676 16.263 -16.129 1.00 82.19 583 LEU A O 1
ATOM 4357 N N . GLY A 1 584 ? 44.852 15.778 -13.949 1.00 74.56 584 GLY A N 1
ATOM 4358 C CA . GLY A 1 584 ? 45.894 16.785 -13.687 1.00 74.56 584 GLY A CA 1
ATOM 4359 C C . GLY A 1 584 ? 45.480 18.219 -14.063 1.00 74.56 584 GLY A C 1
ATOM 4360 O O . GLY A 1 584 ? 46.279 18.963 -14.627 1.00 74.56 584 GLY A O 1
ATOM 4361 N N . GLY A 1 585 ? 44.209 18.580 -13.840 1.00 76.31 585 GLY A N 1
ATOM 4362 C CA . GLY A 1 585 ? 43.643 19.888 -14.206 1.00 76.31 585 GLY A CA 1
ATOM 4363 C C . GLY A 1 585 ? 43.381 20.097 -15.706 1.00 76.31 585 GLY A C 1
ATOM 4364 O O . GLY A 1 585 ? 43.027 21.199 -16.119 1.00 76.31 585 GLY A O 1
ATOM 4365 N N . ARG A 1 586 ? 43.552 19.063 -16.540 1.00 81.50 586 ARG A N 1
ATOM 4366 C CA . ARG A 1 586 ? 43.374 19.120 -17.999 1.00 81.50 586 ARG A CA 1
ATOM 4367 C C . ARG A 1 586 ? 42.161 18.293 -18.413 1.00 81.50 586 ARG A C 1
ATOM 4369 O O . ARG A 1 586 ? 42.118 17.099 -18.128 1.00 81.50 586 ARG A O 1
ATOM 4376 N N . ALA A 1 587 ? 41.204 18.907 -19.110 1.00 84.06 587 ALA A N 1
ATOM 4377 C CA . ALA A 1 587 ? 40.020 18.223 -19.631 1.00 84.06 587 ALA A CA 1
ATOM 4378 C C . ALA A 1 587 ? 40.427 17.083 -20.584 1.00 84.06 587 ALA A C 1
ATOM 4380 O O . ALA A 1 587 ? 40.953 17.340 -21.667 1.00 84.06 587 ALA A O 1
ATOM 4381 N N . ALA A 1 588 ? 40.213 15.835 -20.159 1.00 84.44 588 ALA A N 1
ATOM 4382 C CA . ALA A 1 588 ? 40.624 14.635 -20.886 1.00 84.44 588 ALA A CA 1
ATOM 4383 C C . ALA A 1 588 ? 39.462 14.039 -21.684 1.00 84.44 588 ALA A C 1
ATOM 4385 O O . ALA A 1 588 ? 39.596 13.801 -22.883 1.00 84.44 588 ALA A O 1
ATOM 4386 N N . PHE A 1 589 ? 38.312 13.872 -21.028 1.00 85.62 589 PHE A N 1
ATOM 4387 C CA . PHE A 1 589 ? 37.082 13.352 -21.622 1.00 85.62 589 PHE A CA 1
ATOM 4388 C C . PHE A 1 589 ? 35.984 14.403 -21.502 1.00 85.62 589 PHE A C 1
ATOM 4390 O O . PHE A 1 589 ? 35.797 14.943 -20.411 1.00 85.62 589 PHE A O 1
ATOM 4397 N N . ARG A 1 590 ? 35.258 14.698 -22.585 1.00 85.12 590 ARG A N 1
ATOM 4398 C CA . ARG A 1 590 ? 34.142 15.660 -22.577 1.00 85.12 590 ARG A CA 1
ATOM 4399 C C . ARG A 1 590 ? 32.908 15.115 -23.281 1.00 85.12 590 ARG A C 1
ATOM 4401 O O . ARG A 1 590 ? 33.018 14.404 -24.276 1.00 85.12 590 ARG A O 1
ATOM 4408 N N . ASN A 1 591 ? 31.746 15.561 -22.818 1.00 82.88 591 ASN A N 1
ATOM 4409 C CA . ASN A 1 591 ? 30.488 15.492 -23.551 1.00 82.88 591 ASN A CA 1
ATOM 4410 C C . ASN A 1 591 ? 30.139 16.921 -23.990 1.00 82.88 591 ASN A C 1
ATOM 4412 O O . ASN A 1 591 ? 29.976 17.792 -23.144 1.00 82.88 591 ASN A O 1
ATOM 4416 N N . THR A 1 592 ? 30.102 17.209 -25.293 1.00 73.75 592 THR A N 1
ATOM 4417 C CA . THR A 1 592 ? 29.896 18.590 -25.808 1.00 73.75 592 THR A CA 1
ATOM 4418 C C . THR A 1 592 ? 28.592 18.757 -26.586 1.00 73.75 592 THR A C 1
ATOM 4420 O O . THR A 1 592 ? 28.101 19.870 -26.723 1.00 73.75 592 THR A O 1
ATOM 4423 N N . ASP A 1 593 ? 28.013 17.661 -27.072 1.00 74.44 593 ASP A N 1
ATOM 4424 C CA . ASP A 1 593 ? 26.834 17.655 -27.945 1.00 74.44 593 ASP A CA 1
ATOM 4425 C C . ASP A 1 593 ? 25.801 16.578 -27.566 1.00 74.44 593 ASP A C 1
ATOM 4427 O O . ASP A 1 593 ? 24.840 16.375 -28.301 1.00 74.44 593 ASP A O 1
ATOM 4431 N N . GLY A 1 594 ? 25.985 15.880 -26.439 1.00 73.12 594 GLY A N 1
ATOM 4432 C CA . GLY A 1 594 ? 25.106 14.809 -25.959 1.00 73.12 594 GLY A CA 1
ATOM 4433 C C . GLY A 1 594 ? 25.245 13.480 -26.707 1.00 73.12 594 GLY A C 1
ATOM 4434 O O . GLY A 1 594 ? 24.747 12.471 -26.220 1.00 73.12 594 GLY A O 1
ATOM 4435 N N . ASN A 1 595 ? 25.921 13.465 -27.859 1.00 73.19 595 ASN A N 1
ATOM 4436 C CA . ASN A 1 595 ? 25.910 12.343 -28.795 1.00 73.19 595 ASN A CA 1
ATOM 4437 C C . ASN A 1 595 ? 27.252 11.600 -28.855 1.00 73.19 595 ASN A C 1
ATOM 4439 O O . ASN A 1 595 ? 27.267 10.403 -29.131 1.00 73.19 595 ASN A O 1
ATOM 4443 N N . TRP A 1 596 ? 28.375 12.284 -28.595 1.00 72.75 596 TRP A N 1
ATOM 4444 C CA . TRP A 1 596 ? 29.712 11.703 -28.756 1.00 72.75 596 TRP A CA 1
ATOM 4445 C C . TRP A 1 596 ? 30.639 11.970 -27.566 1.00 72.75 596 TRP A C 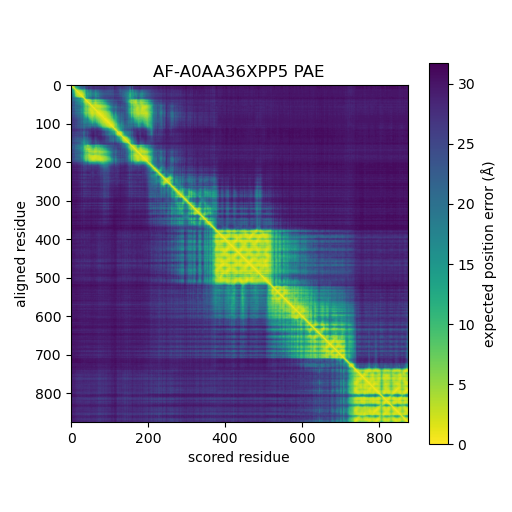1
ATOM 4447 O O . TRP A 1 596 ? 30.789 13.102 -27.098 1.00 72.75 596 TRP A O 1
ATOM 4457 N N . LEU A 1 597 ? 31.344 10.920 -27.132 1.00 75.50 597 LEU A N 1
ATOM 4458 C CA . LEU A 1 597 ? 32.480 11.031 -26.219 1.00 75.50 597 LEU A CA 1
ATOM 4459 C C . LEU A 1 597 ? 33.659 11.684 -26.950 1.00 75.50 597 LEU A C 1
ATOM 4461 O O . LEU A 1 597 ? 34.173 11.138 -27.925 1.00 75.50 597 LEU A O 1
ATOM 4465 N N . ARG A 1 598 ? 34.124 12.832 -26.455 1.00 77.38 598 ARG A N 1
ATOM 4466 C CA . ARG A 1 598 ? 35.283 13.546 -27.005 1.00 77.38 598 ARG A CA 1
ATOM 4467 C C . ARG A 1 598 ? 36.521 13.327 -26.140 1.00 77.38 598 ARG A C 1
ATOM 4469 O O . ARG A 1 598 ? 36.439 13.425 -24.916 1.00 77.38 598 ARG A O 1
ATOM 4476 N N . ILE A 1 599 ? 37.665 13.066 -26.776 1.00 80.25 599 ILE A N 1
ATOM 4477 C CA . ILE A 1 599 ? 38.957 12.796 -26.121 1.00 80.25 599 ILE A CA 1
ATOM 4478 C C . ILE A 1 599 ? 39.954 13.896 -26.508 1.00 80.25 599 ILE A C 1
ATOM 4480 O O . ILE A 1 599 ? 40.292 14.031 -27.682 1.00 80.25 599 ILE A O 1
ATOM 4484 N N . ASN A 1 600 ? 40.430 14.664 -25.521 1.00 76.12 600 ASN A N 1
ATOM 4485 C CA . ASN A 1 600 ? 41.406 15.758 -25.678 1.00 76.12 600 ASN A CA 1
ATOM 4486 C C . ASN A 1 600 ? 41.064 16.764 -26.809 1.00 76.12 600 ASN A C 1
ATOM 4488 O O . ASN A 1 600 ? 41.954 17.299 -27.473 1.00 76.12 600 ASN A O 1
ATOM 4492 N N . ASP A 1 601 ? 39.777 17.051 -27.028 1.00 73.62 601 ASP A N 1
ATOM 4493 C CA . ASP A 1 601 ? 39.323 17.913 -28.131 1.00 73.62 601 ASP A CA 1
ATOM 4494 C C . ASP A 1 601 ? 39.762 19.381 -27.979 1.00 73.62 601 ASP A C 1
ATOM 4496 O O . ASP A 1 601 ? 39.948 20.098 -28.959 1.00 73.62 601 ASP A O 1
ATOM 4500 N N . LEU A 1 602 ? 40.010 19.810 -26.738 1.00 76.75 602 LEU A N 1
ATOM 4501 C CA . LEU A 1 602 ? 40.553 21.127 -26.392 1.00 76.75 602 LEU A CA 1
ATOM 4502 C C . LEU A 1 602 ? 42.096 21.206 -26.407 1.00 76.75 602 LEU A C 1
ATOM 4504 O O . LEU A 1 602 ? 42.642 22.217 -25.959 1.00 76.75 602 LEU A O 1
ATOM 4508 N N . GLY A 1 603 ? 42.805 20.153 -26.838 1.00 73.94 603 GLY A N 1
ATOM 4509 C CA . GLY A 1 603 ? 44.273 20.145 -26.957 1.00 73.94 603 GLY A CA 1
ATOM 4510 C C . GLY A 1 603 ? 45.026 20.430 -25.652 1.00 73.94 603 GLY A C 1
ATOM 4511 O O . GLY A 1 603 ? 46.068 21.081 -25.660 1.00 73.94 603 GLY A O 1
ATOM 4512 N N . LYS A 1 604 ? 44.490 19.989 -24.506 1.00 81.12 604 LYS A N 1
ATOM 4513 C CA . LYS A 1 604 ? 45.093 20.225 -23.180 1.00 81.12 604 LYS A CA 1
ATOM 4514 C C . LYS A 1 604 ? 46.238 19.255 -22.863 1.00 81.12 604 LYS A C 1
ATOM 4516 O O . LYS A 1 604 ? 47.081 19.560 -22.016 1.00 81.12 604 LYS A O 1
ATOM 4521 N N . PHE A 1 605 ? 46.302 18.110 -23.541 1.00 76.81 605 PHE A N 1
ATOM 4522 C CA . PHE A 1 605 ? 47.456 17.208 -23.502 1.00 76.81 605 PHE A CA 1
ATOM 4523 C C . PHE A 1 605 ? 48.350 17.466 -24.715 1.00 76.81 605 PHE A C 1
ATOM 4525 O O . PHE A 1 605 ? 47.885 17.435 -25.852 1.00 76.81 605 PHE A O 1
ATOM 4532 N N . THR A 1 606 ? 49.630 17.724 -24.444 1.00 69.81 606 THR A N 1
ATOM 4533 C CA . THR A 1 606 ? 50.671 18.095 -25.418 1.00 69.81 606 THR A CA 1
ATOM 4534 C C . THR A 1 606 ? 51.341 16.893 -26.092 1.00 69.81 606 THR A C 1
ATOM 4536 O O . THR A 1 606 ? 52.170 17.069 -26.978 1.00 69.81 606 THR A O 1
ATOM 4539 N N . SER A 1 607 ? 51.020 15.676 -25.653 1.00 65.44 607 SER A N 1
ATOM 4540 C CA . SER A 1 607 ? 51.488 14.407 -26.213 1.00 65.44 607 SER A CA 1
ATOM 4541 C C . SER A 1 607 ? 50.494 13.289 -25.875 1.00 65.44 607 SER A C 1
ATOM 4543 O O . SER A 1 607 ? 49.702 13.418 -24.938 1.00 65.44 607 SER A O 1
ATOM 4545 N N . GLY A 1 608 ? 50.525 12.199 -26.646 1.00 65.44 608 GLY A N 1
ATOM 4546 C CA . GLY A 1 608 ? 49.574 11.086 -26.548 1.00 65.44 608 GLY A CA 1
ATOM 4547 C C . GLY A 1 608 ? 48.545 11.097 -27.681 1.00 65.44 608 GLY A C 1
ATOM 4548 O O . GLY A 1 608 ? 48.793 11.649 -28.751 1.00 65.44 608 GLY A O 1
ATOM 4549 N N . ILE A 1 609 ? 47.390 10.470 -27.452 1.00 63.31 609 ILE A N 1
ATOM 4550 C CA . ILE A 1 609 ? 46.297 10.422 -28.430 1.00 63.31 609 ILE A CA 1
ATOM 4551 C C . ILE A 1 609 ? 45.639 11.811 -28.514 1.00 63.31 609 ILE A C 1
ATOM 4553 O O . ILE A 1 609 ? 45.050 12.297 -27.546 1.00 63.31 609 ILE A O 1
ATOM 4557 N N . PHE A 1 610 ? 45.754 12.459 -29.674 1.00 59.38 610 PHE A N 1
ATOM 4558 C CA . PHE A 1 610 ? 45.227 13.798 -29.938 1.00 59.38 610 PHE A CA 1
ATOM 4559 C C . PHE A 1 610 ? 44.440 13.805 -31.250 1.00 59.38 610 PHE A C 1
ATOM 4561 O O . PHE A 1 610 ? 45.014 13.622 -32.320 1.00 59.38 610 PHE A O 1
ATOM 4568 N N . PHE A 1 611 ? 43.129 14.032 -31.157 1.00 64.12 611 PHE A N 1
ATOM 4569 C CA . PHE A 1 611 ? 42.238 14.139 -32.319 1.00 64.12 611 PHE A CA 1
ATOM 4570 C C . PHE A 1 611 ? 41.863 15.595 -32.658 1.00 64.12 611 PHE A C 1
ATOM 4572 O O . PHE A 1 611 ? 41.350 15.868 -33.743 1.00 64.12 611 PHE A O 1
ATOM 4579 N N . GLY A 1 612 ? 42.145 16.550 -31.762 1.00 62.66 612 GLY A N 1
ATOM 4580 C CA . GLY A 1 612 ? 41.766 17.954 -31.933 1.00 62.66 612 GLY A CA 1
ATOM 4581 C C . GLY A 1 612 ? 40.256 18.109 -32.132 1.00 62.66 612 GLY A C 1
ATOM 4582 O O . GLY A 1 612 ? 39.464 17.545 -31.385 1.00 62.66 612 GLY A O 1
ATOM 4583 N N . SER A 1 613 ? 39.849 18.841 -33.169 1.00 58.97 613 SER A N 1
ATOM 4584 C CA . SER A 1 613 ? 38.441 18.967 -33.573 1.00 58.97 613 SER A CA 1
ATOM 4585 C C . SER A 1 613 ? 37.894 17.765 -34.362 1.00 58.97 613 SER A C 1
ATOM 4587 O O . SER A 1 613 ? 36.704 17.752 -34.680 1.00 58.97 613 SER A O 1
ATOM 4589 N N . SER A 1 614 ? 38.726 16.773 -34.693 1.00 61.22 614 SER A N 1
ATOM 4590 C CA . SER A 1 614 ? 38.309 15.577 -35.435 1.00 61.22 614 SER A CA 1
ATOM 4591 C C . SER A 1 614 ? 37.639 14.562 -34.515 1.00 61.22 614 SER A C 1
ATOM 4593 O O . SER A 1 614 ? 38.011 14.417 -33.351 1.00 61.22 614 SER A O 1
ATOM 4595 N N . LEU A 1 615 ? 36.677 13.811 -35.052 1.00 61.62 615 LEU A N 1
ATOM 4596 C CA . LEU A 1 615 ? 36.076 12.684 -34.344 1.00 61.62 615 LEU A CA 1
ATOM 4597 C C . LEU A 1 615 ? 36.754 11.385 -34.787 1.00 61.62 615 LEU A C 1
ATOM 4599 O O . LEU A 1 615 ? 37.060 11.219 -35.968 1.00 61.62 615 LEU A O 1
ATOM 4603 N N . VAL A 1 616 ? 36.917 10.448 -33.851 1.00 70.06 616 VAL A N 1
ATOM 4604 C CA . VAL A 1 616 ? 37.010 9.024 -34.189 1.00 70.06 616 VAL A CA 1
ATOM 4605 C C . VAL A 1 616 ? 35.605 8.461 -34.109 1.00 70.06 616 VAL A C 1
ATOM 4607 O O . VAL A 1 616 ? 34.958 8.556 -33.066 1.00 70.06 616 VAL A O 1
ATOM 4610 N N . ARG A 1 617 ? 35.130 7.905 -35.219 1.00 66.19 617 ARG A N 1
ATOM 4611 C CA . ARG A 1 617 ? 33.810 7.279 -35.325 1.00 66.19 617 ARG A CA 1
ATOM 4612 C C . ARG A 1 617 ? 33.924 5.905 -35.979 1.00 66.19 617 ARG A C 1
ATOM 4614 O O . ARG A 1 617 ? 34.875 5.651 -36.719 1.00 66.19 617 ARG A O 1
ATOM 4621 N N . THR A 1 618 ? 32.990 5.029 -35.620 1.00 59.06 618 THR A N 1
ATOM 4622 C CA . THR A 1 618 ? 32.966 3.594 -35.963 1.00 59.06 618 THR A CA 1
ATOM 4623 C C . THR A 1 618 ? 31.576 3.153 -36.435 1.00 59.06 618 THR A C 1
ATOM 4625 O O . THR A 1 618 ? 31.183 2.001 -36.264 1.00 59.06 618 THR A O 1
ATOM 4628 N N . ASP A 1 619 ? 30.794 4.088 -36.970 1.00 59.69 619 ASP A N 1
ATOM 4629 C CA . ASP A 1 619 ? 29.421 3.949 -37.461 1.00 59.69 619 ASP A CA 1
ATOM 4630 C C . ASP A 1 619 ? 29.373 3.272 -38.847 1.00 59.69 619 ASP A C 1
ATOM 4632 O O . ASP A 1 619 ? 28.852 3.812 -39.817 1.00 59.69 619 ASP A O 1
ATOM 4636 N N . GLY A 1 620 ? 29.948 2.065 -38.925 1.00 64.19 620 GLY A N 1
ATOM 4637 C CA . GLY A 1 620 ? 30.079 1.238 -40.135 1.00 64.19 620 GLY A CA 1
ATOM 4638 C C . GLY A 1 620 ? 31.471 1.291 -40.777 1.00 64.19 620 GLY A C 1
ATOM 4639 O O . GLY A 1 620 ? 31.915 0.320 -41.380 1.00 64.19 620 GLY A O 1
ATOM 4640 N N . GLU A 1 621 ? 32.198 2.387 -40.572 1.00 72.56 621 GLU A N 1
ATOM 4641 C CA . GLU A 1 621 ? 33.534 2.640 -41.120 1.00 72.56 621 GLU A CA 1
ATOM 4642 C C . GLU A 1 621 ? 34.416 3.237 -40.007 1.00 72.56 621 GLU A C 1
ATOM 4644 O O . GLU A 1 621 ? 33.932 4.041 -39.209 1.00 72.56 621 GLU A O 1
ATOM 4649 N N . PHE A 1 622 ? 35.711 2.905 -39.942 1.00 75.50 622 PHE A N 1
ATOM 4650 C CA . PHE A 1 622 ? 36.636 3.611 -39.043 1.00 75.50 622 PHE A CA 1
ATOM 4651 C C . PHE A 1 622 ? 37.119 4.885 -39.735 1.00 75.50 622 PHE A C 1
ATOM 4653 O O . PHE A 1 622 ? 37.863 4.805 -40.714 1.00 75.50 622 PHE A O 1
ATOM 4660 N N . THR A 1 623 ? 36.710 6.055 -39.239 1.00 73.38 623 THR A N 1
ATOM 4661 C CA . THR A 1 623 ? 37.154 7.355 -39.772 1.00 73.38 623 THR A CA 1
ATOM 4662 C C . THR A 1 623 ? 37.875 8.173 -38.706 1.00 73.38 623 THR A C 1
ATOM 4664 O O . THR A 1 623 ? 37.354 8.354 -37.605 1.00 73.38 623 THR A O 1
ATOM 4667 N N . ALA A 1 624 ? 39.035 8.725 -39.072 1.00 77.25 624 ALA A N 1
ATOM 4668 C CA . ALA A 1 624 ? 39.749 9.753 -38.322 1.00 77.25 624 ALA A CA 1
ATOM 4669 C C . ALA A 1 624 ? 39.871 11.018 -39.190 1.00 77.25 624 ALA A C 1
ATOM 4671 O O . ALA A 1 624 ? 40.538 11.008 -40.226 1.00 77.25 624 ALA A O 1
ATOM 4672 N N . GLY A 1 625 ? 39.193 12.095 -38.784 1.00 71.31 625 GLY A N 1
ATOM 4673 C CA . GLY A 1 625 ? 39.128 13.359 -39.527 1.00 71.31 625 GLY A CA 1
ATOM 4674 C C . GLY A 1 625 ? 37.755 14.026 -39.414 1.00 71.31 625 GLY A C 1
ATOM 4675 O O . GLY A 1 625 ? 37.017 13.796 -38.451 1.00 71.31 625 GLY A O 1
ATOM 4676 N N . SER A 1 626 ? 37.398 14.844 -40.408 1.00 67.81 626 SER A N 1
ATOM 4677 C CA . SER A 1 626 ? 36.084 15.497 -40.501 1.00 67.81 626 SER A CA 1
ATOM 4678 C C . SER A 1 626 ? 35.221 14.878 -41.608 1.00 67.81 626 SER A C 1
ATOM 4680 O O . SER A 1 626 ? 35.706 14.565 -42.689 1.00 67.81 626 SER A O 1
ATOM 4682 N N . TRP A 1 627 ? 33.927 14.696 -41.327 1.00 58.75 627 TRP A N 1
ATOM 4683 C CA . TRP A 1 627 ? 32.974 13.990 -42.199 1.00 58.75 627 TRP A CA 1
ATOM 4684 C C . TRP A 1 627 ? 32.485 14.816 -43.401 1.00 58.75 627 TRP A C 1
ATOM 4686 O O . TRP A 1 627 ? 32.032 14.253 -44.396 1.00 58.75 627 TRP A O 1
ATOM 4696 N N . THR A 1 628 ? 32.536 16.148 -43.328 1.00 62.19 628 THR A N 1
ATOM 4697 C CA . THR A 1 628 ? 32.078 17.004 -44.431 1.00 62.19 628 THR A CA 1
ATOM 4698 C C . THR A 1 628 ? 33.072 16.935 -45.592 1.00 62.19 628 THR A C 1
ATOM 4700 O O . THR A 1 628 ? 34.269 17.140 -45.390 1.00 62.19 628 THR A O 1
ATOM 4703 N N . GLY A 1 629 ? 32.569 16.625 -46.795 1.00 59.06 629 GLY A N 1
ATOM 4704 C CA . GLY A 1 629 ? 33.311 16.081 -47.950 1.00 59.06 629 GLY A CA 1
ATOM 4705 C C . GLY A 1 629 ? 34.345 16.977 -48.647 1.00 59.06 629 GLY A C 1
ATOM 4706 O O . GLY A 1 629 ? 34.522 16.877 -49.852 1.00 59.06 629 GLY A O 1
ATOM 4707 N N . SER A 1 630 ? 35.017 17.856 -47.911 1.00 60.50 630 SER A N 1
ATOM 4708 C CA . SER A 1 630 ? 36.074 18.755 -48.389 1.00 60.50 630 SER A CA 1
ATOM 4709 C C . SER A 1 630 ? 37.204 18.959 -47.364 1.00 60.50 630 SER A C 1
ATOM 4711 O O . SER A 1 630 ? 38.027 19.858 -47.534 1.00 60.50 630 SER A O 1
ATOM 4713 N N . ASN A 1 631 ? 37.217 18.174 -46.280 1.00 69.69 631 ASN A N 1
ATOM 4714 C CA . ASN A 1 631 ? 38.228 18.205 -45.220 1.00 69.69 631 ASN A CA 1
ATOM 4715 C C . ASN A 1 631 ? 39.073 16.926 -45.222 1.00 69.69 631 ASN A C 1
ATOM 4717 O O . ASN A 1 631 ? 38.560 15.849 -45.533 1.00 69.69 631 ASN A O 1
ATOM 4721 N N . ASP A 1 632 ? 40.335 17.036 -44.809 1.00 70.88 632 ASP A N 1
ATOM 4722 C CA . ASP A 1 632 ? 41.252 15.897 -44.766 1.00 70.88 632 ASP A CA 1
ATOM 4723 C C . ASP A 1 632 ? 40.772 14.823 -43.767 1.00 70.88 632 ASP A C 1
ATOM 4725 O O . ASP A 1 632 ? 40.393 15.125 -42.628 1.00 70.88 632 ASP A O 1
ATOM 4729 N N . ALA A 1 633 ? 40.761 13.560 -44.202 1.00 78.44 633 ALA A N 1
ATOM 4730 C CA . ALA A 1 633 ? 40.305 12.427 -43.396 1.00 78.44 633 ALA A CA 1
ATOM 4731 C C . ALA A 1 633 ? 40.866 11.094 -43.911 1.00 78.44 633 ALA A C 1
ATOM 4733 O O . ALA A 1 633 ? 41.022 10.902 -45.116 1.00 78.44 633 ALA A O 1
ATOM 4734 N N . VAL A 1 634 ? 41.093 10.140 -43.006 1.00 79.44 634 VAL A N 1
ATOM 4735 C CA . VAL A 1 634 ? 41.408 8.742 -43.347 1.00 79.44 634 VAL A CA 1
ATOM 4736 C C . VAL A 1 634 ? 40.236 7.857 -42.939 1.00 79.44 634 VAL A C 1
ATOM 4738 O O . VAL A 1 634 ? 39.731 7.981 -41.822 1.00 79.44 634 VAL A O 1
ATOM 4741 N N . ARG A 1 635 ? 39.813 6.968 -43.842 1.00 79.69 635 ARG A N 1
ATOM 4742 C CA . ARG A 1 635 ? 38.655 6.079 -43.690 1.00 79.69 635 ARG A CA 1
ATOM 4743 C C . ARG A 1 635 ? 38.997 4.645 -44.100 1.00 79.69 635 ARG A C 1
ATOM 4745 O O . ARG A 1 635 ? 39.629 4.432 -45.135 1.00 79.69 635 ARG A O 1
ATOM 4752 N N . MET A 1 636 ? 38.522 3.681 -43.315 1.00 82.06 636 MET A N 1
ATOM 4753 C CA . MET A 1 636 ? 38.554 2.246 -43.614 1.00 82.06 636 MET A CA 1
ATOM 4754 C C . MET A 1 636 ? 37.139 1.662 -43.532 1.00 82.06 636 MET A C 1
ATOM 4756 O O . MET A 1 636 ? 36.492 1.762 -42.489 1.00 82.06 636 MET A O 1
ATOM 4760 N N . ASP A 1 637 ? 36.681 1.036 -44.614 1.00 77.69 637 ASP A N 1
ATOM 4761 C CA . ASP A 1 637 ? 35.435 0.267 -44.692 1.00 77.69 637 ASP A CA 1
ATOM 4762 C C . ASP A 1 637 ? 35.791 -1.220 -44.847 1.00 77.69 637 ASP A C 1
ATOM 4764 O O . ASP A 1 637 ? 36.398 -1.631 -45.836 1.00 77.69 637 ASP A O 1
ATOM 4768 N N . ASN A 1 638 ? 35.431 -2.026 -43.846 1.00 71.44 638 ASN A N 1
ATOM 4769 C CA . ASN A 1 638 ? 35.699 -3.468 -43.806 1.00 71.44 638 ASN A CA 1
ATOM 4770 C C . ASN A 1 638 ? 34.609 -4.306 -44.513 1.00 71.44 638 ASN A C 1
ATOM 4772 O O . ASN A 1 638 ? 34.689 -5.531 -44.545 1.00 71.44 638 ASN A O 1
ATOM 4776 N N . SER A 1 639 ? 33.562 -3.661 -45.030 1.00 69.50 639 SER A N 1
ATOM 4777 C CA . SER A 1 639 ? 32.381 -4.299 -45.622 1.00 69.50 639 SER A CA 1
ATOM 4778 C C . SER A 1 639 ? 32.230 -4.054 -47.126 1.00 69.50 639 SER A C 1
ATOM 4780 O O . SER A 1 639 ? 31.445 -4.741 -47.782 1.00 69.50 639 SER A O 1
ATOM 4782 N N . PHE A 1 640 ? 32.984 -3.108 -47.694 1.00 71.31 640 PHE A N 1
ATOM 4783 C CA . PHE A 1 640 ? 32.864 -2.754 -49.104 1.00 71.31 640 PHE A CA 1
ATOM 4784 C C . PHE A 1 640 ? 33.426 -3.830 -50.046 1.00 71.31 640 PHE A C 1
ATOM 4786 O O . PHE A 1 640 ? 34.631 -4.080 -50.090 1.00 71.31 640 PHE A O 1
ATOM 4793 N N . MET A 1 641 ? 32.542 -4.397 -50.868 1.00 70.56 641 MET A N 1
ATOM 4794 C CA . MET A 1 641 ? 32.869 -5.260 -52.005 1.00 70.56 641 MET A CA 1
ATOM 4795 C C . MET A 1 641 ? 32.172 -4.711 -53.254 1.00 70.56 641 MET A C 1
ATOM 4797 O O . MET A 1 641 ? 30.940 -4.681 -53.312 1.00 70.56 641 MET A O 1
ATOM 4801 N N . ASP A 1 642 ? 32.939 -4.292 -54.263 1.00 71.75 642 ASP A N 1
ATOM 4802 C CA . ASP A 1 642 ? 32.373 -3.888 -55.555 1.00 71.75 642 ASP A CA 1
ATOM 4803 C C . ASP A 1 642 ? 31.971 -5.129 -56.363 1.00 71.75 642 ASP A C 1
ATOM 4805 O O . ASP A 1 642 ? 32.783 -5.756 -57.044 1.00 71.75 642 ASP A O 1
ATOM 4809 N N . SER A 1 643 ? 30.695 -5.495 -56.257 1.00 73.75 643 SER A N 1
ATOM 4810 C CA . SER A 1 643 ? 30.109 -6.658 -56.931 1.00 73.75 643 SER A CA 1
ATOM 4811 C C . SER A 1 643 ? 29.898 -6.476 -58.440 1.00 73.75 643 SER A C 1
ATOM 4813 O O . SER A 1 643 ? 29.548 -7.449 -59.105 1.00 73.75 643 SER A O 1
ATOM 4815 N N . SER A 1 644 ? 30.136 -5.275 -58.986 1.00 69.19 644 SER A N 1
ATOM 4816 C CA . SER A 1 644 ? 29.784 -4.928 -60.371 1.00 69.19 644 SER A CA 1
ATOM 4817 C C . SER A 1 644 ? 30.875 -4.164 -61.141 1.00 69.19 644 SER A C 1
ATOM 4819 O O . SER A 1 644 ? 30.592 -3.658 -62.221 1.00 69.19 644 SER A O 1
ATOM 4821 N N . TRP A 1 645 ? 32.114 -4.128 -60.626 1.00 70.12 645 TRP A N 1
ATOM 4822 C CA . TRP A 1 645 ? 33.324 -3.552 -61.249 1.00 70.12 645 TRP A CA 1
ATOM 4823 C C . TRP A 1 645 ? 33.162 -2.126 -61.818 1.00 70.12 645 TRP A C 1
ATOM 4825 O O . TRP A 1 645 ? 32.742 -1.913 -62.952 1.00 70.12 645 TRP A O 1
ATOM 4835 N N . ALA A 1 646 ? 33.628 -1.139 -61.051 1.00 65.00 646 ALA A N 1
ATOM 4836 C CA . ALA A 1 646 ? 33.704 0.285 -61.394 1.00 65.00 646 ALA A CA 1
ATOM 4837 C C . ALA A 1 646 ? 32.355 1.027 -61.512 1.00 65.00 646 ALA A C 1
ATOM 4839 O O . ALA A 1 646 ? 32.329 2.198 -61.889 1.00 65.00 646 ALA A O 1
ATOM 4840 N N . THR A 1 647 ? 31.239 0.411 -61.109 1.00 64.19 647 THR A N 1
ATOM 4841 C CA . THR A 1 647 ? 29.928 1.088 -61.020 1.00 64.19 647 THR A CA 1
ATOM 4842 C C . THR A 1 647 ? 29.772 2.047 -59.835 1.00 64.19 647 THR A C 1
ATOM 4844 O O . THR A 1 647 ? 28.914 2.923 -59.892 1.00 64.19 647 THR A O 1
ATOM 4847 N N . ASN A 1 648 ? 30.555 1.904 -58.756 1.00 62.53 648 ASN A N 1
ATOM 4848 C CA . ASN A 1 648 ? 30.396 2.698 -57.529 1.00 62.53 648 ASN A CA 1
ATOM 4849 C C . ASN A 1 648 ? 31.728 3.290 -57.046 1.00 62.53 648 ASN A C 1
ATOM 4851 O O . ASN A 1 648 ? 32.663 2.560 -56.737 1.00 62.53 648 ASN A O 1
ATOM 4855 N N . GLY A 1 649 ? 31.791 4.615 -56.888 1.00 65.56 649 GLY A N 1
ATOM 4856 C CA . GLY A 1 649 ? 32.998 5.354 -56.481 1.00 65.56 649 GLY A CA 1
ATOM 4857 C C . GLY A 1 649 ? 33.350 5.315 -54.984 1.00 65.56 649 GLY A C 1
ATOM 4858 O O . GLY A 1 649 ? 33.906 6.285 -54.475 1.00 65.56 649 GLY A O 1
ATOM 4859 N N . ARG A 1 650 ? 32.997 4.250 -54.253 1.00 70.81 650 ARG A N 1
ATOM 4860 C CA . ARG A 1 650 ? 33.394 4.055 -52.844 1.00 70.81 650 ARG A CA 1
ATOM 4861 C C . ARG A 1 650 ? 34.682 3.230 -52.782 1.00 70.81 650 ARG A C 1
ATOM 4863 O O . ARG A 1 650 ? 34.822 2.257 -53.511 1.00 70.81 650 ARG A O 1
ATOM 4870 N N . ALA A 1 651 ? 35.606 3.598 -51.897 1.00 74.12 651 ALA A N 1
ATOM 4871 C CA . ALA A 1 651 ? 36.859 2.874 -51.688 1.00 74.12 651 ALA A CA 1
ATOM 4872 C C . ALA A 1 651 ? 36.908 2.262 -50.280 1.00 74.12 651 ALA A C 1
ATOM 4874 O O . ALA A 1 651 ? 36.653 2.961 -49.300 1.00 74.12 651 ALA A O 1
ATOM 4875 N N . GLY A 1 652 ? 37.297 0.984 -50.177 1.00 76.19 652 GLY A N 1
ATOM 4876 C CA . GLY A 1 652 ? 37.482 0.292 -48.888 1.00 76.19 652 GLY A CA 1
ATOM 4877 C C . GLY A 1 652 ? 38.591 0.900 -48.014 1.00 76.19 652 GLY A C 1
ATOM 4878 O O . GLY A 1 652 ? 38.548 0.826 -46.789 1.00 76.19 652 GLY A O 1
ATOM 4879 N N . PHE A 1 653 ? 39.552 1.582 -48.640 1.00 82.12 653 PHE A N 1
ATOM 4880 C CA . PHE A 1 653 ? 40.486 2.490 -47.982 1.00 82.12 653 PHE A CA 1
ATOM 4881 C C . PHE A 1 653 ? 40.462 3.827 -48.718 1.00 82.12 653 PHE A C 1
ATOM 4883 O O . PHE A 1 653 ? 40.727 3.875 -49.919 1.00 82.12 653 PHE A O 1
ATOM 4890 N N . SER A 1 654 ? 40.137 4.904 -48.006 1.00 77.81 654 SER A N 1
ATOM 4891 C CA . SER A 1 654 ? 40.014 6.244 -48.578 1.00 77.81 654 SER A CA 1
ATOM 4892 C C . SER A 1 654 ? 40.831 7.243 -47.770 1.00 77.81 654 SER A C 1
ATOM 4894 O O . SER A 1 654 ? 40.628 7.400 -46.565 1.00 77.81 654 SER A O 1
ATOM 4896 N N . ILE A 1 655 ? 41.712 7.965 -48.458 1.00 79.50 655 ILE A N 1
ATOM 4897 C CA . ILE A 1 655 ? 42.382 9.159 -47.943 1.00 79.50 655 ILE A CA 1
ATOM 4898 C C . ILE A 1 655 ? 41.728 10.340 -48.654 1.00 79.50 655 ILE A C 1
ATOM 4900 O O . ILE A 1 655 ? 41.923 10.521 -49.853 1.00 79.50 655 ILE A O 1
ATOM 4904 N N . ASN A 1 656 ? 40.928 11.121 -47.932 1.00 75.00 656 ASN A N 1
ATOM 4905 C CA . ASN A 1 656 ? 40.440 12.392 -48.444 1.00 75.00 656 ASN A CA 1
ATOM 4906 C C . ASN A 1 656 ? 41.510 13.457 -48.198 1.00 75.00 656 ASN A C 1
ATOM 4908 O O . ASN A 1 656 ? 41.976 13.606 -47.067 1.00 75.00 656 ASN A O 1
ATOM 4912 N N . CYS A 1 657 ? 41.872 14.198 -49.240 1.00 76.50 657 CYS A N 1
ATOM 4913 C CA . CYS A 1 657 ? 42.733 15.370 -49.156 1.00 76.50 657 CYS A CA 1
ATOM 4914 C C . CYS A 1 657 ? 42.075 16.492 -49.957 1.00 76.50 657 CYS A C 1
ATOM 4916 O O . CYS A 1 657 ? 41.623 16.256 -51.076 1.00 76.50 657 CYS A O 1
ATOM 4918 N N . LYS A 1 658 ? 41.999 17.697 -49.391 1.00 76.31 658 LYS A N 1
ATOM 4919 C CA . LYS A 1 658 ? 41.348 18.831 -50.055 1.00 76.31 658 LYS A CA 1
ATOM 4920 C C . LYS A 1 658 ? 42.011 19.183 -51.398 1.00 76.31 658 LYS A C 1
ATOM 4922 O O . LYS A 1 658 ? 43.241 19.248 -51.496 1.00 76.31 658 LYS A O 1
ATOM 4927 N N . ASP A 1 659 ? 41.176 19.530 -52.382 1.00 72.44 659 ASP A N 1
ATOM 4928 C CA . ASP A 1 659 ? 41.608 20.077 -53.670 1.00 72.44 659 ASP A CA 1
ATOM 4929 C C . ASP A 1 659 ? 42.609 21.234 -53.491 1.00 72.44 659 ASP A C 1
ATOM 4931 O O . ASP A 1 659 ? 42.326 22.257 -52.856 1.00 72.44 659 ASP A O 1
ATOM 4935 N N . SER A 1 660 ? 43.810 21.054 -54.039 1.00 72.38 660 SER A N 1
ATOM 4936 C CA . SER A 1 660 ? 44.936 21.979 -53.958 1.00 72.38 660 SER A CA 1
ATOM 4937 C C . SER A 1 660 ? 45.931 21.748 -55.101 1.00 72.38 660 SER A C 1
ATOM 4939 O O . SER A 1 660 ? 45.960 20.704 -55.743 1.00 72.38 660 SER A O 1
ATOM 4941 N N . SER A 1 661 ? 46.835 22.701 -55.324 1.00 67.25 661 SER A N 1
ATOM 4942 C CA . SER A 1 661 ? 47.977 22.524 -56.235 1.00 67.25 661 SER A CA 1
ATOM 4943 C C . SER A 1 661 ? 49.079 21.602 -55.680 1.00 67.25 661 SER A C 1
ATOM 4945 O O . SER A 1 661 ? 50.145 21.485 -56.286 1.00 67.25 661 SER A O 1
ATOM 4947 N N . SER A 1 662 ? 48.857 20.965 -54.525 1.00 73.81 662 SER A N 1
ATOM 4948 C CA . SER A 1 662 ? 49.829 20.104 -53.850 1.00 73.81 662 SER A CA 1
ATOM 4949 C C . SER A 1 662 ? 49.537 18.617 -54.077 1.00 73.81 662 SER A C 1
ATOM 4951 O O . SER A 1 662 ? 48.424 18.227 -54.427 1.00 73.81 662 SER A O 1
ATOM 4953 N N . ALA A 1 663 ? 50.555 17.773 -53.906 1.00 79.19 663 ALA A N 1
ATOM 4954 C CA . ALA A 1 663 ? 50.445 16.329 -54.093 1.00 79.19 663 ALA A CA 1
ATOM 4955 C C . ALA A 1 663 ? 50.717 15.589 -52.779 1.00 79.19 663 ALA A C 1
ATOM 4957 O O . ALA A 1 663 ? 51.787 15.747 -52.179 1.00 79.19 663 ALA A O 1
ATOM 4958 N N . HIS A 1 664 ? 49.766 14.758 -52.359 1.00 83.81 664 HIS A N 1
ATOM 4959 C CA . HIS A 1 664 ? 49.819 13.991 -51.120 1.00 83.81 664 HIS A CA 1
ATOM 4960 C C . HIS A 1 664 ? 50.359 12.574 -51.359 1.00 83.81 664 HIS A C 1
ATOM 4962 O O . HIS A 1 664 ? 50.311 12.041 -52.468 1.00 83.81 664 HIS A O 1
ATOM 4968 N N . TRP A 1 665 ? 50.896 11.948 -50.314 1.00 83.81 665 TRP A N 1
ATOM 4969 C CA . TRP A 1 665 ? 51.358 10.562 -50.373 1.00 83.81 665 TRP A CA 1
ATOM 4970 C C . TRP A 1 665 ? 50.225 9.636 -49.956 1.00 83.81 665 TRP A C 1
ATOM 4972 O O . TRP A 1 665 ? 49.854 9.618 -48.787 1.00 83.81 665 TRP A O 1
ATOM 4982 N N . ALA A 1 666 ? 49.695 8.864 -50.905 1.00 84.12 666 ALA A N 1
ATOM 4983 C CA . ALA A 1 666 ? 48.745 7.800 -50.600 1.00 84.12 666 ALA A CA 1
ATOM 4984 C C . ALA A 1 666 ? 49.453 6.630 -49.898 1.00 84.12 666 ALA A C 1
ATOM 4986 O O . ALA A 1 666 ? 48.930 6.060 -48.947 1.00 84.12 666 ALA A O 1
ATOM 4987 N N . LEU A 1 667 ? 50.680 6.316 -50.333 1.00 86.12 667 LEU A N 1
ATOM 4988 C CA . LEU A 1 667 ? 51.590 5.371 -49.683 1.00 86.12 667 LEU A CA 1
ATOM 4989 C C . LEU A 1 667 ? 53.025 5.894 -49.793 1.00 86.12 667 LEU A C 1
ATOM 4991 O O . LEU A 1 667 ? 53.449 6.285 -50.877 1.00 86.12 667 LEU A O 1
ATOM 4995 N N . ALA A 1 668 ? 53.807 5.851 -48.716 1.00 87.50 668 ALA A N 1
ATOM 4996 C CA . ALA A 1 668 ? 55.229 6.192 -48.755 1.00 87.50 668 ALA A CA 1
ATOM 4997 C C . ALA A 1 668 ? 56.051 5.273 -47.845 1.00 87.50 668 ALA A C 1
ATOM 4999 O O . ALA A 1 668 ? 55.843 5.219 -46.635 1.00 87.50 668 ALA A O 1
ATOM 5000 N N . SER A 1 669 ? 57.034 4.588 -48.428 1.00 88.00 669 SER A N 1
ATOM 5001 C CA . SER A 1 669 ? 58.145 4.007 -47.682 1.00 88.00 669 SER A CA 1
ATOM 5002 C C . SER A 1 669 ? 59.165 5.110 -47.433 1.00 88.00 669 SER A C 1
ATOM 5004 O O . SER A 1 669 ? 59.668 5.719 -48.377 1.00 88.00 669 SER A O 1
ATOM 5006 N N . TYR A 1 670 ? 59.484 5.366 -46.171 1.00 85.38 670 TYR A N 1
ATOM 5007 C CA . TYR A 1 670 ? 60.540 6.288 -45.763 1.00 85.38 670 TYR A CA 1
ATOM 5008 C C . TYR A 1 670 ? 61.860 5.531 -45.561 1.00 85.38 670 TYR A C 1
ATOM 5010 O O . TYR A 1 670 ? 61.853 4.366 -45.163 1.00 85.38 670 TYR A O 1
ATOM 5018 N N . TYR A 1 671 ? 63.003 6.165 -45.849 1.00 81.25 671 TYR A N 1
ATOM 5019 C CA . TYR A 1 671 ? 64.312 5.637 -45.420 1.00 81.25 671 TYR A CA 1
ATOM 5020 C C . TYR A 1 671 ? 64.884 6.365 -44.199 1.00 81.25 671 TYR A C 1
ATOM 5022 O O . TYR A 1 671 ? 65.733 5.801 -43.516 1.00 81.25 671 TYR A O 1
ATOM 5030 N N . ASP A 1 672 ? 64.404 7.576 -43.921 1.00 82.06 672 ASP A N 1
ATOM 5031 C CA . ASP A 1 672 ? 64.602 8.330 -42.683 1.00 82.06 672 ASP A CA 1
ATOM 5032 C C . ASP A 1 672 ? 63.330 9.152 -42.394 1.00 82.06 672 ASP A C 1
ATOM 5034 O O . ASP A 1 672 ? 62.408 9.160 -43.207 1.00 82.06 672 ASP A O 1
ATOM 5038 N N . GLY A 1 673 ? 63.258 9.863 -41.264 1.00 80.69 673 GLY A N 1
ATOM 5039 C CA . GLY A 1 673 ? 62.053 10.604 -40.854 1.00 80.69 673 GLY A CA 1
ATOM 5040 C C . GLY A 1 673 ? 61.595 11.747 -41.779 1.00 80.69 673 GLY A C 1
ATOM 5041 O O . GLY A 1 673 ? 60.547 12.335 -41.529 1.00 80.69 673 GLY A O 1
ATOM 5042 N N . THR A 1 674 ? 62.344 12.079 -42.835 1.00 79.62 674 THR A N 1
ATOM 5043 C CA . THR A 1 674 ? 62.035 13.182 -43.767 1.00 79.62 674 THR A CA 1
ATOM 5044 C C . THR A 1 674 ? 62.051 12.780 -45.245 1.00 79.62 674 THR A C 1
ATOM 5046 O O . THR A 1 674 ? 61.391 13.426 -46.066 1.00 79.62 674 THR A O 1
ATOM 5049 N N . ASN A 1 675 ? 62.755 11.703 -45.602 1.00 80.94 675 ASN A N 1
ATOM 5050 C CA . ASN A 1 675 ? 63.014 11.313 -46.982 1.00 80.94 675 ASN A CA 1
ATOM 5051 C C . ASN A 1 675 ? 62.366 9.978 -47.365 1.00 80.94 675 ASN A C 1
ATOM 5053 O O . ASN A 1 675 ? 62.560 8.935 -46.735 1.00 80.94 675 ASN A O 1
ATOM 5057 N N . ILE A 1 676 ? 61.649 10.004 -48.488 1.00 84.19 676 ILE A N 1
ATOM 5058 C CA . ILE A 1 676 ? 61.037 8.815 -49.081 1.00 84.19 676 ILE A CA 1
ATOM 5059 C C . ILE A 1 676 ? 62.077 7.940 -49.796 1.00 84.19 676 ILE A C 1
ATOM 5061 O O . ILE A 1 676 ? 63.013 8.427 -50.439 1.00 84.19 676 ILE A O 1
ATOM 5065 N N . ARG A 1 677 ? 61.847 6.632 -49.750 1.00 86.69 677 ARG A N 1
ATOM 5066 C CA . ARG A 1 677 ? 62.520 5.597 -50.536 1.00 86.69 677 ARG A CA 1
ATOM 5067 C C . ARG A 1 677 ? 61.731 5.281 -51.807 1.00 86.69 677 ARG A C 1
ATOM 5069 O O . ARG A 1 677 ? 62.310 5.294 -52.888 1.00 86.69 677 ARG A O 1
ATOM 5076 N N . SER A 1 678 ? 60.431 5.047 -51.671 1.00 89.12 678 SER A N 1
ATOM 5077 C CA . SER A 1 678 ? 59.481 4.708 -52.740 1.00 89.12 678 SER A CA 1
ATOM 5078 C C . SER A 1 678 ? 58.050 4.993 -52.266 1.00 89.12 678 SER A C 1
ATOM 5080 O O . SER A 1 678 ? 57.829 5.192 -51.070 1.00 89.12 678 SER A O 1
ATOM 5082 N N . GLY A 1 679 ? 57.070 5.032 -53.168 1.00 90.56 679 GLY A N 1
ATOM 5083 C CA . GLY A 1 679 ? 55.678 5.282 -52.787 1.00 90.56 679 GLY A CA 1
ATOM 5084 C C . GLY A 1 679 ? 54.747 5.612 -53.949 1.00 90.56 679 GLY A C 1
ATOM 5085 O O . GLY A 1 679 ? 55.180 5.727 -55.093 1.00 90.56 679 GLY A O 1
ATOM 5086 N N . ILE A 1 680 ? 53.471 5.800 -53.622 1.00 90.31 680 ILE A N 1
ATOM 5087 C CA . ILE A 1 680 ? 52.440 6.322 -54.518 1.00 90.31 680 ILE A CA 1
ATOM 5088 C C . ILE A 1 680 ? 52.084 7.732 -54.045 1.00 90.31 680 ILE A C 1
ATOM 5090 O O . ILE A 1 680 ? 51.616 7.918 -52.919 1.00 90.31 680 ILE A O 1
ATOM 5094 N N . GLN A 1 681 ? 52.307 8.720 -54.909 1.00 88.19 681 GLN A N 1
ATOM 5095 C CA . GLN A 1 681 ? 51.855 10.096 -54.703 1.00 88.19 681 GLN A CA 1
ATOM 5096 C C . GLN A 1 681 ? 50.651 10.372 -55.603 1.00 88.19 681 GLN A C 1
ATOM 5098 O O . GLN A 1 681 ? 50.639 9.926 -56.747 1.00 88.19 681 GLN A O 1
ATOM 5103 N N . ILE A 1 682 ? 49.671 11.127 -55.117 1.00 86.75 682 ILE A N 1
ATOM 5104 C CA . ILE A 1 682 ? 48.507 11.559 -55.894 1.00 86.75 682 ILE A CA 1
ATOM 5105 C C . ILE A 1 682 ? 48.455 13.088 -55.849 1.00 86.75 682 ILE A C 1
ATOM 5107 O O . ILE A 1 682 ? 48.640 13.698 -54.794 1.00 86.75 682 ILE A O 1
ATOM 5111 N N . LEU A 1 683 ? 48.262 13.721 -57.003 1.00 84.81 683 LEU A N 1
ATOM 5112 C CA . LEU A 1 683 ? 48.043 15.161 -57.099 1.00 84.81 683 LEU A CA 1
ATOM 5113 C C . LEU A 1 683 ? 46.603 15.469 -56.668 1.00 84.81 683 LEU A C 1
ATOM 5115 O O . LEU A 1 683 ? 45.669 14.928 -57.255 1.00 84.81 683 LEU A O 1
ATOM 5119 N N . SER A 1 684 ? 46.419 16.321 -55.655 1.00 77.19 684 SER A N 1
ATOM 5120 C CA . SER A 1 684 ? 45.099 16.665 -55.102 1.00 77.19 684 SER A CA 1
ATOM 5121 C C . SER A 1 684 ? 44.346 17.666 -55.991 1.00 77.19 684 SER A C 1
ATOM 5123 O O . SER A 1 684 ? 43.881 18.687 -55.506 1.00 77.19 684 SER A O 1
ATOM 5125 N N . ASN A 1 685 ? 44.279 17.447 -57.303 1.00 76.25 685 ASN A N 1
ATOM 5126 C CA . ASN A 1 685 ? 43.528 18.301 -58.221 1.00 76.25 685 ASN A CA 1
ATOM 5127 C C . ASN A 1 685 ? 42.701 17.460 -59.202 1.00 76.25 685 ASN A C 1
ATOM 5129 O O . ASN A 1 685 ? 42.821 16.236 -59.256 1.00 76.25 685 ASN A O 1
ATOM 5133 N N . SER A 1 686 ? 41.901 18.131 -60.030 1.00 72.31 686 SER A N 1
ATOM 5134 C CA . SER A 1 686 ? 41.026 17.494 -61.019 1.00 72.31 686 SER A CA 1
ATOM 5135 C C . SER A 1 686 ? 41.741 16.670 -62.104 1.00 72.31 686 SER A C 1
ATOM 5137 O O . SER A 1 686 ? 41.061 15.949 -62.828 1.00 72.31 686 SER A O 1
ATOM 5139 N N . GLU A 1 687 ? 43.077 16.719 -62.223 1.00 75.69 687 GLU A N 1
ATOM 5140 C CA . GLU A 1 687 ? 43.822 15.803 -63.107 1.00 75.69 687 GLU A CA 1
ATOM 5141 C C . GLU A 1 687 ? 43.937 14.383 -62.522 1.00 75.69 687 GLU A C 1
ATOM 5143 O O . GLU A 1 687 ? 44.238 13.446 -63.259 1.00 75.69 687 GLU A O 1
ATOM 5148 N N . GLY A 1 688 ? 43.795 14.214 -61.198 1.00 76.31 688 GLY A N 1
ATOM 5149 C CA . GLY A 1 688 ? 4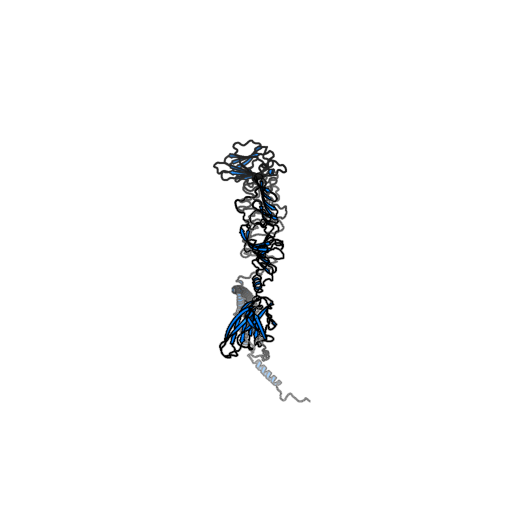3.922 12.916 -60.518 1.00 76.31 688 GLY A CA 1
ATOM 5150 C C . GLY A 1 688 ? 45.275 12.213 -60.713 1.00 76.31 688 GLY A C 1
ATOM 5151 O O . GLY A 1 688 ? 45.379 11.000 -60.529 1.00 76.31 688 GLY A O 1
ATOM 5152 N N . ARG A 1 689 ? 46.314 12.953 -61.125 1.00 83.81 689 ARG A N 1
ATOM 5153 C CA . ARG A 1 689 ? 47.609 12.411 -61.559 1.00 83.81 689 ARG A CA 1
ATOM 5154 C C . ARG A 1 689 ? 48.274 11.594 -60.452 1.00 83.81 689 ARG A C 1
ATOM 5156 O O . ARG A 1 689 ? 48.572 12.122 -59.379 1.00 83.81 689 ARG A O 1
ATOM 5163 N N . MET A 1 690 ? 48.598 10.339 -60.752 1.00 89.56 690 MET A N 1
ATOM 5164 C CA . MET A 1 690 ? 49.277 9.427 -59.829 1.00 89.56 690 MET A CA 1
ATOM 5165 C C . MET A 1 690 ? 50.744 9.243 -60.210 1.00 89.56 690 MET A C 1
ATOM 5167 O O . MET A 1 690 ? 51.082 9.180 -61.389 1.00 89.56 690 MET A O 1
ATOM 5171 N N . ARG A 1 691 ? 51.622 9.118 -59.213 1.00 88.31 691 ARG A N 1
ATOM 5172 C CA . ARG A 1 691 ? 53.062 8.903 -59.391 1.00 88.31 691 ARG A CA 1
ATOM 5173 C C . ARG A 1 691 ? 53.534 7.673 -58.644 1.00 88.31 691 ARG A C 1
ATOM 5175 O O . ARG A 1 691 ? 53.460 7.631 -57.417 1.00 88.31 691 ARG A O 1
ATOM 5182 N N . PHE A 1 692 ? 54.113 6.725 -59.367 1.00 88.94 692 PHE A N 1
ATOM 5183 C CA . PHE A 1 692 ? 54.729 5.528 -58.803 1.00 88.94 692 PHE A CA 1
ATOM 5184 C C . PHE A 1 692 ? 56.227 5.764 -58.639 1.00 88.94 692 PHE A C 1
ATOM 5186 O O . PHE A 1 692 ? 57.010 5.555 -59.565 1.00 88.94 692 PHE A O 1
ATOM 5193 N N . TYR A 1 693 ? 56.622 6.242 -57.462 1.00 86.31 693 TYR A N 1
ATOM 5194 C CA . TYR A 1 693 ? 58.012 6.503 -57.111 1.00 86.31 693 TYR A CA 1
ATOM 5195 C C . TYR A 1 693 ? 58.725 5.209 -56.736 1.00 86.31 693 TYR A C 1
ATOM 5197 O O . TYR A 1 693 ? 58.405 4.577 -55.729 1.00 86.31 693 TYR A O 1
ATOM 5205 N N . THR A 1 694 ? 59.738 4.837 -57.515 1.00 82.19 694 THR A N 1
ATOM 5206 C CA . THR A 1 694 ? 60.509 3.601 -57.307 1.00 82.19 694 THR A CA 1
ATOM 5207 C C . THR A 1 694 ? 61.836 3.838 -56.589 1.00 82.19 694 THR A C 1
ATOM 5209 O O . THR A 1 694 ? 62.378 2.906 -55.998 1.00 82.19 694 THR A O 1
ATOM 5212 N N . ASN A 1 695 ? 62.367 5.069 -56.608 1.00 76.50 695 ASN A N 1
ATOM 5213 C CA . ASN A 1 695 ? 63.599 5.433 -55.902 1.00 76.50 695 ASN A CA 1
ATOM 5214 C C . ASN A 1 695 ? 63.705 6.958 -55.673 1.00 76.50 695 ASN A C 1
ATOM 5216 O O . ASN A 1 695 ? 64.056 7.708 -56.590 1.00 76.50 695 ASN A O 1
ATOM 5220 N N . ARG A 1 696 ? 63.450 7.402 -54.431 1.00 77.62 696 ARG A N 1
ATOM 5221 C CA . ARG A 1 696 ? 63.419 8.815 -53.982 1.00 77.62 696 ARG A CA 1
ATOM 5222 C C . ARG A 1 696 ? 62.413 9.673 -54.774 1.00 77.62 696 ARG A C 1
ATOM 5224 O O . ARG A 1 696 ? 61.623 9.157 -55.550 1.00 77.62 696 ARG A O 1
ATOM 5231 N N . ARG A 1 697 ? 62.438 11.003 -54.592 1.00 74.56 697 ARG A N 1
ATOM 5232 C CA . ARG A 1 697 ? 61.544 11.981 -55.264 1.00 74.56 697 ARG A CA 1
ATOM 5233 C C . ARG A 1 697 ? 61.874 12.269 -56.741 1.00 74.56 697 ARG A C 1
ATOM 5235 O O . ARG A 1 697 ? 61.239 13.132 -57.335 1.00 74.56 697 ARG A O 1
ATOM 5242 N N . SER A 1 698 ? 62.853 11.587 -57.339 1.00 72.69 698 SER A N 1
ATOM 5243 C CA . SER A 1 698 ? 63.395 11.943 -58.667 1.00 72.69 698 SER A CA 1
ATOM 5244 C C . SER A 1 698 ? 63.182 10.882 -59.749 1.00 72.69 698 SER A C 1
ATOM 5246 O O . SER A 1 698 ? 63.568 11.111 -60.891 1.00 72.69 698 SER A O 1
ATOM 5248 N N . LYS A 1 699 ? 62.621 9.716 -59.404 1.00 78.31 699 LYS A N 1
ATOM 5249 C CA . LYS A 1 699 ? 62.362 8.614 -60.342 1.00 78.31 699 LYS A CA 1
ATOM 5250 C C . LYS A 1 699 ? 60.958 8.071 -60.115 1.00 78.31 699 LYS A C 1
ATOM 5252 O O . LYS A 1 699 ? 60.695 7.475 -59.069 1.00 78.31 699 LYS A O 1
ATOM 5257 N N . TYR A 1 700 ? 60.077 8.297 -61.084 1.00 80.88 700 TYR A N 1
ATOM 5258 C CA . TYR A 1 700 ? 58.682 7.882 -61.025 1.00 80.88 700 TYR A CA 1
ATOM 5259 C C . TYR A 1 700 ? 58.120 7.554 -62.408 1.00 80.88 700 TYR A C 1
ATOM 5261 O O . TYR A 1 700 ? 58.637 7.996 -63.434 1.00 80.88 700 TYR A O 1
ATOM 5269 N N . VAL A 1 701 ? 57.023 6.805 -62.410 1.00 81.44 701 VAL A N 1
ATOM 5270 C CA . VAL A 1 701 ? 56.103 6.712 -63.546 1.00 81.44 701 VAL A CA 1
ATOM 5271 C C . VAL A 1 701 ? 54.873 7.557 -63.209 1.00 81.44 701 VAL A C 1
ATOM 5273 O O . VAL A 1 701 ? 54.251 7.327 -62.172 1.00 81.44 701 VAL A O 1
ATOM 5276 N N . ASP A 1 702 ? 54.565 8.549 -64.044 1.00 82.62 702 ASP A N 1
ATOM 5277 C CA . ASP A 1 702 ? 53.342 9.361 -63.982 1.00 82.62 702 ASP A CA 1
ATOM 5278 C C . ASP A 1 702 ? 52.217 8.596 -64.702 1.00 82.62 702 ASP A C 1
ATOM 5280 O O . ASP A 1 702 ? 52.412 8.094 -65.809 1.00 82.62 702 ASP A O 1
ATOM 5284 N N . ILE A 1 703 ? 51.026 8.541 -64.111 1.00 85.19 703 ILE A N 1
ATOM 5285 C CA . ILE A 1 703 ? 49.797 8.065 -64.755 1.00 85.19 703 ILE A CA 1
ATOM 5286 C C . ILE A 1 703 ? 48.772 9.198 -64.704 1.00 85.19 703 ILE A C 1
ATOM 5288 O O . ILE A 1 703 ? 48.470 9.718 -63.627 1.00 85.19 703 ILE A O 1
ATOM 5292 N N . LYS A 1 704 ? 48.271 9.602 -65.875 1.00 83.50 704 LYS A N 1
ATOM 5293 C CA . LYS A 1 704 ? 47.229 10.628 -66.056 1.00 83.50 704 LYS A CA 1
ATOM 5294 C C . LYS A 1 704 ? 46.581 10.482 -67.431 1.00 83.50 704 LYS A C 1
ATOM 5296 O O . LYS A 1 704 ? 47.210 9.947 -68.340 1.00 83.50 704 LYS A O 1
ATOM 5301 N N . ASP A 1 705 ? 45.351 10.964 -67.591 1.00 80.38 705 ASP A N 1
ATOM 5302 C CA . ASP A 1 705 ? 44.634 10.997 -68.879 1.00 80.38 705 ASP A CA 1
ATOM 5303 C C . ASP A 1 705 ? 44.585 9.633 -69.607 1.00 80.38 705 ASP A C 1
ATOM 5305 O O . ASP A 1 705 ? 44.717 9.561 -70.828 1.00 80.38 705 ASP A O 1
ATOM 5309 N N . GLY A 1 706 ? 44.492 8.529 -68.853 1.00 74.12 706 GLY A N 1
ATOM 5310 C CA . GLY A 1 706 ? 44.531 7.155 -69.382 1.00 74.12 706 GLY A CA 1
ATOM 5311 C C . GLY A 1 706 ? 45.900 6.675 -69.893 1.00 74.12 706 GLY A C 1
ATOM 5312 O O . GLY A 1 706 ? 46.013 5.544 -70.357 1.00 74.12 706 GLY A O 1
ATOM 5313 N N . ASN A 1 707 ? 46.944 7.501 -69.798 1.00 77.12 707 ASN A N 1
ATOM 5314 C CA . ASN A 1 707 ? 48.279 7.243 -70.330 1.00 77.12 707 ASN A CA 1
ATOM 5315 C C . ASN A 1 707 ? 49.315 6.997 -69.221 1.00 77.12 707 ASN A C 1
ATOM 5317 O O . ASN A 1 707 ? 49.200 7.501 -68.101 1.00 77.12 707 ASN A O 1
ATOM 5321 N N . VAL A 1 708 ? 50.367 6.246 -69.564 1.00 79.81 708 VAL A N 1
ATOM 5322 C CA . VAL A 1 708 ? 51.501 5.934 -68.682 1.00 79.81 708 VAL A CA 1
ATOM 5323 C C . VAL A 1 708 ? 52.758 6.634 -69.198 1.00 79.81 708 VAL A C 1
ATOM 5325 O O . VAL A 1 708 ? 53.247 6.339 -70.287 1.00 79.81 708 VAL A O 1
ATOM 5328 N N . TYR A 1 709 ? 53.306 7.542 -68.395 1.00 72.62 709 TYR A N 1
ATOM 5329 C CA . TYR A 1 709 ? 54.479 8.350 -68.713 1.00 72.62 709 TYR A CA 1
ATOM 5330 C C . TYR A 1 709 ? 55.653 7.942 -67.816 1.00 72.62 709 TYR A C 1
ATOM 5332 O O . TYR A 1 709 ? 55.678 8.237 -66.621 1.00 72.62 709 TYR A O 1
ATOM 5340 N N . ALA A 1 710 ? 56.664 7.279 -68.377 1.00 67.94 710 ALA A N 1
ATOM 5341 C CA . ALA A 1 710 ? 57.909 7.022 -67.653 1.00 67.94 710 ALA A CA 1
ATOM 5342 C C . ALA A 1 710 ? 58.707 8.332 -67.513 1.00 67.94 710 ALA A C 1
ATOM 5344 O O . ALA A 1 710 ? 59.266 8.827 -68.491 1.00 67.94 710 ALA A O 1
ATOM 5345 N N . GLY A 1 711 ? 58.748 8.907 -66.308 1.00 56.16 711 GLY A N 1
ATOM 5346 C CA . GLY A 1 711 ? 59.419 10.180 -66.056 1.00 56.16 711 GLY A CA 1
ATOM 5347 C C . GLY A 1 711 ? 60.943 10.045 -66.066 1.00 56.16 711 GLY A C 1
ATOM 5348 O O . GLY A 1 711 ? 61.515 9.288 -65.277 1.00 56.16 711 GLY A O 1
ATOM 5349 N N . SER A 1 712 ? 61.619 10.812 -66.925 1.00 45.59 712 SER A N 1
ATOM 5350 C CA . SER A 1 712 ? 63.066 11.030 -66.823 1.00 45.59 712 SER A CA 1
ATOM 5351 C C . SER A 1 712 ? 63.387 12.070 -65.738 1.00 45.59 712 SER A C 1
ATOM 5353 O O . SER A 1 712 ? 62.510 12.835 -65.326 1.00 45.59 712 SER A O 1
ATOM 5355 N N . PRO A 1 713 ? 64.656 12.192 -65.306 1.00 47.44 713 PRO A N 1
ATOM 5356 C CA . PRO A 1 713 ? 65.112 13.399 -64.631 1.00 47.44 713 PRO A CA 1
ATOM 5357 C C . PRO A 1 713 ? 64.863 14.637 -65.504 1.00 47.44 713 PRO A C 1
ATOM 5359 O O . PRO A 1 713 ? 64.958 14.587 -66.734 1.00 47.44 713 PRO A O 1
ATOM 5362 N N . GLN A 1 714 ? 64.554 15.750 -64.847 1.00 53.09 714 GLN A N 1
ATOM 5363 C CA . GLN A 1 714 ? 64.219 17.028 -65.465 1.00 53.09 714 GLN A CA 1
ATOM 5364 C C . GLN A 1 714 ? 65.474 17.754 -65.986 1.00 53.09 714 GLN A C 1
ATOM 5366 O O . GLN A 1 714 ? 65.965 18.681 -65.348 1.00 53.09 714 GLN A O 1
ATOM 5371 N N . SER A 1 715 ? 65.973 17.361 -67.162 1.00 47.12 715 SER A N 1
ATOM 5372 C CA . SER A 1 715 ? 66.801 18.227 -68.018 1.00 47.12 715 SER A CA 1
ATOM 5373 C C . SER A 1 715 ? 66.873 17.705 -69.461 1.00 47.12 715 SER A C 1
ATOM 5375 O O . SER A 1 715 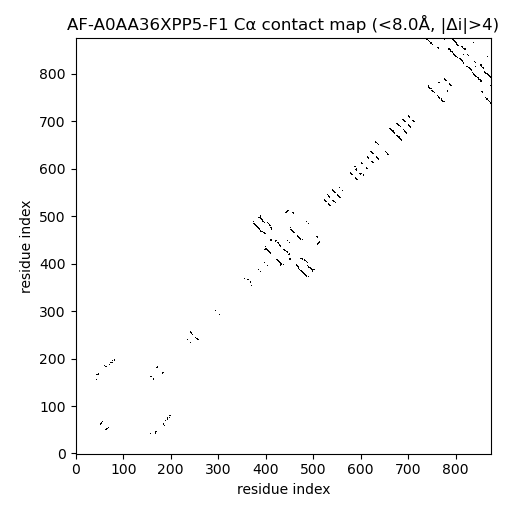? 67.506 16.684 -69.721 1.00 47.12 715 SER A O 1
ATOM 5377 N N . SER A 1 716 ? 66.257 18.446 -70.390 1.00 45.97 716 SER A N 1
ATOM 5378 C CA . SER A 1 716 ? 66.595 18.485 -71.827 1.00 45.97 716 SER A CA 1
ATOM 5379 C C . SER A 1 716 ? 66.766 17.143 -72.570 1.00 45.97 716 SER A C 1
ATOM 5381 O O . SER A 1 716 ? 67.808 16.900 -73.175 1.00 45.97 716 SER A O 1
ATOM 5383 N N . ALA A 1 717 ? 65.722 16.310 -72.608 1.00 41.91 717 ALA A N 1
ATOM 5384 C CA . ALA A 1 717 ? 65.603 15.226 -73.587 1.00 41.91 717 ALA A CA 1
ATOM 5385 C C . ALA A 1 717 ? 64.177 15.181 -74.164 1.00 41.91 717 ALA A C 1
ATOM 5387 O O . ALA A 1 717 ? 63.202 15.232 -73.417 1.00 41.91 717 ALA A O 1
ATOM 5388 N N . GLY A 1 718 ? 64.055 15.110 -75.494 1.00 47.16 718 GLY A N 1
ATOM 5389 C CA . GLY A 1 718 ? 62.764 14.967 -76.173 1.00 47.16 718 GLY A CA 1
ATOM 5390 C C . GLY A 1 718 ? 62.141 13.600 -75.880 1.00 47.16 718 GLY A C 1
ATOM 5391 O O . GLY A 1 718 ? 62.792 12.570 -76.043 1.00 47.16 718 GLY A O 1
ATOM 5392 N N . ASN A 1 719 ? 60.890 13.587 -75.421 1.00 47.88 719 ASN A N 1
ATOM 5393 C CA . ASN A 1 719 ? 60.225 12.374 -74.946 1.00 47.88 719 ASN A CA 1
ATOM 5394 C C . ASN A 1 719 ? 59.877 11.406 -76.091 1.00 47.88 719 ASN A C 1
ATOM 5396 O O . ASN A 1 719 ? 58.999 11.718 -76.890 1.00 47.88 719 ASN A O 1
ATOM 5400 N N . SER A 1 720 ? 60.492 10.218 -76.126 1.00 43.84 720 SER A N 1
ATOM 5401 C CA . SER A 1 720 ? 59.875 8.942 -76.569 1.00 43.84 720 SER A CA 1
ATOM 5402 C C . SER A 1 720 ? 60.910 7.808 -76.610 1.00 43.84 720 SER A C 1
ATOM 5404 O O . SER A 1 720 ? 61.725 7.720 -77.520 1.00 43.84 720 SER A O 1
ATOM 5406 N N . LEU A 1 721 ? 60.877 6.890 -75.634 1.00 49.53 721 LEU A N 1
ATOM 5407 C CA . LEU A 1 721 ? 61.669 5.650 -75.675 1.00 49.53 721 LEU A CA 1
ATOM 5408 C C . LEU A 1 721 ? 60.834 4.431 -75.256 1.00 49.53 721 LEU A C 1
ATOM 5410 O O . LEU A 1 721 ? 61.085 3.792 -74.238 1.00 49.53 721 LEU A O 1
ATOM 5414 N N . ALA A 1 722 ? 59.867 4.080 -76.108 1.00 52.72 722 ALA A N 1
ATOM 5415 C CA . ALA A 1 722 ? 59.128 2.813 -76.071 1.00 52.72 722 ALA A CA 1
ATOM 5416 C C . ALA A 1 722 ? 59.377 1.969 -77.345 1.00 52.72 722 ALA A C 1
ATOM 5418 O O . ALA A 1 722 ? 58.459 1.485 -77.995 1.00 52.72 722 ALA A O 1
ATOM 5419 N N . ARG A 1 723 ? 60.663 1.788 -77.679 1.00 55.88 723 ARG A N 1
ATOM 5420 C CA . ARG A 1 723 ? 61.270 0.781 -78.585 1.00 55.88 723 ARG A CA 1
ATOM 5421 C C . ARG A 1 723 ? 60.808 0.612 -80.046 1.00 55.88 723 ARG A C 1
ATOM 5423 O O . ARG A 1 723 ? 61.602 0.030 -80.779 1.00 55.88 723 ARG A O 1
ATOM 5430 N N . LYS A 1 724 ? 59.646 1.082 -80.513 1.00 62.03 724 LYS A N 1
ATOM 5431 C CA . LYS A 1 724 ? 59.267 0.911 -81.934 1.00 62.03 724 LYS A CA 1
ATOM 5432 C C . LYS A 1 724 ? 60.031 1.867 -82.861 1.00 62.03 724 LYS A C 1
ATOM 5434 O O . LYS A 1 724 ? 60.738 1.427 -83.762 1.00 62.03 724 LYS A O 1
ATOM 5439 N N . ASP A 1 725 ? 59.960 3.164 -82.583 1.00 57.28 725 ASP A N 1
ATOM 5440 C CA . ASP A 1 725 ? 60.316 4.212 -83.557 1.00 57.28 725 ASP A CA 1
ATOM 5441 C C . ASP A 1 725 ? 61.825 4.288 -83.870 1.00 57.28 725 ASP A C 1
ATOM 5443 O O . ASP A 1 725 ? 62.236 4.708 -84.952 1.00 57.28 725 ASP A O 1
ATOM 5447 N N . TYR A 1 726 ? 62.674 3.805 -82.954 1.00 61.47 726 TYR A N 1
ATOM 5448 C CA . TYR A 1 726 ? 64.119 3.700 -83.185 1.00 61.47 726 TYR A CA 1
ATOM 5449 C C . TYR A 1 726 ? 64.461 2.707 -84.306 1.00 61.47 726 TYR A C 1
ATOM 5451 O O . TYR A 1 726 ? 65.396 2.950 -85.070 1.00 61.47 726 TYR A O 1
ATOM 5459 N N . VAL A 1 727 ? 63.708 1.606 -84.424 1.00 67.00 727 VAL A N 1
ATOM 5460 C CA . VAL A 1 727 ? 63.956 0.557 -85.427 1.00 67.00 727 VAL A CA 1
ATOM 5461 C C . VAL A 1 727 ? 63.593 1.058 -86.824 1.00 67.00 727 VAL A C 1
ATOM 5463 O O . VAL A 1 727 ? 64.407 0.949 -87.742 1.00 67.00 727 VAL A O 1
ATOM 5466 N N . ASP A 1 728 ? 62.429 1.698 -86.962 1.00 64.62 728 ASP A N 1
ATOM 5467 C CA . ASP A 1 728 ? 61.945 2.228 -88.242 1.00 64.62 728 ASP A CA 1
ATOM 5468 C C . ASP A 1 728 ? 62.900 3.298 -88.818 1.00 64.62 728 ASP A C 1
ATOM 5470 O O . ASP A 1 728 ? 63.129 3.351 -90.027 1.00 64.62 728 ASP A O 1
ATOM 5474 N N . SER A 1 729 ? 63.562 4.083 -87.954 1.00 61.75 729 SER A N 1
ATOM 5475 C CA . SER A 1 729 ? 64.536 5.113 -88.361 1.00 61.75 729 SER A CA 1
ATOM 5476 C C . SER A 1 729 ? 65.805 4.584 -89.052 1.00 61.75 729 SER A C 1
ATOM 5478 O O . SER A 1 729 ? 66.509 5.350 -89.711 1.00 61.75 729 SER A O 1
ATOM 5480 N N . LYS A 1 730 ? 66.133 3.291 -88.903 1.00 65.44 730 LYS A N 1
ATOM 5481 C CA . LYS A 1 730 ? 67.356 2.692 -89.471 1.00 65.44 730 LYS A CA 1
ATOM 5482 C C . LYS A 1 730 ? 67.158 2.066 -90.847 1.00 65.44 730 LYS A C 1
ATOM 5484 O O . LYS A 1 730 ? 68.138 1.911 -91.571 1.00 65.44 730 LYS A O 1
ATOM 5489 N N . LEU A 1 731 ? 65.923 1.734 -91.222 1.00 65.56 731 LEU A N 1
ATOM 5490 C CA . LEU A 1 731 ? 65.635 1.011 -92.463 1.00 65.56 731 LEU A CA 1
ATOM 5491 C C . LEU A 1 731 ? 65.614 1.925 -93.706 1.00 65.56 731 LEU A C 1
ATOM 5493 O O . LEU A 1 731 ? 65.864 1.464 -94.813 1.00 65.56 731 LEU A O 1
ATOM 5497 N N . ALA A 1 732 ? 65.389 3.230 -93.528 1.00 58.38 732 ALA A N 1
ATOM 5498 C CA . ALA A 1 732 ? 65.261 4.208 -94.617 1.00 58.38 732 ALA A CA 1
ATOM 5499 C C . ALA A 1 732 ? 66.588 4.614 -95.310 1.00 58.38 732 ALA A C 1
ATOM 5501 O O . ALA A 1 732 ? 66.579 5.475 -96.185 1.00 58.38 732 ALA A O 1
ATOM 5502 N N . GLY A 1 733 ? 67.733 4.046 -94.909 1.00 59.00 733 GLY A N 1
ATOM 5503 C CA . GLY A 1 733 ? 69.072 4.528 -95.288 1.00 59.00 733 GLY A CA 1
ATOM 5504 C C . GLY A 1 733 ? 69.812 3.765 -96.397 1.00 59.00 733 GLY A C 1
ATOM 5505 O O . GLY A 1 733 ? 70.997 4.026 -96.587 1.00 59.00 733 GLY A O 1
ATOM 5506 N N . VAL A 1 734 ? 69.181 2.809 -97.093 1.00 59.44 734 VAL A N 1
ATOM 5507 C CA . VAL A 1 734 ? 69.855 1.932 -98.078 1.00 59.44 734 VAL A CA 1
ATOM 5508 C C . VAL A 1 734 ? 69.164 2.019 -99.446 1.00 59.44 734 VAL A C 1
ATOM 5510 O O . VAL A 1 734 ? 68.055 1.521 -99.621 1.00 59.44 734 VAL A O 1
ATOM 5513 N N . SER A 1 735 ? 69.803 2.663 -100.430 1.00 57.12 735 SER A N 1
ATOM 5514 C CA . SER A 1 735 ? 69.202 2.969 -101.737 1.00 57.12 735 SER A CA 1
ATOM 5515 C C . SER A 1 735 ? 69.384 1.860 -102.793 1.00 57.12 735 SER A C 1
ATOM 5517 O O . SER A 1 735 ? 70.444 1.674 -103.381 1.00 57.12 735 SER A O 1
ATOM 5519 N N . SER A 1 736 ? 68.265 1.181 -103.050 1.00 65.12 736 SER A N 1
ATOM 5520 C CA . SER A 1 736 ? 67.894 0.128 -104.027 1.00 65.12 736 SER A CA 1
ATOM 5521 C C . SER A 1 736 ? 68.588 -0.099 -105.402 1.00 65.12 736 SER A C 1
ATOM 5523 O O . SER A 1 736 ? 68.132 -0.997 -106.099 1.00 65.12 736 SER A O 1
ATOM 5525 N N . ARG A 1 737 ? 69.655 0.598 -105.829 1.00 70.69 737 ARG A N 1
ATOM 5526 C CA . ARG A 1 737 ? 70.171 0.498 -107.227 1.00 70.69 737 ARG A CA 1
ATOM 5527 C C . ARG A 1 737 ? 71.177 -0.628 -107.531 1.00 70.69 737 ARG A C 1
ATOM 5529 O O . ARG A 1 737 ? 71.573 -0.817 -108.678 1.00 70.69 737 ARG A O 1
ATOM 5536 N N . ALA A 1 738 ? 71.662 -1.353 -106.524 1.00 74.69 738 ALA A N 1
ATOM 5537 C CA . ALA A 1 738 ? 72.691 -2.378 -106.729 1.00 74.69 738 ALA A CA 1
ATOM 5538 C C . ALA A 1 738 ? 72.144 -3.577 -107.530 1.00 74.69 738 ALA A C 1
ATOM 5540 O O . ALA A 1 738 ? 71.215 -4.245 -107.079 1.00 74.69 738 ALA A O 1
ATOM 5541 N N . GLY A 1 739 ? 72.752 -3.880 -108.684 1.00 78.69 739 GLY A N 1
ATOM 5542 C CA . GLY A 1 739 ? 72.358 -4.997 -109.553 1.00 78.69 739 GLY A CA 1
ATOM 5543 C C . GLY A 1 739 ? 71.592 -4.616 -110.826 1.00 78.69 739 GLY A C 1
ATOM 5544 O O . GLY A 1 739 ? 71.239 -5.514 -111.587 1.00 78.69 739 GLY A O 1
ATOM 5545 N N . GLU A 1 740 ? 71.367 -3.327 -111.092 1.00 90.44 740 GLU A N 1
ATOM 5546 C CA . GLU A 1 740 ? 70.870 -2.829 -112.385 1.00 90.44 740 GLU A CA 1
ATOM 5547 C C . GLU A 1 740 ? 71.887 -3.130 -113.513 1.00 90.44 740 GLU A C 1
ATOM 5549 O O . GLU A 1 740 ? 73.100 -3.046 -113.295 1.00 90.44 740 GLU A O 1
ATOM 5554 N N . VAL A 1 741 ? 71.425 -3.515 -114.715 1.00 91.94 741 VAL A N 1
ATOM 5555 C CA . VAL A 1 741 ? 72.296 -3.935 -115.840 1.00 91.94 741 VAL A CA 1
ATOM 5556 C C . VAL A 1 741 ? 71.777 -3.451 -117.197 1.00 91.94 741 VAL A C 1
ATOM 5558 O O . VAL A 1 741 ? 70.617 -3.686 -117.533 1.00 91.94 741 VAL A O 1
ATOM 5561 N N . ALA A 1 742 ? 72.674 -2.888 -118.008 1.00 92.50 742 ALA A N 1
ATOM 5562 C CA . ALA A 1 742 ? 72.502 -2.663 -119.442 1.00 92.50 742 ALA A CA 1
ATOM 5563 C C . ALA A 1 742 ? 73.221 -3.762 -120.253 1.00 92.50 742 ALA A C 1
ATOM 5565 O O . ALA A 1 742 ? 74.329 -4.179 -119.904 1.00 92.50 742 ALA A O 1
ATOM 5566 N N . LEU A 1 743 ? 72.605 -4.244 -121.335 1.00 93.38 743 LEU A N 1
ATOM 5567 C CA . LEU A 1 743 ? 73.066 -5.401 -122.115 1.00 93.38 743 LEU A CA 1
ATOM 5568 C C . LEU A 1 743 ? 73.103 -5.091 -123.614 1.00 93.38 743 LEU A C 1
ATOM 5570 O O . LEU A 1 743 ? 72.127 -4.593 -124.166 1.00 93.38 743 LEU A O 1
ATOM 5574 N N . GLY A 1 744 ? 74.191 -5.452 -124.292 1.00 91.44 744 GLY A N 1
ATOM 5575 C CA . GLY A 1 744 ? 74.308 -5.407 -125.752 1.00 91.44 744 GLY A CA 1
ATOM 5576 C C . GLY A 1 744 ? 74.457 -6.800 -126.340 1.00 91.44 744 GLY A C 1
ATOM 5577 O O . GLY A 1 744 ? 75.209 -7.613 -125.807 1.00 91.44 744 GLY A O 1
ATOM 5578 N N . CYS A 1 745 ? 73.785 -7.095 -127.452 1.00 89.75 745 CYS A N 1
ATOM 5579 C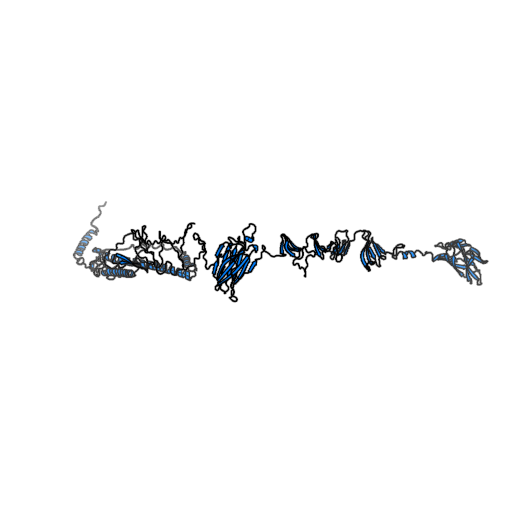 CA . CYS A 1 745 ? 73.905 -8.385 -128.131 1.00 89.75 745 CYS A CA 1
ATOM 5580 C C . CYS A 1 745 ? 73.753 -8.256 -129.650 1.00 89.75 745 CYS A C 1
ATOM 5582 O O . CYS A 1 745 ? 73.120 -7.332 -130.147 1.00 89.75 745 CYS A O 1
ATOM 5584 N N . ASN A 1 746 ? 74.337 -9.209 -130.381 1.00 85.81 746 ASN A N 1
ATOM 5585 C CA . ASN A 1 746 ? 74.285 -9.276 -131.842 1.00 85.81 746 ASN A CA 1
ATOM 5586 C C . ASN A 1 746 ? 74.742 -7.987 -132.557 1.00 85.81 746 ASN A C 1
ATOM 5588 O O . ASN A 1 746 ? 74.101 -7.539 -133.506 1.00 85.81 746 ASN A O 1
ATOM 5592 N N . ALA A 1 747 ? 75.862 -7.405 -132.110 1.00 82.69 747 ALA A N 1
ATOM 5593 C CA . ALA A 1 747 ? 76.443 -6.214 -132.734 1.00 82.69 747 ALA A CA 1
ATOM 5594 C C . ALA A 1 747 ? 76.624 -6.375 -134.254 1.00 82.69 747 ALA A C 1
ATOM 5596 O O . ALA A 1 747 ? 76.872 -7.485 -134.741 1.00 82.69 747 ALA A O 1
ATOM 5597 N N . GLY A 1 748 ? 76.580 -5.253 -134.978 1.00 75.44 748 GLY A N 1
ATOM 5598 C CA . GLY A 1 748 ? 76.798 -5.218 -136.422 1.00 75.44 748 GLY A CA 1
ATOM 5599 C C . GLY A 1 748 ? 78.184 -5.707 -136.869 1.00 75.44 748 GLY A C 1
ATOM 5600 O O . GLY A 1 748 ? 79.049 -6.085 -136.076 1.00 75.44 748 GLY A O 1
ATOM 5601 N N . LEU A 1 749 ? 78.409 -5.679 -138.184 1.00 81.69 749 LEU A N 1
ATOM 5602 C CA . LEU A 1 749 ? 79.750 -5.859 -138.749 1.00 81.69 749 LEU A CA 1
ATOM 5603 C C . LEU A 1 749 ? 80.650 -4.653 -138.395 1.00 81.69 749 LEU A C 1
ATOM 5605 O O . LEU A 1 749 ? 80.240 -3.731 -137.689 1.00 81.69 749 LEU A O 1
ATOM 5609 N N . ARG A 1 750 ? 81.898 -4.668 -138.877 1.00 87.00 750 ARG A N 1
ATOM 5610 C CA . ARG A 1 750 ? 82.829 -3.534 -138.765 1.00 87.00 750 ARG A CA 1
ATOM 5611 C C . ARG A 1 750 ? 82.178 -2.258 -139.304 1.00 87.00 750 ARG A C 1
ATOM 5613 O O . ARG A 1 750 ? 81.883 -2.198 -140.494 1.00 87.00 750 ARG A O 1
ATOM 5620 N N . GLU A 1 751 ? 82.036 -1.245 -138.457 1.00 88.81 751 GLU A N 1
ATOM 5621 C CA . GLU A 1 751 ? 81.555 0.075 -138.883 1.00 88.81 751 GLU A CA 1
ATOM 5622 C C . GLU A 1 751 ? 82.728 0.969 -139.315 1.00 88.81 751 GLU A C 1
ATOM 5624 O O . GLU A 1 751 ? 82.651 1.692 -140.304 1.00 88.81 751 GLU A O 1
ATOM 5629 N N . GLY A 1 752 ? 83.850 0.902 -138.592 1.00 90.19 752 GLY A N 1
ATOM 5630 C CA . GLY A 1 752 ? 85.015 1.732 -138.872 1.00 90.19 752 GLY A CA 1
ATOM 5631 C C . GLY A 1 752 ? 86.233 1.373 -138.030 1.00 90.19 752 GLY A C 1
ATOM 5632 O O . GLY A 1 752 ? 86.298 0.304 -137.419 1.00 90.19 752 GLY A O 1
ATOM 5633 N N . ASN A 1 753 ? 87.212 2.277 -138.026 1.00 90.12 753 ASN A N 1
ATOM 5634 C CA . ASN A 1 753 ? 88.454 2.149 -137.273 1.00 90.12 753 ASN A CA 1
ATOM 5635 C C . ASN A 1 753 ? 88.678 3.341 -136.351 1.00 90.12 753 ASN A C 1
ATOM 5637 O O . ASN A 1 753 ? 88.405 4.481 -136.724 1.00 90.12 753 ASN A O 1
ATOM 5641 N N . LEU A 1 754 ? 89.248 3.068 -135.181 1.00 89.56 754 LEU A N 1
ATOM 5642 C CA . LEU A 1 754 ? 89.653 4.065 -134.201 1.00 89.56 754 LEU A CA 1
ATOM 5643 C C . LEU A 1 754 ? 91.095 3.772 -133.780 1.00 89.56 754 LEU A C 1
ATOM 5645 O O . LEU A 1 754 ? 91.395 2.666 -133.338 1.00 89.56 754 LEU A O 1
ATOM 5649 N N . THR A 1 755 ? 91.996 4.741 -133.925 1.00 90.88 755 THR A N 1
ATOM 5650 C CA . THR A 1 755 ? 93.384 4.592 -133.468 1.00 90.88 755 THR A CA 1
ATOM 5651 C C . THR A 1 755 ? 93.521 5.138 -132.049 1.00 90.88 755 THR A C 1
ATOM 5653 O O . THR A 1 755 ? 93.292 6.324 -131.826 1.00 90.88 755 THR A O 1
ATOM 5656 N N . ILE A 1 756 ? 93.916 4.277 -131.110 1.00 89.94 756 ILE A N 1
ATOM 5657 C CA . ILE A 1 756 ? 94.198 4.599 -129.701 1.00 89.94 756 ILE A CA 1
ATOM 5658 C C . ILE A 1 756 ? 95.626 4.152 -129.401 1.00 89.94 756 ILE A C 1
ATOM 5660 O O . ILE A 1 756 ? 96.009 3.049 -129.781 1.00 89.94 756 ILE A O 1
ATOM 5664 N N . ASP A 1 757 ? 96.417 5.003 -128.743 1.00 86.56 757 ASP A N 1
ATOM 5665 C CA . ASP A 1 757 ? 97.798 4.707 -128.324 1.00 86.56 757 ASP A CA 1
ATOM 5666 C C . ASP A 1 757 ? 98.688 4.130 -129.455 1.00 86.56 757 ASP A C 1
ATOM 5668 O O . ASP A 1 757 ? 99.508 3.237 -129.257 1.00 86.56 757 ASP A O 1
ATOM 5672 N N . GLY A 1 758 ? 98.504 4.638 -130.683 1.00 85.94 758 GLY A N 1
ATOM 5673 C CA . GLY A 1 758 ? 99.227 4.200 -131.888 1.00 85.94 758 GLY A CA 1
ATOM 5674 C C . GLY A 1 758 ? 98.728 2.889 -132.512 1.00 85.94 758 GLY A C 1
ATOM 5675 O O . GLY A 1 758 ? 99.221 2.488 -133.564 1.00 85.94 758 GLY A O 1
ATOM 5676 N N . ILE A 1 759 ? 97.732 2.240 -131.909 1.00 90.38 759 ILE A N 1
ATOM 5677 C CA . ILE A 1 759 ? 97.138 0.983 -132.364 1.00 90.38 759 ILE A CA 1
ATOM 5678 C C . ILE A 1 759 ? 95.793 1.264 -133.028 1.00 90.38 759 ILE A C 1
ATOM 5680 O O . ILE A 1 759 ? 94.894 1.846 -132.422 1.00 90.38 759 ILE A O 1
ATOM 5684 N N . THR A 1 760 ? 95.621 0.800 -134.264 1.00 90.69 760 THR A N 1
ATOM 5685 C CA . THR A 1 760 ? 94.323 0.834 -134.941 1.00 90.69 760 THR A CA 1
ATOM 5686 C C . THR A 1 760 ? 93.437 -0.318 -134.470 1.00 90.69 760 THR A C 1
ATOM 5688 O O . THR A 1 760 ? 93.732 -1.491 -134.700 1.00 90.69 760 THR A O 1
ATOM 5691 N N . TRP A 1 761 ? 92.329 0.049 -133.837 1.00 91.44 761 TRP A N 1
ATOM 5692 C CA . TRP A 1 761 ? 91.225 -0.820 -133.457 1.00 91.44 761 TRP A CA 1
ATOM 5693 C C . TRP A 1 761 ? 90.078 -0.707 -134.463 1.00 91.44 761 TRP A C 1
ATOM 5695 O O . TRP A 1 761 ? 90.020 0.221 -135.275 1.00 91.44 761 TRP A O 1
ATOM 5705 N N . GLU A 1 762 ? 89.154 -1.653 -134.406 1.00 90.62 762 GLU A N 1
ATOM 5706 C CA . GLU A 1 762 ? 87.851 -1.609 -135.062 1.00 90.62 762 GLU A CA 1
ATOM 5707 C C . GLU A 1 762 ? 86.758 -1.420 -134.010 1.00 90.62 762 GLU A C 1
ATOM 5709 O O . GLU A 1 762 ? 86.925 -1.786 -132.846 1.00 90.62 762 GLU A O 1
ATOM 5714 N N . PHE A 1 763 ? 85.650 -0.809 -134.426 1.00 90.56 763 PHE A N 1
ATOM 5715 C CA . PHE A 1 763 ? 84.452 -0.650 -133.608 1.00 90.56 763 PHE A CA 1
ATOM 5716 C C . PHE A 1 763 ? 83.212 -1.104 -134.381 1.00 90.56 763 PHE A C 1
ATOM 5718 O O . PHE A 1 763 ? 83.194 -1.156 -135.619 1.00 90.56 763 PHE A O 1
ATOM 5725 N N . LYS A 1 764 ? 82.158 -1.425 -133.628 1.00 89.25 764 LYS A N 1
ATOM 5726 C CA . LYS A 1 764 ? 80.885 -1.934 -134.147 1.00 89.25 764 LYS A CA 1
ATOM 5727 C C . LYS A 1 764 ? 79.752 -0.948 -133.880 1.00 89.25 764 LYS A C 1
ATOM 5729 O O . LYS A 1 764 ? 79.753 -0.222 -132.885 1.00 89.25 764 LYS A O 1
ATOM 5734 N N . ASN A 1 765 ? 78.775 -0.940 -134.777 1.00 87.94 765 ASN A N 1
ATOM 5735 C CA . ASN A 1 765 ? 77.539 -0.192 -134.600 1.00 87.94 765 ASN A CA 1
ATOM 5736 C C . ASN A 1 765 ? 76.587 -0.964 -133.666 1.00 87.94 765 ASN A C 1
ATOM 5738 O O . ASN A 1 765 ? 76.434 -2.182 -133.802 1.00 87.94 765 ASN A O 1
ATOM 5742 N N . TRP A 1 766 ? 75.974 -0.251 -132.718 1.00 89.44 766 TRP A N 1
ATOM 5743 C CA . TRP A 1 766 ? 75.070 -0.801 -131.702 1.00 89.44 766 TRP A CA 1
ATOM 5744 C C . TRP A 1 766 ? 73.630 -0.285 -131.812 1.00 89.44 766 TRP A C 1
ATOM 5746 O O . TRP A 1 766 ? 72.803 -0.649 -130.978 1.00 89.44 766 TRP A O 1
ATOM 5756 N N . ILE A 1 767 ? 73.291 0.525 -132.823 1.00 87.50 767 ILE A N 1
ATOM 5757 C CA . ILE A 1 767 ? 71.904 0.971 -133.043 1.00 87.50 767 ILE A CA 1
ATOM 5758 C C . ILE A 1 767 ? 70.985 -0.259 -133.137 1.00 87.50 767 ILE A C 1
ATOM 5760 O O . ILE A 1 767 ? 71.212 -1.161 -133.940 1.00 87.50 767 ILE A O 1
ATOM 5764 N N . GLY A 1 768 ? 69.964 -0.314 -132.276 1.00 85.50 768 GLY A N 1
ATOM 5765 C CA . GLY A 1 768 ? 69.021 -1.439 -132.190 1.00 85.50 768 GLY A CA 1
ATOM 5766 C C . GLY A 1 768 ? 69.581 -2.740 -131.591 1.00 85.50 768 GLY A C 1
ATOM 5767 O O . GLY A 1 768 ? 68.863 -3.734 -131.565 1.00 85.50 768 GLY A O 1
ATOM 5768 N N . CYS A 1 769 ? 70.828 -2.748 -131.106 1.00 88.31 769 CYS A N 1
ATOM 5769 C CA . CYS A 1 769 ? 71.545 -3.945 -130.639 1.00 88.31 769 CYS A CA 1
ATOM 5770 C C . CYS A 1 769 ? 71.891 -3.907 -129.132 1.00 88.31 769 CYS A C 1
ATOM 5772 O O . CYS A 1 769 ? 72.765 -4.644 -128.671 1.00 88.31 769 CYS A O 1
ATOM 5774 N N . PHE A 1 770 ? 71.230 -3.047 -128.349 1.00 91.25 770 PHE A N 1
ATOM 5775 C CA . PHE A 1 770 ? 71.356 -2.999 -126.887 1.00 91.25 770 PHE A CA 1
ATOM 5776 C C . PHE A 1 770 ? 70.024 -2.677 -126.198 1.00 91.25 770 PHE A C 1
ATOM 5778 O O . PHE A 1 770 ? 69.101 -2.148 -126.817 1.00 91.25 770 PHE A O 1
ATOM 5785 N N . LEU A 1 771 ? 69.946 -3.003 -124.908 1.00 92.31 771 LEU A N 1
ATOM 5786 C CA . LEU A 1 771 ? 68.831 -2.725 -124.011 1.00 92.31 771 LEU A CA 1
ATOM 5787 C C . LEU A 1 771 ? 69.375 -2.186 -122.683 1.00 92.31 771 LEU A C 1
ATOM 5789 O O . LEU A 1 771 ? 70.185 -2.842 -122.028 1.00 92.31 771 LEU A O 1
ATOM 5793 N N . ASP A 1 772 ? 68.880 -1.025 -122.267 1.00 91.00 772 ASP A N 1
ATOM 5794 C CA . ASP A 1 772 ? 69.116 -0.458 -120.941 1.00 91.00 772 ASP A CA 1
ATOM 5795 C C . ASP A 1 772 ? 67.779 0.012 -120.342 1.00 91.00 772 ASP A C 1
ATOM 5797 O O . ASP A 1 772 ? 67.280 1.075 -120.712 1.00 91.00 772 ASP A O 1
ATOM 5801 N N . PRO A 1 773 ? 67.151 -0.782 -119.457 1.00 89.31 773 PRO A N 1
ATOM 5802 C CA . PRO A 1 773 ? 65.891 -0.413 -118.823 1.00 89.31 773 PRO A CA 1
ATOM 5803 C C . PRO A 1 773 ? 66.085 0.444 -117.557 1.00 89.31 773 PRO A C 1
ATOM 5805 O O . PRO A 1 773 ? 65.093 0.787 -116.915 1.00 89.31 773 PRO A O 1
ATOM 5808 N N . PHE A 1 774 ? 67.329 0.768 -117.178 1.00 90.25 774 PHE A N 1
ATOM 5809 C CA . PHE A 1 774 ? 67.680 1.451 -115.924 1.00 90.25 774 PHE A CA 1
ATOM 5810 C C . PHE A 1 774 ? 68.374 2.813 -116.131 1.00 90.25 774 PHE A C 1
ATOM 5812 O O . PHE A 1 774 ? 68.729 3.472 -115.149 1.00 90.25 774 PHE A O 1
ATOM 5819 N N . ASP A 1 775 ? 68.541 3.238 -117.389 1.00 91.56 775 ASP A N 1
ATOM 5820 C CA . ASP A 1 775 ? 69.166 4.505 -117.800 1.00 91.56 775 ASP A CA 1
ATOM 5821 C C . ASP A 1 775 ? 70.580 4.689 -117.205 1.00 91.56 775 ASP A C 1
ATOM 5823 O O . ASP A 1 775 ? 70.939 5.739 -116.673 1.00 91.56 775 ASP A O 1
ATOM 5827 N N . LEU A 1 776 ? 71.379 3.617 -117.247 1.00 91.25 776 LEU A N 1
ATOM 5828 C CA . LEU A 1 776 ? 72.779 3.574 -116.817 1.00 91.25 776 LEU A CA 1
ATOM 5829 C C . LEU A 1 776 ? 73.727 4.157 -117.870 1.00 91.25 776 LEU A C 1
ATOM 5831 O O . LEU A 1 776 ? 74.763 4.726 -117.515 1.00 91.25 776 LEU A O 1
ATOM 5835 N N . ILE A 1 777 ? 73.396 3.997 -119.152 1.00 92.00 777 ILE A N 1
ATOM 5836 C CA . ILE A 1 777 ? 74.222 4.386 -120.298 1.00 92.00 777 ILE A CA 1
ATOM 5837 C C . ILE A 1 777 ? 73.390 5.018 -121.417 1.00 92.00 777 ILE A C 1
ATOM 5839 O O . ILE A 1 777 ? 72.198 4.766 -121.568 1.00 92.00 777 ILE A O 1
ATOM 5843 N N . ASN A 1 778 ? 74.046 5.789 -122.277 1.00 93.06 778 ASN A N 1
ATOM 5844 C CA . ASN A 1 778 ? 73.462 6.311 -123.504 1.00 93.06 778 ASN A CA 1
ATOM 5845 C C . ASN A 1 778 ? 74.391 6.078 -124.691 1.00 93.06 778 ASN A C 1
ATOM 5847 O O . ASN A 1 778 ? 75.599 6.252 -124.593 1.00 93.06 778 ASN A O 1
ATOM 5851 N N . TYR A 1 779 ? 73.833 5.651 -125.822 1.00 92.00 779 TYR A N 1
ATOM 5852 C CA . TYR A 1 779 ? 74.613 5.369 -127.021 1.00 92.00 779 TYR A CA 1
ATOM 5853 C C . TYR A 1 779 ? 74.720 6.615 -127.900 1.00 92.00 779 TYR A C 1
ATOM 5855 O O . TYR A 1 779 ? 73.711 7.104 -128.404 1.00 92.00 779 TYR A O 1
ATOM 5863 N N . ASN A 1 780 ? 75.939 7.116 -128.104 1.00 87.75 780 ASN A N 1
ATOM 5864 C CA . ASN A 1 780 ? 76.164 8.368 -128.830 1.00 87.75 780 ASN A CA 1
ATOM 5865 C C . ASN A 1 780 ? 76.284 8.158 -130.341 1.00 87.75 780 ASN A C 1
ATOM 5867 O O . ASN A 1 780 ? 75.522 8.714 -131.126 1.00 87.75 780 ASN A O 1
ATOM 5871 N N . ALA A 1 781 ? 77.286 7.382 -130.751 1.00 87.69 781 ALA A N 1
ATOM 5872 C CA . ALA A 1 781 ? 77.614 7.104 -132.146 1.00 87.69 781 ALA A CA 1
ATOM 5873 C C . ALA A 1 781 ? 78.578 5.907 -132.215 1.00 87.69 781 ALA A C 1
ATOM 5875 O O . ALA A 1 781 ? 79.283 5.662 -131.236 1.00 87.69 781 ALA A O 1
ATOM 5876 N N . PRO A 1 782 ? 78.720 5.206 -133.354 1.00 85.31 782 PRO A N 1
ATOM 5877 C CA . PRO A 1 782 ? 79.597 4.034 -133.448 1.00 85.31 782 PRO A CA 1
ATOM 5878 C C . PRO A 1 782 ? 81.057 4.267 -133.053 1.00 85.31 782 PRO A C 1
ATOM 5880 O O . PRO A 1 782 ? 81.619 3.458 -132.322 1.00 85.31 782 PRO A O 1
ATOM 5883 N N . VAL A 1 783 ? 81.649 5.395 -133.459 1.00 86.00 783 VAL A N 1
ATOM 5884 C CA . VAL A 1 783 ? 83.026 5.761 -133.076 1.00 86.00 783 VAL A CA 1
ATOM 5885 C C . VAL A 1 783 ? 83.139 6.215 -131.613 1.00 86.00 783 VAL A C 1
ATOM 5887 O O . VAL A 1 783 ? 84.206 6.117 -131.013 1.00 86.00 783 VAL A O 1
ATOM 5890 N N . ALA A 1 784 ? 82.047 6.707 -131.023 1.00 83.88 784 ALA A N 1
ATOM 5891 C CA . ALA A 1 784 ? 82.024 7.218 -129.656 1.00 83.88 784 ALA A CA 1
ATOM 5892 C C . ALA A 1 784 ? 81.679 6.129 -128.625 1.00 83.88 784 ALA A C 1
ATOM 5894 O O . ALA A 1 784 ? 82.205 6.156 -127.524 1.00 83.88 784 ALA A O 1
ATOM 5895 N N . GLY A 1 785 ? 80.836 5.153 -128.960 1.00 89.69 785 GLY A N 1
ATOM 5896 C CA . GLY A 1 785 ? 80.320 4.188 -127.991 1.00 89.69 785 GLY A CA 1
ATOM 5897 C C . GLY A 1 785 ? 79.273 4.809 -127.061 1.00 89.69 785 GLY A C 1
ATOM 5898 O O . GLY A 1 785 ? 78.369 5.516 -127.518 1.00 89.69 785 GLY A O 1
ATOM 5899 N N . PHE A 1 786 ? 79.382 4.514 -125.767 1.00 93.62 786 PHE A N 1
ATOM 5900 C CA . PHE A 1 786 ? 78.373 4.807 -124.748 1.00 93.62 786 PHE A CA 1
ATOM 5901 C C . PHE A 1 786 ? 78.870 5.838 -123.727 1.00 93.62 786 PHE A C 1
ATOM 5903 O O . PHE A 1 786 ? 79.968 5.667 -123.211 1.00 93.62 786 PHE A O 1
ATOM 5910 N N . ASP A 1 787 ? 78.091 6.868 -123.386 1.00 92.88 787 ASP A N 1
ATOM 5911 C CA . ASP A 1 787 ? 78.344 7.683 -122.186 1.00 92.88 787 ASP A CA 1
ATOM 5912 C C . ASP A 1 787 ? 77.608 7.121 -120.965 1.00 92.88 787 ASP A C 1
ATOM 5914 O O . ASP A 1 787 ? 76.525 6.546 -121.079 1.00 92.88 787 ASP A O 1
ATOM 5918 N N . VAL A 1 788 ? 78.208 7.275 -119.788 1.00 93.50 788 VAL A N 1
ATOM 5919 C CA . VAL A 1 788 ? 77.646 6.824 -118.509 1.00 93.50 788 VAL A CA 1
ATOM 5920 C C . VAL A 1 788 ? 76.669 7.861 -117.953 1.00 93.50 788 VAL A C 1
ATOM 5922 O O . VAL A 1 788 ? 77.051 8.999 -117.695 1.00 93.50 788 VAL A O 1
ATOM 5925 N N . ARG A 1 789 ? 75.421 7.462 -117.689 1.00 93.19 789 ARG A N 1
ATOM 5926 C CA . ARG A 1 789 ? 74.359 8.333 -117.148 1.00 93.19 789 ARG A CA 1
ATOM 5927 C C . ARG A 1 789 ? 74.225 8.319 -115.627 1.00 93.19 789 ARG A C 1
ATOM 5929 O O . ARG A 1 789 ? 73.512 9.147 -115.066 1.00 93.19 789 ARG A O 1
ATOM 5936 N N . VAL A 1 790 ? 74.921 7.419 -114.935 1.00 90.12 790 VAL A N 1
ATOM 5937 C CA . VAL A 1 790 ? 74.884 7.324 -113.467 1.00 90.12 790 VAL A CA 1
ATOM 5938 C C . VAL A 1 790 ? 76.303 7.165 -112.935 1.00 90.12 790 VAL A C 1
ATOM 5940 O O . VAL A 1 790 ? 76.984 6.201 -113.272 1.00 90.12 790 VAL A O 1
ATOM 5943 N N . GLU A 1 791 ? 76.770 8.090 -112.097 1.00 91.62 791 GLU A N 1
ATOM 5944 C CA . GLU A 1 791 ? 78.069 7.937 -111.431 1.00 91.62 791 GLU A CA 1
ATOM 5945 C C . GLU A 1 791 ? 78.033 6.775 -110.429 1.00 91.62 791 GLU A C 1
ATOM 5947 O O . GLU A 1 791 ? 77.096 6.660 -109.641 1.00 91.62 791 GLU A O 1
ATOM 5952 N N . GLY A 1 792 ? 79.070 5.935 -110.435 1.00 90.12 792 GLY A N 1
ATOM 5953 C CA . GLY A 1 792 ? 79.206 4.837 -109.482 1.00 90.12 792 GLY A CA 1
ATOM 5954 C C . GLY A 1 792 ? 80.261 3.813 -109.888 1.00 90.12 792 GLY A C 1
ATOM 5955 O O . GLY A 1 792 ? 81.047 4.018 -110.815 1.00 90.12 792 GLY A O 1
ATOM 5956 N N . TYR A 1 793 ? 80.293 2.692 -109.176 1.00 91.62 793 TYR A N 1
ATOM 5957 C CA . TYR A 1 793 ? 81.129 1.539 -109.496 1.00 91.62 793 TYR A CA 1
ATOM 5958 C C . TYR A 1 793 ? 80.397 0.578 -110.429 1.00 91.62 793 TYR A C 1
ATOM 5960 O O . TYR A 1 793 ? 79.280 0.151 -110.133 1.00 91.62 793 TYR A O 1
ATOM 5968 N N . TYR A 1 794 ? 81.071 0.187 -111.508 1.00 94.00 794 TYR A N 1
ATOM 5969 C CA . TYR A 1 794 ? 80.550 -0.691 -112.547 1.00 94.00 794 TYR A CA 1
ATOM 5970 C C . TYR A 1 794 ? 81.394 -1.949 -112.728 1.00 94.00 794 TYR A C 1
ATOM 5972 O O . TYR A 1 794 ? 82.610 -1.928 -112.534 1.00 94.00 794 TYR A O 1
ATOM 5980 N N . GLU A 1 795 ? 80.736 -3.017 -113.171 1.00 94.94 795 GLU A N 1
ATOM 5981 C CA . GLU A 1 795 ? 81.341 -4.186 -113.811 1.00 94.94 795 GLU A CA 1
ATOM 5982 C C . GLU A 1 795 ? 80.964 -4.158 -115.298 1.00 94.94 795 GLU A C 1
ATOM 5984 O O . GLU A 1 795 ? 79.783 -4.094 -115.641 1.00 94.94 795 GLU A O 1
ATOM 5989 N N . ILE A 1 796 ? 81.965 -4.172 -116.178 1.00 95.88 796 ILE A N 1
ATOM 5990 C CA . ILE A 1 796 ? 81.810 -4.158 -117.634 1.00 95.88 796 ILE A CA 1
ATOM 5991 C C . ILE A 1 796 ? 82.458 -5.408 -118.220 1.00 95.88 796 ILE A C 1
ATOM 5993 O O . ILE A 1 796 ? 83.602 -5.731 -117.907 1.00 95.88 796 ILE A O 1
ATOM 5997 N N . GLU A 1 797 ? 81.743 -6.084 -119.111 1.00 95.31 797 GLU A N 1
ATOM 5998 C CA . GLU A 1 797 ? 82.201 -7.264 -119.843 1.00 95.31 797 GLU A CA 1
ATOM 5999 C C . GLU A 1 797 ? 81.943 -7.074 -121.338 1.00 95.31 797 GLU A C 1
ATOM 6001 O O . GLU A 1 797 ? 80.858 -6.642 -121.724 1.00 95.31 797 GLU A O 1
ATOM 6006 N N . TRP A 1 798 ? 82.939 -7.379 -122.172 1.00 93.94 798 TRP A N 1
ATOM 6007 C CA . TRP A 1 798 ? 82.911 -7.198 -123.624 1.00 93.94 798 TRP A CA 1
ATOM 6008 C C . TRP A 1 798 ? 83.475 -8.424 -124.339 1.00 93.94 798 TRP A C 1
ATOM 6010 O O . TRP A 1 798 ? 84.646 -8.767 -124.166 1.00 93.94 798 TRP A O 1
ATOM 6020 N N . THR A 1 799 ? 82.658 -9.049 -125.189 1.00 92.25 799 THR A N 1
ATOM 6021 C CA . THR A 1 799 ? 83.045 -10.202 -126.008 1.00 92.25 799 THR A CA 1
ATOM 6022 C C . THR A 1 799 ? 83.056 -9.841 -127.493 1.00 92.25 799 THR A C 1
ATOM 6024 O O . THR A 1 799 ? 82.016 -9.766 -128.165 1.00 92.25 799 THR A O 1
ATOM 6027 N N . ALA A 1 800 ? 84.259 -9.680 -128.038 1.00 89.25 800 ALA A N 1
ATOM 6028 C CA . ALA A 1 800 ? 84.475 -9.566 -129.471 1.00 89.25 800 ALA A CA 1
ATOM 6029 C C . ALA A 1 800 ? 84.400 -10.954 -130.128 1.00 89.25 800 ALA A C 1
ATOM 6031 O O . ALA A 1 800 ? 84.988 -11.904 -129.623 1.00 89.25 800 ALA A O 1
ATOM 6032 N N . ILE A 1 801 ? 83.710 -11.072 -131.267 1.00 86.88 801 ILE A N 1
ATOM 6033 C CA . ILE A 1 801 ? 83.685 -12.294 -132.084 1.00 86.88 801 ILE A CA 1
ATOM 6034 C C . ILE A 1 801 ? 84.136 -11.931 -133.502 1.00 86.88 801 ILE A C 1
ATOM 6036 O O . ILE A 1 801 ? 83.605 -10.998 -134.122 1.00 86.88 801 ILE A O 1
ATOM 6040 N N . ARG A 1 802 ? 85.147 -12.649 -134.003 1.00 80.88 802 ARG A N 1
ATOM 6041 C CA . ARG A 1 802 ? 85.801 -12.407 -135.301 1.00 80.88 802 ARG A CA 1
ATOM 6042 C C . ARG A 1 802 ? 86.080 -13.737 -136.007 1.00 80.88 802 ARG A C 1
ATOM 6044 O O . ARG A 1 802 ? 86.295 -14.743 -135.337 1.00 80.88 802 ARG A O 1
ATOM 6051 N N . ARG A 1 803 ? 86.088 -13.744 -137.348 1.00 73.50 803 ARG A N 1
ATOM 6052 C CA . ARG A 1 803 ? 86.292 -14.958 -138.166 1.00 73.50 803 ARG A CA 1
ATOM 6053 C C . ARG A 1 803 ? 87.396 -14.773 -139.205 1.00 73.50 803 ARG A C 1
ATOM 6055 O O . ARG A 1 803 ? 87.537 -13.707 -139.804 1.00 73.50 803 ARG A O 1
ATOM 6062 N N . ARG A 1 804 ? 88.203 -15.815 -139.385 1.00 65.56 804 ARG A N 1
ATOM 6063 C CA . ARG A 1 804 ? 89.499 -15.766 -140.067 1.00 65.56 804 ARG A CA 1
ATOM 6064 C C . ARG A 1 804 ? 89.445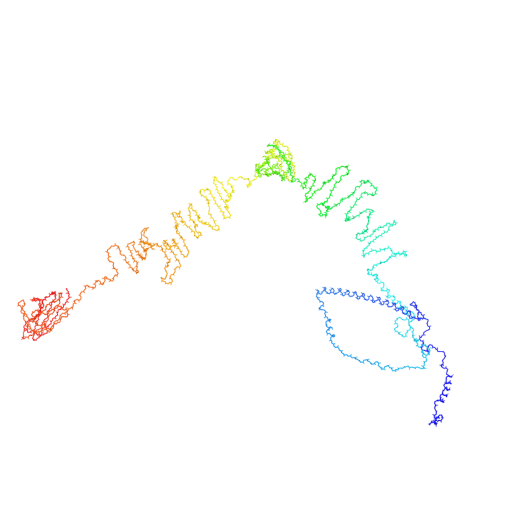 -16.155 -141.556 1.00 65.56 804 ARG A C 1
ATOM 6066 O O . ARG A 1 804 ? 88.638 -16.994 -141.933 1.00 65.56 804 ARG A O 1
ATOM 6073 N N . ASN A 1 805 ? 90.346 -15.576 -142.365 1.00 61.22 805 ASN A N 1
ATOM 6074 C CA . ASN A 1 805 ? 90.417 -15.738 -143.834 1.00 61.22 805 ASN A CA 1
ATOM 6075 C C . ASN A 1 805 ? 91.754 -16.333 -144.369 1.00 61.22 805 ASN A C 1
ATOM 6077 O O . ASN A 1 805 ? 92.020 -16.225 -145.563 1.00 61.22 805 ASN A O 1
ATOM 6081 N N . ALA A 1 806 ? 92.625 -16.914 -143.529 1.00 58.06 806 ALA A N 1
ATOM 6082 C CA . ALA A 1 806 ? 93.920 -17.496 -143.943 1.00 58.06 806 ALA A CA 1
ATOM 6083 C C . ALA A 1 806 ? 94.417 -18.589 -142.965 1.00 58.06 806 ALA A C 1
ATOM 6085 O O . ALA A 1 806 ? 93.866 -18.714 -141.877 1.00 58.06 806 ALA A O 1
ATOM 6086 N N . SER A 1 807 ? 95.472 -19.335 -143.323 1.00 58.16 807 SER A N 1
ATOM 6087 C CA . SER A 1 807 ? 95.776 -20.707 -142.844 1.00 58.16 807 SER A CA 1
ATOM 6088 C C . SER A 1 807 ? 96.805 -20.898 -141.700 1.00 58.16 807 SER A C 1
ATOM 6090 O O . SER A 1 807 ? 97.266 -22.012 -141.469 1.00 58.16 807 SER A O 1
ATOM 6092 N N . ASN A 1 808 ? 97.235 -19.844 -140.988 1.00 62.06 808 ASN A N 1
ATOM 6093 C CA . ASN A 1 808 ? 98.330 -19.938 -139.986 1.00 62.06 808 ASN A CA 1
ATOM 6094 C C . ASN A 1 808 ? 97.985 -19.207 -138.665 1.00 62.06 808 ASN A C 1
ATOM 6096 O O . ASN A 1 808 ? 97.910 -17.986 -138.733 1.00 62.06 808 ASN A O 1
ATOM 6100 N N . SER A 1 809 ? 97.787 -19.876 -137.514 1.00 62.84 809 SER A N 1
ATOM 6101 C CA . SER A 1 809 ? 97.261 -19.286 -136.246 1.00 62.84 809 SER A CA 1
ATOM 6102 C C . SER A 1 809 ? 97.553 -17.787 -136.033 1.00 62.84 809 SER A C 1
ATOM 6104 O O . SER A 1 809 ? 98.712 -17.371 -136.066 1.00 62.84 809 SER A O 1
ATOM 6106 N N . SER A 1 810 ? 96.511 -16.973 -135.819 1.00 71.19 810 SER A N 1
ATOM 6107 C CA . SER A 1 810 ? 96.657 -15.519 -135.640 1.00 71.19 810 SER A CA 1
ATOM 6108 C C . SER A 1 810 ? 95.836 -14.978 -134.479 1.00 71.19 810 SER A C 1
ATOM 6110 O O . SER A 1 810 ? 94.651 -15.296 -134.364 1.00 71.19 810 SER A O 1
ATOM 6112 N N . THR A 1 811 ? 96.438 -14.080 -133.707 1.00 81.12 811 THR A N 1
ATOM 6113 C CA . THR A 1 811 ? 95.846 -13.507 -132.499 1.00 81.12 811 THR A CA 1
ATOM 6114 C C . THR A 1 811 ? 94.694 -12.535 -132.791 1.00 81.12 811 THR A C 1
ATOM 6116 O O . THR A 1 811 ? 94.712 -11.754 -133.750 1.00 81.12 811 THR A O 1
ATOM 6119 N N . VAL A 1 812 ? 93.678 -12.605 -131.934 1.00 85.69 812 VAL A N 1
ATOM 6120 C CA . VAL A 1 812 ? 92.407 -11.881 -131.979 1.00 85.69 812 VAL A CA 1
ATOM 6121 C C . VAL A 1 812 ? 92.222 -11.147 -130.652 1.00 85.69 812 VAL A C 1
ATOM 6123 O O . VAL A 1 812 ? 92.227 -11.771 -129.591 1.00 85.69 812 VAL A O 1
ATOM 6126 N N . TYR A 1 813 ? 92.034 -9.832 -130.705 1.00 89.19 813 TYR A N 1
ATOM 6127 C CA . TYR A 1 813 ? 91.994 -8.954 -129.538 1.00 89.19 813 TYR A CA 1
ATOM 6128 C C . TYR A 1 813 ? 90.600 -8.377 -129.296 1.00 89.19 813 TYR A C 1
ATOM 6130 O O . TYR A 1 813 ? 89.900 -8.003 -130.239 1.00 89.19 813 TYR A O 1
ATOM 6138 N N . SER A 1 814 ? 90.257 -8.235 -128.018 1.00 92.19 814 SER A N 1
ATOM 6139 C CA . SER A 1 814 ? 89.068 -7.551 -127.511 1.00 92.19 814 SER A CA 1
ATOM 6140 C C . SER A 1 814 ? 89.492 -6.532 -126.465 1.00 92.19 814 SER A C 1
ATOM 6142 O O . SER A 1 814 ? 90.214 -6.886 -125.532 1.00 92.19 814 SER A O 1
ATOM 6144 N N . ALA A 1 815 ? 89.052 -5.283 -126.585 1.00 93.56 815 ALA A N 1
ATOM 6145 C CA . ALA A 1 815 ? 89.393 -4.227 -125.644 1.00 93.56 815 ALA A CA 1
ATOM 6146 C C . ALA A 1 815 ? 88.198 -3.348 -125.268 1.00 93.56 815 ALA A C 1
ATOM 6148 O O . ALA A 1 815 ? 87.336 -3.039 -126.091 1.00 93.56 815 ALA A O 1
ATOM 6149 N N . ILE A 1 816 ? 88.184 -2.915 -124.010 1.00 94.69 816 ILE A N 1
ATOM 6150 C CA . ILE A 1 816 ? 87.317 -1.850 -123.512 1.00 94.69 816 ILE A CA 1
ATOM 6151 C C . ILE A 1 816 ? 88.187 -0.599 -123.409 1.00 94.69 816 ILE A C 1
ATOM 6153 O O . ILE A 1 816 ? 89.236 -0.623 -122.753 1.00 94.69 816 ILE A O 1
ATOM 6157 N N . ALA A 1 817 ? 87.752 0.495 -124.027 1.00 92.12 817 ALA A N 1
ATOM 6158 C CA . ALA A 1 817 ? 88.364 1.804 -123.838 1.00 92.12 817 ALA A CA 1
ATOM 6159 C C . ALA A 1 817 ? 87.473 2.701 -122.977 1.00 92.12 817 ALA A C 1
ATOM 6161 O O . ALA A 1 817 ? 86.251 2.683 -123.120 1.00 92.12 817 ALA A O 1
ATOM 6162 N N . LYS A 1 818 ? 88.098 3.510 -122.115 1.00 91.88 818 LYS A N 1
ATOM 6163 C CA . LYS A 1 818 ? 87.464 4.626 -121.415 1.00 91.88 818 LYS A CA 1
ATOM 6164 C C . LYS A 1 818 ? 88.045 5.935 -121.927 1.00 91.88 818 LYS A C 1
ATOM 6166 O O . LYS A 1 818 ? 89.257 6.123 -121.854 1.00 91.88 818 LYS A O 1
ATOM 6171 N N . SER A 1 819 ? 87.198 6.827 -122.433 1.00 88.56 819 SER A N 1
ATOM 6172 C CA . SER A 1 819 ? 87.579 8.153 -122.939 1.00 88.56 819 SER A CA 1
ATOM 6173 C C . SER A 1 819 ? 88.789 8.106 -123.890 1.00 88.56 819 SER A C 1
ATOM 6175 O O . SER A 1 819 ? 89.770 8.821 -123.696 1.00 88.56 819 SER A O 1
ATOM 6177 N N . ASN A 1 820 ? 88.722 7.234 -124.907 1.00 86.12 820 ASN A N 1
ATOM 6178 C CA . ASN A 1 820 ? 89.787 6.959 -125.885 1.00 86.12 820 ASN A CA 1
ATOM 6179 C C . ASN A 1 820 ? 91.115 6.420 -125.302 1.00 86.12 820 ASN A C 1
ATOM 6181 O O . ASN A 1 820 ? 92.163 6.601 -125.915 1.00 86.12 820 ASN A O 1
ATOM 6185 N N . LYS A 1 821 ? 91.093 5.732 -124.153 1.00 92.06 821 LYS A N 1
ATOM 6186 C CA . LYS A 1 821 ? 92.247 5.005 -123.594 1.00 92.06 821 LYS A CA 1
ATOM 6187 C C . LYS A 1 821 ? 91.873 3.564 -123.257 1.00 92.06 821 LYS A C 1
ATOM 6189 O O . LYS A 1 821 ? 90.850 3.344 -122.614 1.00 92.06 821 LYS A O 1
ATOM 6194 N N . ILE A 1 822 ? 92.701 2.586 -123.627 1.00 93.50 822 ILE A N 1
ATOM 6195 C CA . ILE A 1 822 ? 92.444 1.174 -123.296 1.00 93.50 822 ILE A CA 1
ATOM 6196 C C . ILE A 1 822 ? 92.513 0.966 -121.771 1.00 93.50 822 ILE A C 1
ATOM 6198 O O . ILE A 1 822 ? 93.495 1.342 -121.128 1.00 93.50 822 ILE A O 1
ATOM 6202 N N . ILE A 1 823 ? 91.458 0.382 -121.191 1.00 93.25 823 ILE A N 1
ATOM 6203 C CA . ILE A 1 823 ? 91.345 0.079 -119.748 1.00 93.25 823 ILE A CA 1
ATOM 6204 C C . ILE A 1 823 ? 91.266 -1.420 -119.443 1.00 93.25 823 ILE A C 1
ATOM 6206 O O . ILE A 1 823 ? 91.566 -1.826 -118.321 1.00 93.25 823 ILE A O 1
ATOM 6210 N N . ALA A 1 824 ? 90.905 -2.238 -120.430 1.00 93.94 824 ALA A N 1
ATOM 6211 C CA . ALA A 1 824 ? 91.055 -3.686 -120.399 1.00 93.94 824 ALA A CA 1
ATOM 6212 C C . ALA A 1 824 ? 91.294 -4.195 -121.822 1.00 93.94 824 ALA A C 1
ATOM 6214 O O . ALA A 1 824 ? 90.647 -3.729 -122.757 1.00 93.94 824 ALA A O 1
ATOM 6215 N N . GLU A 1 825 ? 92.191 -5.165 -121.976 1.00 93.81 825 GLU A N 1
ATOM 6216 C CA . GLU A 1 825 ? 92.473 -5.856 -123.234 1.00 93.81 825 GLU A CA 1
ATOM 6217 C C . GLU A 1 825 ? 92.618 -7.352 -122.943 1.00 93.81 825 GLU A C 1
ATOM 6219 O O . GLU A 1 825 ? 93.218 -7.743 -121.942 1.00 93.81 825 GLU A O 1
ATOM 6224 N N . ALA A 1 826 ? 92.056 -8.185 -123.811 1.00 91.44 826 ALA A N 1
ATOM 6225 C CA . ALA A 1 826 ? 92.262 -9.624 -123.829 1.00 91.44 826 ALA A CA 1
ATOM 6226 C C . ALA A 1 826 ? 92.637 -10.062 -125.244 1.00 91.44 826 ALA A C 1
ATOM 6228 O O . ALA A 1 826 ? 92.191 -9.470 -126.230 1.00 91.44 826 ALA A O 1
ATOM 6229 N N . GLN A 1 827 ? 93.434 -11.123 -125.332 1.00 89.50 827 GLN A N 1
ATOM 6230 C CA . GLN A 1 827 ? 93.859 -11.730 -126.587 1.00 89.50 827 GLN A CA 1
ATOM 6231 C C . GLN A 1 827 ? 93.532 -13.225 -126.584 1.00 89.50 827 GLN A C 1
ATOM 6233 O O . GLN A 1 827 ? 93.575 -13.866 -125.535 1.00 89.50 827 GLN A O 1
ATOM 6238 N N . SER A 1 828 ? 93.225 -13.774 -127.755 1.00 82.25 828 SER A N 1
ATOM 6239 C CA . SER A 1 828 ? 93.020 -15.207 -127.970 1.00 82.25 828 SER A CA 1
ATOM 6240 C C . SER A 1 828 ? 93.608 -15.615 -129.318 1.00 82.25 828 SER A C 1
ATOM 6242 O O . SER A 1 828 ? 93.557 -14.835 -130.270 1.00 82.25 828 SER A O 1
ATOM 6244 N N . ASP A 1 829 ? 94.153 -16.823 -129.415 1.00 78.12 829 ASP A N 1
ATOM 6245 C CA . ASP A 1 829 ? 94.665 -17.366 -130.673 1.00 78.12 829 ASP A CA 1
ATOM 6246 C C . ASP A 1 829 ? 93.586 -18.198 -131.376 1.00 78.12 829 ASP A C 1
ATOM 6248 O O . ASP A 1 829 ? 92.890 -19.002 -130.757 1.00 78.12 829 ASP A O 1
ATOM 6252 N N . SER A 1 830 ? 93.442 -17.993 -132.687 1.00 66.81 830 SER A N 1
ATOM 6253 C CA . SER A 1 830 ? 92.411 -18.623 -133.517 1.00 66.81 830 SER A CA 1
ATOM 6254 C C . SER A 1 830 ? 93.038 -19.509 -134.596 1.00 66.81 830 SER A C 1
ATOM 6256 O O . SER A 1 830 ? 93.819 -19.045 -135.436 1.00 66.81 830 SER A O 1
ATOM 6258 N N . ASN A 1 831 ? 92.661 -20.789 -134.574 1.00 62.00 831 ASN A N 1
ATOM 6259 C CA . ASN A 1 831 ? 92.918 -21.778 -135.620 1.00 62.00 831 ASN A CA 1
ATOM 6260 C C . ASN A 1 831 ? 91.838 -21.720 -136.728 1.00 62.00 831 ASN A C 1
ATOM 6262 O O . ASN A 1 831 ? 90.998 -20.820 -136.749 1.00 62.00 831 ASN A O 1
ATOM 6266 N N . ASP A 1 832 ? 91.949 -22.597 -137.728 1.00 54.94 832 ASP A N 1
ATOM 6267 C CA . ASP A 1 832 ? 91.287 -22.444 -139.030 1.00 54.94 832 ASP A CA 1
ATOM 6268 C C . ASP A 1 832 ? 89.749 -22.319 -138.977 1.00 54.94 832 ASP A C 1
ATOM 6270 O O . ASP A 1 832 ? 89.045 -23.180 -138.463 1.00 54.94 832 ASP A O 1
ATOM 6274 N N . PHE A 1 833 ? 89.242 -21.248 -139.602 1.00 64.25 833 PHE A N 1
ATOM 6275 C CA . PHE A 1 833 ? 87.829 -20.922 -139.880 1.00 64.25 833 PHE A CA 1
ATOM 6276 C C . PHE A 1 833 ? 86.848 -20.723 -138.708 1.00 64.25 833 PHE A C 1
ATOM 6278 O O . PHE A 1 833 ? 85.727 -20.256 -138.969 1.00 64.25 833 PHE A O 1
ATOM 6285 N N . ASP A 1 834 ? 87.250 -20.983 -137.465 1.00 67.69 834 ASP A N 1
ATOM 6286 C CA . ASP A 1 834 ? 86.402 -20.801 -136.282 1.00 67.69 834 ASP A CA 1
ATOM 6287 C C . ASP A 1 834 ? 86.143 -19.326 -135.921 1.00 67.69 834 ASP A C 1
ATOM 6289 O O . ASP A 1 834 ? 86.920 -18.412 -136.218 1.00 67.69 834 ASP A O 1
ATOM 6293 N N . ALA A 1 835 ? 84.999 -19.096 -135.274 1.00 73.56 835 ALA A N 1
ATOM 6294 C CA . ALA A 1 835 ? 84.589 -17.803 -134.739 1.00 73.56 835 ALA A CA 1
ATOM 6295 C C . ALA A 1 835 ? 84.943 -17.728 -133.247 1.00 73.56 835 ALA A C 1
ATOM 6297 O O . ALA A 1 835 ? 84.149 -18.125 -132.395 1.00 73.56 835 ALA A O 1
ATOM 6298 N N . VAL A 1 836 ? 86.142 -17.238 -132.929 1.00 76.12 836 VAL A N 1
ATOM 6299 C CA . VAL A 1 836 ? 86.636 -17.212 -131.544 1.00 76.12 836 VAL A CA 1
ATOM 6300 C C . VAL A 1 836 ? 86.047 -16.014 -130.784 1.00 76.12 836 VAL A C 1
ATOM 6302 O O . VAL A 1 836 ? 86.226 -14.875 -131.229 1.00 76.12 836 VAL A O 1
ATOM 6305 N N . PRO A 1 837 ? 85.359 -16.236 -129.645 1.00 85.88 837 PRO A N 1
ATOM 6306 C CA . PRO A 1 837 ? 84.995 -15.172 -128.723 1.00 85.88 837 PRO A CA 1
ATOM 6307 C C . PRO A 1 837 ? 86.211 -14.788 -127.867 1.00 85.88 837 PRO A C 1
ATOM 6309 O O . PRO A 1 837 ? 86.743 -15.611 -127.122 1.00 85.88 837 PRO A O 1
ATOM 6312 N N . THR A 1 838 ? 86.629 -13.527 -127.939 1.00 88.50 838 THR A N 1
ATOM 6313 C CA . THR A 1 838 ? 87.635 -12.955 -127.037 1.00 88.50 838 THR A CA 1
ATOM 6314 C C . THR A 1 838 ? 86.924 -12.022 -126.061 1.00 88.50 838 THR A C 1
ATOM 6316 O O . THR A 1 838 ? 86.411 -10.974 -126.458 1.00 88.50 838 THR A O 1
ATOM 6319 N N . THR A 1 839 ? 86.882 -12.395 -124.782 1.00 91.56 839 THR A N 1
ATOM 6320 C CA . THR A 1 839 ? 86.212 -11.616 -123.730 1.00 91.56 839 THR A CA 1
ATOM 6321 C C . THR A 1 839 ? 87.224 -10.859 -122.879 1.00 91.56 839 THR A C 1
ATOM 6323 O O . THR A 1 839 ? 88.163 -11.458 -122.359 1.00 91.56 839 THR A O 1
ATOM 6326 N N . CYS A 1 840 ? 87.011 -9.560 -122.679 1.00 92.44 840 CYS A N 1
ATOM 6327 C CA . CYS A 1 840 ? 87.693 -8.779 -121.650 1.00 92.44 840 CYS A CA 1
ATOM 6328 C C . CYS A 1 840 ? 86.679 -8.207 -120.650 1.00 92.44 840 CYS A C 1
ATOM 6330 O O . CYS A 1 840 ? 85.502 -8.007 -120.960 1.00 92.44 840 CYS A O 1
ATOM 6332 N N . ARG A 1 841 ? 87.136 -7.990 -119.414 1.00 94.88 841 ARG A N 1
ATOM 6333 C CA . ARG A 1 841 ? 86.324 -7.480 -118.305 1.00 94.88 841 ARG A CA 1
ATOM 6334 C C . ARG A 1 841 ? 87.051 -6.348 -117.600 1.00 94.88 841 ARG A C 1
ATOM 6336 O O . ARG A 1 841 ? 88.276 -6.362 -117.502 1.00 94.88 841 ARG A O 1
ATOM 6343 N N . TRP A 1 842 ? 86.288 -5.404 -117.069 1.00 96.00 842 TRP A N 1
ATOM 6344 C CA . TRP A 1 842 ? 86.786 -4.284 -116.287 1.00 96.00 842 TRP A CA 1
ATOM 6345 C C . TRP A 1 842 ? 85.841 -3.983 -115.123 1.00 96.00 842 TRP A C 1
ATOM 6347 O O . TRP A 1 842 ? 84.624 -4.006 -115.285 1.00 96.00 842 TRP A O 1
ATOM 6357 N N . VAL A 1 843 ? 86.399 -3.674 -113.952 1.00 94.06 843 VAL A N 1
ATOM 6358 C CA . VAL A 1 843 ? 85.636 -3.232 -112.778 1.00 94.06 843 VAL A CA 1
ATOM 6359 C C . VAL A 1 843 ? 86.264 -1.952 -112.247 1.00 94.06 843 VAL A C 1
ATOM 6361 O O . VAL A 1 843 ? 87.469 -1.908 -112.000 1.00 94.06 843 VAL A O 1
ATOM 6364 N N . GLY A 1 844 ? 85.460 -0.913 -112.038 1.00 93.00 844 GLY A N 1
ATOM 6365 C CA . GLY A 1 844 ? 85.961 0.361 -111.532 1.00 93.00 844 GLY A CA 1
ATOM 6366 C C . GLY A 1 844 ? 84.896 1.445 -111.438 1.00 93.00 844 GLY A C 1
ATOM 6367 O O . GLY A 1 844 ? 83.730 1.225 -111.759 1.00 93.00 844 GLY A O 1
ATOM 6368 N N . LYS A 1 845 ? 85.301 2.628 -110.966 1.00 93.25 845 LYS A N 1
ATOM 6369 C CA . LYS A 1 845 ? 84.418 3.795 -110.900 1.00 93.25 845 LYS A CA 1
ATOM 6370 C C . LYS A 1 845 ? 84.334 4.489 -112.260 1.00 93.25 845 LYS A C 1
ATOM 6372 O O . LYS A 1 845 ? 85.371 4.756 -112.877 1.00 93.25 845 LYS A O 1
ATOM 6377 N N . LEU A 1 846 ? 83.109 4.804 -112.669 1.00 93.00 846 LEU A N 1
ATOM 6378 C CA . LEU A 1 846 ? 82.799 5.659 -113.808 1.00 93.00 846 LEU A CA 1
ATOM 6379 C C . LEU A 1 846 ? 82.045 6.900 -113.335 1.00 93.00 846 LEU A C 1
ATOM 6381 O O . LEU A 1 846 ? 81.190 6.817 -112.450 1.00 93.00 846 LEU A O 1
ATOM 6385 N N . TYR A 1 847 ? 82.388 8.043 -113.919 1.00 93.81 847 TYR A N 1
ATOM 6386 C CA . TYR A 1 847 ? 81.721 9.320 -113.674 1.00 93.81 847 TYR A CA 1
ATOM 6387 C C . TYR A 1 847 ? 80.642 9.587 -114.727 1.00 93.81 847 TYR A C 1
ATOM 6389 O O . TYR A 1 847 ? 80.703 9.059 -115.838 1.00 93.81 847 TYR A O 1
ATOM 6397 N N . TYR A 1 848 ? 79.668 10.433 -114.386 1.00 92.75 848 TYR A N 1
ATOM 6398 C CA . TYR A 1 848 ? 78.656 10.890 -115.339 1.00 92.75 848 TYR A CA 1
ATOM 6399 C C . TYR A 1 848 ? 79.322 11.508 -116.583 1.00 92.75 848 TYR A C 1
ATOM 6401 O O . TYR A 1 848 ? 80.191 12.373 -116.463 1.00 92.75 848 TYR A O 1
ATOM 6409 N N . GLY A 1 849 ? 78.915 11.067 -117.772 1.00 88.81 849 GLY A N 1
ATOM 6410 C CA . GLY A 1 849 ? 79.464 11.492 -119.058 1.00 88.81 849 GLY A CA 1
ATOM 6411 C C . GLY A 1 849 ? 80.788 10.830 -119.466 1.00 88.81 849 GLY A C 1
ATOM 6412 O O . GLY A 1 849 ? 81.300 11.154 -120.537 1.00 88.81 849 GLY A O 1
ATOM 6413 N N . GLU A 1 850 ? 81.370 9.915 -118.674 1.00 92.50 850 GLU A N 1
ATOM 6414 C CA . GLU A 1 850 ? 82.540 9.155 -119.138 1.00 92.50 850 GLU A CA 1
ATOM 6415 C C . GLU A 1 850 ? 82.167 8.196 -120.271 1.00 92.50 850 GLU A C 1
ATOM 6417 O O . GLU A 1 850 ? 81.139 7.522 -120.229 1.00 92.50 850 GLU A O 1
ATOM 6422 N N . LEU A 1 851 ? 83.037 8.136 -121.280 1.00 91.50 851 LEU A N 1
ATOM 6423 C CA . LEU A 1 851 ? 82.799 7.420 -122.525 1.00 91.50 851 LEU A CA 1
ATOM 6424 C C . LEU A 1 851 ? 83.383 6.005 -122.465 1.00 91.50 851 LEU A C 1
ATOM 6426 O O . LEU A 1 851 ? 84.565 5.856 -122.163 1.00 91.50 851 LEU A O 1
ATOM 6430 N N . ILE A 1 852 ? 82.599 4.986 -122.810 1.00 94.00 852 ILE A N 1
ATOM 6431 C CA . ILE A 1 852 ? 82.997 3.579 -122.919 1.00 94.00 852 ILE A CA 1
ATOM 6432 C C . ILE A 1 852 ? 82.861 3.112 -124.370 1.00 94.00 852 ILE A C 1
ATOM 6434 O O . ILE A 1 852 ? 81.786 3.187 -124.965 1.00 94.00 852 ILE A O 1
ATOM 6438 N N . GLN A 1 853 ? 83.944 2.572 -124.930 1.00 91.50 853 GLN A N 1
ATOM 6439 C CA . GLN A 1 853 ? 83.970 1.984 -126.272 1.00 91.50 853 GLN A CA 1
ATOM 6440 C C . GLN A 1 853 ? 84.320 0.498 -126.206 1.00 91.50 853 GLN A C 1
ATOM 6442 O O . GLN A 1 853 ? 85.188 0.077 -125.438 1.00 91.50 853 GLN A O 1
ATOM 6447 N N . PHE A 1 854 ? 83.671 -0.275 -127.074 1.00 94.00 854 PHE A N 1
ATOM 6448 C CA . PHE A 1 854 ? 83.902 -1.702 -127.269 1.00 94.00 854 PHE A CA 1
ATOM 6449 C C . PHE A 1 854 ? 84.636 -1.916 -128.588 1.00 94.00 854 PHE A C 1
ATOM 6451 O O . PHE A 1 854 ? 84.104 -1.602 -129.656 1.00 94.00 854 PHE A O 1
ATOM 6458 N N . LEU A 1 855 ? 85.876 -2.393 -128.489 1.00 92.06 855 LEU A N 1
ATOM 6459 C CA . LEU A 1 855 ? 86.857 -2.393 -129.567 1.00 92.06 855 LEU A CA 1
ATOM 6460 C C . LEU A 1 855 ? 87.404 -3.795 -129.826 1.00 92.06 855 LEU A C 1
ATOM 6462 O O . LEU A 1 855 ? 87.541 -4.604 -128.906 1.00 92.06 855 LEU A O 1
ATOM 6466 N N . ASP A 1 856 ? 87.756 -4.080 -131.075 1.00 90.44 856 ASP A N 1
ATOM 6467 C CA . ASP A 1 856 ? 88.354 -5.353 -131.468 1.00 90.44 856 ASP A CA 1
ATOM 6468 C C . ASP A 1 856 ? 89.388 -5.198 -132.600 1.00 90.44 856 ASP A C 1
ATOM 6470 O O . ASP A 1 856 ? 89.360 -4.229 -133.353 1.00 90.44 856 ASP A O 1
ATOM 6474 N N . ARG A 1 857 ? 90.371 -6.104 -132.698 1.00 88.38 857 ARG A N 1
ATOM 6475 C CA . ARG A 1 857 ? 91.371 -6.116 -133.794 1.00 88.38 857 ARG A CA 1
ATOM 6476 C C . ARG A 1 857 ? 91.964 -7.510 -134.005 1.00 88.38 857 ARG A C 1
ATOM 6478 O O . ARG A 1 857 ? 91.934 -8.348 -133.108 1.00 88.38 857 ARG A O 1
ATOM 6485 N N . GLY A 1 858 ? 92.532 -7.764 -135.180 1.00 80.06 858 GLY A N 1
ATOM 6486 C CA . GLY A 1 858 ? 93.213 -9.022 -135.514 1.00 80.06 858 GLY A CA 1
ATOM 6487 C C . GLY A 1 858 ? 93.225 -9.281 -137.020 1.00 80.06 858 GLY A C 1
ATOM 6488 O O . GLY A 1 858 ? 92.620 -8.531 -137.782 1.00 80.06 858 GLY A O 1
ATOM 6489 N N . ALA A 1 859 ? 93.867 -10.365 -137.466 1.00 65.62 859 ALA A N 1
ATOM 6490 C CA . ALA A 1 859 ? 93.998 -10.718 -138.893 1.00 65.62 859 ALA A CA 1
ATOM 6491 C C . ALA A 1 859 ? 92.702 -11.267 -139.550 1.00 65.62 859 ALA A C 1
ATOM 6493 O O . ALA A 1 859 ? 92.737 -11.923 -140.591 1.00 65.62 859 ALA A O 1
ATOM 6494 N N . SER A 1 860 ? 91.557 -11.046 -138.910 1.00 67.81 860 SER A N 1
ATOM 6495 C CA . SER A 1 860 ? 90.235 -11.608 -139.197 1.00 67.81 860 SER A CA 1
ATOM 6496 C C . SER A 1 860 ? 89.223 -10.490 -139.443 1.00 67.81 860 SER A C 1
ATOM 6498 O O . SER A 1 860 ? 89.319 -9.433 -138.824 1.00 67.81 860 SER A O 1
ATOM 6500 N N . THR A 1 861 ? 88.222 -10.705 -140.298 1.00 68.81 861 THR A N 1
ATOM 6501 C CA . THR A 1 861 ? 87.101 -9.759 -140.435 1.00 68.81 861 THR A CA 1
ATOM 6502 C C . THR A 1 861 ? 86.122 -9.921 -139.265 1.00 68.81 861 THR A C 1
ATOM 6504 O O . THR A 1 861 ? 85.822 -11.062 -138.888 1.00 68.81 861 THR A O 1
ATOM 6507 N N . PRO A 1 862 ? 85.575 -8.830 -138.696 1.00 70.69 862 PRO A N 1
ATOM 6508 C CA . PRO A 1 862 ? 84.499 -8.928 -137.716 1.00 70.69 862 PRO A CA 1
ATOM 6509 C C . PRO A 1 862 ? 83.274 -9.637 -138.275 1.00 70.69 862 PRO A C 1
ATOM 6511 O O . PRO A 1 862 ? 82.876 -9.392 -139.413 1.00 70.69 862 PRO A O 1
ATOM 6514 N N . ILE A 1 863 ? 82.648 -10.466 -137.442 1.00 76.12 863 ILE A N 1
ATOM 6515 C CA . ILE A 1 863 ? 81.326 -11.032 -137.715 1.00 76.12 863 ILE A CA 1
ATOM 6516 C C . ILE A 1 863 ? 80.287 -10.450 -136.749 1.00 76.12 863 ILE A C 1
ATOM 6518 O O . ILE A 1 863 ? 80.636 -9.809 -135.749 1.00 76.12 863 ILE A O 1
ATOM 6522 N N . GLN A 1 864 ? 79.011 -10.668 -137.065 1.00 82.44 864 GLN A N 1
ATOM 6523 C CA . GLN A 1 864 ? 77.899 -10.403 -136.150 1.00 82.44 864 GLN A CA 1
ATOM 6524 C C . GLN A 1 864 ? 77.938 -11.375 -134.956 1.00 82.44 864 GLN A C 1
ATOM 6526 O O . GLN A 1 864 ? 78.508 -12.462 -135.055 1.00 82.44 864 GLN A O 1
ATOM 6531 N N . GLY A 1 865 ? 77.340 -10.980 -133.827 1.00 80.56 865 GLY A N 1
ATOM 6532 C CA . GLY A 1 865 ? 77.217 -11.826 -132.623 1.00 80.56 865 GLY A CA 1
ATOM 6533 C C . GLY A 1 865 ? 77.987 -11.347 -131.383 1.00 80.56 865 GLY A C 1
ATOM 6534 O O . GLY A 1 865 ? 77.801 -11.887 -130.292 1.00 80.56 865 GLY A O 1
ATOM 6535 N N . SER A 1 866 ? 78.816 -10.309 -131.515 1.00 89.00 866 SER A N 1
ATOM 6536 C CA . SER A 1 866 ? 79.455 -9.646 -130.370 1.00 89.00 866 SER A CA 1
ATOM 6537 C C . SER A 1 866 ? 78.438 -9.104 -129.356 1.00 89.00 866 SER A C 1
ATOM 6539 O O . SER A 1 866 ? 77.350 -8.667 -129.739 1.00 89.00 866 SER A O 1
ATOM 6541 N N . HIS A 1 867 ? 78.802 -9.119 -128.071 1.00 93.19 867 HIS A N 1
ATOM 6542 C CA . HIS A 1 867 ? 77.912 -8.779 -126.955 1.00 93.19 867 HIS A CA 1
ATOM 6543 C C . HIS A 1 867 ? 78.666 -8.147 -125.774 1.00 93.19 867 HIS A C 1
ATOM 6545 O O . HIS A 1 867 ? 79.862 -8.387 -125.604 1.00 93.19 867 HIS A O 1
ATOM 6551 N N . PHE A 1 868 ? 77.963 -7.361 -124.955 1.00 94.38 868 PHE A N 1
ATOM 6552 C CA . PHE A 1 868 ? 78.491 -6.744 -123.735 1.00 94.38 868 PHE A CA 1
ATOM 6553 C C . PHE A 1 868 ? 77.475 -6.755 -122.584 1.00 94.38 868 PHE A C 1
ATOM 6555 O O . PHE A 1 868 ? 76.268 -6.859 -122.807 1.00 94.38 868 PHE A O 1
ATOM 6562 N N . SER A 1 869 ? 77.959 -6.547 -121.360 1.00 94.56 869 SER A N 1
ATOM 6563 C CA . SER A 1 869 ? 77.130 -6.160 -120.211 1.00 94.56 869 SER A CA 1
ATOM 6564 C C . SER A 1 869 ? 77.789 -5.052 -119.395 1.00 94.56 869 SER A C 1
ATOM 6566 O O . SER A 1 869 ? 78.996 -5.103 -119.174 1.00 94.56 869 SER A O 1
ATOM 6568 N N . ILE A 1 870 ? 76.997 -4.092 -118.914 1.00 94.25 870 ILE A N 1
ATOM 6569 C CA . ILE A 1 870 ? 77.405 -3.009 -118.009 1.00 94.25 870 ILE A CA 1
ATOM 6570 C C . ILE A 1 870 ? 76.487 -3.065 -116.780 1.00 94.25 870 ILE A C 1
ATOM 6572 O O . ILE A 1 870 ? 75.297 -2.780 -116.883 1.00 94.25 870 ILE A O 1
ATOM 6576 N N . ARG A 1 871 ? 77.022 -3.466 -115.622 1.00 94.31 871 ARG A N 1
ATOM 6577 C CA . ARG A 1 871 ? 76.290 -3.660 -114.356 1.00 94.31 871 ARG A CA 1
ATOM 6578 C C . ARG A 1 871 ? 76.664 -2.594 -113.331 1.00 94.31 871 ARG A C 1
ATOM 6580 O O . ARG A 1 871 ? 77.847 -2.412 -113.054 1.00 94.31 871 ARG A O 1
ATOM 6587 N N . TYR A 1 872 ? 75.668 -1.979 -112.699 1.00 92.06 872 TYR A N 1
ATOM 6588 C CA . TYR A 1 872 ? 75.849 -1.068 -111.570 1.00 92.06 872 TYR A CA 1
ATOM 6589 C C . TYR A 1 872 ? 76.017 -1.839 -110.251 1.00 92.06 872 TYR A C 1
ATOM 6591 O O . TYR A 1 872 ? 75.174 -2.660 -109.877 1.00 92.06 872 TYR A O 1
ATOM 6599 N N . ILE A 1 873 ? 77.107 -1.574 -109.529 1.00 89.44 873 ILE A N 1
ATOM 6600 C CA . ILE A 1 873 ? 77.451 -2.257 -108.273 1.00 89.44 873 ILE A CA 1
ATOM 6601 C C . ILE A 1 873 ? 76.985 -1.434 -107.067 1.00 89.44 873 ILE A C 1
ATOM 6603 O O . ILE A 1 873 ? 76.351 -1.965 -106.157 1.00 89.44 873 ILE A O 1
ATOM 6607 N N . LYS A 1 874 ? 77.348 -0.146 -107.034 1.00 84.50 874 LYS A N 1
ATOM 6608 C CA . LYS A 1 874 ? 77.086 0.801 -105.935 1.00 84.50 874 LYS A CA 1
ATOM 6609 C C . LYS A 1 874 ? 77.424 2.241 -106.368 1.00 84.50 874 LYS A C 1
ATOM 6611 O O . LYS A 1 874 ? 78.233 2.383 -107.286 1.00 84.50 874 LYS A O 1
ATOM 6616 N N . PRO A 1 875 ? 76.882 3.277 -105.701 1.00 83.06 875 PRO A N 1
ATOM 6617 C CA . PRO A 1 875 ? 77.411 4.647 -105.798 1.00 83.06 875 PRO A CA 1
ATOM 6618 C C . PRO A 1 875 ? 78.891 4.760 -105.366 1.00 83.06 875 PRO A C 1
ATOM 6620 O O . PRO A 1 875 ? 79.337 3.932 -104.533 1.00 83.06 875 PRO A O 1
#

Nearest PDB structures (foldseek):
  4qqp-assembly1_A  TM=7.790E-01  e=2.124E-06  Mus musculus
  4qql-assembly1_C  TM=7.807E-01  e=3.393E-06  Mus musculus
  4d7y-assembly1_A  TM=7.353E-01  e=2.616E-06  Mus musculus
  4qpy-assembly1_C  TM=6.697E-01  e=1.182E-05  Mus musculus
  4mxv-assembly1_D  TM=5.956E-01  e=1.571E-03  Homo sapiens